Protein AF-0000000074982693 (afdb_homodimer)

Solvent-accessible surface area (backbone atoms only — not comparable to full-atom values): 48640 Å² total; per-residue (Å²): 128,77,87,63,84,70,72,74,53,59,83,41,56,90,91,45,33,59,80,74,63,74,48,28,51,63,66,7,58,42,35,52,50,29,55,51,49,55,40,49,51,50,51,54,48,48,51,45,43,50,48,28,40,65,64,66,60,57,85,53,91,40,66,55,46,39,48,54,47,46,53,46,42,54,64,67,45,74,60,83,79,77,79,76,70,84,76,73,83,80,81,78,86,81,74,74,84,64,78,75,61,77,94,36,75,52,56,52,32,46,53,50,37,63,32,38,49,65,40,39,53,52,48,26,44,50,27,49,28,49,21,46,19,38,43,51,28,42,60,61,36,34,76,32,77,75,31,27,32,47,55,43,50,47,25,49,33,50,26,50,39,26,50,43,44,25,51,56,37,44,59,59,49,47,60,56,44,50,58,47,43,55,40,33,73,74,67,44,71,48,55,49,67,38,52,51,49,51,48,51,52,49,49,51,44,51,53,47,50,52,52,52,35,56,66,53,11,25,47,61,51,88,79,34,39,53,24,36,36,39,52,52,62,75,65,63,48,74,32,67,70,33,31,54,51,28,52,54,50,47,52,52,50,67,48,54,51,54,66,64,48,38,71,72,35,59,71,56,31,52,53,46,49,49,48,47,48,50,51,50,49,55,56,49,42,56,64,57,55,64,70,52,82,84,64,84,87,50,76,55,68,61,56,54,47,47,50,41,48,49,46,49,46,49,49,48,47,44,41,49,67,60,15,66,64,53,51,49,50,52,39,48,52,50,41,55,51,31,53,50,51,42,53,52,52,51,50,49,54,53,38,30,33,67,28,34,63,88,68,25,74,73,41,73,60,44,88,72,52,26,71,50,74,41,35,32,15,39,34,52,43,30,49,52,52,42,53,50,41,47,43,38,43,32,48,14,51,52,47,48,51,51,50,52,50,51,51,49,51,50,50,50,51,50,51,49,50,50,50,49,50,49,46,51,54,47,49,60,59,59,69,56,78,73,68,75,36,75,76,66,73,69,70,73,72,71,75,68,75,80,66,87,116,128,79,86,62,84,70,70,71,61,49,87,43,46,83,77,72,36,64,79,72,66,74,49,28,51,62,66,8,58,42,35,52,50,31,54,51,48,54,42,50,51,49,50,53,48,48,51,44,45,49,50,27,39,65,62,65,61,57,85,53,92,39,66,55,48,40,48,53,44,47,52,47,44,54,65,68,47,72,60,83,79,75,80,75,74,82,75,72,84,78,81,78,86,82,75,77,85,63,80,80,60,75,92,38,74,53,56,53,32,46,53,50,36,62,30,38,50,63,40,38,52,51,49,27,44,50,27,50,28,49,22,46,20,39,42,51,27,42,59,60,36,35,75,33,76,74,31,28,32,46,55,43,48,46,25,48,33,50,25,50,40,26,50,44,44,25,51,57,36,43,60,58,49,48,60,56,43,48,57,48,43,54,41,32,73,72,67,45,73,46,54,51,69,38,51,51,51,52,47,51,52,52,50,50,44,51,53,50,52,51,52,52,35,56,66,54,10,24,48,60,50,88,79,34,38,54,24,36,35,41,53,52,62,76,65,66,48,75,32,67,70,35,31,56,51,28,52,53,50,48,53,50,49,67,48,53,51,52,67,62,49,39,71,72,36,58,72,56,31,52,51,45,49,51,48,46,49,50,50,51,48,56,56,49,42,58,65,56,55,64,69,51,82,84,64,82,86,51,76,58,65,59,57,53,46,47,47,40,48,49,45,50,46,50,49,48,47,45,42,49,68,60,15,64,65,51,51,48,50,53,41,47,53,50,42,54,49,32,53,51,52,42,53,51,51,51,50,50,52,51,38,30,32,67,28,34,62,88,68,24,74,72,41,73,60,44,86,72,51,25,73,50,76,41,36,32,14,39,34,53,43,33,50,51,52,43,54,50,42,48,43,38,44,31,48,13,50,51,48,48,52,51,50,52,49,51,50,50,51,50,51,50,49,49,49,50,50,50,49,49,50,50,46,51,54,46,51,61,59,59,70,57,75,74,65,75,43,77,77,67,71,70,72,73,74,74,77,70,76,78,71,83,122

Secondary structure (DSSP, 8-state):
---------TT-TTT-S------HHHH-HHHHHHHHHHHHHHHHHHHHHHHHHHHHT---SSHHHHHHHHHHHHHH--S------SSSTTSS---------SS-HHHHHHHHHHHHHHHHHHHHHHHHHHHHHHHHHHHHHTTSTT-BHHHHHHHHHHHHHHHHHHHHHHHHHHHHHHHHHHHHHTT--SSHHHHHHHHHHHHHHHHHHHHHHHHTTBTTGGG-TTSBHHHHHHS--B-SHHHHHHHHHHHHHHHHHHHHHGGG-HHHHHHHHHHHHHHHHHHHHHHHHTTS---SS---HHHHHHHHHHHHHHHHHHHHHT-HHHHHHHHHHHHHHHHHHHHHHHHHHHHHHHT-HHHHTTPPPP--GGG---HHHHHHHHHHHHHHHHHHHHHHHHHHHHHHHHHHHHHHHHHHHHHHHHHHHHHHHHTS---------------------/---------GGGTTT--------HHHH-HHHHHHHHHHHHHHHHHHHHHHHHHHHHT---SSHHHHHHHHHHHHHH--S------SSSTTSS---------SS-HHHHHHHHHHHHHHHHHHHHHHHHHHHHHHHHHHHHHTTSTT-BHHHHHHHHHHHHHHHHHHHHHHHHHHHHHHHHHHHHHTT--SSHHHHHHHHHHHHHHHHHHHHHHHHTTBTTTTT-TTSBHHHHHHS--B-SHHHHHHHHHHHHHHHHHHHHHGGG-HHHHHHHHHHHHHHHHHHHHHHHHTTS---SSS--HHHHHHHHHHHHHHHHHHHHHT-HHHHHHHHHHHHHHHHHHHHHHHHHHHHHHHT-HHHHTTPPPP--GGG---HHHHHHHHHHHHHHHHHHHHHHHHHHHHHHHHHHHHHHHHHHHHHHHHHHHHHHHHTS---------------------

Organism: Psilocybe cubensis (NCBI:txid181762)

pLDDT: mean 70.87, std 22.45, range [18.38, 97.69]

Foldseek 3Di:
DPPPPPPQPLPPLLVRQDFQDFDQLQLAPLLVCLLVVLLVVLVVLLVLVVVLCLLVVDDDPFPVSVVVSVVSCVVVCPPDPPCPDPDPPPDDDPDDPPPPPDCDPNVVSVLSNLLSLVLLVVSLVVLLVSLVVLLVVLVVCLQPFNAFLLSLLLSLLSSLSSLLSSLSSLLVVLVVVVVVVVVVVVVDPPCLVVLVVSLVSLVVSLVSNLVSLVLQQAPCSVVGRSHRSNSCVVDGDGDDPSNVVSVVSNVVSVLRSCLSNQSSPVVSVVVVVVVVVVLVVLLCVVVVVVPDDPPPVPPPPVVNVVVSVVSVVVVVVVSCSNPSVNSNVVSVVSSVVSVVSSVVSSVLVVCCLCQPCVRVVRDDRDPNCSHPDDPSSVVSVVVVVVSVVSSVVSVVVSVVVVVVVVVVVVVVVVVVVVVVVVVVVVVVVVPPCPPPPPPPPPPPPPPPPPPPD/DPPPPPPQPLVVLPPCFDFQDFDQLQLAPLLVCLLVVLLVVLVVLLVLVVVLCLLVVDDDPFPVSVVVSVVSCVVVCPPDPPCPDPDPVPDDDPDDPPDPPDCDPNVVSVLSNLLSLVLLVVSLVVLLVSLVVLLVVLVVCLQPFNAFLLSLLLSLLSSLSSLLSSLSSLLVVLVVVVVVVVVVVVVDPPCLVVLVVSLVSLVVSLVSNLVSLVLQQAPCSVVRRSHRSNSCVVDGDGDDPSNVVSVVSNVVSVLRSCLSNQSSPVVSVVVVVVVVVVLVVLLCVVVVVVPDDPPPVPPPPVVNVVVSVVSVVVVVVVSCSNPSVNSNVVSVVSSVVSVVSSVVSSVLVVCCLCQPCVRVVRPDRDPNCSHPDDPSSVVSVVVVVVSVVSSVVSVVVSVVVVVVVVVVVVVVVVVVVVVVVVVVVVVVVVVPPPPPPDPPPPPPPPPPPPPPD

Radius of gyration: 38.02 Å; Cα contacts (8 Å, |Δi|>4): 866; chains: 2; bounding box: 119×140×105 Å

Sequence (906 aa):
MPFNDSTVDCNSCGGACGYLTPDPDVAGLGVVIAFLTTSSITWVCAVIRILDWFLNYTSSPNKVDALLQQYHYRKASSCPPSRISPLLTHELYPFSPIVRPKKSLAARVARLSSIVCPVLLSLHDTQLASGLAISVTALIRSRRPVFSVYHFSIAADLTWIASGTQMVSFIFIRSDIKDDQALLARGINTHRIVQILRAACMFTQMVVLLWLSYIQGERRWAESYACPVLCLQENPTLGGVPLNWMIANYVLVLWSYPVMLLPLCTPLWSRWKDFKVILDKAIDFPNATHSKGRNPSAPSTLCIMYTVVVRKTVIMLWAFLGSMTLEILVQLGWFGYGVWNLVADRQWGDAYFRGDSIVGNGCDPIYNTEDDWGFGQIFPVMILIVLLMTLFQAHGDAKVAEIMQKDASSSAKERRSDTLLLLEAGAWASTIDLRPLVQVPAPSPALHGLRSRMPFNDSTVDCNSCGGACGYLTPDPDVAGLGVVIAFLTTSSITWVCAVIRILDWFLNYTSSPNKVDALLQQYHYRKASSCPPSRISPLLTHELYPFSPIVRPKKSLAARVARLSSIVCPVLLSLHDTQLASGLAISVTALIRSRRPVFSVYHFSIAADLTWIASGTQMVSFIFIRSDIKDDQALLARGINTHRIVQILRAACMFTQMVVLLWLSYIQGERRWAESYACPVLCLQENPTLGGVPLNWMIANYVLVLWSYPVMLLPLCTPLWSRWKDFKVILDKAIDFPNATHSKGRNPSAPSTLCIMYTVVVRKTVIMLWAFLGSMTLEILVQLGWFGYGVWNLVADRQWGDAYFRGDSIVGNGCDPIYNTEDDWGFGQIFPVMILIVLLMTLFQAHGDAKVAEIMQKDASSSAKERRSDTLLLLEAGAWASTIDLRPLVQVPAPSPALHGLRSR

Nearest PDB structures (foldseek):
  8omv-assembly1_B  TM=1.485E-01  e=1.837E+00  Homo sapiens
  5i6r-assembly1_A-2  TM=1.557E-01  e=4.737E+00  Homo sapiens
  8omv-assembly1_B  TM=1.484E-01  e=2.067E+00  Homo sapiens
  5i6r-assembly1_A-2  TM=1.556E-01  e=5.350E+00  Homo sapiens
  3ja6-assembly1_I  TM=1.295E-01  e=7.685E+00  Escherichia coli

InterPro domains:
  IPR053018 Elsinochrome Biosynthesis-Associated [PTHR37577] (7-405)

Structure (mmCIF, N/CA/C/O backbone):
data_AF-0000000074982693-model_v1
#
loop_
_entity.id
_entity.type
_entity.pdbx_description
1 polymer 'Uncharacterized protein'
#
loop_
_atom_site.group_PDB
_atom_site.id
_atom_site.type_symbol
_atom_site.label_atom_id
_atom_site.label_alt_id
_atom_site.label_comp_id
_atom_site.label_asym_id
_atom_site.label_entity_id
_atom_site.label_seq_id
_atom_site.pdbx_PDB_ins_code
_atom_site.Cartn_x
_atom_site.Cartn_y
_atom_site.Cartn_z
_atom_site.occupancy
_atom_site.B_iso_or_equiv
_atom_site.auth_seq_id
_atom_site.auth_comp_id
_atom_site.auth_asym_id
_atom_site.auth_atom_id
_atom_site.pdbx_PDB_model_num
ATOM 1 N N . MET A 1 1 ? 3.994 31.469 21.047 1 21.55 1 MET A N 1
ATOM 2 C CA . MET A 1 1 ? 2.648 31.688 21.562 1 21.55 1 MET A CA 1
ATOM 3 C C . MET A 1 1 ? 2.174 30.453 22.344 1 21.55 1 MET A C 1
ATOM 5 O O . MET A 1 1 ? 2.418 29.328 21.938 1 21.55 1 MET A O 1
ATOM 9 N N . PRO A 1 2 ? 1.993 30.391 23.672 1 25.22 2 PRO A N 1
ATOM 10 C CA . PRO A 1 2 ? 1.556 29.266 24.484 1 25.22 2 PRO A CA 1
ATOM 11 C C . PRO A 1 2 ? 0.412 28.484 23.844 1 25.22 2 PRO A C 1
ATOM 13 O O . PRO A 1 2 ? -0.352 29.031 23.062 1 25.22 2 PRO A O 1
ATOM 16 N N . PHE A 1 3 ? 0.567 27.266 23.422 1 31.53 3 PHE A N 1
ATOM 17 C CA . PHE A 1 3 ? -0.583 26.391 23.266 1 31.53 3 PHE A CA 1
ATOM 18 C C . PHE A 1 3 ? -1.58 26.594 24.406 1 31.53 3 PHE A C 1
ATOM 20 O O . PHE A 1 3 ? -1.407 26.047 25.5 1 31.53 3 PHE A O 1
ATOM 27 N N . ASN A 1 4 ? -1.896 27.797 24.844 1 29.12 4 ASN A N 1
ATOM 28 C CA . ASN A 1 4 ? -2.924 28.062 25.844 1 29.12 4 ASN A CA 1
ATOM 29 C C . ASN A 1 4 ? -4.078 27.062 25.734 1 29.12 4 ASN A C 1
ATOM 31 O O . ASN A 1 4 ? -4.398 26.609 24.641 1 29.12 4 ASN A O 1
ATOM 35 N N . ASP A 1 5 ? -4.445 26.297 26.828 1 34.66 5 ASP A N 1
ATOM 36 C CA . ASP A 1 5 ? -5.648 25.578 27.203 1 34.66 5 ASP A CA 1
ATOM 37 C C . ASP A 1 5 ? -6.887 26.172 26.547 1 34.66 5 ASP A C 1
ATOM 39 O O . ASP A 1 5 ? -7.598 26.969 27.141 1 34.66 5 ASP A O 1
ATOM 43 N N . SER A 1 6 ? -6.84 26.891 25.516 1 36.75 6 SER A N 1
ATOM 44 C CA . SER A 1 6 ? -8.023 27.578 25.031 1 36.75 6 SER A CA 1
ATOM 45 C C . SER A 1 6 ? -9.25 26.672 25.047 1 36.75 6 SER A C 1
ATOM 47 O O . SER A 1 6 ? -9.266 25.641 24.375 1 36.75 6 SER A O 1
ATOM 49 N N . THR A 1 7 ? -9.875 26.5 26.203 1 40.94 7 THR A N 1
ATOM 50 C CA . THR A 1 7 ? -11.234 26.047 26.5 1 40.94 7 THR A CA 1
ATOM 51 C C . THR A 1 7 ? -12.156 26.312 25.312 1 40.94 7 THR A C 1
ATOM 53 O O . THR A 1 7 ? -12.398 27.469 24.953 1 40.94 7 THR A O 1
ATOM 56 N N . VAL A 1 8 ? -12.102 25.562 24.375 1 46.44 8 VAL A N 1
ATOM 57 C CA . VAL A 1 8 ? -13.117 25.625 23.312 1 46.44 8 VAL A CA 1
ATOM 58 C C . VAL A 1 8 ? -14.492 25.844 23.938 1 46.44 8 VAL A C 1
ATOM 60 O O . VAL A 1 8 ? -14.93 25.062 24.781 1 46.44 8 VAL A O 1
ATOM 63 N N . ASP A 1 9 ? -14.859 26.984 24.375 1 45.38 9 ASP A N 1
ATOM 64 C CA . ASP A 1 9 ? -16.219 27.25 24.812 1 45.38 9 ASP A CA 1
ATOM 65 C C . ASP A 1 9 ? -17.234 26.656 23.844 1 45.38 9 ASP A C 1
ATOM 67 O O . ASP A 1 9 ? -17.516 27.234 22.797 1 45.38 9 ASP A O 1
ATOM 71 N N . CYS A 1 10 ? -17.406 25.422 23.875 1 49.03 10 CYS A N 1
ATOM 72 C CA . CYS A 1 10 ? -18.375 24.672 23.094 1 49.03 10 CYS A CA 1
ATOM 73 C C . CYS A 1 10 ? -19.734 25.359 23.094 1 49.03 10 CYS A C 1
ATOM 75 O O . CYS A 1 10 ? -20.625 25.016 22.328 1 49.03 10 CYS A O 1
ATOM 77 N N . ASN A 1 11 ? -20.156 26.031 24.062 1 42.75 11 ASN A N 1
ATOM 78 C CA . ASN A 1 11 ? -21.438 26.719 24.125 1 42.75 11 ASN A CA 1
ATOM 79 C C . ASN A 1 11 ? -21.562 27.781 23.031 1 42.75 11 ASN A C 1
ATOM 81 O O . ASN A 1 11 ? -22.656 28.25 22.734 1 42.75 11 ASN A O 1
ATOM 85 N N . SER A 1 12 ? -20.734 28.75 22.672 1 39.06 12 SER A N 1
ATOM 86 C CA . SER A 1 12 ? -20.938 29.828 21.719 1 39.06 12 SER A CA 1
ATOM 87 C C . SER A 1 12 ? -20.594 29.391 20.297 1 39.06 12 SER A C 1
ATOM 89 O O . SER A 1 12 ? -19.453 29.547 19.859 1 39.06 12 SER A O 1
ATOM 91 N N . CYS A 1 13 ? -20.859 28.438 19.672 1 39.94 13 CYS A N 1
ATOM 92 C CA . CYS A 1 13 ? -20.781 28 18.281 1 39.94 13 CYS A CA 1
ATOM 93 C C . CYS A 1 13 ? -20.984 29.188 17.328 1 39.94 13 CYS A C 1
ATOM 95 O O . CYS A 1 13 ? -20.594 29.109 16.156 1 39.94 13 CYS A O 1
ATOM 97 N N . GLY A 1 14 ? -22.188 29.875 17.297 1 40.25 14 GLY A N 1
ATOM 98 C CA . GLY A 1 14 ? -22.438 31.078 16.516 1 40.25 14 GLY A CA 1
ATOM 99 C C . GLY A 1 14 ? -21.219 31.969 16.375 1 40.25 14 GLY A C 1
ATOM 100 O O . GLY A 1 14 ? -20.844 32.344 15.258 1 40.25 14 GLY A O 1
ATOM 101 N N . GLY A 1 15 ? -20.766 32.906 17.266 1 42 15 GLY A N 1
ATOM 102 C CA . GLY A 1 15 ? -19.609 33.75 17.5 1 42 15 GLY A CA 1
ATOM 103 C C . GLY A 1 15 ? -18.344 32.969 17.828 1 42 15 GLY A C 1
ATOM 104 O O . GLY A 1 15 ? -17.234 33.5 17.734 1 42 15 GLY A O 1
ATOM 105 N N . ALA A 1 16 ? -18.203 31.812 18.719 1 44.75 16 ALA A N 1
ATOM 106 C CA . ALA A 1 16 ? -17.203 31.141 19.531 1 44.75 16 ALA A CA 1
ATOM 107 C C . ALA A 1 16 ? -16.609 29.953 18.797 1 44.75 16 ALA A C 1
ATOM 109 O O . ALA A 1 16 ? -15.688 29.297 19.297 1 44.75 16 ALA A O 1
ATOM 110 N N . CYS A 1 17 ? -17.328 29.109 18.094 1 57.81 17 CYS A N 1
ATOM 111 C CA . CYS A 1 17 ? -16.578 28.031 17.438 1 57.81 17 CYS A CA 1
ATOM 112 C C . CYS A 1 17 ? -15.359 28.578 16.719 1 57.81 17 CYS A C 1
ATOM 114 O O . CYS A 1 17 ? -15.352 29.719 16.266 1 57.81 17 CYS A O 1
ATOM 116 N N . GLY A 1 18 ? -14.391 28.422 17.203 1 61.47 18 GLY A N 1
ATOM 117 C CA . GLY A 1 18 ? -13.125 28.828 16.625 1 61.47 18 GLY A CA 1
ATOM 118 C C . GLY A 1 18 ? -13.078 28.672 15.117 1 61.47 18 GLY A C 1
ATOM 119 O O . GLY A 1 18 ? -14.086 28.359 14.484 1 61.47 18 GLY A O 1
ATOM 120 N N . TYR A 1 19 ? -12.25 29.25 14.398 1 70.06 19 TYR A N 1
ATOM 121 C CA . TYR A 1 19 ? -11.977 29.25 12.961 1 70.06 19 TYR A CA 1
ATOM 122 C C . TYR A 1 19 ? -11.578 27.844 12.492 1 70.06 19 TYR A C 1
ATOM 124 O O . TYR A 1 19 ? -10.891 27.125 13.219 1 70.06 19 TYR A O 1
ATOM 132 N N . LEU A 1 20 ? -12.32 27.469 11.383 1 78.88 20 LEU A N 1
ATOM 133 C CA . LEU A 1 20 ? -11.961 26.203 10.742 1 78.88 20 LEU A CA 1
ATOM 134 C C . LEU A 1 20 ? -10.539 26.25 10.203 1 78.88 20 LEU A C 1
ATOM 136 O O . LEU A 1 20 ? -10.203 27.125 9.398 1 78.88 20 LEU A O 1
ATOM 140 N N . THR A 1 21 ? -9.75 25.391 10.828 1 80 21 THR A N 1
ATOM 141 C CA . THR A 1 21 ? -8.383 25.281 10.336 1 80 21 THR A CA 1
ATOM 142 C C . THR A 1 21 ? -8.25 24.156 9.32 1 80 21 THR A C 1
ATOM 144 O O . THR A 1 21 ? -8.805 23.078 9.516 1 80 21 THR A O 1
ATOM 147 N N . PRO A 1 22 ? -7.641 24.438 8.211 1 85.81 22 PRO A N 1
ATOM 148 C CA . PRO A 1 22 ? -7.48 23.406 7.188 1 85.81 22 PRO A CA 1
ATOM 149 C C . PRO A 1 22 ? -6.641 22.219 7.664 1 85.81 22 PRO A C 1
ATOM 151 O O . PRO A 1 22 ? -5.73 22.406 8.484 1 85.81 22 PRO A O 1
ATOM 154 N N . ASP A 1 23 ? -7.051 21.047 7.266 1 88.19 23 ASP A N 1
ATOM 155 C CA . ASP A 1 23 ? -6.336 19.797 7.512 1 88.19 23 ASP A CA 1
ATOM 156 C C . ASP A 1 23 ? -6.141 19 6.219 1 88.19 23 ASP A C 1
ATOM 158 O O . ASP A 1 23 ? -6.965 18.156 5.879 1 88.19 23 ASP A O 1
ATOM 162 N N . PRO A 1 24 ? -4.984 19.188 5.617 1 88.62 24 PRO A N 1
ATOM 163 C CA . PRO A 1 24 ? -4.75 18.547 4.32 1 88.62 24 PRO A CA 1
ATOM 164 C C . PRO A 1 24 ? -4.566 17.031 4.438 1 88.62 24 PRO A C 1
ATOM 166 O O . PRO A 1 24 ? -4.668 16.328 3.439 1 88.62 24 PRO A O 1
ATOM 169 N N . ASP A 1 25 ? -4.387 16.516 5.531 1 88.38 25 ASP A N 1
ATOM 170 C CA . ASP A 1 25 ? -4.18 15.078 5.719 1 88.38 25 ASP A CA 1
ATOM 171 C C . ASP A 1 25 ? -5.492 14.312 5.594 1 88.38 25 ASP A C 1
ATOM 173 O O . ASP A 1 25 ? -5.492 13.117 5.297 1 88.38 25 ASP A O 1
ATOM 177 N N . VAL A 1 26 ? -6.57 15 5.832 1 90.56 26 VAL A N 1
ATOM 178 C CA . VAL A 1 26 ? -7.852 14.305 5.816 1 90.56 26 VAL A CA 1
ATOM 179 C C . VAL A 1 26 ? -8.664 14.75 4.605 1 90.56 26 VAL A C 1
ATOM 181 O O . VAL A 1 26 ? -9.102 13.922 3.801 1 90.56 26 VAL A O 1
ATOM 184 N N . ALA A 1 27 ? -8.719 16.078 4.441 1 92.12 27 ALA A N 1
ATOM 185 C CA . ALA A 1 27 ? -9.594 16.609 3.406 1 92.12 27 ALA A CA 1
ATOM 186 C C . ALA A 1 27 ? -8.797 17.078 2.193 1 92.12 27 ALA A C 1
ATOM 188 O O . ALA A 1 27 ? -9.32 17.781 1.331 1 92.12 27 ALA A O 1
ATOM 189 N N . GLY A 1 28 ? -7.586 16.656 2.1 1 92.56 28 GLY A N 1
ATOM 190 C CA . GLY A 1 28 ? -6.77 17.062 0.97 1 92.56 28 GLY A CA 1
ATOM 191 C C . GLY A 1 28 ? -7.195 16.422 -0.338 1 92.56 28 GLY A C 1
ATOM 192 O O . GLY A 1 28 ? -7.719 15.312 -0.348 1 92.56 28 GLY A O 1
ATOM 193 N N . LEU A 1 29 ? -6.887 17.062 -1.368 1 92.31 29 LEU A N 1
ATOM 194 C CA . LEU A 1 29 ? -7.27 16.594 -2.697 1 92.31 29 LEU A CA 1
ATOM 195 C C . LEU A 1 29 ? -6.59 15.273 -3.023 1 92.31 29 LEU A C 1
ATOM 197 O O . LEU A 1 29 ? -7.199 14.391 -3.643 1 92.31 29 LEU A O 1
ATOM 201 N N . GLY A 1 30 ? -5.398 15.164 -2.67 1 92.81 30 GLY A N 1
ATOM 202 C CA . GLY A 1 30 ? -4.676 13.93 -2.93 1 92.81 30 GLY A CA 1
ATOM 203 C C . GLY A 1 30 ? -5.301 12.719 -2.258 1 92.81 30 GLY A C 1
ATOM 204 O O . GLY A 1 30 ? -5.387 11.641 -2.855 1 92.81 30 GLY A O 1
ATOM 205 N N . VAL A 1 31 ? -5.734 12.859 -1.067 1 94.88 31 VAL A N 1
ATOM 206 C CA . VAL A 1 31 ? -6.363 11.773 -0.322 1 94.88 31 VAL A CA 1
ATOM 207 C C . VAL A 1 31 ? -7.691 11.398 -0.976 1 94.88 31 VAL A C 1
ATOM 209 O O . VAL A 1 31 ? -7.965 10.219 -1.21 1 94.88 31 VAL A O 1
ATOM 212 N N . VAL A 1 32 ? -8.492 12.383 -1.355 1 95.38 32 VAL A N 1
ATOM 213 C CA . VAL A 1 32 ? -9.805 12.156 -1.959 1 95.38 32 VAL A CA 1
ATOM 214 C C . VAL A 1 32 ? -9.641 11.461 -3.305 1 95.38 32 VAL A C 1
ATOM 216 O O . VAL A 1 32 ? -10.344 10.492 -3.598 1 95.38 32 VAL A O 1
ATOM 219 N N . ILE A 1 33 ? -8.672 11.891 -4.031 1 94.31 33 ILE A N 1
ATOM 220 C CA . ILE A 1 33 ? -8.43 11.297 -5.34 1 94.31 33 ILE A CA 1
ATOM 221 C C . ILE A 1 33 ? -7.984 9.844 -5.176 1 94.31 33 ILE A C 1
ATOM 223 O O . ILE A 1 33 ? -8.414 8.969 -5.93 1 94.31 33 ILE A O 1
ATOM 227 N N . ALA A 1 34 ? -7.16 9.641 -4.266 1 96.19 34 ALA A N 1
ATOM 228 C CA . ALA A 1 34 ? -6.66 8.281 -4.051 1 96.19 34 ALA A CA 1
ATOM 229 C C . ALA A 1 34 ? -7.789 7.332 -3.666 1 96.19 34 ALA A C 1
ATOM 231 O O . ALA A 1 34 ? -7.898 6.234 -4.219 1 96.19 34 ALA A O 1
ATOM 232 N N . PHE A 1 35 ? -8.633 7.723 -2.756 1 97.06 35 PHE A N 1
ATOM 233 C CA . PHE A 1 35 ? -9.734 6.883 -2.301 1 97.06 35 PHE A CA 1
ATOM 234 C C . PHE A 1 35 ? -10.742 6.652 -3.422 1 97.06 35 PHE A C 1
ATOM 236 O O . PHE A 1 35 ? -11.195 5.527 -3.637 1 97.06 35 PHE A O 1
ATOM 243 N N . LEU A 1 36 ? -11.039 7.699 -4.148 1 96.5 36 LEU A N 1
ATOM 244 C CA . LEU A 1 36 ? -12.031 7.594 -5.207 1 96.5 36 LEU A CA 1
ATOM 245 C C . LEU A 1 36 ? -11.5 6.762 -6.371 1 96.5 36 LEU A C 1
ATOM 247 O O . LEU A 1 36 ? -12.234 5.973 -6.965 1 96.5 36 LEU A O 1
ATOM 251 N N . THR A 1 37 ? -10.273 6.898 -6.688 1 96.06 37 THR A N 1
ATOM 252 C CA . THR A 1 37 ? -9.703 6.145 -7.797 1 96.06 37 THR A CA 1
ATOM 253 C C . THR A 1 37 ? -9.609 4.66 -7.449 1 96.06 37 THR A C 1
ATOM 255 O O . THR A 1 37 ? -9.969 3.805 -8.266 1 96.06 37 THR A O 1
ATOM 258 N N . THR A 1 38 ? -9.164 4.371 -6.281 1 96.19 38 THR A N 1
ATOM 259 C CA . THR A 1 38 ? -9.078 2.979 -5.859 1 96.19 38 THR A CA 1
ATOM 260 C C . THR A 1 38 ? -10.453 2.326 -5.848 1 96.19 38 THR A C 1
ATOM 262 O O . THR A 1 38 ? -10.617 1.188 -6.289 1 96.19 38 THR A O 1
ATOM 265 N N . SER A 1 39 ? -11.406 3.084 -5.348 1 96.25 39 SER A N 1
ATOM 266 C CA . SER A 1 39 ? -12.773 2.564 -5.309 1 96.25 39 SER A CA 1
ATOM 267 C C . SER A 1 39 ? -13.336 2.375 -6.711 1 96.25 39 SER A C 1
ATOM 269 O O . SER A 1 39 ? -14.016 1.382 -6.984 1 96.25 39 SER A O 1
ATOM 271 N N . SER A 1 40 ? -13.047 3.293 -7.559 1 95 40 SER A N 1
ATOM 272 C CA . SER A 1 40 ? -13.523 3.178 -8.93 1 95 40 SER A CA 1
ATOM 273 C C . SER A 1 40 ? -12.906 1.977 -9.641 1 95 40 SER A C 1
ATOM 275 O O . SER A 1 40 ? -13.594 1.251 -10.359 1 95 40 SER A O 1
ATOM 277 N N . ILE A 1 41 ? -11.664 1.731 -9.438 1 94.62 41 ILE A N 1
ATOM 278 C CA . ILE A 1 41 ? -11 0.578 -10.023 1 94.62 41 ILE A CA 1
ATOM 279 C C . ILE A 1 41 ? -11.617 -0.709 -9.484 1 94.62 41 ILE A C 1
ATOM 281 O O . ILE A 1 41 ? -11.812 -1.672 -10.227 1 94.62 41 ILE A O 1
ATOM 285 N N . THR A 1 42 ? -11.922 -0.729 -8.25 1 94.25 42 THR A N 1
ATOM 286 C CA . THR A 1 42 ? -12.547 -1.897 -7.641 1 94.25 42 THR A CA 1
ATOM 287 C C . THR A 1 42 ? -13.898 -2.186 -8.289 1 94.25 42 THR A C 1
ATOM 289 O O . THR A 1 42 ? -14.211 -3.34 -8.586 1 94.25 42 THR A O 1
ATOM 292 N N . TRP A 1 43 ? -14.594 -1.155 -8.516 1 93.94 43 TRP A N 1
ATOM 293 C CA . TRP A 1 43 ? -15.898 -1.331 -9.141 1 93.94 43 TRP A CA 1
ATOM 294 C C . TRP A 1 43 ? -15.758 -1.823 -10.578 1 93.94 43 TRP A C 1
ATOM 296 O O . TRP A 1 43 ? -16.531 -2.666 -11.031 1 93.94 43 TRP A O 1
ATOM 306 N N . VAL A 1 44 ? -14.805 -1.363 -11.273 1 92.31 44 VAL A N 1
ATOM 307 C CA . VAL A 1 44 ? -14.562 -1.832 -12.633 1 92.31 44 VAL A CA 1
ATOM 308 C C . VAL A 1 44 ? -14.203 -3.316 -12.609 1 92.31 44 VAL A C 1
ATOM 310 O O . VAL A 1 44 ? -14.742 -4.102 -13.398 1 92.31 44 VAL A O 1
ATOM 313 N N . CYS A 1 45 ? -13.367 -3.688 -11.68 1 90.75 45 CYS A N 1
ATOM 314 C CA . CYS A 1 45 ? -12.984 -5.086 -11.547 1 90.75 45 CYS A CA 1
ATOM 315 C C . CYS A 1 45 ? -14.172 -5.945 -11.141 1 90.75 45 CYS A C 1
ATOM 317 O O . CYS A 1 45 ? -14.336 -7.066 -11.633 1 90.75 45 CYS A O 1
ATOM 319 N N . ALA A 1 46 ? -14.969 -5.434 -10.305 1 87.81 46 ALA A N 1
ATOM 320 C CA . ALA A 1 46 ? -16.156 -6.164 -9.852 1 87.81 46 ALA A CA 1
ATOM 321 C C . ALA A 1 46 ? -17.125 -6.387 -11 1 87.81 46 ALA A C 1
ATOM 323 O O . ALA A 1 46 ? -17.703 -7.469 -11.133 1 87.81 46 ALA A O 1
ATOM 324 N N . VAL A 1 47 ? -17.266 -5.406 -11.812 1 86.31 47 VAL A N 1
ATOM 325 C CA . VAL A 1 47 ? -18.172 -5.516 -12.961 1 86.31 47 VAL A CA 1
ATOM 326 C C . VAL A 1 47 ? -17.656 -6.598 -13.906 1 86.31 47 VAL A C 1
ATOM 328 O O . VAL A 1 47 ? -18.453 -7.383 -14.438 1 86.31 47 VAL A O 1
ATOM 331 N N . ILE A 1 48 ? -16.406 -6.676 -14.078 1 87.56 48 ILE A N 1
ATOM 332 C CA . ILE A 1 48 ? -15.828 -7.695 -14.945 1 87.56 48 ILE A CA 1
ATOM 333 C C . ILE A 1 48 ? -16.109 -9.086 -14.367 1 87.56 48 ILE A C 1
ATOM 335 O O . ILE A 1 48 ? -16.453 -10.008 -15.102 1 87.56 48 ILE A O 1
ATOM 339 N N . ARG A 1 49 ? -16.016 -9.172 -13.133 1 84.62 49 ARG A N 1
ATOM 340 C CA . ARG A 1 49 ? -16.25 -10.461 -12.492 1 84.62 49 ARG A CA 1
ATOM 341 C C . ARG A 1 49 ? -17.719 -10.836 -12.547 1 84.62 49 ARG A C 1
ATOM 343 O O . ARG A 1 49 ? -18.062 -12.016 -12.688 1 84.62 49 ARG A O 1
ATOM 350 N N . ILE A 1 50 ? -18.562 -9.891 -12.438 1 81.19 50 ILE A N 1
ATOM 351 C CA . ILE A 1 50 ? -20 -10.133 -12.531 1 81.19 50 ILE A CA 1
ATOM 352 C C . ILE A 1 50 ? -20.359 -10.57 -13.953 1 81.19 50 ILE A C 1
ATOM 354 O O . ILE A 1 50 ? -21.156 -11.492 -14.141 1 81.19 50 ILE A O 1
ATOM 358 N N . LEU A 1 51 ? -19.719 -9.938 -14.867 1 81.5 51 LEU A N 1
ATOM 359 C CA . LEU A 1 51 ? -19.953 -10.312 -16.25 1 81.5 51 LEU A CA 1
ATOM 360 C C . LEU A 1 51 ? -19.469 -11.734 -16.531 1 81.5 51 LEU A C 1
ATOM 362 O O . LEU A 1 51 ? -20.109 -12.484 -17.266 1 81.5 51 LEU A O 1
ATOM 366 N N . ASP A 1 52 ? -18.406 -12.039 -15.938 1 80.94 52 ASP A N 1
ATOM 367 C CA . ASP A 1 52 ? -17.906 -13.406 -16.078 1 80.94 52 ASP A CA 1
ATOM 368 C C . ASP A 1 52 ? -18.875 -14.406 -15.445 1 80.94 52 ASP A C 1
ATOM 370 O O . ASP A 1 52 ? -19.125 -15.469 -16.016 1 80.94 52 ASP A O 1
ATOM 374 N N . TRP A 1 53 ? -19.312 -14.055 -14.305 1 74.94 53 TRP A N 1
ATOM 375 C CA . TRP A 1 53 ? -20.266 -14.906 -13.617 1 74.94 53 TRP A CA 1
ATOM 376 C C . TRP A 1 53 ? -21.547 -15.078 -14.445 1 74.94 53 TRP A C 1
ATOM 378 O O . TRP A 1 53 ? -22.094 -16.172 -14.531 1 74.94 53 TRP A O 1
ATOM 388 N N . PHE A 1 54 ? -21.859 -14.086 -15.094 1 71.88 54 PHE A N 1
ATOM 389 C CA . PHE A 1 54 ? -23.078 -14.094 -15.891 1 71.88 54 PHE A CA 1
ATOM 390 C C . PHE A 1 54 ? -22.875 -14.875 -17.188 1 71.88 54 PHE A C 1
ATOM 392 O O . PHE A 1 54 ? -23.75 -15.633 -17.609 1 71.88 54 PHE A O 1
ATOM 399 N N . LEU A 1 55 ? -21.766 -14.75 -17.75 1 71.5 55 LEU A N 1
ATOM 400 C CA . LEU A 1 55 ? -21.531 -15.305 -19.078 1 71.5 55 LEU A CA 1
ATOM 401 C C . LEU A 1 55 ? -21.047 -16.75 -18.969 1 71.5 55 LEU A C 1
ATOM 403 O O . LEU A 1 55 ? -21.391 -17.578 -19.812 1 71.5 55 LEU A O 1
ATOM 407 N N . ASN A 1 56 ? -20.203 -17.062 -17.953 1 66.06 56 ASN A N 1
ATOM 408 C CA . ASN A 1 56 ? -19.578 -18.375 -17.906 1 66.06 56 ASN A CA 1
ATOM 409 C C . ASN A 1 56 ? -20.203 -19.266 -16.828 1 66.06 56 ASN A C 1
ATOM 411 O O . ASN A 1 56 ? -19.766 -20.391 -16.625 1 66.06 56 ASN A O 1
ATOM 415 N N . TYR A 1 57 ? -21.375 -18.953 -16.312 1 58.56 57 TYR A N 1
ATOM 416 C CA . TYR A 1 57 ? -22.25 -19.734 -15.445 1 58.56 57 TYR A CA 1
ATOM 417 C C . TYR A 1 57 ? -21.453 -20.375 -14.312 1 58.56 57 TYR A C 1
ATOM 419 O O . TYR A 1 57 ? -21.484 -21.594 -14.148 1 58.56 57 TYR A O 1
ATOM 427 N N . THR A 1 58 ? -20.625 -19.641 -13.797 1 55.41 58 THR A N 1
ATOM 428 C CA . THR A 1 58 ? -19.953 -20.234 -12.648 1 55.41 58 THR A CA 1
ATOM 429 C C . THR A 1 58 ? -20.906 -20.391 -11.469 1 55.41 58 THR A C 1
ATOM 431 O O . THR A 1 58 ? -21.75 -19.531 -11.242 1 55.41 58 THR A O 1
ATOM 434 N N . SER A 1 59 ? -21.219 -21.625 -11.086 1 50.62 59 SER A N 1
ATOM 435 C CA . SER A 1 59 ? -22.219 -22.078 -10.117 1 50.62 59 SER A CA 1
ATOM 436 C C . SER A 1 59 ? -22.156 -21.234 -8.844 1 50.62 59 SER A C 1
ATOM 438 O O . SER A 1 59 ? -21.078 -20.984 -8.312 1 50.62 59 SER A O 1
ATOM 440 N N . SER A 1 60 ? -23.188 -20.344 -8.719 1 56 60 SER A N 1
ATOM 441 C CA . SER A 1 60 ? -23.297 -19.656 -7.434 1 56 60 SER A CA 1
ATOM 442 C C . SER A 1 60 ? -24.141 -20.453 -6.449 1 56 60 SER A C 1
ATOM 444 O O . SER A 1 60 ? -25.141 -21.078 -6.84 1 56 60 SER A O 1
ATOM 446 N N . PRO A 1 61 ? -23.625 -20.688 -5.289 1 50.47 61 PRO A N 1
ATOM 447 C CA . PRO A 1 61 ? -24.375 -21.469 -4.309 1 50.47 61 PRO A CA 1
ATOM 448 C C . PRO A 1 61 ? -25.688 -20.797 -3.9 1 50.47 61 PRO A C 1
ATOM 450 O O . PRO A 1 61 ? -26.531 -21.438 -3.275 1 50.47 61 PRO A O 1
ATOM 453 N N . ASN A 1 62 ? -25.922 -19.562 -4.195 1 57.12 62 ASN A N 1
ATOM 454 C CA . ASN A 1 62 ? -27.141 -18.906 -3.729 1 57.12 62 ASN A CA 1
ATOM 455 C C . ASN A 1 62 ? -28.281 -19.062 -4.73 1 57.12 62 ASN A C 1
ATOM 457 O O . ASN A 1 62 ? -28.094 -18.891 -5.934 1 57.12 62 ASN A O 1
ATOM 461 N N . LYS A 1 63 ? -29.359 -19.578 -4.273 1 52.72 63 LYS A N 1
ATOM 462 C CA . LYS A 1 63 ? -30.531 -19.891 -5.09 1 52.72 63 LYS A CA 1
ATOM 463 C C . LYS A 1 63 ? -30.984 -18.672 -5.898 1 52.72 63 LYS A C 1
ATOM 465 O O . LYS A 1 63 ? -31.406 -18.797 -7.051 1 52.72 63 LYS A O 1
ATOM 470 N N . VAL A 1 64 ? -30.906 -17.531 -5.266 1 55.09 64 VAL A N 1
ATOM 471 C CA . VAL A 1 64 ? -31.344 -16.328 -5.961 1 55.09 64 VAL A CA 1
ATOM 472 C C . VAL A 1 64 ? -30.406 -16.031 -7.133 1 55.09 64 VAL A C 1
ATOM 474 O O . VAL A 1 64 ? -30.859 -15.656 -8.219 1 55.09 64 VAL A O 1
ATOM 477 N N . ASP A 1 65 ? -29.25 -16.297 -6.902 1 63.59 65 ASP A N 1
ATOM 478 C CA . ASP A 1 65 ? -28.266 -16.078 -7.961 1 63.59 65 ASP A CA 1
ATOM 479 C C . ASP A 1 65 ? -28.422 -17.094 -9.086 1 63.59 65 ASP A C 1
ATOM 481 O O . ASP A 1 65 ? -28.266 -16.766 -10.258 1 63.59 65 ASP A O 1
ATOM 485 N N . ALA A 1 66 ? -28.781 -18.219 -8.602 1 61.56 66 ALA A N 1
ATOM 486 C CA . ALA A 1 66 ? -29.031 -19.266 -9.586 1 61.56 66 ALA A CA 1
ATOM 487 C C . ALA A 1 66 ? -30.234 -18.922 -10.453 1 61.56 66 ALA A C 1
ATOM 489 O O . ALA A 1 66 ? -30.219 -19.172 -11.664 1 61.56 66 ALA A O 1
ATOM 490 N N . LEU A 1 67 ? -31.203 -18.375 -9.789 1 54.5 67 LEU A N 1
ATOM 491 C CA . LEU A 1 67 ? -32.406 -18 -10.516 1 54.5 67 LEU A CA 1
ATOM 492 C C . LEU A 1 67 ? -32.094 -16.891 -11.516 1 54.5 67 LEU A C 1
ATOM 494 O O . LEU A 1 67 ? -32.625 -16.891 -12.633 1 54.5 67 LEU A O 1
ATOM 498 N N . LEU A 1 68 ? -31.266 -16.047 -11.062 1 59.94 68 LEU A N 1
ATOM 499 C CA . LEU A 1 68 ? -30.922 -14.945 -11.945 1 59.94 68 LEU A CA 1
ATOM 500 C C . LEU A 1 68 ? -30.109 -15.438 -13.141 1 59.94 68 LEU A C 1
ATOM 502 O O . LEU A 1 68 ? -30.297 -14.945 -14.258 1 59.94 68 LEU A O 1
ATOM 506 N N . GLN A 1 69 ? -29.328 -16.375 -12.875 1 62.53 69 GLN A N 1
ATOM 507 C CA . GLN A 1 69 ? -28.547 -16.969 -13.953 1 62.53 69 GLN A CA 1
ATOM 508 C C . GLN A 1 69 ? -29.422 -17.75 -14.914 1 62.53 69 GLN A C 1
ATOM 510 O O . GLN A 1 69 ? -29.203 -17.719 -16.125 1 62.53 69 GLN A O 1
ATOM 515 N N . GLN A 1 70 ? -30.281 -18.469 -14.242 1 55.75 70 GLN A N 1
ATOM 516 C CA . GLN A 1 70 ? -31.188 -19.25 -15.062 1 55.75 70 GLN A CA 1
ATOM 517 C C . GLN A 1 70 ? -32.062 -18.344 -15.93 1 55.75 70 GLN A C 1
ATOM 519 O O . GLN A 1 70 ? -32.312 -18.672 -17.094 1 55.75 70 GLN A O 1
ATOM 524 N N . TYR A 1 71 ? -32.438 -17.375 -15.25 1 52.31 71 TYR A N 1
ATOM 525 C CA . TYR A 1 71 ? -33.281 -16.438 -16 1 52.31 71 TYR A CA 1
ATOM 526 C C . TYR A 1 71 ? -32.5 -15.883 -17.203 1 52.31 71 TYR A C 1
ATOM 528 O O . TYR A 1 71 ? -33.062 -15.766 -18.297 1 52.31 71 TYR A O 1
ATOM 536 N N . HIS A 1 72 ? -31.312 -15.633 -17.031 1 53.81 72 HIS A N 1
ATOM 537 C CA . HIS A 1 72 ? -30.516 -15.086 -18.125 1 53.81 72 HIS A CA 1
ATOM 538 C C . HIS A 1 72 ? -30.219 -16.156 -19.172 1 53.81 72 HIS A C 1
ATOM 540 O O . HIS A 1 72 ? -30.188 -15.852 -20.375 1 53.81 72 HIS A O 1
ATOM 546 N N . TYR A 1 73 ? -29.828 -17.344 -18.672 1 51.78 73 TYR A N 1
ATOM 547 C CA . TYR A 1 73 ? -29.609 -18.438 -19.609 1 51.78 73 TYR A CA 1
ATOM 548 C C . TYR A 1 73 ? -30.844 -18.688 -20.469 1 51.78 73 TYR A C 1
ATOM 550 O O . TYR A 1 73 ? -30.719 -18.922 -21.672 1 51.78 73 TYR A O 1
ATOM 558 N N . ARG A 1 74 ? -31.938 -18.812 -19.797 1 46.5 74 ARG A N 1
ATOM 559 C CA . ARG A 1 74 ? -33.156 -19.031 -20.562 1 46.5 74 ARG A CA 1
ATOM 560 C C . ARG A 1 74 ? -33.375 -17.922 -21.578 1 46.5 74 ARG A C 1
ATOM 562 O O . ARG A 1 74 ? -33.812 -18.188 -22.703 1 46.5 74 ARG A O 1
ATOM 569 N N . LYS A 1 75 ? -33.094 -16.812 -21.125 1 45.81 75 LYS A N 1
ATOM 570 C CA . LYS A 1 75 ? -33.281 -15.734 -22.078 1 45.81 75 LYS A CA 1
ATOM 571 C C . LYS A 1 75 ? -32.219 -15.758 -23.172 1 45.81 75 LYS A C 1
ATOM 573 O O . LYS A 1 75 ? -32.531 -15.438 -24.328 1 45.81 75 LYS A O 1
ATOM 578 N N . ALA A 1 76 ? -31.016 -16.109 -22.734 1 46.16 76 ALA A N 1
ATOM 579 C CA . ALA A 1 76 ? -29.953 -16.219 -23.734 1 46.16 76 ALA A CA 1
ATOM 580 C C . ALA A 1 76 ? -30.109 -17.484 -24.562 1 46.16 76 ALA A C 1
ATOM 582 O O . ALA A 1 76 ? -29.766 -17.5 -25.75 1 46.16 76 ALA A O 1
ATOM 583 N N . SER A 1 77 ? -30.406 -18.656 -23.891 1 40.22 77 SER A N 1
ATOM 584 C CA . SER A 1 77 ? -30.578 -19.906 -24.625 1 40.22 77 SER A CA 1
ATOM 585 C C . SER A 1 77 ? -31.922 -19.953 -25.344 1 40.22 77 SER A C 1
ATOM 587 O O . SER A 1 77 ? -32.625 -20.969 -25.328 1 40.22 77 SER A O 1
ATOM 589 N N . SER A 1 78 ? -32.688 -19.047 -25.688 1 35.31 78 SER A N 1
ATOM 590 C CA . SER A 1 78 ? -33.75 -19.406 -26.625 1 35.31 78 SER A CA 1
ATOM 591 C C . SER A 1 78 ? -33.219 -20.359 -27.703 1 35.31 78 SER A C 1
ATOM 593 O O . SER A 1 78 ? -33.875 -20.562 -28.719 1 35.31 78 SER A O 1
ATOM 595 N N . CYS A 1 79 ? -31.922 -20.812 -27.828 1 32.94 79 CYS A N 1
ATOM 596 C CA . CYS A 1 79 ? -31.719 -21.969 -28.688 1 32.94 79 CYS A CA 1
ATOM 597 C C . CYS A 1 79 ? -32.094 -23.25 -27.969 1 32.94 79 CYS A C 1
ATOM 599 O O . CYS A 1 79 ? -31.984 -23.344 -26.75 1 32.94 79 CYS A O 1
ATOM 601 N N . PRO A 1 80 ? -32.906 -24.344 -28.547 1 31.12 80 PRO A N 1
ATOM 602 C CA . PRO A 1 80 ? -33.469 -25.578 -28 1 31.12 80 PRO A CA 1
ATOM 603 C C . PRO A 1 80 ? -32.469 -26.359 -27.141 1 31.12 80 PRO A C 1
ATOM 605 O O . PRO A 1 80 ? -31.266 -26.359 -27.438 1 31.12 80 PRO A O 1
ATOM 608 N N . PRO A 1 81 ? -32.688 -26.656 -25.891 1 33.06 81 PRO A N 1
ATOM 609 C CA . PRO A 1 81 ? -31.859 -27.391 -24.922 1 33.06 81 PRO A CA 1
ATOM 610 C C . PRO A 1 81 ? -31.422 -28.75 -25.438 1 33.06 81 PRO A C 1
ATOM 612 O O . PRO A 1 81 ? -32.25 -29.594 -25.766 1 33.06 81 PRO A O 1
ATOM 615 N N . SER A 1 82 ? -30.531 -29.016 -26.453 1 30.11 82 SER A N 1
ATOM 616 C CA . SER A 1 82 ? -30.203 -30.406 -26.75 1 30.11 82 SER A CA 1
ATOM 617 C C . SER A 1 82 ? -29.953 -31.203 -25.469 1 30.11 82 SER A C 1
ATOM 619 O O . SER A 1 82 ? -29.281 -30.719 -24.547 1 30.11 82 SER A O 1
ATOM 621 N N . ARG A 1 83 ? -30.812 -32.156 -25.141 1 29.81 83 ARG A N 1
ATOM 622 C CA . ARG A 1 83 ? -30.844 -33.219 -24.125 1 29.81 83 ARG A CA 1
ATOM 623 C C . ARG A 1 83 ? -29.516 -33.969 -24.047 1 29.81 83 ARG A C 1
ATOM 625 O O . ARG A 1 83 ? -29.297 -34.938 -24.75 1 29.81 83 ARG A O 1
ATOM 632 N N . ILE A 1 84 ? -28.359 -33.469 -24.141 1 29.55 84 ILE A N 1
ATOM 633 C CA . ILE A 1 84 ? -27.234 -34.375 -24 1 29.55 84 ILE A CA 1
ATOM 634 C C . ILE A 1 84 ? -27.312 -35.094 -22.656 1 29.55 84 ILE A C 1
ATOM 636 O O . ILE A 1 84 ? -27.297 -34.469 -21.609 1 29.55 84 ILE A O 1
ATOM 640 N N . SER A 1 85 ? -27.875 -36.312 -22.609 1 25.14 85 SER A N 1
ATOM 641 C CA . SER A 1 85 ? -27.938 -37.344 -21.594 1 25.14 85 SER A CA 1
ATOM 642 C C . SER A 1 85 ? -26.609 -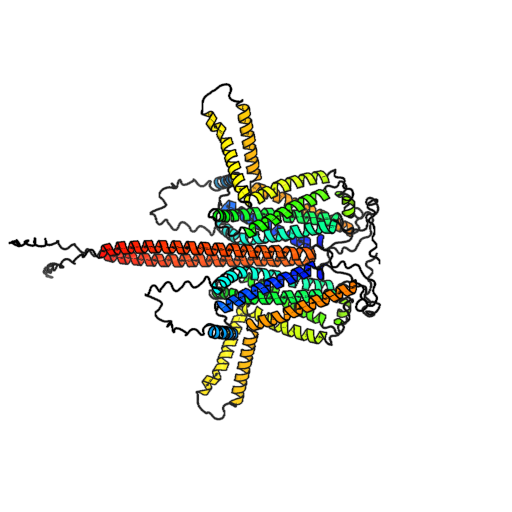37.469 -20.844 1 25.14 85 SER A C 1
ATOM 644 O O . SER A 1 85 ? -25.547 -37.531 -21.469 1 25.14 85 SER A O 1
ATOM 646 N N . PRO A 1 86 ? -26.531 -37.281 -19.594 1 27.58 86 PRO A N 1
ATOM 647 C CA . PRO A 1 86 ? -25.328 -37.25 -18.75 1 27.58 86 PRO A CA 1
ATOM 648 C C . PRO A 1 86 ? -24.609 -38.594 -18.734 1 27.58 86 PRO A C 1
ATOM 650 O O . PRO A 1 86 ? -23.531 -38.719 -18.141 1 27.58 86 PRO A O 1
ATOM 653 N N . LEU A 1 87 ? -25.312 -39.75 -18.969 1 25.84 87 LEU A N 1
ATOM 654 C CA . LEU A 1 87 ? -24.75 -41.031 -18.562 1 25.84 87 LEU A CA 1
ATOM 655 C C . LEU A 1 87 ? -23.406 -41.281 -19.266 1 25.84 87 LEU A C 1
ATOM 657 O O . LEU A 1 87 ? -22.438 -41.656 -18.625 1 25.84 87 LEU A O 1
ATOM 661 N N . LEU A 1 88 ? -23.516 -41.969 -20.531 1 25.31 88 LEU A N 1
ATOM 662 C CA . LEU A 1 88 ? -22.609 -42.781 -21.344 1 25.31 88 LEU A CA 1
ATOM 663 C C . LEU A 1 88 ? -21.5 -41.906 -21.922 1 25.31 88 LEU A C 1
ATOM 665 O O . LEU A 1 88 ? -20.625 -42.406 -22.641 1 25.31 88 LEU A O 1
ATOM 669 N N . THR A 1 89 ? -21.641 -40.656 -22.125 1 25.47 89 THR A N 1
ATOM 670 C CA . THR A 1 89 ? -20.641 -39.938 -22.891 1 25.47 89 THR A CA 1
ATOM 671 C C . THR A 1 89 ? -19.328 -39.844 -22.109 1 25.47 89 THR A C 1
ATOM 673 O O . THR A 1 89 ? -18.469 -39.031 -22.438 1 25.47 89 THR A O 1
ATOM 676 N N . HIS A 1 90 ? -18.969 -40.625 -21.078 1 27.69 90 HIS A N 1
ATOM 677 C CA . HIS A 1 90 ? -17.672 -41 -20.5 1 27.69 90 HIS A CA 1
ATOM 678 C C . HIS A 1 90 ? -16.703 -41.5 -21.562 1 27.69 90 HIS A C 1
ATOM 680 O O . HIS A 1 90 ? -15.5 -41.25 -21.469 1 27.69 90 HIS A O 1
ATOM 686 N N . GLU A 1 91 ? -16.875 -42.812 -22.188 1 27.52 91 GLU A N 1
ATOM 687 C CA . GLU A 1 91 ? -16.016 -43.844 -22.797 1 27.52 91 GLU A CA 1
ATOM 688 C C . GLU A 1 91 ? -15.492 -43.375 -24.156 1 27.52 91 GLU A C 1
ATOM 690 O O . GLU A 1 91 ? -14.297 -43.5 -24.438 1 27.52 91 GLU A O 1
ATOM 695 N N . LEU A 1 92 ? -16.172 -43.844 -25.375 1 24.88 92 LEU A N 1
ATOM 696 C CA . LEU A 1 92 ? -15.789 -44.125 -26.75 1 24.88 92 LEU A CA 1
ATOM 697 C C . LEU A 1 92 ? -15.539 -42.844 -27.531 1 24.88 92 LEU A C 1
ATOM 699 O O . LEU A 1 92 ? -14.648 -42.812 -28.391 1 24.88 92 LEU A O 1
ATOM 703 N N . TYR A 1 93 ? -16.688 -42.156 -28.141 1 23.17 93 TYR A N 1
ATOM 704 C CA . TYR A 1 93 ? -16.547 -41.344 -29.328 1 23.17 93 TYR A CA 1
ATOM 705 C C . TYR A 1 93 ? -15.75 -40.062 -29.016 1 23.17 93 TYR A C 1
ATOM 707 O O . TYR A 1 93 ? -15.969 -39.438 -27.984 1 23.17 93 TYR A O 1
ATOM 715 N N . PRO A 1 94 ? -14.539 -39.875 -29.75 1 27.16 94 PRO A N 1
ATOM 716 C CA . PRO A 1 94 ? -13.516 -38.875 -30.047 1 27.16 94 PRO A CA 1
ATOM 717 C C . PRO A 1 94 ? -14.102 -37.5 -30.375 1 27.16 94 PRO A C 1
ATOM 719 O O . PRO A 1 94 ? -14.539 -37.25 -31.5 1 27.16 94 PRO A O 1
ATOM 722 N N . PHE A 1 95 ? -15.102 -37.094 -29.844 1 27.52 95 PHE A N 1
ATOM 723 C CA . PHE A 1 95 ? -16.078 -36.094 -30.234 1 27.52 95 PHE A CA 1
ATOM 724 C C . PHE A 1 95 ? -15.414 -34.938 -30.969 1 27.52 95 PHE A C 1
ATOM 726 O O . PHE A 1 95 ? -14.258 -34.594 -30.672 1 27.52 95 PHE A O 1
ATOM 733 N N . SER A 1 96 ? -16.094 -34.438 -32.156 1 26.98 96 SER A N 1
ATOM 734 C CA . SER A 1 96 ? -15.992 -33.469 -33.25 1 26.98 96 SER A CA 1
ATOM 735 C C . SER A 1 96 ? -15.523 -32.094 -32.75 1 26.98 96 SER A C 1
ATOM 737 O O . SER A 1 96 ? -15.75 -31.766 -31.578 1 26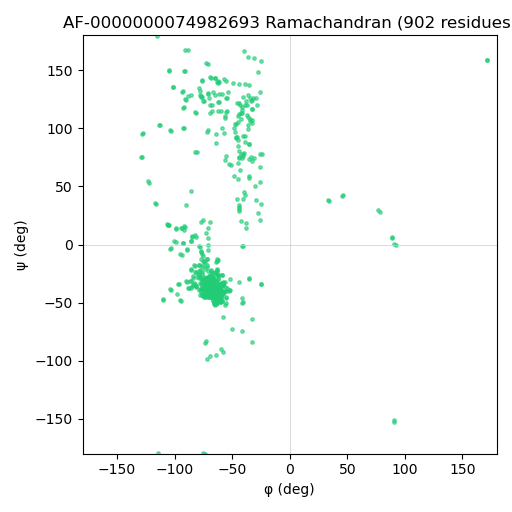.98 96 SER A O 1
ATOM 739 N N . PRO A 1 97 ? -14.586 -31.484 -33.594 1 28.3 97 PRO A N 1
ATOM 740 C CA . PRO A 1 97 ? -14.008 -30.141 -33.5 1 28.3 97 PRO A CA 1
ATOM 741 C C . PRO A 1 97 ? -15.039 -29.062 -33.188 1 28.3 97 PRO A C 1
ATOM 743 O O . PRO A 1 97 ? -15.719 -28.562 -34.094 1 28.3 97 PRO A O 1
ATOM 746 N N . ILE A 1 98 ? -16.031 -29.391 -32.531 1 29.8 98 ILE A N 1
ATOM 747 C CA . ILE A 1 98 ? -17.062 -28.375 -32.375 1 29.8 98 ILE A CA 1
ATOM 748 C C . ILE A 1 98 ? -16.422 -26.984 -32.5 1 29.8 98 ILE A C 1
ATOM 750 O O . ILE A 1 98 ? -15.312 -26.766 -32 1 29.8 98 ILE A O 1
ATOM 754 N N . VAL A 1 99 ? -17.156 -26.156 -33.406 1 30.34 99 VAL A N 1
ATOM 755 C CA . VAL A 1 99 ? -16.859 -24.812 -33.875 1 30.34 99 VAL A CA 1
ATOM 756 C C . VAL A 1 99 ? -16.203 -23.984 -32.781 1 30.34 99 VAL A C 1
ATOM 758 O O . VAL A 1 99 ? -16.75 -23.875 -31.672 1 30.34 99 VAL A O 1
ATOM 761 N N . ARG A 1 100 ? -14.945 -24.078 -32.688 1 33.84 100 ARG A N 1
ATOM 762 C CA . ARG A 1 100 ? -14.156 -23.062 -31.984 1 33.84 100 ARG A CA 1
ATOM 763 C C . ARG A 1 100 ? -14.828 -21.703 -32.062 1 33.84 100 ARG A C 1
ATOM 765 O O . ARG A 1 100 ? -14.695 -20.984 -33.031 1 33.84 100 ARG A O 1
ATOM 772 N N . PRO A 1 101 ? -16.172 -21.578 -31.969 1 35.19 101 PRO A N 1
ATOM 773 C CA . PRO A 1 101 ? -16.781 -20.281 -32.281 1 35.19 101 PRO A CA 1
ATOM 774 C C . PRO A 1 101 ? -15.82 -19.109 -32.094 1 35.19 101 PRO A C 1
ATOM 776 O O . PRO A 1 101 ? -14.797 -19.25 -31.422 1 35.19 101 PRO A O 1
ATOM 779 N N . LYS A 1 102 ? -16.141 -17.953 -32.812 1 39.28 102 LYS A N 1
ATOM 780 C CA . LYS A 1 102 ? -15.562 -16.609 -32.75 1 39.28 102 LYS A CA 1
ATOM 781 C C . LYS A 1 102 ? -14.992 -16.312 -31.375 1 39.28 102 LYS A C 1
ATOM 783 O O . LYS A 1 102 ? -15.57 -16.719 -30.359 1 39.28 102 LYS A O 1
ATOM 788 N N . LYS A 1 103 ? -13.766 -16.031 -31.125 1 49 103 LYS A N 1
ATOM 789 C CA . LYS A 1 103 ? -12.805 -15.719 -30.062 1 49 103 LYS A CA 1
ATOM 790 C C . LYS A 1 103 ? -13.477 -15 -28.906 1 49 103 LYS A C 1
ATOM 792 O O . LYS A 1 103 ? -13.648 -13.781 -28.938 1 49 103 LYS A O 1
ATOM 797 N N . SER A 1 104 ? -14.805 -15.461 -28.141 1 64.75 104 SER A N 1
ATOM 798 C CA . SER A 1 104 ? -16.062 -15.141 -27.469 1 64.75 104 SER A CA 1
ATOM 799 C C . SER A 1 104 ? -15.828 -14.227 -26.266 1 64.75 104 SER A C 1
ATOM 801 O O . SER A 1 104 ? -14.719 -14.148 -25.75 1 64.75 104 SER A O 1
ATOM 803 N N . LEU A 1 105 ? -16.75 -13.125 -26.406 1 75.94 105 LEU A N 1
ATOM 804 C CA . LEU A 1 105 ? -16.859 -12.203 -25.281 1 75.94 105 LEU A CA 1
ATOM 805 C C . LEU A 1 105 ? -16.719 -12.938 -23.953 1 75.94 105 LEU A C 1
ATOM 807 O O . LEU A 1 105 ? -16.078 -12.438 -23.031 1 75.94 105 LEU A O 1
ATOM 811 N N . ALA A 1 106 ? -17.172 -14.234 -24.078 1 74.88 106 ALA A N 1
ATOM 812 C CA . ALA A 1 106 ? -17.109 -15.016 -22.859 1 74.88 106 ALA A CA 1
ATOM 813 C C . ALA A 1 106 ? -15.664 -15.43 -22.547 1 74.88 106 ALA A C 1
ATOM 815 O O . ALA A 1 106 ? -15.234 -15.391 -21.391 1 74.88 106 ALA A O 1
ATOM 816 N N . ALA A 1 107 ? -15.008 -15.82 -23.594 1 78.5 107 ALA A N 1
ATOM 817 C CA . ALA A 1 107 ? -13.625 -16.234 -23.406 1 78.5 107 ALA A CA 1
ATOM 818 C C . ALA A 1 107 ? -12.75 -15.055 -23 1 78.5 107 ALA A C 1
ATOM 820 O O . ALA A 1 107 ? -11.859 -15.188 -22.156 1 78.5 107 ALA A O 1
ATOM 821 N N . ARG A 1 108 ? -13.055 -13.914 -23.672 1 84 108 ARG A N 1
ATOM 822 C CA . ARG A 1 108 ? -12.305 -12.711 -23.328 1 84 108 ARG A CA 1
ATOM 823 C C . ARG A 1 108 ? -12.578 -12.273 -21.891 1 84 108 ARG A C 1
ATOM 825 O O . ARG A 1 108 ? -11.656 -11.859 -21.188 1 84 108 ARG A O 1
ATOM 832 N N . VAL A 1 109 ? -13.781 -12.453 -21.5 1 85.62 109 VAL A N 1
ATOM 833 C CA . VAL A 1 109 ? -14.164 -12.055 -20.141 1 85.62 109 VAL A CA 1
ATOM 834 C C . VAL A 1 109 ? -13.555 -13.016 -19.125 1 85.62 109 VAL A C 1
ATOM 836 O O . VAL A 1 109 ? -13.141 -12.594 -18.047 1 85.62 109 VAL A O 1
ATOM 839 N N . ALA A 1 110 ? -13.492 -14.156 -19.531 1 81.75 110 ALA A N 1
ATOM 840 C CA . ALA A 1 110 ? -12.883 -15.141 -18.656 1 81.75 110 ALA A CA 1
ATOM 841 C C . ALA A 1 110 ? -11.398 -14.859 -18.453 1 81.75 110 ALA A C 1
ATOM 843 O O . ALA A 1 110 ? -10.867 -15 -17.344 1 81.75 110 ALA A O 1
ATOM 844 N N . ARG A 1 111 ? -10.82 -14.516 -19.547 1 83.56 111 ARG A N 1
ATOM 845 C CA . ARG A 1 111 ? -9.406 -14.148 -19.469 1 83.56 111 ARG A CA 1
ATOM 846 C C . ARG A 1 111 ? -9.203 -12.93 -18.578 1 83.56 111 ARG A C 1
ATOM 848 O O . ARG A 1 111 ? -8.305 -12.906 -17.734 1 83.56 111 ARG A O 1
ATOM 855 N N . LEU A 1 112 ? -10.039 -12 -18.781 1 88.38 112 LEU A N 1
ATOM 856 C CA . LEU A 1 112 ? -9.961 -10.781 -17.984 1 88.38 112 LEU A CA 1
ATOM 857 C C . LEU A 1 112 ? -10.234 -11.078 -16.516 1 88.38 112 LEU A C 1
ATOM 859 O O . LEU A 1 112 ? -9.617 -10.477 -15.625 1 88.38 112 LEU A O 1
ATOM 863 N N . SER A 1 113 ? -11.086 -11.977 -16.344 1 84.69 113 SER A N 1
ATOM 864 C CA . SER A 1 113 ? -11.43 -12.344 -14.969 1 84.69 113 SER A CA 1
ATOM 865 C C . SER A 1 113 ? -10.25 -12.992 -14.258 1 84.69 113 SER A C 1
ATOM 867 O O . SER A 1 113 ? -10.055 -12.789 -13.055 1 84.69 113 SER A O 1
ATOM 869 N N . SER A 1 114 ? -9.484 -13.664 -14.984 1 83 114 SER A N 1
ATOM 870 C CA . SER A 1 114 ? -8.312 -14.297 -14.383 1 83 114 SER A CA 1
ATOM 871 C C . SER A 1 114 ? -7.246 -13.266 -14.031 1 83 114 SER A C 1
ATOM 873 O O . SER A 1 114 ? -6.492 -13.453 -13.078 1 83 114 SER A O 1
ATOM 875 N N . ILE A 1 115 ? -7.238 -12.227 -14.766 1 87.75 115 ILE A N 1
ATOM 876 C CA . ILE A 1 115 ? -6.297 -11.141 -14.516 1 87.75 115 ILE A CA 1
ATOM 877 C C . ILE A 1 115 ? -6.773 -10.312 -13.328 1 87.75 115 ILE A C 1
ATOM 879 O O . ILE A 1 115 ? -5.965 -9.875 -12.5 1 87.75 115 ILE A O 1
ATOM 883 N N . VAL A 1 116 ? -8.016 -10.195 -13.195 1 89.12 116 VAL A N 1
ATOM 884 C CA . VAL A 1 116 ? -8.602 -9.266 -12.234 1 89.12 116 VAL A CA 1
ATOM 885 C C . VAL A 1 116 ? -8.625 -9.906 -10.844 1 89.12 116 VAL A C 1
ATOM 887 O O . VAL A 1 116 ? -8.633 -9.203 -9.836 1 89.12 116 VAL A O 1
ATOM 890 N N . CYS A 1 117 ? -8.516 -11.164 -10.711 1 85.75 117 CYS A N 1
ATOM 891 C CA . CYS A 1 117 ? -8.656 -11.859 -9.43 1 85.75 117 CYS A CA 1
ATOM 892 C C . CYS A 1 117 ? -7.547 -11.453 -8.469 1 85.75 117 CYS A C 1
ATOM 894 O O . CYS A 1 117 ? -7.816 -10.984 -7.363 1 85.75 117 CYS A O 1
ATOM 896 N N . PRO A 1 118 ? -6.336 -11.539 -8.906 1 85.12 118 PRO A N 1
ATOM 897 C CA . PRO A 1 118 ? -5.285 -11.109 -7.98 1 85.12 118 PRO A CA 1
ATOM 898 C C . PRO A 1 118 ? -5.324 -9.609 -7.699 1 85.12 118 PRO A C 1
ATOM 900 O O . PRO A 1 118 ? -4.953 -9.172 -6.605 1 85.12 118 PRO A O 1
ATOM 903 N N . VAL A 1 119 ? -5.789 -8.867 -8.633 1 90.38 119 VAL A N 1
ATOM 904 C CA . VAL A 1 119 ? -5.887 -7.418 -8.461 1 90.38 119 VAL A CA 1
ATOM 905 C C . VAL A 1 119 ? -6.965 -7.094 -7.434 1 90.38 119 VAL A C 1
ATOM 907 O O . VAL A 1 119 ? -6.773 -6.219 -6.582 1 90.38 119 VAL A O 1
ATOM 910 N N . LEU A 1 120 ? -8.023 -7.812 -7.504 1 91.69 120 LEU A N 1
ATOM 911 C CA . LEU A 1 120 ? -9.117 -7.609 -6.559 1 91.69 120 LEU A CA 1
ATOM 912 C C . LEU A 1 120 ? -8.68 -7.938 -5.137 1 91.69 120 LEU A C 1
ATOM 914 O O . LEU A 1 120 ? -9.086 -7.266 -4.188 1 91.69 120 LEU A O 1
ATOM 918 N N . LEU A 1 121 ? -7.906 -8.891 -5.035 1 89.69 121 LEU A N 1
ATOM 919 C CA . LEU A 1 121 ? -7.379 -9.242 -3.721 1 89.69 121 LEU A CA 1
ATOM 920 C C . LEU A 1 121 ? -6.496 -8.125 -3.17 1 89.69 121 LEU A C 1
ATOM 922 O O . LEU A 1 121 ? -6.598 -7.773 -1.994 1 89.69 121 LEU A O 1
ATOM 926 N N . SER A 1 122 ? -5.684 -7.594 -4.012 1 91.25 122 SER A N 1
ATOM 927 C CA . SER A 1 122 ? -4.816 -6.492 -3.605 1 91.25 122 SER A CA 1
ATOM 928 C C . SER A 1 122 ? -5.625 -5.25 -3.258 1 91.25 122 SER A C 1
ATOM 930 O O . SER A 1 122 ? -5.309 -4.543 -2.299 1 91.25 122 SER A O 1
ATOM 932 N N . LEU A 1 123 ? -6.617 -5.023 -4.059 1 94.31 123 LEU A N 1
ATOM 933 C CA . LEU A 1 123 ? -7.496 -3.887 -3.807 1 94.31 123 LEU A CA 1
ATOM 934 C C . LEU A 1 123 ? -8.242 -4.055 -2.488 1 94.31 123 LEU A C 1
ATOM 936 O O . LEU A 1 123 ? -8.398 -3.096 -1.731 1 94.31 123 LEU A O 1
ATOM 940 N N . HIS A 1 124 ? -8.68 -5.246 -2.193 1 93.75 124 HIS A N 1
ATOM 941 C CA . HIS A 1 124 ? -9.359 -5.531 -0.936 1 93.75 124 HIS A CA 1
ATOM 942 C C . HIS A 1 124 ? -8.469 -5.203 0.259 1 93.75 124 HIS A C 1
ATOM 944 O O . HIS A 1 124 ? -8.891 -4.48 1.168 1 93.75 124 HIS A O 1
ATOM 950 N N . ASP A 1 125 ? -7.297 -5.656 0.228 1 93.62 125 ASP A N 1
ATOM 951 C CA . ASP A 1 125 ? -6.387 -5.457 1.351 1 93.62 125 ASP A CA 1
ATOM 952 C C . ASP A 1 125 ? -5.996 -3.988 1.491 1 93.62 125 ASP A C 1
ATOM 954 O O . ASP A 1 125 ? -5.898 -3.471 2.605 1 93.62 125 ASP A O 1
ATOM 958 N N . THR A 1 126 ? -5.793 -3.326 0.371 1 94.81 126 THR A N 1
ATOM 959 C CA . THR A 1 126 ? -5.395 -1.923 0.405 1 94.81 126 THR A CA 1
ATOM 960 C C . THR A 1 126 ? -6.547 -1.046 0.889 1 94.81 126 THR A C 1
ATOM 962 O O . THR A 1 126 ? -6.336 -0.094 1.644 1 94.81 126 THR A O 1
ATOM 965 N N . GLN A 1 127 ? -7.723 -1.348 0.484 1 95.81 127 GLN A N 1
ATOM 966 C CA . GLN A 1 127 ? -8.883 -0.567 0.907 1 95.81 127 GLN A CA 1
ATOM 967 C C . GLN A 1 127 ? -9.203 -0.814 2.377 1 95.81 127 GLN A C 1
ATOM 969 O O . GLN A 1 127 ? -9.664 0.091 3.078 1 95.81 127 GLN A O 1
ATOM 974 N N . LEU A 1 128 ? -9.016 -2.008 2.773 1 95.56 128 LEU A N 1
ATOM 975 C CA . LEU A 1 128 ? -9.18 -2.303 4.191 1 95.56 128 LEU A CA 1
ATOM 976 C C . LEU A 1 128 ? -8.188 -1.5 5.031 1 95.56 128 LEU A C 1
ATOM 978 O O . LEU A 1 128 ? -8.57 -0.892 6.035 1 95.56 128 LEU A O 1
ATOM 982 N N . ALA A 1 129 ? -7.008 -1.455 4.562 1 95.62 129 ALA A N 1
ATOM 983 C CA . ALA A 1 129 ? -5.961 -0.721 5.266 1 95.62 129 ALA A CA 1
ATOM 984 C C . ALA A 1 129 ? -6.223 0.782 5.23 1 95.62 129 ALA A C 1
ATOM 986 O O . ALA A 1 129 ? -6.102 1.463 6.254 1 95.62 129 ALA A O 1
ATOM 987 N N . SER A 1 130 ? -6.586 1.291 4.059 1 96.38 130 SER A N 1
ATOM 988 C CA . SER A 1 130 ? -6.844 2.721 3.928 1 96.38 130 SER A CA 1
ATOM 989 C C . SER A 1 130 ? -8.078 3.135 4.719 1 96.38 130 SER A C 1
ATOM 991 O O . SER A 1 130 ? -8.094 4.188 5.359 1 96.38 130 SER A O 1
ATOM 993 N N . GLY A 1 131 ? -9.125 2.266 4.66 1 96.5 131 GLY A N 1
ATOM 994 C CA . GLY A 1 131 ? -10.32 2.559 5.434 1 96.5 131 GLY A CA 1
ATOM 995 C C . GLY A 1 131 ? -10.07 2.59 6.93 1 96.5 131 GLY A C 1
ATOM 996 O O . GLY A 1 131 ? -10.531 3.5 7.621 1 96.5 131 GLY A O 1
ATOM 997 N N . LEU A 1 132 ? -9.344 1.674 7.391 1 97.12 132 LEU A N 1
ATOM 998 C CA . LEU A 1 132 ? -9.008 1.632 8.805 1 97.12 132 LEU A CA 1
ATOM 999 C C . LEU A 1 132 ? -8.109 2.803 9.188 1 97.12 132 LEU A C 1
ATOM 1001 O O . LEU A 1 132 ? -8.258 3.383 10.266 1 97.12 132 LEU A O 1
ATOM 1005 N N . ALA A 1 133 ? -7.23 3.137 8.312 1 97 133 ALA A N 1
ATOM 1006 C CA . ALA A 1 133 ? -6.293 4.223 8.594 1 97 133 ALA A CA 1
ATOM 1007 C C . ALA A 1 133 ? -7.027 5.547 8.766 1 97 133 ALA A C 1
ATOM 1009 O O . ALA A 1 133 ? -6.793 6.273 9.734 1 97 133 ALA A O 1
ATOM 1010 N N . ILE A 1 134 ? -7.902 5.852 7.852 1 97.44 134 ILE A N 1
ATOM 1011 C CA . ILE A 1 134 ? -8.578 7.141 7.891 1 97.44 134 ILE A CA 1
ATOM 1012 C C . ILE A 1 134 ? -9.562 7.172 9.055 1 97.44 134 ILE A C 1
ATOM 1014 O O . ILE A 1 134 ? -9.742 8.211 9.695 1 97.44 134 ILE A O 1
ATOM 1018 N N . SER A 1 135 ? -10.211 6.078 9.375 1 97.12 135 SER A N 1
ATOM 1019 C CA . SER A 1 135 ? -11.164 6.039 10.484 1 97.12 135 SER A CA 1
ATOM 1020 C C . SER A 1 135 ? -10.453 6.145 11.828 1 97.12 135 SER A C 1
ATOM 1022 O O . SER A 1 135 ? -10.906 6.863 12.719 1 97.12 135 SER A O 1
ATOM 1024 N N . VAL A 1 136 ? -9.359 5.504 11.953 1 95.38 136 VAL A N 1
ATOM 1025 C CA . VAL A 1 136 ? -8.594 5.586 13.195 1 95.38 136 VAL A CA 1
ATOM 1026 C C . VAL A 1 136 ? -8.039 6.996 13.375 1 95.38 136 VAL A C 1
ATOM 1028 O O . VAL A 1 136 ? -8.008 7.52 14.484 1 95.38 136 VAL A O 1
ATOM 1031 N N . THR A 1 137 ? -7.668 7.586 12.289 1 95.19 137 THR A N 1
ATOM 1032 C CA . THR A 1 137 ? -7.219 8.969 12.344 1 95.19 137 THR A CA 1
ATOM 1033 C C . THR A 1 137 ? -8.328 9.883 12.859 1 95.19 137 THR A C 1
ATOM 1035 O O . THR A 1 137 ? -8.094 10.734 13.719 1 95.19 137 THR A O 1
ATOM 1038 N N . ALA A 1 138 ? -9.5 9.664 12.32 1 96.12 138 ALA A N 1
ATOM 1039 C CA . ALA A 1 138 ? -10.633 10.477 12.734 1 96.12 138 ALA A CA 1
ATOM 1040 C C . ALA A 1 138 ? -10.938 10.289 14.219 1 96.12 138 ALA A C 1
ATOM 1042 O O . ALA A 1 138 ? -11.219 11.258 14.93 1 96.12 138 ALA A O 1
ATOM 1043 N N . LEU A 1 139 ? -10.797 9.125 14.711 1 95 139 LEU A N 1
ATOM 1044 C CA . LEU A 1 139 ? -11.109 8.828 16.109 1 95 139 LEU A CA 1
ATOM 1045 C C . LEU A 1 139 ? -10.047 9.406 17.031 1 95 139 LEU A C 1
ATOM 1047 O O . LEU A 1 139 ? -10.367 9.945 18.094 1 95 139 LEU A O 1
ATOM 1051 N N . ILE A 1 140 ? -8.859 9.32 16.641 1 92.31 140 ILE A N 1
ATOM 1052 C CA . ILE A 1 140 ? -7.777 9.844 17.453 1 92.31 140 ILE A CA 1
ATOM 1053 C C . ILE A 1 140 ? -7.832 11.375 17.469 1 92.31 140 ILE A C 1
ATOM 1055 O O . ILE A 1 140 ? -7.715 11.992 18.531 1 92.31 140 ILE A O 1
ATOM 1059 N N . ARG A 1 141 ? -8.086 11.945 16.344 1 91.88 141 ARG A N 1
ATOM 1060 C CA . ARG A 1 141 ? -8.062 13.398 16.219 1 91.88 141 ARG A CA 1
ATOM 1061 C C . ARG A 1 141 ? -9.336 14.016 16.781 1 91.88 141 ARG A C 1
ATOM 1063 O O . ARG A 1 141 ? -9.367 15.211 17.094 1 91.88 141 ARG A O 1
ATOM 1070 N N . SER A 1 142 ? -10.367 13.25 16.859 1 91.44 142 SER A N 1
ATOM 1071 C CA . SER A 1 142 ? -11.617 13.758 17.406 1 91.44 142 SER A CA 1
ATOM 1072 C C . SER A 1 142 ? -11.461 14.133 18.875 1 91.44 142 SER A C 1
ATOM 1074 O O . SER A 1 142 ? -12.266 14.898 19.422 1 91.44 142 SER A O 1
ATOM 1076 N N . ARG A 1 143 ? -10.414 13.695 19.469 1 87.44 143 ARG A N 1
ATOM 1077 C CA . ARG A 1 143 ? -10.188 13.984 20.875 1 87.44 143 ARG A CA 1
ATOM 1078 C C . ARG A 1 143 ? -9.344 15.25 21.047 1 87.44 143 ARG A C 1
ATOM 1080 O O . ARG A 1 143 ? -9.109 15.703 22.172 1 87.44 143 ARG A O 1
ATOM 1087 N N . ARG A 1 144 ? -9.039 15.789 19.938 1 82.75 144 ARG A N 1
ATOM 1088 C CA . ARG A 1 144 ? -8.281 17.031 19.953 1 82.75 144 ARG A CA 1
ATOM 1089 C C . ARG A 1 144 ? -9.172 18.219 19.625 1 82.75 144 ARG A C 1
ATOM 1091 O O . ARG A 1 144 ? -10.086 18.109 18.797 1 82.75 144 ARG A O 1
ATOM 1098 N N . PRO A 1 145 ? -8.883 19.328 20.125 1 78.12 145 PRO A N 1
ATOM 1099 C CA . PRO A 1 145 ? -9.766 20.5 19.953 1 78.12 145 PRO A CA 1
ATOM 1100 C C . PRO A 1 145 ? -9.648 21.125 18.562 1 78.12 145 PRO A C 1
ATOM 1102 O O . PRO A 1 145 ? -10.516 21.891 18.156 1 78.12 145 PRO A O 1
ATOM 1105 N N . VAL A 1 146 ? -8.742 20.719 17.781 1 78.75 146 VAL A N 1
ATOM 1106 C CA . VAL A 1 146 ? -8.523 21.375 16.5 1 78.75 146 VAL A CA 1
ATOM 1107 C C . VAL A 1 146 ? -9.281 20.625 15.406 1 78.75 146 VAL A C 1
ATOM 1109 O O . VAL A 1 146 ? -9.555 21.188 14.344 1 78.75 146 VAL A O 1
ATOM 1112 N N . PHE A 1 147 ? -9.828 19.516 15.688 1 88.88 147 PHE A N 1
ATOM 1113 C CA . PHE A 1 147 ? -10.469 18.688 14.664 1 88.88 147 PHE A CA 1
ATOM 1114 C C . PHE A 1 147 ? -11.953 19 14.57 1 88.88 147 PHE A C 1
ATOM 1116 O O . PHE A 1 147 ? -12.703 18.797 15.531 1 88.88 147 PHE A O 1
ATOM 1123 N N . SER A 1 148 ? -12.352 19.5 13.359 1 90.69 148 SER A N 1
ATOM 1124 C CA . SER A 1 148 ? -13.703 20.016 13.172 1 90.69 148 SER A CA 1
ATOM 1125 C C . SER A 1 148 ? -14.664 18.906 12.742 1 90.69 148 SER A C 1
ATOM 1127 O O . SER A 1 148 ? -14.234 17.828 12.344 1 90.69 148 SER A O 1
ATOM 1129 N N . VAL A 1 149 ? -15.922 19.219 12.805 1 92.12 149 VAL A N 1
ATOM 1130 C CA . VAL A 1 149 ? -16.984 18.312 12.375 1 92.12 149 VAL A CA 1
ATOM 1131 C C . VAL A 1 149 ? -16.891 18.094 10.867 1 92.12 149 VAL A C 1
ATOM 1133 O O . VAL A 1 149 ? -17.141 17 10.375 1 92.12 149 VAL A O 1
ATOM 1136 N N . TYR A 1 150 ? -16.5 19.141 10.172 1 92.06 150 TYR A N 1
ATOM 1137 C CA . TYR A 1 150 ? -16.328 19.062 8.734 1 92.06 150 TYR A CA 1
ATOM 1138 C C . TYR A 1 150 ? -15.289 18 8.375 1 92.06 150 TYR A C 1
ATOM 1140 O O . TYR A 1 150 ? -15.547 17.125 7.539 1 92.06 150 TYR A O 1
ATOM 1148 N N . HIS A 1 151 ? -14.18 18.031 8.984 1 94.81 151 HIS A N 1
ATOM 1149 C CA . HIS A 1 151 ? -13.117 17.078 8.711 1 94.81 151 HIS A CA 1
ATOM 1150 C C . HIS A 1 151 ? -13.516 15.664 9.141 1 94.81 151 HIS A C 1
ATOM 1152 O O . HIS A 1 151 ? -13.164 14.688 8.477 1 94.81 151 HIS A O 1
ATOM 1158 N N . PHE A 1 152 ? -14.211 15.57 10.195 1 95.88 152 PHE A N 1
ATOM 1159 C CA . PHE A 1 152 ? -14.703 14.273 10.641 1 95.88 152 PHE A CA 1
ATOM 1160 C C . PHE A 1 152 ? -15.672 13.688 9.625 1 95.88 152 PHE A C 1
ATOM 1162 O O . PHE A 1 152 ? -15.633 12.484 9.344 1 95.88 152 PHE A O 1
ATOM 1169 N N . SER A 1 153 ? -16.516 14.5 9.141 1 96 153 SER A N 1
ATOM 1170 C CA . SER A 1 153 ? -17.484 14.055 8.148 1 96 153 SER A CA 1
ATOM 1171 C C . SER A 1 153 ? -16.797 13.578 6.871 1 96 153 SER A C 1
ATOM 1173 O O . SER A 1 153 ? -17.203 12.578 6.273 1 96 153 SER A O 1
ATOM 1175 N N . ILE A 1 154 ? -15.773 14.242 6.461 1 96.5 154 ILE A N 1
ATOM 1176 C CA . ILE A 1 154 ? -15.016 13.836 5.281 1 96.5 154 ILE A CA 1
ATOM 1177 C C . ILE A 1 154 ? -14.359 12.477 5.535 1 96.5 154 ILE A C 1
ATOM 1179 O O . ILE A 1 154 ? -14.414 11.586 4.691 1 96.5 154 ILE A O 1
ATOM 1183 N N . ALA A 1 155 ? -13.75 12.398 6.668 1 97.19 155 ALA A N 1
ATOM 1184 C CA . ALA A 1 155 ? -13.102 11.141 7.031 1 97.19 155 ALA A CA 1
ATOM 1185 C C . ALA A 1 155 ? -14.117 9.992 7.074 1 97.19 155 ALA A C 1
ATOM 1187 O O . ALA A 1 155 ? -13.828 8.883 6.629 1 97.19 155 ALA A O 1
ATOM 1188 N N . ALA A 1 156 ? -15.219 10.273 7.613 1 96.94 156 ALA A N 1
ATOM 1189 C CA . ALA A 1 156 ? -16.266 9.266 7.684 1 96.94 156 ALA A CA 1
ATOM 1190 C C . ALA A 1 156 ? -16.75 8.867 6.289 1 96.94 156 ALA A C 1
ATOM 1192 O O . ALA A 1 156 ? -16.969 7.684 6.012 1 96.94 156 ALA A O 1
ATOM 1193 N N . ASP A 1 157 ? -16.922 9.852 5.484 1 97 157 ASP A N 1
ATOM 1194 C CA . ASP A 1 157 ? -17.344 9.57 4.113 1 97 157 ASP A CA 1
ATOM 1195 C C . ASP A 1 157 ? -16.328 8.68 3.404 1 97 157 ASP A C 1
ATOM 1197 O O . ASP A 1 157 ? -16.703 7.715 2.732 1 97 157 ASP A O 1
ATOM 1201 N N . LEU A 1 158 ? -15.125 8.992 3.555 1 97.69 158 LEU A N 1
ATOM 1202 C CA . LEU A 1 158 ? -14.07 8.195 2.934 1 97.69 158 LEU A CA 1
ATOM 1203 C C . LEU A 1 158 ? -14.062 6.773 3.49 1 97.69 158 LEU A C 1
ATOM 1205 O O . LEU A 1 158 ? -13.859 5.812 2.748 1 97.69 158 LEU A O 1
ATOM 1209 N N . THR A 1 159 ? -14.25 6.684 4.754 1 97.38 159 THR A N 1
ATOM 1210 C CA . THR A 1 159 ? -14.305 5.367 5.379 1 97.38 159 THR A CA 1
ATOM 1211 C C . THR A 1 159 ? -15.461 4.547 4.809 1 97.38 159 THR A C 1
ATOM 1213 O O . THR A 1 159 ? -15.297 3.361 4.516 1 97.38 159 THR A O 1
ATOM 1216 N N . TRP A 1 160 ? -16.562 5.156 4.656 1 96.5 160 TRP A N 1
ATOM 1217 C CA . TRP A 1 160 ? -17.734 4.473 4.117 1 96.5 160 TRP A CA 1
ATOM 1218 C C . TRP A 1 160 ? -17.484 4.027 2.68 1 96.5 160 TRP A C 1
ATOM 1220 O O . TRP A 1 160 ? -17.859 2.91 2.299 1 96.5 160 TRP A O 1
ATOM 1230 N N . ILE A 1 161 ? -16.891 4.859 1.912 1 96.12 161 ILE A N 1
ATOM 1231 C CA . ILE A 1 161 ? -16.594 4.531 0.523 1 96.12 161 ILE A CA 1
ATOM 1232 C C . ILE A 1 161 ? -15.602 3.363 0.468 1 96.12 161 ILE A C 1
ATOM 1234 O O . ILE A 1 161 ? -15.812 2.406 -0.282 1 96.12 161 ILE A O 1
ATOM 1238 N N . ALA A 1 162 ? -14.602 3.434 1.271 1 96.38 162 ALA A N 1
ATOM 1239 C CA . ALA A 1 162 ? -13.594 2.377 1.299 1 96.38 162 ALA A CA 1
ATOM 1240 C C . ALA A 1 162 ? -14.195 1.062 1.797 1 96.38 162 ALA A C 1
ATOM 1242 O O . ALA A 1 162 ? -13.922 -0.002 1.237 1 96.38 162 ALA A O 1
ATOM 1243 N N . SER A 1 163 ? -14.992 1.12 2.812 1 95.12 163 SER A N 1
ATOM 1244 C CA . SER A 1 163 ? -15.594 -0.082 3.381 1 95.12 163 SER A CA 1
ATOM 1245 C C . SER A 1 163 ? -16.578 -0.716 2.412 1 95.12 163 SER A C 1
ATOM 1247 O O . SER A 1 163 ? -16.625 -1.94 2.273 1 95.12 163 SER A O 1
ATOM 1249 N N . GLY A 1 164 ? -17.359 0.112 1.792 1 92.62 164 GLY A N 1
ATOM 1250 C CA . GLY A 1 164 ? -18.297 -0.408 0.813 1 92.62 164 GLY A CA 1
ATOM 1251 C C . GLY A 1 164 ? -17.625 -1.134 -0.336 1 92.62 164 GLY A C 1
ATOM 1252 O O . GLY A 1 164 ? -18.047 -2.221 -0.728 1 92.62 164 GLY A O 1
ATOM 1253 N N . THR A 1 165 ? -16.641 -0.58 -0.854 1 93.12 165 THR A N 1
ATOM 1254 C CA . THR A 1 165 ? -15.953 -1.185 -1.986 1 93.12 165 THR A CA 1
ATOM 1255 C C . THR A 1 165 ? -15.148 -2.404 -1.541 1 93.12 165 THR A C 1
ATOM 1257 O O . THR A 1 165 ? -15.016 -3.373 -2.291 1 93.12 165 THR A O 1
ATOM 1260 N N . GLN A 1 166 ? -14.633 -2.303 -0.361 1 92.56 166 GLN A N 1
ATOM 1261 C CA . GLN A 1 166 ? -13.945 -3.465 0.198 1 92.56 166 GLN A CA 1
ATOM 1262 C C . GLN A 1 166 ? -14.891 -4.664 0.294 1 92.56 166 GLN A C 1
ATOM 1264 O O . GLN A 1 166 ? -14.492 -5.797 0.011 1 92.56 166 GLN A O 1
ATOM 1269 N N . MET A 1 167 ? -16.062 -4.457 0.661 1 90.25 167 MET A N 1
ATOM 1270 C CA . MET A 1 167 ? -17.047 -5.523 0.768 1 90.25 167 MET A CA 1
ATOM 1271 C C . MET A 1 167 ? -17.375 -6.113 -0.603 1 90.25 167 MET A C 1
ATOM 1273 O O . MET A 1 167 ? -17.531 -7.328 -0.739 1 90.25 167 MET A O 1
ATOM 1277 N N . VAL A 1 168 ? -17.406 -5.297 -1.554 1 88.94 168 VAL A N 1
ATOM 1278 C CA . VAL A 1 168 ? -17.672 -5.758 -2.912 1 88.94 168 VAL A CA 1
ATOM 1279 C C . VAL A 1 168 ? -16.531 -6.66 -3.385 1 88.94 168 VAL A C 1
ATOM 1281 O O . VAL A 1 168 ? -16.766 -7.711 -3.984 1 88.94 168 VAL A O 1
ATOM 1284 N N . SER A 1 169 ? -15.352 -6.246 -3.105 1 88.75 169 SER A N 1
ATOM 1285 C CA . SER A 1 169 ? -14.203 -7.066 -3.486 1 88.75 169 SER A CA 1
ATOM 1286 C C . SER A 1 169 ? -14.203 -8.391 -2.732 1 88.75 169 SER A C 1
ATOM 1288 O O . SER A 1 169 ? -13.836 -9.43 -3.289 1 88.75 169 SER A O 1
ATOM 1290 N N . PHE A 1 170 ? -14.656 -8.398 -1.602 1 85.75 170 PHE A N 1
ATOM 1291 C CA . PHE A 1 170 ? -14.633 -9.586 -0.762 1 85.75 170 PHE A CA 1
ATOM 1292 C C . PHE A 1 170 ? -15.656 -10.609 -1.243 1 85.75 170 PHE A C 1
ATOM 1294 O O . PHE A 1 170 ? -15.445 -11.812 -1.104 1 85.75 170 PHE A O 1
ATOM 1301 N N . ILE A 1 171 ? -16.719 -10.211 -1.808 1 80.06 171 ILE A N 1
ATOM 1302 C CA . ILE A 1 171 ? -17.734 -11.109 -2.346 1 80.06 171 ILE A CA 1
ATOM 1303 C C . ILE A 1 171 ? -17.094 -12.031 -3.385 1 80.06 171 ILE A C 1
ATOM 1305 O O . ILE A 1 171 ? -17.391 -13.234 -3.414 1 80.06 171 ILE A O 1
ATOM 1309 N N . PHE A 1 172 ? -16.172 -11.57 -4.066 1 77.31 172 PHE A N 1
ATOM 1310 C CA . PHE A 1 172 ? -15.594 -12.352 -5.148 1 77.31 172 PHE A CA 1
ATOM 1311 C C . PHE A 1 172 ? -14.43 -13.195 -4.637 1 77.31 172 PHE A C 1
ATOM 1313 O O . PHE A 1 172 ? -14.164 -14.281 -5.16 1 77.31 172 PHE A O 1
ATOM 1320 N N . ILE A 1 173 ? -13.75 -12.695 -3.654 1 74.38 173 ILE A N 1
ATOM 1321 C CA . ILE A 1 173 ? -12.648 -13.453 -3.078 1 74.38 173 ILE A CA 1
ATOM 1322 C C . ILE A 1 173 ? -13.188 -14.641 -2.291 1 74.38 173 ILE A C 1
ATOM 1324 O O . ILE A 1 173 ? -12.578 -15.711 -2.283 1 74.38 173 ILE A O 1
ATOM 1328 N N . ARG A 1 174 ? -14.305 -14.406 -1.715 1 67.06 174 ARG A N 1
ATOM 1329 C CA . ARG A 1 174 ? -14.969 -15.445 -0.936 1 67.06 174 ARG A CA 1
ATOM 1330 C C . ARG A 1 174 ? -15.305 -16.656 -1.807 1 67.06 174 ARG A C 1
ATOM 1332 O O . ARG A 1 174 ? -15.156 -17.797 -1.373 1 67.06 174 ARG A O 1
ATOM 1339 N N . SER A 1 175 ? -15.648 -16.391 -2.926 1 60.94 175 SER A N 1
ATOM 1340 C CA . SER A 1 175 ? -16 -17.469 -3.846 1 60.94 175 SER A CA 1
ATOM 1341 C C . SER A 1 175 ? -14.789 -18.297 -4.238 1 60.94 175 SER A C 1
ATOM 1343 O O . SER A 1 175 ? -14.883 -19.5 -4.422 1 60.94 175 SER A O 1
ATOM 1345 N N . ASP A 1 176 ? -13.727 -17.609 -4.18 1 59 176 ASP A N 1
ATOM 1346 C CA . ASP A 1 176 ? -12.5 -18.328 -4.512 1 59 176 ASP A CA 1
ATOM 1347 C C . ASP A 1 176 ? -11.961 -19.078 -3.299 1 59 176 ASP A C 1
ATOM 1349 O O . ASP A 1 176 ? -11.328 -20.125 -3.447 1 59 176 ASP A O 1
ATOM 1353 N N . ILE A 1 177 ? -12.312 -18.516 -2.166 1 56.16 177 ILE A N 1
ATOM 1354 C CA . ILE A 1 177 ? -11.922 -19.141 -0.911 1 56.16 177 ILE A CA 1
ATOM 1355 C C . ILE A 1 177 ? -12.711 -20.438 -0.718 1 56.16 177 ILE A C 1
ATOM 1357 O O . ILE A 1 177 ? -12.195 -21.406 -0.156 1 56.16 177 ILE A O 1
ATOM 1361 N N . LYS A 1 178 ? -13.875 -20.469 -1.216 1 53.22 178 LYS A N 1
ATOM 1362 C CA . LYS A 1 178 ? -14.68 -21.672 -1.121 1 53.22 178 LYS A CA 1
ATOM 1363 C C . LYS A 1 178 ? -13.984 -22.859 -1.798 1 53.22 178 LYS A C 1
ATOM 1365 O O . LYS A 1 178 ? -14.039 -23.984 -1.304 1 53.22 178 LYS A O 1
ATOM 1370 N N . ASP A 1 179 ? -13.312 -22.469 -2.797 1 53.19 179 ASP A N 1
ATOM 1371 C CA . ASP A 1 179 ? -12.547 -23.531 -3.432 1 53.19 179 ASP A CA 1
ATOM 1372 C C . ASP A 1 179 ? -11.406 -24 -2.531 1 53.19 179 ASP A C 1
ATOM 1374 O O . ASP A 1 179 ? -11.102 -25.203 -2.48 1 53.19 179 ASP A O 1
ATOM 1378 N N . ASP A 1 180 ? -10.953 -23.094 -1.752 1 52.59 180 ASP A N 1
ATOM 1379 C CA . ASP A 1 180 ? -9.938 -23.438 -0.765 1 52.59 180 ASP A CA 1
ATOM 1380 C C . ASP A 1 180 ? -10.539 -24.234 0.393 1 52.59 180 ASP A C 1
ATOM 1382 O O . ASP A 1 180 ? -9.883 -25.094 0.97 1 52.59 180 ASP A O 1
ATOM 1386 N N . GLN A 1 181 ? -11.781 -23.875 0.637 1 51.25 181 GLN A N 1
ATOM 1387 C CA . GLN A 1 181 ? -12.492 -24.594 1.688 1 51.25 181 GLN A CA 1
ATOM 1388 C C . GLN A 1 181 ? -12.688 -26.062 1.312 1 51.25 181 GLN A C 1
ATOM 1390 O O . GLN A 1 181 ? -12.641 -26.938 2.174 1 51.25 181 GLN A O 1
ATOM 1395 N N . ALA A 1 182 ? -12.82 -26.188 0.016 1 51.69 182 ALA A N 1
ATOM 1396 C CA . ALA A 1 182 ? -12.867 -27.578 -0.415 1 51.69 182 ALA A CA 1
ATOM 1397 C C . ALA A 1 182 ? -11.562 -28.297 -0.093 1 51.69 182 ALA A C 1
ATOM 1399 O O . ALA A 1 182 ? -11.562 -29.469 0.293 1 51.69 182 ALA A O 1
ATOM 1400 N N . LEU A 1 183 ? -10.578 -27.484 -0.216 1 55.12 183 LEU A N 1
ATOM 1401 C CA . LEU A 1 183 ? -9.312 -28.078 0.182 1 55.12 183 LEU A CA 1
ATOM 1402 C C . LEU A 1 183 ? -9.227 -28.203 1.698 1 55.12 183 LEU A C 1
ATOM 1404 O O . LEU A 1 183 ? -8.648 -29.172 2.207 1 55.12 183 LEU A O 1
ATOM 1408 N N . LEU A 1 184 ? -9.828 -27.266 2.367 1 53.56 184 LEU A N 1
ATOM 1409 C CA . LEU A 1 184 ? -9.906 -27.312 3.822 1 53.56 184 LEU A CA 1
ATOM 1410 C C . LEU A 1 184 ? -10.68 -28.547 4.277 1 53.56 184 LEU A C 1
ATOM 1412 O O . LEU A 1 184 ? -10.328 -29.172 5.273 1 53.56 184 LEU A O 1
ATOM 1416 N N . ALA A 1 185 ? -11.742 -28.797 3.514 1 50.59 185 ALA A N 1
ATOM 1417 C CA . ALA A 1 185 ? -12.523 -30 3.795 1 50.59 185 ALA A CA 1
ATOM 1418 C C . ALA A 1 185 ? -11.664 -31.25 3.68 1 50.59 185 ALA A C 1
ATOM 1420 O O . ALA A 1 185 ? -11.922 -32.25 4.348 1 50.59 185 ALA A O 1
ATOM 1421 N N . ARG A 1 186 ? -10.664 -31.125 2.887 1 53.78 186 ARG A N 1
ATOM 1422 C CA . ARG A 1 186 ? -9.742 -32.25 2.783 1 53.78 186 ARG A CA 1
ATOM 1423 C C . ARG A 1 186 ? -8.688 -32.219 3.883 1 53.78 186 ARG A C 1
ATOM 1425 O O . ARG A 1 186 ? -7.82 -33.094 3.953 1 53.78 186 ARG A O 1
ATOM 1432 N N . GLY A 1 187 ? -8.922 -31.203 4.852 1 51.94 187 GLY A N 1
ATOM 1433 C CA . GLY A 1 187 ? -8.055 -31.125 6.016 1 51.94 187 GLY A CA 1
ATOM 1434 C C . GLY A 1 187 ? -6.852 -30.219 5.809 1 51.94 187 GLY A C 1
ATOM 1435 O O . GLY A 1 187 ? -5.953 -30.172 6.652 1 51.94 187 GLY A O 1
ATOM 1436 N N . ILE A 1 188 ? -6.762 -29.656 4.668 1 59.66 188 ILE A N 1
ATOM 1437 C CA . ILE A 1 188 ? -5.531 -28.922 4.426 1 59.66 188 ILE A CA 1
ATOM 1438 C C . ILE A 1 188 ? -5.805 -27.422 4.559 1 59.66 188 ILE A C 1
ATOM 1440 O O . ILE A 1 188 ? -6.613 -26.859 3.816 1 59.66 188 ILE A O 1
ATOM 1444 N N . ASN A 1 189 ? -5.496 -26.875 5.668 1 64.19 189 ASN A N 1
ATOM 1445 C CA . ASN A 1 189 ? -5.684 -25.453 5.945 1 64.19 189 ASN A CA 1
ATOM 1446 C C . ASN A 1 189 ? -4.535 -24.625 5.391 1 64.19 189 ASN A C 1
ATOM 1448 O O . ASN A 1 189 ? -3.629 -24.234 6.133 1 64.19 189 ASN A O 1
ATOM 1452 N N . THR A 1 190 ? -4.562 -24.359 4.09 1 72.62 190 THR A N 1
ATOM 1453 C CA . THR A 1 190 ? -3.4 -23.719 3.49 1 72.62 190 THR A CA 1
ATOM 1454 C C . THR A 1 190 ? -3.473 -22.203 3.664 1 72.62 190 THR A C 1
ATOM 1456 O O . THR A 1 190 ? -2.467 -21.562 3.971 1 72.62 190 THR A O 1
ATOM 1459 N N . HIS A 1 191 ? -4.664 -21.578 3.607 1 80.94 191 HIS A N 1
ATOM 1460 C CA . HIS A 1 191 ? -4.777 -20.125 3.666 1 80.94 191 HIS A CA 1
ATOM 1461 C C . HIS A 1 191 ? -5.539 -19.688 4.91 1 80.94 191 HIS A C 1
ATOM 1463 O O . HIS A 1 191 ? -6.141 -18.609 4.926 1 80.94 191 HIS A O 1
ATOM 1469 N N . ARG A 1 192 ? -5.426 -20.359 6.039 1 79.31 192 ARG A N 1
ATOM 1470 C CA . ARG A 1 192 ? -6.223 -20.078 7.23 1 79.31 192 ARG A CA 1
ATOM 1471 C C . ARG A 1 192 ? -5.734 -18.828 7.938 1 79.31 192 ARG A C 1
ATOM 1473 O O . ARG A 1 192 ? -6.539 -18 8.375 1 79.31 192 ARG A O 1
ATOM 1480 N N . ILE A 1 193 ? -4.496 -18.703 7.988 1 84.12 193 ILE A N 1
ATOM 1481 C CA . ILE A 1 193 ? -3.934 -17.609 8.75 1 84.12 193 ILE A CA 1
ATOM 1482 C C . ILE A 1 193 ? -4.301 -16.281 8.094 1 84.12 193 ILE A C 1
ATOM 1484 O O . ILE A 1 193 ? -4.699 -15.328 8.773 1 84.12 193 ILE A O 1
ATOM 1488 N N . VAL A 1 194 ? -4.172 -16.203 6.789 1 87.25 194 VAL A N 1
ATOM 1489 C CA . VAL A 1 194 ? -4.465 -14.953 6.094 1 87.25 194 VAL A CA 1
ATOM 1490 C C . VAL A 1 194 ? -5.965 -14.672 6.156 1 87.25 194 VAL A C 1
ATOM 1492 O O . VAL A 1 194 ? -6.383 -13.516 6.258 1 87.25 194 VAL A O 1
ATOM 1495 N N . GLN A 1 195 ? -6.781 -15.633 6.203 1 84.25 195 GLN A N 1
ATOM 1496 C CA . GLN A 1 195 ? -8.227 -15.453 6.289 1 84.25 195 GLN A CA 1
ATOM 1497 C C . GLN A 1 195 ? -8.633 -14.938 7.664 1 84.25 195 GLN A C 1
ATOM 1499 O O . GLN A 1 195 ? -9.523 -14.086 7.773 1 84.25 195 GLN A O 1
ATOM 1504 N N . ILE A 1 196 ? -7.996 -15.414 8.672 1 85.94 196 ILE A N 1
ATOM 1505 C CA . ILE A 1 196 ? -8.281 -14.953 10.023 1 85.94 196 ILE A CA 1
ATOM 1506 C C . ILE A 1 196 ? -7.832 -13.5 10.172 1 85.94 196 ILE A C 1
ATOM 1508 O O . ILE A 1 196 ? -8.508 -12.703 10.836 1 85.94 196 ILE A O 1
ATOM 1512 N N . LEU A 1 197 ? -6.785 -13.18 9.57 1 89.06 197 LEU A N 1
ATOM 1513 C CA . LEU A 1 197 ? -6.289 -11.812 9.648 1 89.06 197 LEU A CA 1
ATOM 1514 C C . LEU A 1 197 ? -7.223 -10.852 8.922 1 89.06 197 LEU A C 1
ATOM 1516 O O . LEU A 1 197 ? -7.539 -9.773 9.438 1 89.06 197 LEU A O 1
ATOM 1520 N N . ARG A 1 198 ? -7.645 -11.203 7.801 1 88.06 198 ARG A N 1
ATOM 1521 C CA . ARG A 1 198 ? -8.594 -10.383 7.059 1 88.06 198 ARG A CA 1
ATOM 1522 C C . ARG A 1 198 ? -9.914 -10.25 7.809 1 88.06 198 ARG A C 1
ATOM 1524 O O . ARG A 1 198 ? -10.492 -9.164 7.875 1 88.06 198 ARG A O 1
ATOM 1531 N N . ALA A 1 199 ? -10.32 -11.367 8.422 1 88.12 199 ALA A N 1
ATOM 1532 C CA . ALA A 1 199 ? -11.555 -11.352 9.203 1 88.12 199 ALA A CA 1
ATOM 1533 C C . ALA A 1 199 ? -11.422 -10.438 10.414 1 88.12 199 ALA A C 1
ATOM 1535 O O . ALA A 1 199 ? -12.352 -9.695 10.75 1 88.12 199 ALA A O 1
ATOM 1536 N N . ALA A 1 200 ? -10.32 -10.516 11.023 1 91.94 200 ALA A N 1
ATOM 1537 C CA . ALA A 1 200 ? -10.078 -9.656 12.18 1 91.94 200 ALA A CA 1
ATOM 1538 C C . ALA A 1 200 ? -10.078 -8.188 11.789 1 91.94 200 ALA A C 1
ATOM 1540 O O . ALA A 1 200 ? -10.648 -7.348 12.492 1 91.94 200 ALA A O 1
ATOM 1541 N N . CYS A 1 201 ? -9.461 -7.887 10.664 1 93.38 201 CYS A N 1
ATOM 1542 C CA . CYS A 1 201 ? -9.438 -6.508 10.195 1 93.38 201 CYS A CA 1
ATOM 1543 C C . CYS A 1 201 ? -10.828 -6.043 9.781 1 93.38 201 CYS A C 1
ATOM 1545 O O . CYS A 1 201 ? -11.211 -4.902 10.047 1 93.38 201 CYS A O 1
ATOM 1547 N N . MET A 1 202 ? -11.57 -6.895 9.195 1 92.81 202 MET A N 1
ATOM 1548 C CA . MET A 1 202 ? -12.93 -6.555 8.805 1 92.81 202 MET A CA 1
ATOM 1549 C C . MET A 1 202 ? -13.812 -6.348 10.031 1 92.81 202 MET A C 1
ATOM 1551 O O . MET A 1 202 ? -14.672 -5.461 10.039 1 92.81 202 MET A O 1
ATOM 1555 N N . PHE A 1 203 ? -13.594 -7.145 11.023 1 93.38 203 PHE A N 1
ATOM 1556 C CA . PHE A 1 203 ? -14.344 -6.992 12.266 1 93.38 203 PHE A CA 1
ATOM 1557 C C . PHE A 1 203 ? -14.008 -5.664 12.938 1 93.38 203 PHE A C 1
ATOM 1559 O O . PHE A 1 203 ? -14.906 -4.969 13.43 1 93.38 203 PHE A O 1
ATOM 1566 N N . THR A 1 204 ? -12.773 -5.375 12.922 1 95.75 204 THR A N 1
ATOM 1567 C CA . THR A 1 204 ? -12.359 -4.094 13.477 1 95.75 204 THR A CA 1
ATOM 1568 C C . THR A 1 204 ? -12.992 -2.939 12.703 1 95.75 204 THR A C 1
ATOM 1570 O O . THR A 1 204 ? -13.453 -1.964 13.305 1 95.75 204 THR A O 1
ATOM 1573 N N . GLN A 1 205 ? -13.031 -3.078 11.438 1 95.94 205 GLN A N 1
ATOM 1574 C CA . GLN A 1 205 ? -13.648 -2.047 10.602 1 95.94 205 GLN A CA 1
ATOM 1575 C C . GLN A 1 205 ? -15.141 -1.912 10.906 1 95.94 205 GLN A C 1
ATOM 1577 O O . GLN A 1 205 ? -15.672 -0.803 10.914 1 95.94 205 GLN A O 1
ATOM 1582 N N . MET A 1 206 ? -15.766 -2.996 11.156 1 95.5 206 MET A N 1
ATOM 1583 C CA . MET A 1 206 ? -17.188 -2.986 11.523 1 95.5 206 MET A CA 1
ATOM 1584 C C . MET A 1 206 ? -17.406 -2.199 12.805 1 95.5 206 MET A C 1
ATOM 1586 O O . MET A 1 206 ? -18.281 -1.332 12.859 1 95.5 206 MET A O 1
ATOM 1590 N N . VAL A 1 207 ? -16.609 -2.443 13.742 1 96.12 207 VAL A N 1
ATOM 1591 C CA . VAL A 1 207 ? -16.75 -1.789 15.039 1 96.12 207 VAL A CA 1
ATOM 1592 C C . VAL A 1 207 ? -16.469 -0.293 14.898 1 96.12 207 VAL A C 1
ATOM 1594 O O . VAL A 1 207 ? -17.203 0.532 15.461 1 96.12 207 VAL A O 1
ATOM 1597 N N . VAL A 1 208 ? -15.516 0.01 14.141 1 96.81 208 VAL A N 1
ATOM 1598 C CA . VAL A 1 208 ? -15.148 1.409 13.953 1 96.81 208 VAL A CA 1
ATOM 1599 C C . VAL A 1 208 ? -16.266 2.143 13.211 1 96.81 208 VAL A C 1
ATOM 1601 O O . VAL A 1 208 ? -16.594 3.287 13.539 1 96.81 208 VAL A O 1
ATOM 1604 N N . LEU A 1 209 ? -16.828 1.492 12.234 1 96.94 209 LEU A N 1
ATOM 1605 C CA . LEU A 1 209 ? -17.922 2.111 11.492 1 96.94 209 LEU A CA 1
ATOM 1606 C C . LEU A 1 209 ? -19.109 2.381 12.406 1 96.94 209 LEU A C 1
ATOM 1608 O O . LEU A 1 209 ? -19.75 3.43 12.297 1 96.94 209 LEU A O 1
ATOM 1612 N N . LEU A 1 210 ? -19.391 1.482 13.297 1 97 210 LEU A N 1
ATOM 1613 C CA . LEU A 1 210 ? -20.469 1.679 14.25 1 97 210 LEU A CA 1
ATOM 1614 C C . LEU A 1 210 ? -20.172 2.84 15.195 1 97 210 LEU A C 1
ATOM 1616 O O . LEU A 1 210 ? -21.047 3.656 15.484 1 97 210 LEU A O 1
ATOM 1620 N N . TRP A 1 211 ? -18.984 2.928 15.555 1 96.12 211 TRP A N 1
ATOM 1621 C CA . TRP A 1 211 ? -18.578 4.004 16.453 1 96.12 211 TRP A CA 1
ATOM 1622 C C . TRP A 1 211 ? -18.625 5.355 15.742 1 96.12 211 TRP A C 1
ATOM 1624 O O . TRP A 1 211 ? -19.047 6.355 16.328 1 96.12 211 TRP A O 1
ATOM 1634 N N . LEU A 1 212 ? -18.203 5.387 14.516 1 96.75 212 LEU A N 1
ATOM 1635 C CA . LEU A 1 212 ? -18.281 6.621 13.734 1 96.75 212 LEU A CA 1
ATOM 1636 C C . LEU A 1 212 ? -19.719 7.074 13.57 1 96.75 212 LEU A C 1
ATOM 1638 O O . LEU A 1 212 ? -20.016 8.258 13.719 1 96.75 212 LEU A O 1
ATOM 1642 N N . SER A 1 213 ? -20.578 6.133 13.336 1 95.75 213 SER A N 1
ATOM 1643 C CA . SER A 1 213 ? -21.984 6.453 13.156 1 95.75 213 SER A CA 1
ATOM 1644 C C . SER A 1 213 ? -22.609 6.941 14.461 1 95.75 213 SER A C 1
ATOM 1646 O O . SER A 1 213 ? -23.484 7.797 14.453 1 95.75 213 SER A O 1
ATOM 1648 N N . TYR A 1 214 ? -22.156 6.449 15.516 1 95.25 214 TYR A N 1
ATOM 1649 C CA . TYR A 1 214 ? -22.641 6.895 16.812 1 95.25 214 TYR A CA 1
ATOM 1650 C C . TYR A 1 214 ? -22.281 8.352 17.062 1 95.25 214 TYR A C 1
ATOM 1652 O O . TYR A 1 214 ? -23.125 9.141 17.5 1 95.25 214 TYR A O 1
ATOM 1660 N N . ILE A 1 215 ? -21.078 8.68 16.75 1 94.06 215 ILE A N 1
ATOM 1661 C CA . ILE A 1 215 ? -20.609 10.047 16.953 1 94.06 215 ILE A CA 1
ATOM 1662 C C . ILE A 1 215 ? -21.375 11 16.016 1 94.06 215 ILE A C 1
ATOM 1664 O O . ILE A 1 215 ? -21.734 12.102 16.422 1 94.06 215 ILE A O 1
ATOM 1668 N N . GLN A 1 216 ? -21.672 10.57 14.828 1 94.62 216 GLN A N 1
ATOM 1669 C CA . GLN A 1 216 ? -22.344 11.414 13.844 1 94.62 216 GLN A CA 1
ATOM 1670 C C . GLN A 1 216 ? -23.844 11.508 14.117 1 94.62 216 GLN A C 1
ATOM 1672 O O . GLN A 1 216 ? -24.562 12.25 13.445 1 94.62 216 GLN A O 1
ATOM 1677 N N . GLY A 1 217 ? -24.328 10.828 15.148 1 93.06 217 GLY A N 1
ATOM 1678 C CA . GLY A 1 217 ? -25.75 10.805 15.461 1 93.06 217 GLY A CA 1
ATOM 1679 C C . GLY A 1 217 ? -26.188 11.969 16.328 1 93.06 217 GLY A C 1
ATOM 1680 O O . GLY A 1 217 ? -27.375 12.125 16.609 1 93.06 217 GLY A O 1
ATOM 1681 N N . GLU A 1 218 ? -25.281 12.852 16.625 1 92.19 218 GLU A N 1
ATOM 1682 C CA . GLU A 1 218 ? -25.609 14.016 17.438 1 92.19 218 GLU A CA 1
ATOM 1683 C C . GLU A 1 218 ? -26.531 14.977 16.688 1 92.19 218 GLU A C 1
ATOM 1685 O O . GLU A 1 218 ? -26.312 15.258 15.516 1 92.19 218 GLU A O 1
ATOM 1690 N N . ARG A 1 219 ? -27.484 15.609 17.391 1 88.75 219 ARG A N 1
ATOM 1691 C CA . ARG A 1 219 ? -28.547 16.406 16.812 1 88.75 219 ARG A CA 1
ATOM 1692 C C . ARG A 1 219 ? -27.984 17.656 16.125 1 88.75 219 ARG A C 1
ATOM 1694 O O . ARG A 1 219 ? -28.5 18.062 15.078 1 88.75 219 ARG A O 1
ATOM 1701 N N . ARG A 1 220 ? -27 18.25 16.594 1 86.56 220 ARG A N 1
ATOM 1702 C CA . ARG A 1 220 ? -26.453 19.516 16.078 1 86.56 220 ARG A CA 1
ATOM 1703 C C . ARG A 1 220 ? -25.359 19.266 15.055 1 86.56 220 ARG A C 1
ATOM 1705 O O . ARG A 1 220 ? -24.672 20.188 14.641 1 86.56 220 ARG A O 1
ATOM 1712 N N . TRP A 1 221 ? -25.234 18 14.477 1 89.56 221 TRP A N 1
ATOM 1713 C CA . TRP A 1 221 ? -24.109 17.641 13.609 1 89.56 221 TRP A CA 1
ATOM 1714 C C . TRP A 1 221 ? -24.141 18.438 12.312 1 89.56 221 TRP A C 1
ATOM 1716 O O . TRP A 1 221 ? -23.125 19.016 11.922 1 89.56 221 TRP A O 1
ATOM 1726 N N . ALA A 1 222 ? -25.266 18.656 11.75 1 83.06 222 ALA A N 1
ATOM 1727 C CA . ALA A 1 222 ? -25.391 19.281 10.43 1 83.06 222 ALA A CA 1
ATOM 1728 C C . ALA A 1 222 ? -25.219 20.797 10.523 1 83.06 222 ALA A C 1
ATOM 1730 O O . ALA A 1 222 ? -24.812 21.438 9.555 1 83.06 222 ALA A O 1
ATOM 1731 N N . GLU A 1 223 ? -25.359 21.281 11.719 1 80.81 223 GLU A N 1
ATOM 1732 C CA . GLU A 1 223 ? -25.312 22.734 11.875 1 80.81 223 GLU A CA 1
ATOM 1733 C C . GLU A 1 223 ? -23.969 23.188 12.461 1 80.81 223 GLU A C 1
ATOM 1735 O O . GLU A 1 223 ? -23.672 24.375 12.5 1 80.81 223 GLU A O 1
ATOM 1740 N N . SER A 1 224 ? -23.172 22.203 12.781 1 83.5 224 SER A N 1
ATOM 1741 C CA . SER A 1 224 ? -21.938 22.547 13.484 1 83.5 224 SER A CA 1
ATOM 1742 C C . SER A 1 224 ? -20.703 22.062 12.727 1 83.5 224 SER A C 1
ATOM 1744 O O . SER A 1 224 ? -19.781 21.516 13.32 1 83.5 224 SER A O 1
ATOM 1746 N N . TYR A 1 225 ? -20.594 22.406 11.508 1 86.12 225 TYR A N 1
ATOM 1747 C CA . TYR A 1 225 ? -19.5 21.891 10.688 1 86.12 225 TYR A CA 1
ATOM 1748 C C . TYR A 1 225 ? -18.188 22.562 11.062 1 86.12 225 TYR A C 1
ATOM 1750 O O . TYR A 1 225 ? -17.125 21.922 11.023 1 86.12 225 TYR A O 1
ATOM 1758 N N . ALA A 1 226 ? -18.25 23.766 11.492 1 82.88 226 ALA A N 1
ATOM 1759 C CA . ALA A 1 226 ? -17.031 24.516 11.781 1 82.88 226 ALA A CA 1
ATOM 1760 C C . ALA A 1 226 ? -16.578 24.312 13.227 1 82.88 226 ALA A C 1
ATOM 1762 O O . ALA A 1 226 ? -15.453 24.656 13.586 1 82.88 226 ALA A O 1
ATOM 1763 N N . CYS A 1 227 ? -17.406 23.578 13.953 1 83 227 CYS A N 1
ATOM 1764 C CA . CYS A 1 227 ? -17.125 23.391 15.375 1 83 227 CYS A CA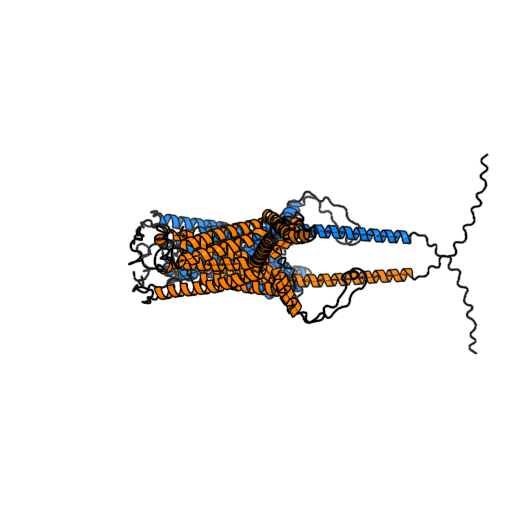 1
ATOM 1765 C C . CYS A 1 227 ? -16.281 22.141 15.594 1 83 227 CYS A C 1
ATOM 1767 O O . CYS A 1 227 ? -16.359 21.188 14.812 1 83 227 CYS A O 1
ATOM 1769 N N . PRO A 1 228 ? -15.484 22.219 16.625 1 87.62 228 PRO A N 1
ATOM 1770 C CA . PRO A 1 228 ? -14.734 21.016 16.969 1 87.62 228 PRO A CA 1
ATOM 1771 C C . PRO A 1 228 ? -15.633 19.859 17.406 1 87.62 228 PRO A C 1
ATOM 1773 O O . PRO A 1 228 ? -16.656 20.078 18.062 1 87.62 228 PRO A O 1
ATOM 1776 N N . VAL A 1 229 ? -15.273 18.656 17.047 1 89.94 229 VAL A N 1
ATOM 1777 C CA . VAL A 1 229 ? -16.047 17.453 17.344 1 89.94 229 VAL A CA 1
ATOM 1778 C C . VAL A 1 229 ? -16.094 17.234 18.844 1 89.94 229 VAL A C 1
ATOM 1780 O O . VAL A 1 229 ? -17.094 16.734 19.375 1 89.94 229 VAL A O 1
ATOM 1783 N N . LEU A 1 230 ? -15.039 17.625 19.562 1 85.94 230 LEU A N 1
ATOM 1784 C CA . LEU A 1 230 ? -14.945 17.438 21 1 85.94 230 LEU A CA 1
ATOM 1785 C C . LEU A 1 230 ? -16.109 18.109 21.719 1 85.94 230 LEU A C 1
ATOM 1787 O O . LEU A 1 230 ? -16.609 17.594 22.734 1 85.94 230 LEU A O 1
ATOM 1791 N N . CYS A 1 231 ? -16.547 19.219 21.188 1 80.44 231 CYS A N 1
ATOM 1792 C CA . CYS A 1 231 ? -17.672 19.953 21.781 1 80.44 231 CYS A CA 1
ATOM 1793 C C . CYS A 1 231 ? -18.953 19.141 21.688 1 80.44 231 CYS A C 1
ATOM 1795 O O . CYS A 1 231 ? -19.812 19.219 22.578 1 80.44 231 CYS A O 1
ATOM 1797 N N . LEU A 1 232 ? -19.141 18.453 20.688 1 84.12 232 LEU A N 1
ATOM 1798 C CA . LEU A 1 232 ? -20.359 17.672 20.484 1 84.12 232 LEU A CA 1
ATOM 1799 C C . LEU A 1 232 ? -20.297 16.344 21.234 1 84.12 232 LEU A C 1
ATOM 1801 O O . LEU A 1 232 ? -21.328 15.789 21.609 1 84.12 232 LEU A O 1
ATOM 1805 N N . GLN A 1 233 ? -19.094 15.867 21.516 1 85.88 233 GLN A N 1
ATOM 1806 C CA . GLN A 1 233 ? -18.922 14.57 22.156 1 85.88 233 GLN A CA 1
ATOM 1807 C C . GLN A 1 233 ? -19.078 14.688 23.672 1 85.88 233 GLN A C 1
ATOM 1809 O O . GLN A 1 233 ? -19.438 13.719 24.344 1 85.88 233 GLN A O 1
ATOM 1814 N N . GLU A 1 234 ? -18.703 15.734 24.266 1 80.06 234 GLU A N 1
ATOM 1815 C CA . GLU A 1 234 ? -18.781 15.914 25.703 1 80.06 234 GLU A CA 1
ATOM 1816 C C . GLU A 1 234 ? -20.234 15.867 26.188 1 80.06 234 GLU A C 1
ATOM 1818 O O . GLU A 1 234 ? -20.516 15.273 27.234 1 80.06 234 GLU A O 1
ATOM 1823 N N . ASN A 1 235 ? -21.156 16.422 25.484 1 78.44 235 ASN A N 1
ATOM 1824 C CA . ASN A 1 235 ? -22.578 16.375 25.828 1 78.44 235 ASN A CA 1
ATOM 1825 C C . ASN A 1 235 ? -23.422 15.914 24.641 1 78.44 235 ASN A C 1
ATOM 1827 O O . ASN A 1 235 ? -24.125 16.719 24.031 1 78.44 235 ASN A O 1
ATOM 1831 N N . PRO A 1 236 ? -23.312 14.641 24.453 1 83.06 236 PRO A N 1
ATOM 1832 C CA . PRO A 1 236 ? -24 14.18 23.25 1 83.06 236 PRO A CA 1
ATOM 1833 C C . PRO A 1 236 ? -25.516 14.117 23.422 1 83.06 236 PRO A C 1
ATOM 1835 O O . PRO A 1 236 ? -26 13.641 24.453 1 83.06 236 PRO A O 1
ATOM 1838 N N . THR A 1 237 ? -26.203 14.766 22.609 1 87.38 237 THR A N 1
ATOM 1839 C CA . THR A 1 237 ? -27.656 14.664 22.516 1 87.38 237 THR A CA 1
ATOM 1840 C C . THR A 1 237 ? -28.078 14.039 21.188 1 87.38 237 THR A C 1
ATOM 1842 O O . THR A 1 237 ? -28 14.688 20.141 1 87.38 237 THR A O 1
ATOM 1845 N N . LEU A 1 238 ? -28.406 12.844 21.328 1 90.81 238 LEU A N 1
ATOM 1846 C CA . LEU A 1 238 ? -28.797 12.125 20.125 1 90.81 238 LEU A CA 1
ATOM 1847 C C . LEU A 1 238 ? -30.203 12.516 19.688 1 90.81 238 LEU A C 1
ATOM 1849 O O . LEU A 1 238 ? -31.094 12.688 20.531 1 90.81 238 LEU A O 1
ATOM 1853 N N . GLY A 1 239 ? -30.391 12.914 18.453 1 88.12 239 GLY A N 1
ATOM 1854 C CA . GLY A 1 239 ? -31.719 13.25 17.984 1 88.12 239 GLY A CA 1
ATOM 1855 C C . GLY A 1 239 ? -31.734 13.891 16.609 1 88.12 239 GLY A C 1
ATOM 1856 O O . GLY A 1 239 ? -30.688 14.164 16.047 1 88.12 239 GLY A O 1
ATOM 1857 N N . GLY A 1 240 ? -32.938 13.797 15.945 1 90.75 240 GLY A N 1
ATOM 1858 C CA . GLY A 1 240 ? -33.156 14.492 14.688 1 90.75 240 GLY A CA 1
ATOM 1859 C C . GLY A 1 240 ? -32.781 13.648 13.477 1 90.75 240 GLY A C 1
ATOM 1860 O O . GLY A 1 240 ? -32.938 12.422 13.5 1 90.75 240 GLY A O 1
ATOM 1861 N N . VAL A 1 241 ? -32.406 14.32 12.406 1 90.75 241 VAL A N 1
ATOM 1862 C CA . VAL A 1 241 ? -32.094 13.688 11.133 1 90.75 241 VAL A CA 1
ATOM 1863 C C . VAL A 1 241 ? -30.812 12.859 11.273 1 90.75 241 VAL A C 1
ATOM 1865 O O . VAL A 1 241 ? -30.75 11.719 10.805 1 90.75 241 VAL A O 1
ATOM 1868 N N . PRO A 1 242 ? -29.875 13.312 12.031 1 93.44 242 PRO A N 1
ATOM 1869 C CA . PRO A 1 242 ? -28.656 12.508 12.203 1 93.44 242 PRO A CA 1
ATOM 1870 C C . PRO A 1 242 ? -28.922 11.188 12.922 1 93.44 242 PRO A C 1
ATOM 1872 O O . PRO A 1 242 ? -28.266 10.188 12.641 1 93.44 242 PRO A O 1
ATOM 1875 N N . LEU A 1 243 ? -29.859 11.141 13.789 1 93.62 243 LEU A N 1
ATOM 1876 C CA . LEU A 1 243 ? -30.203 9.898 14.469 1 93.62 243 LEU A CA 1
ATOM 1877 C C . LEU A 1 243 ? -30.766 8.883 13.484 1 93.62 243 LEU A C 1
ATOM 1879 O O . LEU A 1 243 ? -30.453 7.691 13.562 1 93.62 243 LEU A O 1
ATOM 1883 N N . ASN A 1 244 ? -31.641 9.359 12.609 1 93.12 244 ASN A N 1
ATOM 1884 C CA . ASN A 1 244 ? -32.188 8.469 11.602 1 93.12 244 ASN A CA 1
ATOM 1885 C C . ASN A 1 244 ? -31.094 7.863 10.727 1 93.12 244 ASN A C 1
ATOM 1887 O O . ASN A 1 244 ? -31.141 6.68 10.391 1 93.12 244 ASN A O 1
ATOM 1891 N N . TRP A 1 245 ? -30.188 8.656 10.398 1 92.5 245 TRP A N 1
ATOM 1892 C CA . TRP A 1 245 ? -29.078 8.164 9.594 1 92.5 245 TRP A CA 1
ATOM 1893 C C . TRP A 1 245 ? -28.219 7.188 10.391 1 92.5 245 TRP A C 1
ATOM 1895 O O . TRP A 1 245 ? -27.688 6.223 9.836 1 92.5 245 TRP A O 1
ATOM 1905 N N . MET A 1 246 ? -28.078 7.457 11.648 1 94.75 246 MET A N 1
ATOM 1906 C CA . MET A 1 246 ? -27.328 6.539 12.508 1 94.75 246 MET A CA 1
ATOM 1907 C C . MET A 1 246 ? -27.984 5.16 12.523 1 94.75 246 MET A C 1
ATOM 1909 O O . MET A 1 246 ? -27.297 4.145 12.422 1 94.75 246 MET A O 1
ATOM 1913 N N . ILE A 1 247 ? -29.25 5.129 12.617 1 94.56 247 ILE A N 1
ATOM 1914 C CA . ILE A 1 247 ? -29.984 3.867 12.656 1 94.56 247 ILE A CA 1
ATOM 1915 C C . ILE A 1 247 ? -29.844 3.152 11.312 1 94.56 247 ILE A C 1
ATOM 1917 O O . ILE A 1 247 ? -29.609 1.94 11.273 1 94.56 247 ILE A O 1
ATOM 1921 N N . ALA A 1 248 ? -29.984 3.904 10.242 1 91.81 248 ALA A N 1
ATOM 1922 C CA . ALA A 1 248 ? -29.828 3.32 8.914 1 91.81 248 ALA A CA 1
ATOM 1923 C C . ALA A 1 248 ? -28.438 2.709 8.758 1 91.81 248 ALA A C 1
ATOM 1925 O O . ALA A 1 248 ? -28.297 1.604 8.227 1 91.81 248 ALA A O 1
ATOM 1926 N N . ASN A 1 249 ? -27.422 3.389 9.219 1 93.88 249 ASN A N 1
ATOM 1927 C CA . ASN A 1 249 ? -26.062 2.893 9.141 1 93.88 249 ASN A CA 1
ATOM 1928 C C . ASN A 1 249 ? -25.859 1.651 10.008 1 93.88 249 ASN A C 1
ATOM 1930 O O . ASN A 1 249 ? -25.172 0.715 9.609 1 93.88 249 ASN A O 1
ATOM 1934 N N . TYR A 1 250 ? -26.484 1.679 11.164 1 95 250 TYR A N 1
ATOM 1935 C CA . TYR A 1 250 ? -26.375 0.517 12.039 1 95 250 TYR A CA 1
ATOM 1936 C C . TYR A 1 250 ? -26.984 -0.716 11.383 1 95 250 TYR A C 1
ATOM 1938 O O . TYR A 1 250 ? -26.406 -1.802 11.422 1 95 250 TYR A O 1
ATOM 1946 N N . VAL A 1 251 ? -28.078 -0.554 10.734 1 90.56 251 VAL A N 1
ATOM 1947 C CA . VAL A 1 251 ? -28.75 -1.67 10.078 1 90.56 251 VAL A CA 1
ATOM 1948 C C . VAL A 1 251 ? -27.906 -2.18 8.914 1 90.56 251 VAL A C 1
ATOM 1950 O O . VAL A 1 251 ? -27.719 -3.389 8.75 1 90.56 251 VAL A O 1
ATOM 1953 N N . LEU A 1 252 ? -27.375 -1.269 8.211 1 88.56 252 LEU A N 1
ATOM 1954 C CA . LEU A 1 252 ? -26.578 -1.643 7.055 1 88.56 252 LEU A CA 1
ATOM 1955 C C . LEU A 1 252 ? -25.328 -2.414 7.488 1 88.56 252 LEU A C 1
ATOM 1957 O O . LEU A 1 252 ? -25.016 -3.457 6.914 1 88.56 252 LEU A O 1
ATOM 1961 N N . VAL A 1 253 ? -24.656 -1.957 8.516 1 92.31 253 VAL A N 1
ATOM 1962 C CA . VAL A 1 253 ? -23.391 -2.549 8.961 1 92.31 253 VAL A CA 1
ATOM 1963 C C . VAL A 1 253 ? -23.656 -3.893 9.633 1 92.31 253 VAL A C 1
ATOM 1965 O O . VAL A 1 253 ? -22.953 -4.871 9.391 1 92.31 253 VAL A O 1
ATOM 1968 N N . LEU A 1 254 ? -24.703 -3.965 10.391 1 90.31 254 LEU A N 1
ATOM 1969 C CA . LEU A 1 254 ? -25 -5.18 11.141 1 90.31 254 LEU A CA 1
ATOM 1970 C C . LEU A 1 254 ? -25.594 -6.254 10.227 1 90.31 254 LEU A C 1
ATOM 1972 O O . LEU A 1 254 ? -25.578 -7.438 10.57 1 90.31 254 LEU A O 1
ATOM 1976 N N . TRP A 1 255 ? -25.938 -5.844 9.109 1 83.94 255 TRP A N 1
ATOM 1977 C CA . TRP A 1 255 ? -26.422 -6.797 8.117 1 83.94 255 TRP A CA 1
ATOM 1978 C C . TRP A 1 255 ? -25.297 -7.23 7.184 1 83.94 255 TRP A C 1
ATOM 1980 O O . TRP A 1 255 ? -25.062 -8.43 6.988 1 83.94 255 TRP A O 1
ATOM 1990 N N . SER A 1 256 ? -24.547 -6.367 6.676 1 85.5 256 SER A N 1
ATOM 1991 C CA . SER A 1 256 ? -23.594 -6.648 5.605 1 85.5 256 SER A CA 1
ATOM 1992 C C . SER A 1 256 ? -22.359 -7.371 6.141 1 85.5 256 SER A C 1
ATOM 1994 O O . SER A 1 256 ? -21.906 -8.352 5.551 1 85.5 256 SER A O 1
ATOM 1996 N N . TYR A 1 257 ? -21.781 -6.996 7.262 1 88.38 257 TYR A N 1
ATOM 1997 C CA . TYR A 1 257 ? -20.5 -7.535 7.73 1 88.38 257 TYR A CA 1
ATOM 1998 C C . TYR A 1 257 ? -20.672 -8.953 8.25 1 88.38 257 TYR A C 1
ATOM 2000 O O . TYR A 1 257 ? -19.891 -9.844 7.906 1 88.38 257 TYR A O 1
ATOM 2008 N N . PRO A 1 258 ? -21.719 -9.258 8.984 1 82.75 258 PRO A N 1
ATOM 2009 C CA . PRO A 1 258 ? -21.844 -10.641 9.43 1 82.75 258 PRO A CA 1
ATOM 2010 C C . PRO A 1 258 ? -22.109 -11.609 8.281 1 82.75 258 PRO A C 1
ATOM 2012 O O . PRO A 1 258 ? -21.641 -12.75 8.305 1 82.75 258 PRO A O 1
ATOM 2015 N N . VAL A 1 259 ? -22.797 -11.203 7.32 1 76.94 259 VAL A N 1
ATOM 2016 C CA . VAL A 1 259 ? -23.078 -12.055 6.164 1 76.94 259 VAL A CA 1
ATOM 2017 C C . VAL A 1 259 ? -21.781 -12.367 5.43 1 76.94 259 VAL A C 1
ATOM 2019 O O . VAL A 1 259 ? -21.594 -13.469 4.914 1 76.94 259 VAL A O 1
ATOM 2022 N N . MET A 1 260 ? -20.859 -11.5 5.465 1 79.88 260 MET A N 1
ATOM 2023 C CA . MET A 1 260 ? -19.594 -11.688 4.77 1 79.88 260 MET A CA 1
ATOM 2024 C C . MET A 1 260 ? -18.609 -12.461 5.641 1 79.88 260 MET A C 1
ATOM 2026 O O . MET A 1 260 ? -17.781 -13.227 5.129 1 79.88 260 MET A O 1
ATOM 2030 N N . LEU A 1 261 ? -18.719 -12.289 6.926 1 80 261 LEU A N 1
ATOM 2031 C CA . LEU A 1 261 ? -17.75 -12.875 7.84 1 80 261 LEU A CA 1
ATOM 2032 C C . LEU A 1 261 ? -18.125 -14.312 8.195 1 80 261 LEU A C 1
ATOM 2034 O O . LEU A 1 261 ? -17.266 -15.133 8.492 1 80 261 LEU A O 1
ATOM 2038 N N . LEU A 1 262 ? -19.297 -14.656 8.062 1 74.06 262 LEU A N 1
ATOM 2039 C CA . LEU A 1 262 ? -19.797 -15.961 8.516 1 74.06 262 LEU A CA 1
ATOM 2040 C C . LEU A 1 262 ? -19.156 -17.094 7.707 1 74.06 262 LEU A C 1
ATOM 2042 O O . LEU A 1 262 ? -18.719 -18.094 8.273 1 74.06 262 LEU A O 1
ATOM 2046 N N . PRO A 1 263 ? -19.016 -16.891 6.41 1 68.88 263 PRO A N 1
ATOM 2047 C CA . PRO A 1 263 ? -18.422 -18 5.656 1 68.88 263 PRO A CA 1
ATOM 2048 C C . PRO A 1 263 ? -16.922 -18.156 5.938 1 68.88 263 PRO A C 1
ATOM 2050 O O . PRO A 1 263 ? -16.359 -19.219 5.645 1 68.88 263 PRO A O 1
ATOM 2053 N N . LEU A 1 264 ? -16.312 -17.203 6.461 1 69.81 264 LEU A N 1
ATOM 2054 C CA . LEU A 1 264 ? -14.883 -17.281 6.754 1 69.81 264 LEU A CA 1
ATOM 2055 C C . LEU A 1 264 ? -14.625 -18.062 8.031 1 69.81 264 LEU A C 1
ATOM 2057 O O . LEU A 1 264 ? -13.539 -18.609 8.227 1 69.81 264 LEU A O 1
ATOM 2061 N N . CYS A 1 265 ? -15.68 -18.047 8.875 1 65.94 265 CYS A N 1
ATOM 2062 C CA . CYS A 1 265 ? -15.57 -18.844 10.094 1 65.94 265 CYS A CA 1
ATOM 2063 C C . CYS A 1 265 ? -16.141 -20.234 9.898 1 65.94 265 CYS A C 1
ATOM 2065 O O . CYS A 1 265 ? -17.359 -20.406 9.828 1 65.94 265 CYS A O 1
ATOM 2067 N N . THR A 1 266 ? -15.258 -21.188 9.688 1 63.31 266 THR A N 1
ATOM 2068 C CA . THR A 1 266 ? -15.633 -22.547 9.328 1 63.31 266 THR A CA 1
ATOM 2069 C C . THR A 1 266 ? -16.594 -23.141 10.352 1 63.31 266 THR A C 1
ATOM 2071 O O . THR A 1 266 ? -17.625 -23.719 9.992 1 63.31 266 THR A O 1
ATOM 2074 N N . PRO A 1 267 ? -16.219 -22.922 11.633 1 62.94 267 PRO A N 1
ATOM 2075 C CA . PRO A 1 267 ? -17.141 -23.594 12.562 1 62.94 267 PRO A CA 1
ATOM 2076 C C . PRO A 1 267 ? -18.531 -22.969 12.555 1 62.94 267 PRO A C 1
ATOM 2078 O O . PRO A 1 267 ? -19.531 -23.688 12.664 1 62.94 267 PRO A O 1
ATOM 2081 N N . LEU A 1 268 ? -18.531 -21.719 12.32 1 63.59 268 LEU A N 1
ATOM 2082 C CA . LEU A 1 268 ? -19.828 -21.047 12.328 1 63.59 268 LEU A CA 1
ATOM 2083 C C . LEU A 1 268 ? -20.594 -21.297 11.039 1 63.59 268 LEU A C 1
ATOM 2085 O O . LEU A 1 268 ? -21.812 -21.422 11.047 1 63.59 268 LEU A O 1
ATOM 2089 N N . TRP A 1 269 ? -19.844 -21.5 10.109 1 66.88 269 TRP A N 1
ATOM 2090 C CA . TRP A 1 269 ? -20.453 -21.766 8.812 1 66.88 269 TRP A CA 1
ATOM 2091 C C . TRP A 1 269 ? -21.078 -23.156 8.781 1 66.88 269 TRP A C 1
ATOM 2093 O O . TRP A 1 269 ? -22.172 -23.328 8.266 1 66.88 269 TRP A O 1
ATOM 2103 N N . SER A 1 270 ? -20.328 -24.062 9.344 1 61.62 270 SER A N 1
ATOM 2104 C CA . SER A 1 270 ? -20.844 -25.422 9.391 1 61.62 270 SER A CA 1
ATOM 2105 C C . SER A 1 270 ? -22.125 -25.484 10.227 1 61.62 270 SER A C 1
ATOM 2107 O O . SER A 1 270 ? -23.078 -26.172 9.844 1 61.62 270 SER A O 1
ATOM 2109 N N . ARG A 1 271 ? -22.078 -24.797 11.305 1 60.84 271 ARG A N 1
ATOM 2110 C CA . ARG A 1 271 ? -23.25 -24.812 12.156 1 60.84 271 ARG A CA 1
ATOM 2111 C C . ARG A 1 271 ? -24.438 -24.125 11.477 1 60.84 271 ARG A C 1
ATOM 2113 O O . ARG A 1 271 ? -25.578 -24.547 11.609 1 60.84 271 ARG A O 1
ATOM 2120 N N . TRP A 1 272 ? -24.047 -23.109 10.742 1 64.5 272 TRP A N 1
ATOM 2121 C CA . TRP A 1 272 ? -25.078 -22.391 10.016 1 64.5 272 TRP A CA 1
ATOM 2122 C C . TRP A 1 272 ? -25.656 -23.25 8.898 1 64.5 272 TRP A C 1
ATOM 2124 O O . TRP A 1 272 ? -26.875 -23.25 8.68 1 64.5 272 TRP A O 1
ATOM 2134 N N . LYS A 1 273 ? -24.859 -23.922 8.289 1 64.12 273 LYS A N 1
ATOM 2135 C CA . LYS A 1 273 ? -25.328 -24.828 7.238 1 64.12 273 LYS A CA 1
ATOM 2136 C C . LYS A 1 273 ? -26.234 -25.906 7.812 1 64.12 273 LYS A C 1
ATOM 2138 O O . LYS A 1 273 ? -27.266 -26.25 7.215 1 64.12 273 LYS A O 1
ATOM 2143 N N . ASP A 1 274 ? -25.75 -26.375 8.906 1 61.25 274 ASP A N 1
ATOM 2144 C CA . ASP A 1 274 ? -26.578 -27.391 9.578 1 61.25 274 ASP A CA 1
ATOM 2145 C C . ASP A 1 274 ? -27.938 -26.812 9.977 1 61.25 274 ASP A C 1
ATOM 2147 O O . ASP A 1 274 ? -28.969 -27.453 9.812 1 61.25 274 ASP A O 1
ATOM 2151 N N . PHE A 1 275 ? -27.797 -25.594 10.453 1 60.34 275 PHE A N 1
ATOM 2152 C CA . PHE A 1 275 ? -29.016 -24.922 10.875 1 60.34 275 PHE A CA 1
ATOM 2153 C C . PHE A 1 275 ? -29.938 -24.688 9.68 1 60.34 275 PHE A C 1
ATOM 2155 O O . PHE A 1 275 ? -31.156 -24.859 9.789 1 60.34 275 PHE A O 1
ATOM 2162 N N . LYS A 1 276 ? -29.359 -24.375 8.648 1 63.47 276 LYS A N 1
ATOM 2163 C CA . LYS A 1 276 ? -30.109 -24.125 7.422 1 63.47 276 LYS A CA 1
ATOM 2164 C C . LYS A 1 276 ? -30.766 -25.406 6.926 1 63.47 276 LYS A C 1
ATOM 2166 O O . LYS A 1 276 ? -31.922 -25.391 6.469 1 63.47 276 LYS A O 1
ATOM 2171 N N . VAL A 1 277 ? -30.016 -26.438 6.988 1 59.97 277 VAL A N 1
ATOM 2172 C CA . VAL A 1 277 ? -30.562 -27.734 6.578 1 59.97 277 VAL A CA 1
ATOM 2173 C C . VAL A 1 277 ? -31.734 -28.109 7.48 1 59.97 277 VAL A C 1
ATOM 2175 O O . VAL A 1 277 ? -32.75 -28.625 7.004 1 59.97 277 VAL A O 1
ATOM 2178 N N . ILE A 1 278 ? -31.484 -27.797 8.664 1 57.31 278 ILE A N 1
ATOM 2179 C CA . ILE A 1 278 ? -32.562 -28.125 9.602 1 57.31 278 ILE A CA 1
ATOM 2180 C C . ILE A 1 278 ? -33.781 -27.266 9.297 1 57.31 278 ILE A C 1
ATOM 2182 O O . ILE A 1 278 ? -34.906 -27.75 9.336 1 57.31 278 ILE A O 1
ATOM 2186 N N . LEU A 1 279 ? -33.469 -26.047 8.93 1 59.28 279 LEU A N 1
ATOM 2187 C CA . LEU A 1 279 ? -34.562 -25.141 8.609 1 59.28 279 LEU A CA 1
ATOM 2188 C C . LEU A 1 279 ? -35.219 -25.547 7.305 1 59.28 279 LEU A C 1
ATOM 2190 O O . LEU A 1 279 ? -36.469 -25.469 7.188 1 59.28 279 LEU A O 1
ATOM 2194 N N . ASP A 1 280 ? -34.438 -25.984 6.418 1 59.53 280 ASP A N 1
ATOM 2195 C CA . ASP A 1 280 ? -34.938 -26.469 5.137 1 59.53 280 ASP A CA 1
ATOM 2196 C C . ASP A 1 280 ? -35.781 -27.719 5.32 1 59.53 280 ASP A C 1
ATOM 2198 O O . ASP A 1 280 ? -36.844 -27.875 4.684 1 59.53 280 ASP A O 1
ATOM 2202 N N . LYS A 1 281 ? -35.25 -28.562 6.129 1 57.03 281 LYS A N 1
ATOM 2203 C CA . LYS A 1 281 ? -35.969 -29.797 6.41 1 57.03 281 LYS A CA 1
ATOM 2204 C C . LYS A 1 281 ? -37.281 -29.5 7.156 1 57.03 281 LYS A C 1
ATOM 2206 O O . LYS A 1 281 ? -38.281 -30.188 6.953 1 57.03 281 LYS A O 1
ATOM 2211 N N . ALA A 1 282 ? -37.125 -28.531 7.918 1 54.41 282 ALA A N 1
ATOM 2212 C CA . ALA A 1 282 ? -38.312 -28.156 8.672 1 54.41 282 ALA A CA 1
ATOM 2213 C C . ALA A 1 282 ? -39.406 -27.594 7.758 1 54.41 282 ALA A C 1
ATOM 2215 O O . ALA A 1 282 ? -40.594 -27.703 8.047 1 54.41 282 ALA A O 1
ATOM 2216 N N . ILE A 1 283 ? -38.969 -27.016 6.711 1 55.31 283 ILE A N 1
ATOM 2217 C CA . ILE A 1 283 ? -39.906 -26.5 5.719 1 55.31 283 ILE A CA 1
ATOM 2218 C C . ILE A 1 283 ? -40.531 -27.672 4.961 1 55.31 283 ILE A C 1
ATOM 2220 O O . ILE A 1 283 ? -41.719 -27.625 4.637 1 55.31 283 ILE A O 1
ATOM 2224 N N . ASP A 1 284 ? -39.688 -28.641 4.68 1 51.5 284 ASP A N 1
ATOM 2225 C CA . ASP A 1 284 ? -40.188 -29.797 3.934 1 51.5 284 ASP A CA 1
ATOM 2226 C C . ASP A 1 284 ? -41.062 -30.672 4.82 1 51.5 284 ASP A C 1
ATOM 2228 O O . ASP A 1 284 ? -41.812 -31.516 4.32 1 51.5 284 ASP A O 1
ATOM 2232 N N . PHE A 1 285 ? -41 -30.469 6.062 1 47.47 285 PHE A N 1
ATOM 2233 C CA . PHE A 1 285 ? -41.75 -31.359 6.965 1 47.47 285 PHE A CA 1
ATOM 2234 C C . PHE A 1 285 ? -43.25 -31.266 6.715 1 47.47 285 PHE A C 1
ATOM 2236 O O . PHE A 1 285 ? -43.969 -32.281 6.801 1 47.47 285 PHE A O 1
ATOM 2243 N N . PRO A 1 286 ? -43.719 -30.062 6.484 1 47.62 286 PRO A N 1
ATOM 2244 C CA . PRO A 1 286 ? -45.156 -30.188 6.316 1 47.62 286 PRO A CA 1
ATOM 2245 C C . PRO A 1 286 ? -45.562 -30.953 5.062 1 47.62 286 PRO A C 1
ATOM 2247 O O . PRO A 1 286 ? -46.656 -31.469 4.969 1 47.62 286 PRO A O 1
ATOM 2250 N N . ASN A 1 287 ? -44.688 -30.859 4.074 1 44.91 287 ASN A N 1
ATOM 2251 C CA . ASN A 1 287 ? -45.125 -31.625 2.914 1 44.91 287 ASN A CA 1
ATOM 2252 C C . ASN A 1 287 ? -45.125 -33.125 3.203 1 44.91 287 ASN A C 1
ATOM 2254 O O . ASN A 1 287 ? -45.875 -33.875 2.578 1 44.91 287 ASN A O 1
ATOM 2258 N N . ALA A 1 288 ? -44.25 -33.562 4.098 1 43.28 288 ALA A N 1
ATOM 2259 C CA . ALA A 1 288 ? -44.281 -35 4.422 1 43.28 288 ALA A CA 1
ATOM 2260 C C . ALA A 1 288 ? -45.5 -35.312 5.277 1 43.28 288 ALA A C 1
ATOM 2262 O O . ALA A 1 288 ? -46.062 -36.438 5.199 1 43.28 288 ALA A O 1
ATOM 2263 N N . THR A 1 289 ? -45.75 -34.406 6.18 1 42.75 289 THR A N 1
ATOM 2264 C CA . THR A 1 289 ? -46.875 -34.75 7.047 1 42.75 289 THR A CA 1
ATOM 2265 C C . THR A 1 289 ? -48.188 -34.656 6.289 1 42.75 289 THR A C 1
ATOM 2267 O O . THR A 1 289 ? -49.25 -35.031 6.82 1 42.75 289 THR A O 1
ATOM 2270 N N . HIS A 1 290 ? -48.125 -33.812 5.164 1 41 290 HIS A N 1
ATOM 2271 C CA . HIS A 1 290 ? -49.438 -33.875 4.473 1 41 290 HIS A CA 1
ATOM 2272 C C . HIS A 1 290 ? -49.75 -35.281 3.982 1 41 290 HIS A C 1
ATOM 2274 O O . HIS A 1 290 ? -50.844 -35.531 3.525 1 41 290 HIS A O 1
ATOM 2280 N N . SER A 1 291 ? -48.688 -36.094 3.713 1 38.81 291 SER A N 1
ATOM 2281 C CA . SER A 1 291 ? -49.188 -37.344 3.217 1 38.81 291 SER A CA 1
ATOM 2282 C C . SER A 1 291 ? -49.875 -38.156 4.328 1 38.81 291 SER A C 1
ATOM 2284 O O . SER A 1 291 ? -50.438 -39.219 4.078 1 38.81 291 SER A O 1
ATOM 2286 N N . LYS A 1 292 ? -49.312 -38.125 5.605 1 39.78 292 LYS A N 1
ATOM 2287 C CA . LYS A 1 292 ? -50.031 -39.125 6.41 1 39.78 292 LYS A CA 1
ATOM 2288 C C . LYS A 1 292 ? -51.438 -38.625 6.762 1 39.78 292 LYS A C 1
ATOM 2290 O O . LYS A 1 292 ? -51.719 -37.406 6.684 1 39.78 292 LYS A O 1
ATOM 2295 N N . GLY A 1 293 ? -52.281 -39.438 7.527 1 41.19 293 GLY A N 1
ATOM 2296 C CA . GLY A 1 293 ? -53.688 -39.562 7.891 1 41.19 293 GLY A CA 1
ATOM 2297 C C . GLY A 1 293 ? -54.219 -38.312 8.539 1 41.19 293 GLY A C 1
ATOM 2298 O O . GLY A 1 293 ? -53.469 -37.469 9.047 1 41.19 293 GLY A O 1
ATOM 2299 N N . ARG A 1 294 ? -55.562 -37.844 8.289 1 40.28 294 ARG A N 1
ATOM 2300 C CA . ARG A 1 294 ? -56.656 -36.969 8.664 1 40.28 294 ARG A CA 1
ATOM 2301 C C . ARG A 1 294 ? -56.781 -36.844 10.18 1 40.28 294 ARG A C 1
ATOM 2303 O O . ARG A 1 294 ? -57.75 -37.344 10.766 1 40.28 294 ARG A O 1
ATOM 2310 N N . ASN A 1 295 ? -55.719 -37.188 11.023 1 39.41 295 ASN A N 1
ATOM 2311 C CA . ASN A 1 295 ? -56.312 -37.062 12.359 1 39.41 295 ASN A CA 1
ATOM 2312 C C . ASN A 1 295 ? -56.75 -35.625 12.625 1 39.41 295 ASN A C 1
ATOM 2314 O O . ASN A 1 295 ? -56.094 -34.656 12.219 1 39.41 295 ASN A O 1
ATOM 2318 N N . PRO A 1 296 ? -58.062 -35.281 12.953 1 43.16 296 PRO A N 1
ATOM 2319 C CA . PRO A 1 296 ? -58.844 -34.062 13.188 1 43.16 296 PRO A CA 1
ATOM 2320 C C . PRO A 1 296 ? -58.062 -33 14.008 1 43.16 296 PRO A C 1
ATOM 2322 O O . PRO A 1 296 ? -58.375 -31.812 13.922 1 43.16 296 PRO A O 1
ATOM 2325 N N . SER A 1 297 ? -57.469 -33.406 15.133 1 42.12 297 SER A N 1
ATOM 2326 C CA . SER A 1 297 ? -56.969 -32.406 16.078 1 42.12 297 SER A CA 1
ATOM 2327 C C . SER A 1 297 ? -55.719 -31.734 15.539 1 42.12 297 SER A C 1
ATOM 2329 O O . SER A 1 297 ? -54.625 -31.828 16.141 1 42.12 297 SER A O 1
ATOM 2331 N N . ALA A 1 298 ? -55.344 -31.953 14.266 1 45.06 298 ALA A N 1
ATOM 2332 C CA . ALA A 1 298 ? -54.094 -31.531 13.648 1 45.06 298 ALA A CA 1
ATOM 2333 C C . ALA A 1 298 ? -53.906 -30.016 13.766 1 45.06 298 ALA A C 1
ATOM 2335 O O . ALA A 1 298 ? -54.844 -29.266 13.562 1 45.06 298 ALA A O 1
ATOM 2336 N N . PRO A 1 299 ? -52.938 -29.547 14.617 1 51.75 299 PRO A N 1
ATOM 2337 C CA . PRO A 1 299 ? -52.781 -28.109 14.727 1 51.75 299 PRO A CA 1
ATOM 2338 C C . PRO A 1 299 ? -53.094 -27.359 13.43 1 51.75 299 PRO A C 1
ATOM 2340 O O . PRO A 1 299 ? -53.031 -27.953 12.344 1 51.75 299 PRO A O 1
ATOM 2343 N N . SER A 1 300 ? -54.031 -26.312 13.445 1 52.16 300 SER A N 1
ATOM 2344 C CA . SER A 1 300 ? -54.625 -25.547 12.367 1 52.16 300 SER A CA 1
ATOM 2345 C C . SER A 1 300 ? -53.656 -25.375 11.195 1 52.16 300 SER A C 1
ATOM 2347 O O . SER A 1 300 ? -52.469 -25.109 11.398 1 52.16 300 SER A O 1
ATOM 2349 N N . THR A 1 301 ? -53.906 -26.156 10.078 1 54.88 301 THR A N 1
ATOM 2350 C CA . THR A 1 301 ? -53.312 -26.062 8.75 1 54.88 301 THR A CA 1
ATOM 2351 C C . THR A 1 301 ? -52.812 -24.641 8.484 1 54.88 301 THR A C 1
ATOM 2353 O O . THR A 1 301 ? -51.75 -24.453 7.859 1 54.88 301 THR A O 1
ATOM 2356 N N . LEU A 1 302 ? -53.625 -23.781 9.086 1 56.41 302 LEU A N 1
ATOM 2357 C CA . LEU A 1 302 ? -53.281 -22.375 8.867 1 56.41 302 LEU A CA 1
ATOM 2358 C C . LEU A 1 302 ? -51.969 -22.016 9.562 1 56.41 302 LEU A C 1
ATOM 2360 O O . LEU A 1 302 ? -51.156 -21.281 9.016 1 56.41 302 LEU A O 1
ATOM 2364 N N . CYS A 1 303 ? -51.906 -22.547 10.828 1 56.69 303 CYS A N 1
ATOM 2365 C CA . CYS A 1 303 ? -50.688 -22.219 11.586 1 56.69 303 CYS A CA 1
ATOM 2366 C C . CYS A 1 303 ? -49.438 -22.828 10.93 1 56.69 303 CYS A C 1
ATOM 2368 O O . CYS A 1 303 ? -48.406 -22.172 10.859 1 56.69 303 CYS A O 1
ATOM 2370 N N . ILE A 1 304 ? -49.656 -23.984 10.469 1 58.16 304 ILE A N 1
ATOM 2371 C CA . ILE A 1 304 ? -48.531 -24.641 9.789 1 58.16 304 ILE A CA 1
ATOM 2372 C C . ILE A 1 304 ? -48.219 -23.891 8.5 1 58.16 304 ILE A C 1
ATOM 2374 O O . ILE A 1 304 ? -47.031 -23.688 8.172 1 58.16 304 ILE A O 1
ATOM 2378 N N . MET A 1 305 ? -49.344 -23.5 7.844 1 57.81 305 MET A N 1
ATOM 2379 C CA . MET A 1 305 ? -49.125 -22.75 6.613 1 57.81 305 MET A CA 1
ATOM 2380 C C . MET A 1 305 ? -48.406 -21.422 6.898 1 57.81 305 MET A C 1
ATOM 2382 O O . MET A 1 305 ? -47.5 -21.031 6.148 1 57.81 305 MET A O 1
ATOM 2386 N N . TYR A 1 306 ? -48.875 -20.844 7.984 1 61.5 306 TYR A N 1
ATOM 2387 C CA . TYR A 1 306 ? -48.25 -19.578 8.336 1 61.5 306 TYR A CA 1
ATOM 2388 C C . TYR A 1 306 ? -46.781 -19.766 8.695 1 61.5 306 TYR A C 1
ATOM 2390 O O . TYR A 1 306 ? -45.938 -18.969 8.305 1 61.5 306 TYR A O 1
ATOM 2398 N N . THR A 1 307 ? -46.594 -20.812 9.422 1 62.06 307 THR A N 1
ATOM 2399 C CA . THR A 1 307 ? -45.188 -21.047 9.805 1 62.06 307 THR A CA 1
ATOM 2400 C C . THR A 1 307 ? -44.344 -21.375 8.586 1 62.06 307 THR A C 1
ATOM 2402 O O . THR A 1 307 ? -43.188 -20.969 8.508 1 62.06 307 THR A O 1
ATOM 2405 N N . VAL A 1 308 ? -44.969 -22.094 7.695 1 60.44 308 VAL A N 1
ATOM 2406 C CA . VAL A 1 308 ? -44.25 -22.422 6.477 1 60.44 308 VAL A CA 1
ATOM 2407 C C . VAL A 1 308 ? -43.969 -21.156 5.664 1 60.44 308 VAL A C 1
ATOM 2409 O O . VAL A 1 308 ? -42.875 -20.984 5.121 1 60.44 308 VAL A O 1
ATOM 2412 N N . VAL A 1 309 ? -45.031 -20.344 5.586 1 61.25 309 VAL A N 1
ATOM 2413 C CA . VAL A 1 309 ? -44.875 -19.125 4.816 1 61.25 309 VAL A CA 1
ATOM 2414 C C . VAL A 1 309 ? -43.812 -18.219 5.484 1 61.25 309 VAL A C 1
ATOM 2416 O O . VAL A 1 309 ? -43 -17.625 4.805 1 61.25 309 VAL A O 1
ATOM 2419 N N . VAL A 1 310 ? -43.938 -18.125 6.773 1 62.56 310 VAL A N 1
ATOM 2420 C CA . VAL A 1 310 ? -43 -17.297 7.488 1 62.56 310 VAL A CA 1
ATOM 2421 C C . VAL A 1 310 ? -41.562 -17.844 7.312 1 62.56 310 VAL A C 1
ATOM 2423 O O . VAL A 1 310 ? -40.625 -17.094 7.09 1 62.56 310 VAL A O 1
ATOM 2426 N N . ARG A 1 311 ? -41.594 -19.047 7.418 1 62.12 311 ARG A N 1
ATOM 2427 C CA . ARG A 1 311 ? -40.281 -19.672 7.266 1 62.12 311 ARG A CA 1
ATOM 2428 C C . ARG A 1 311 ? -39.75 -19.484 5.848 1 62.12 311 ARG A C 1
ATOM 2430 O O . ARG A 1 311 ? -38.562 -19.188 5.656 1 62.12 311 ARG A O 1
ATOM 2437 N N . LYS A 1 312 ? -40.562 -19.797 4.879 1 61.12 312 LYS A N 1
ATOM 2438 C CA . LYS A 1 312 ? -40.188 -19.547 3.494 1 61.12 312 LYS A CA 1
ATOM 2439 C C . LYS A 1 312 ? -39.75 -18.094 3.281 1 61.12 312 LYS A C 1
ATOM 2441 O O . LYS A 1 312 ? -38.812 -17.812 2.555 1 61.12 312 LYS A O 1
ATOM 2446 N N . THR A 1 313 ? -40.5 -17.297 3.941 1 61.75 313 THR A N 1
ATOM 2447 C CA . THR A 1 313 ? -40.188 -15.875 3.793 1 61.75 313 THR A CA 1
ATOM 2448 C C . THR A 1 313 ? -38.844 -15.539 4.441 1 61.75 313 THR A C 1
ATOM 2450 O O . THR A 1 313 ? -38.062 -14.75 3.902 1 61.75 313 THR A O 1
ATOM 2453 N N . VAL A 1 314 ? -38.656 -16.125 5.543 1 61.62 314 VAL A N 1
ATOM 2454 C CA . VAL A 1 314 ? -37.406 -15.859 6.246 1 61.62 314 VAL A CA 1
ATOM 2455 C C . VAL A 1 314 ? -36.25 -16.422 5.441 1 61.62 314 VAL A C 1
ATOM 2457 O O . VAL A 1 314 ? -35.188 -15.773 5.32 1 61.62 314 VAL A O 1
ATOM 2460 N N . ILE A 1 315 ? -36.469 -17.516 4.867 1 61.56 315 ILE A N 1
ATOM 2461 C CA . ILE A 1 315 ? -35.406 -18.141 4.062 1 61.56 315 ILE A CA 1
ATOM 2462 C C . ILE A 1 315 ? -35.188 -17.312 2.799 1 61.56 315 ILE A C 1
ATOM 2464 O O . ILE A 1 315 ? -34.031 -17.109 2.381 1 61.56 315 ILE A O 1
ATOM 2468 N N . MET A 1 316 ? -36.344 -16.984 2.266 1 59.59 316 MET A N 1
ATOM 2469 C CA . MET A 1 316 ? -36.219 -16.172 1.062 1 59.59 316 MET A CA 1
ATOM 2470 C C . MET A 1 316 ? -35.562 -14.836 1.383 1 59.59 316 MET A C 1
ATOM 2472 O O . MET A 1 316 ? -34.75 -14.336 0.603 1 59.59 316 MET A O 1
ATOM 2476 N N . LEU A 1 317 ? -35.906 -14.336 2.498 1 61 317 LEU A N 1
ATOM 2477 C CA . LEU A 1 317 ? -35.281 -13.078 2.916 1 61 317 LEU A CA 1
ATOM 2478 C C . LEU A 1 317 ? -33.781 -13.266 3.172 1 61 317 LEU A C 1
ATOM 2480 O O . LEU A 1 317 ? -32.969 -12.406 2.807 1 61 317 LEU A O 1
ATOM 2484 N N . TRP A 1 318 ? -33.625 -14.359 3.676 1 62 318 TRP A N 1
ATOM 2485 C CA . TRP A 1 318 ? -32.219 -14.656 3.943 1 62 318 TRP A CA 1
ATOM 2486 C C . TRP A 1 318 ? -31.453 -14.891 2.645 1 62 318 TRP A C 1
ATOM 2488 O O . TRP A 1 318 ? -30.328 -14.438 2.492 1 62 318 TRP A O 1
ATOM 2498 N N . ALA A 1 319 ? -32.125 -15.672 1.797 1 61.03 319 ALA A N 1
ATOM 2499 C CA . ALA A 1 319 ? -31.5 -15.898 0.49 1 61.03 319 ALA A CA 1
ATOM 2500 C C . ALA A 1 319 ? -31.328 -14.586 -0.271 1 61.03 319 ALA A C 1
ATOM 2502 O O . ALA A 1 319 ? -30.328 -14.383 -0.956 1 61.03 319 ALA A O 1
ATOM 2503 N N . PHE A 1 320 ? -32.312 -13.875 -0.008 1 61 320 PHE A N 1
ATOM 2504 C CA . PHE A 1 320 ? -32.281 -12.57 -0.654 1 61 320 PHE A CA 1
ATOM 2505 C C . PHE A 1 320 ? -31.172 -11.703 -0.053 1 61 320 PHE A C 1
ATOM 2507 O O . PHE A 1 320 ? -30.422 -11.062 -0.781 1 61 320 PHE A O 1
ATOM 2514 N N . LEU A 1 321 ? -31.078 -11.812 1.249 1 61.94 321 LEU A N 1
ATOM 2515 C CA . LEU A 1 321 ? -30.078 -11.008 1.934 1 61.94 321 LEU A CA 1
ATOM 2516 C C . LEU A 1 321 ? -28.688 -11.578 1.717 1 61.94 321 LEU A C 1
ATOM 2518 O O . LEU A 1 321 ? -27.688 -10.852 1.803 1 61.94 321 LEU A O 1
ATOM 2522 N N . GLY A 1 322 ? -28.734 -12.766 1.328 1 63.72 322 GLY A N 1
ATOM 2523 C CA . GLY A 1 322 ? -27.453 -13.406 1.091 1 63.72 322 GLY A CA 1
ATOM 2524 C C . GLY A 1 322 ? -27.078 -13.461 -0.378 1 63.72 322 GLY A C 1
ATOM 2525 O O . GLY A 1 322 ? -26.062 -14.07 -0.742 1 63.72 322 GLY A O 1
ATOM 2526 N N . SER A 1 323 ? -27.969 -12.852 -1.166 1 71.25 323 SER A N 1
ATOM 2527 C CA . SER A 1 323 ? -27.719 -12.859 -2.604 1 71.25 323 SER A CA 1
ATOM 2528 C C . SER A 1 323 ? -26.547 -11.945 -2.969 1 71.25 323 SER A C 1
ATOM 2530 O O . SER A 1 323 ? -26.438 -10.836 -2.453 1 71.25 323 SER A O 1
ATOM 2532 N N . MET A 1 324 ? -25.672 -12.453 -3.684 1 73.38 324 MET A N 1
ATOM 2533 C CA . MET A 1 324 ? -24.516 -11.695 -4.145 1 73.38 324 MET A CA 1
ATOM 2534 C C . MET A 1 324 ? -24.953 -10.508 -4.996 1 73.38 324 MET A C 1
ATOM 2536 O O . MET A 1 324 ? -24.375 -9.422 -4.887 1 73.38 324 MET A O 1
ATOM 2540 N N . THR A 1 325 ? -25.938 -10.727 -5.766 1 74.81 325 THR A N 1
ATOM 2541 C CA . THR A 1 325 ? -26.391 -9.672 -6.668 1 74.81 325 THR A CA 1
ATOM 2542 C C . THR A 1 325 ? -27.016 -8.516 -5.887 1 74.81 325 THR A C 1
ATOM 2544 O O . THR A 1 325 ? -26.75 -7.348 -6.18 1 74.81 325 THR A O 1
ATOM 2547 N N . LEU A 1 326 ? -27.828 -8.852 -4.969 1 76.94 326 LEU A N 1
ATOM 2548 C CA . LEU A 1 326 ? -28.453 -7.797 -4.172 1 76.94 326 LEU A CA 1
ATOM 2549 C C . LEU A 1 326 ? -27.406 -7.027 -3.373 1 76.94 326 LEU A C 1
ATOM 2551 O O . LEU A 1 326 ? -27.484 -5.805 -3.266 1 76.94 326 LEU A O 1
ATOM 2555 N N . GLU A 1 327 ? -26.516 -7.695 -2.83 1 79 327 GLU A N 1
ATOM 2556 C CA . GLU A 1 327 ? -25.469 -7.043 -2.062 1 79 327 GLU A CA 1
ATOM 2557 C C . GLU A 1 327 ? -24.656 -6.082 -2.936 1 79 327 GLU A C 1
ATOM 2559 O O . GLU A 1 327 ? -24.328 -4.977 -2.504 1 79 327 GLU A O 1
ATOM 2564 N N . ILE A 1 328 ? -24.469 -6.488 -4.117 1 82.94 328 ILE A N 1
ATOM 2565 C CA . ILE A 1 328 ? -23.703 -5.656 -5.031 1 82.94 328 ILE A CA 1
ATOM 2566 C C . ILE A 1 328 ? -24.5 -4.414 -5.41 1 82.94 328 ILE A C 1
ATOM 2568 O O . ILE A 1 328 ? -23.969 -3.311 -5.48 1 82.94 328 ILE A O 1
ATOM 2572 N N . LEU A 1 329 ? -25.781 -4.586 -5.562 1 83.19 329 LEU A N 1
ATOM 2573 C CA . LEU A 1 329 ? -26.625 -3.461 -5.938 1 83.19 329 LEU A CA 1
ATOM 2574 C C . LEU A 1 329 ? -26.75 -2.469 -4.785 1 83.19 329 LEU A C 1
ATOM 2576 O O . LEU A 1 329 ? -26.719 -1.255 -5 1 83.19 329 LEU A O 1
ATOM 2580 N N . VAL A 1 330 ? -26.906 -3.008 -3.635 1 85.06 330 VAL A N 1
ATOM 2581 C CA . VAL A 1 330 ? -27 -2.146 -2.461 1 85.06 330 VAL A CA 1
ATOM 2582 C C . VAL A 1 330 ? -25.688 -1.391 -2.264 1 85.06 330 VAL A C 1
ATOM 2584 O O . VAL A 1 330 ? -25.703 -0.189 -1.986 1 85.06 330 VAL A O 1
ATOM 2587 N N . GLN A 1 331 ? -24.641 -2.064 -2.459 1 89.19 331 GLN A N 1
ATOM 2588 C CA . GLN A 1 331 ? -23.344 -1.417 -2.297 1 89.19 331 GLN A CA 1
ATOM 2589 C C . GLN A 1 331 ? -23.109 -0.375 -3.385 1 89.19 331 GLN A C 1
ATOM 2591 O O . GLN A 1 331 ? -22.469 0.649 -3.145 1 89.19 331 GLN A O 1
ATOM 2596 N N . LEU A 1 332 ? -23.656 -0.598 -4.531 1 90.12 332 LEU A N 1
ATOM 2597 C CA . LEU A 1 332 ? -23.547 0.382 -5.609 1 90.12 332 LEU A CA 1
ATOM 2598 C C . LEU A 1 332 ? -24.328 1.649 -5.27 1 90.12 332 LEU A C 1
ATOM 2600 O O . LEU A 1 332 ? -23.844 2.76 -5.516 1 90.12 332 LEU A O 1
ATOM 2604 N N . GLY A 1 333 ? -25.5 1.429 -4.781 1 90.38 333 GLY A N 1
ATOM 2605 C CA . GLY A 1 333 ? -26.281 2.578 -4.352 1 90.38 333 GLY A CA 1
ATOM 2606 C C . GLY A 1 333 ? -25.609 3.375 -3.248 1 90.38 333 GLY A C 1
ATOM 2607 O O . GLY A 1 333 ? -25.562 4.605 -3.307 1 90.38 333 GLY A O 1
ATOM 2608 N N . TRP A 1 334 ? -25.078 2.691 -2.334 1 90.56 334 TRP A N 1
ATOM 2609 C CA . TRP A 1 334 ? -24.406 3.355 -1.222 1 90.56 334 TRP A CA 1
ATOM 2610 C C . TRP A 1 334 ? -23.109 4.027 -1.685 1 90.56 334 TRP A C 1
ATOM 2612 O O . TRP A 1 334 ? -22.719 5.066 -1.146 1 90.56 334 TRP A O 1
ATOM 2622 N N . PHE A 1 335 ? -22.453 3.438 -2.621 1 92.75 335 PHE A N 1
ATOM 2623 C CA . PHE A 1 335 ? -21.266 4.066 -3.193 1 92.75 335 PHE A CA 1
ATOM 2624 C C . PHE A 1 335 ? -21.625 5.387 -3.859 1 92.75 335 PHE A C 1
ATOM 2626 O O . PHE A 1 335 ? -20.953 6.398 -3.646 1 92.75 335 PHE A O 1
ATOM 2633 N N . GLY A 1 336 ? -22.688 5.34 -4.684 1 93.06 336 GLY A N 1
ATOM 2634 C CA . GLY A 1 336 ? -23.141 6.57 -5.316 1 93.06 336 GLY A CA 1
ATOM 2635 C C . GLY A 1 336 ? -23.5 7.656 -4.32 1 93.06 336 GLY A C 1
ATOM 2636 O O . GLY A 1 336 ? -23.109 8.812 -4.492 1 93.06 336 GLY A O 1
ATOM 2637 N N . TYR A 1 337 ? -24.125 7.262 -3.297 1 93.31 337 TYR A N 1
ATOM 2638 C CA . TYR A 1 337 ? -24.5 8.203 -2.254 1 93.31 337 TYR A CA 1
ATOM 2639 C C . TYR A 1 337 ? -23.266 8.719 -1.507 1 93.31 337 TYR A C 1
ATOM 2641 O O . TYR A 1 337 ? -23.188 9.898 -1.164 1 93.31 337 TYR A O 1
ATOM 2649 N N . GLY A 1 338 ? -22.406 7.809 -1.25 1 93.31 338 GLY A N 1
ATOM 2650 C CA . GLY A 1 338 ? -21.188 8.211 -0.579 1 93.31 338 GLY A CA 1
ATOM 2651 C C . GLY A 1 338 ? -20.375 9.227 -1.366 1 93.31 338 GLY A C 1
ATOM 2652 O O . GLY A 1 338 ? -19.859 10.188 -0.799 1 93.31 338 GLY A O 1
ATOM 2653 N N . VAL A 1 339 ? -20.281 9.047 -2.662 1 95.44 339 VAL A N 1
ATOM 2654 C CA . VAL A 1 339 ? -19.547 9.977 -3.518 1 95.44 339 VAL A CA 1
ATOM 2655 C C . VAL A 1 339 ? -20.266 11.328 -3.551 1 95.44 339 VAL A C 1
ATOM 2657 O O . VAL A 1 339 ? -19.625 12.375 -3.469 1 95.44 339 VAL A O 1
ATOM 2660 N N . TRP A 1 340 ? -21.547 11.25 -3.582 1 95.5 340 TRP A N 1
ATOM 2661 C CA . TRP A 1 340 ? -22.328 12.484 -3.584 1 95.5 340 TRP A CA 1
ATOM 2662 C C . TRP A 1 340 ? -22.125 13.258 -2.287 1 95.5 340 TRP A C 1
ATOM 2664 O O . TRP A 1 340 ? -21.891 14.469 -2.312 1 95.5 340 TRP A O 1
ATOM 2674 N N . ASN A 1 341 ? -22.172 12.547 -1.197 1 95.06 341 ASN A N 1
ATOM 2675 C CA . ASN A 1 341 ? -21.984 13.195 0.099 1 95.06 341 ASN A CA 1
ATOM 2676 C C . ASN A 1 341 ? -20.578 13.758 0.247 1 95.06 341 ASN A C 1
ATOM 2678 O O . ASN A 1 341 ? -20.391 14.836 0.816 1 95.06 341 ASN A O 1
ATOM 2682 N N . LEU A 1 342 ? -19.625 13.062 -0.211 1 96.5 342 LEU A N 1
ATOM 2683 C CA . LEU A 1 342 ? -18.25 13.516 -0.135 1 96.5 342 LEU A CA 1
ATOM 2684 C C . LEU A 1 342 ? -18.047 14.789 -0.943 1 96.5 342 LEU A C 1
ATOM 2686 O O . LEU A 1 342 ? -17.406 15.742 -0.467 1 96.5 342 LEU A O 1
ATOM 2690 N N . VAL A 1 343 ? -18.609 14.867 -2.131 1 94.81 343 VAL A N 1
ATOM 2691 C CA . VAL A 1 343 ? -18.469 16.031 -2.99 1 94.81 343 VAL A CA 1
ATOM 2692 C C . VAL A 1 343 ? -19.219 17.219 -2.375 1 94.81 343 VAL A C 1
ATOM 2694 O O . VAL A 1 343 ? -18.734 18.344 -2.395 1 94.81 343 VAL A O 1
ATOM 2697 N N . ALA A 1 344 ? -20.344 16.969 -1.769 1 94 344 ALA A N 1
ATOM 2698 C CA . ALA A 1 344 ? -21.125 18.016 -1.12 1 94 344 ALA A CA 1
ATOM 2699 C C . ALA A 1 344 ? -20.375 18.594 0.076 1 94 344 ALA A C 1
ATOM 2701 O O . ALA A 1 344 ? -20.344 19.812 0.259 1 94 344 ALA A O 1
ATOM 2702 N N . ASP A 1 345 ? -19.812 17.703 0.819 1 93.69 345 ASP A N 1
ATOM 2703 C CA . ASP A 1 345 ? -19.062 18.172 1.983 1 93.69 345 ASP A CA 1
ATOM 2704 C C . ASP A 1 345 ? -17.828 18.953 1.563 1 93.69 345 ASP A C 1
ATOM 2706 O O . ASP A 1 345 ? -17.5 19.984 2.168 1 93.69 345 ASP A O 1
ATOM 2710 N N . ARG A 1 346 ? -17.172 18.531 0.557 1 92.69 346 ARG A N 1
ATOM 2711 C CA . ARG A 1 346 ? -15.984 19.234 0.085 1 92.69 346 ARG A CA 1
ATOM 2712 C C . ARG A 1 346 ? -16.359 20.609 -0.481 1 92.69 346 ARG A C 1
ATOM 2714 O O . ARG A 1 346 ? -15.617 21.578 -0.301 1 92.69 346 ARG A O 1
ATOM 2721 N N . GLN A 1 347 ? -17.438 20.688 -1.107 1 90.38 347 GLN A N 1
ATOM 2722 C CA . GLN A 1 347 ? -17.891 21.969 -1.635 1 90.38 347 GLN A CA 1
ATOM 2723 C C . GLN A 1 347 ? -18.25 22.938 -0.507 1 90.38 347 GLN A C 1
ATOM 2725 O O . GLN A 1 347 ? -18.031 24.141 -0.619 1 90.38 347 GLN A O 1
ATOM 2730 N N . TRP A 1 348 ? -18.781 22.344 0.488 1 89.56 348 TRP A N 1
ATOM 2731 C CA . TRP A 1 348 ? -19.078 23.172 1.655 1 89.56 348 TRP A CA 1
ATOM 2732 C C . TRP A 1 348 ? -17.812 23.766 2.248 1 89.56 348 TRP A C 1
ATOM 2734 O O . TRP A 1 348 ? -17.766 24.938 2.582 1 89.56 348 TRP A O 1
ATOM 2744 N N . GLY A 1 349 ? -16.828 22.891 2.42 1 88.06 349 GLY A N 1
ATOM 2745 C CA . GLY A 1 349 ? -15.555 23.375 2.943 1 88.06 349 GLY A CA 1
ATOM 2746 C C . GLY A 1 349 ? -14.914 24.438 2.076 1 88.06 349 GLY A C 1
ATOM 2747 O O . GLY A 1 349 ? -14.406 25.438 2.586 1 88.06 349 GLY A O 1
ATOM 2748 N N . ASP A 1 350 ? -14.953 24.25 0.775 1 87.38 350 ASP A N 1
ATOM 2749 C CA . ASP A 1 350 ? -14.391 25.219 -0.167 1 87.38 350 ASP A CA 1
ATOM 2750 C C . ASP A 1 350 ? -15.133 26.547 -0.094 1 87.38 350 ASP A C 1
ATOM 2752 O O . ASP A 1 350 ? -14.516 27.609 -0.163 1 87.38 350 ASP A O 1
ATOM 2756 N N . ALA A 1 351 ? -16.406 26.516 0.038 1 85.56 351 ALA A N 1
ATOM 2757 C CA . ALA A 1 351 ? -17.219 27.719 0.151 1 85.56 351 ALA A CA 1
ATOM 2758 C C . ALA A 1 351 ? -16.922 28.469 1.445 1 85.56 351 ALA A C 1
ATOM 2760 O O . ALA A 1 351 ? -16.891 29.703 1.466 1 85.56 351 ALA A O 1
ATOM 2761 N N . TYR A 1 352 ? -16.656 27.688 2.434 1 84.25 352 TYR A N 1
ATOM 2762 C CA . TYR A 1 352 ? -16.312 28.297 3.715 1 84.25 352 TYR A CA 1
ATOM 2763 C C . TYR A 1 352 ? -14.977 29.031 3.633 1 84.25 352 TYR A C 1
ATOM 2765 O O . TYR A 1 352 ? -14.867 30.172 4.086 1 84.25 352 TYR A O 1
ATOM 2773 N N . PHE A 1 353 ? -14 28.406 3.109 1 83.94 353 PHE A N 1
ATOM 2774 C CA . PHE A 1 353 ? -12.664 29 3.039 1 83.94 353 PHE A CA 1
ATOM 2775 C C . PHE A 1 353 ? -12.656 30.203 2.096 1 83.94 353 PHE A C 1
ATOM 2777 O O . PHE A 1 353 ? -11.875 31.141 2.287 1 83.94 353 PHE A O 1
ATOM 2784 N N . ARG A 1 354 ? -13.555 30.172 1.09 1 82.44 354 ARG A N 1
ATOM 2785 C CA . ARG A 1 354 ? -13.641 31.297 0.157 1 82.44 354 ARG A CA 1
ATOM 2786 C C . ARG A 1 354 ? -14.375 32.469 0.789 1 82.44 354 ARG A C 1
ATOM 2788 O O . ARG A 1 354 ? -14.273 33.594 0.301 1 82.44 354 ARG A O 1
ATOM 2795 N N . GLY A 1 355 ? -14.883 32.25 1.93 1 74.25 355 GLY A N 1
ATOM 2796 C CA . GLY A 1 355 ? -15.594 33.312 2.619 1 74.25 355 GLY A CA 1
ATOM 2797 C C . GLY A 1 355 ? -16.984 33.562 2.078 1 74.25 355 GLY A C 1
ATOM 2798 O O . GLY A 1 355 ? -17.484 34.688 2.1 1 74.25 355 GLY A O 1
ATOM 2799 N N . ASP A 1 356 ? -17.5 32.531 1.608 1 74.44 356 ASP A N 1
ATOM 2800 C CA . ASP A 1 356 ? -18.859 32.719 1.101 1 74.44 356 ASP A CA 1
ATOM 2801 C C . ASP A 1 356 ? -19.828 33.031 2.23 1 74.44 356 ASP A C 1
ATOM 2803 O O . ASP A 1 356 ? -19.719 32.5 3.334 1 74.44 356 ASP A O 1
ATOM 2807 N N . SER A 1 357 ? -20.578 34 2.074 1 64.44 357 SER A N 1
ATOM 2808 C CA . SER A 1 357 ? -21.453 34.625 3.074 1 64.44 357 SER A CA 1
ATOM 2809 C C . SER A 1 357 ? -22.438 33.594 3.646 1 64.44 357 SER A C 1
ATOM 2811 O O . SER A 1 357 ? -22.781 33.656 4.828 1 64.44 357 SER A O 1
ATOM 2813 N N . ILE A 1 358 ? -22.828 32.719 2.877 1 65.06 358 ILE A N 1
ATOM 2814 C CA . ILE A 1 358 ? -23.859 31.781 3.307 1 65.06 358 ILE A CA 1
ATOM 2815 C C . ILE A 1 358 ? -23.281 30.797 4.309 1 65.06 358 ILE A C 1
ATOM 2817 O O . ILE A 1 358 ? -23.922 30.469 5.312 1 65.06 358 ILE A O 1
ATOM 2821 N N . VAL A 1 359 ? -22.016 30.438 4.082 1 65.94 359 VAL A N 1
ATOM 2822 C CA . VAL A 1 359 ? -21.422 29.359 4.879 1 65.94 359 VAL A CA 1
ATOM 2823 C C . VAL A 1 359 ? -20.5 29.953 5.938 1 65.94 359 VAL A C 1
ATOM 2825 O O . VAL A 1 359 ? -20.469 29.484 7.078 1 65.94 359 VAL A O 1
ATOM 2828 N N . GLY A 1 360 ? -19.734 31 5.621 1 62.75 360 GLY A N 1
ATOM 2829 C CA . GLY A 1 360 ? -18.672 31.531 6.465 1 62.75 360 GLY A CA 1
ATOM 2830 C C . GLY A 1 360 ? -19.188 32.469 7.551 1 62.75 360 GLY A C 1
ATOM 2831 O O . GLY A 1 360 ? -18.453 32.812 8.469 1 62.75 360 GLY A O 1
ATOM 2832 N N . ASN A 1 361 ? -20.469 32.531 7.668 1 60.72 361 ASN A N 1
ATOM 2833 C CA . ASN A 1 361 ? -21.078 33.406 8.672 1 60.72 361 ASN A CA 1
ATOM 2834 C C . ASN A 1 361 ? -20.25 34.688 8.891 1 60.72 361 ASN A C 1
ATOM 2836 O O . ASN A 1 361 ? -20 35.062 10.039 1 60.72 361 ASN A O 1
ATOM 2840 N N . GLY A 1 362 ? -19.688 35.219 7.746 1 59.25 362 GLY A N 1
ATOM 2841 C CA . GLY A 1 362 ? -18.969 36.469 7.855 1 59.25 362 GLY A CA 1
ATOM 2842 C C . GLY A 1 362 ? -17.5 36.281 8.188 1 59.25 362 GLY A C 1
ATOM 2843 O O . GLY A 1 362 ? -16.812 37.25 8.5 1 59.25 362 GLY A O 1
ATOM 2844 N N . CYS A 1 363 ? -17.062 35.125 8.219 1 63.66 363 CYS A N 1
ATOM 2845 C CA . CYS A 1 363 ? -15.648 34.906 8.539 1 63.66 363 CYS A CA 1
ATOM 2846 C C . CYS A 1 363 ? -14.758 35.25 7.355 1 63.66 363 CYS A C 1
ATOM 2848 O O . CYS A 1 363 ? -15.18 35.156 6.203 1 63.66 363 CYS A O 1
ATOM 2850 N N . ASP A 1 364 ? -13.602 35.875 7.656 1 66.75 364 ASP A N 1
ATOM 2851 C CA . ASP A 1 364 ? -12.641 36.25 6.629 1 66.75 364 ASP A CA 1
ATOM 2852 C C . ASP A 1 364 ? -12.109 35.031 5.891 1 66.75 364 ASP A C 1
ATOM 2854 O O . ASP A 1 364 ? -12.039 33.938 6.461 1 66.75 364 ASP A O 1
ATOM 2858 N N . PRO A 1 365 ? -12 35.281 4.586 1 73.94 365 PRO A N 1
ATOM 2859 C CA . PRO A 1 365 ? -11.422 34.188 3.807 1 73.94 365 PRO A CA 1
ATOM 2860 C C . PRO A 1 365 ? -10.062 33.75 4.344 1 73.94 365 PRO A C 1
ATOM 2862 O O . PRO A 1 365 ? -9.273 34.562 4.797 1 73.94 365 PRO A O 1
ATOM 2865 N N . ILE A 1 366 ? -10 32.5 4.586 1 70.75 366 ILE A N 1
ATOM 2866 C CA . ILE A 1 366 ? -8.75 31.922 5.043 1 70.75 366 ILE A CA 1
ATOM 2867 C C . ILE A 1 366 ? -8.055 31.219 3.881 1 70.75 366 ILE A C 1
ATOM 2869 O O . ILE A 1 366 ? -8.719 30.641 3.014 1 70.75 366 ILE A O 1
ATOM 2873 N N . TYR A 1 367 ? -6.805 31.422 3.762 1 67.25 367 TYR A N 1
ATOM 2874 C CA . TYR A 1 367 ? -6.043 30.719 2.734 1 67.25 367 TYR A CA 1
ATOM 2875 C C . TYR A 1 367 ? -6.215 29.203 2.859 1 67.25 367 TYR A C 1
ATOM 2877 O O . TYR A 1 367 ? -5.941 28.625 3.914 1 67.25 367 TYR A O 1
ATOM 2885 N N . ASN A 1 368 ? -6.848 28.719 1.81 1 67.25 368 ASN A N 1
ATOM 2886 C CA . ASN A 1 368 ? -7.145 27.297 1.78 1 67.25 368 ASN A CA 1
ATOM 2887 C C . ASN A 1 368 ? -5.883 26.469 1.575 1 67.25 368 ASN A C 1
ATOM 2889 O O . ASN A 1 368 ? -5.398 26.328 0.45 1 67.25 368 ASN A O 1
ATOM 2893 N N . THR A 1 369 ? -5.34 25.953 2.664 1 72.5 369 THR A N 1
ATOM 2894 C CA . THR A 1 369 ? -4.133 25.125 2.59 1 72.5 369 THR A CA 1
ATOM 2895 C C . THR A 1 369 ? -4.488 23.656 2.516 1 72.5 369 THR A C 1
ATOM 2897 O O . THR A 1 369 ? -3.629 22.781 2.707 1 72.5 369 THR A O 1
ATOM 2900 N N . GLU A 1 370 ? -5.77 23.453 2.24 1 82.19 370 GLU A N 1
ATOM 2901 C CA . GLU A 1 370 ? -6.156 22.062 2.135 1 82.19 370 GLU A CA 1
ATOM 2902 C C . GLU A 1 370 ? -5.527 21.406 0.909 1 82.19 370 GLU A C 1
ATOM 2904 O O . GLU A 1 370 ? -5.305 20.188 0.892 1 82.19 370 GLU A O 1
ATOM 2909 N N . ASP A 1 371 ? -5.191 22.234 0.01 1 80.06 371 ASP A N 1
ATOM 2910 C CA . ASP A 1 371 ? -4.676 21.656 -1.231 1 80.06 371 ASP A CA 1
ATOM 2911 C C . ASP A 1 371 ? -3.15 21.672 -1.253 1 80.06 371 ASP A C 1
ATOM 2913 O O . ASP A 1 371 ? -2.537 21.438 -2.295 1 80.06 371 ASP A O 1
ATOM 2917 N N . ASP A 1 372 ? -2.596 21.938 -0.061 1 84 372 ASP A N 1
ATOM 2918 C CA . ASP A 1 372 ? -1.144 21.828 0.03 1 84 372 ASP A CA 1
ATOM 2919 C C . ASP A 1 372 ? -0.717 20.359 0.105 1 84 372 ASP A C 1
ATOM 2921 O O . ASP A 1 372 ? -1.21 19.609 0.948 1 84 372 ASP A O 1
ATOM 2925 N N . TRP A 1 373 ? 0.123 20.062 -0.737 1 87.25 373 TRP A N 1
ATOM 2926 C CA . TRP A 1 373 ? 0.512 18.672 -0.884 1 87.25 373 TRP A CA 1
ATOM 2927 C C . TRP A 1 373 ? 1.543 18.281 0.169 1 87.25 373 TRP A C 1
ATOM 2929 O O . TRP A 1 373 ? 2.6 18.906 0.275 1 87.25 373 TRP A O 1
ATOM 2939 N N . GLY A 1 374 ? 1.194 17.438 1.053 1 89.06 374 GLY A N 1
ATOM 2940 C CA . GLY A 1 374 ? 2.07 16.844 2.043 1 89.06 374 GLY A CA 1
ATOM 2941 C C . GLY A 1 374 ? 2.248 15.344 1.846 1 89.06 374 GLY A C 1
ATOM 2942 O O . GLY A 1 374 ? 1.737 14.773 0.878 1 89.06 374 GLY A O 1
ATOM 2943 N N . PHE A 1 375 ? 3 14.719 2.674 1 92.19 375 PHE A N 1
ATOM 2944 C CA . PHE A 1 375 ? 3.266 13.289 2.578 1 92.19 375 PHE A CA 1
ATOM 2945 C C . PHE A 1 375 ? 1.974 12.484 2.691 1 92.19 375 PHE A C 1
ATOM 2947 O O . PHE A 1 375 ? 1.788 11.492 1.985 1 92.19 375 PHE A O 1
ATOM 2954 N N . GLY A 1 376 ? 1.092 12.906 3.508 1 91.88 376 GLY A N 1
ATOM 2955 C CA . GLY A 1 376 ? -0.174 12.219 3.709 1 91.88 376 GLY A CA 1
ATOM 2956 C C . GLY A 1 376 ? -1.043 12.188 2.465 1 91.88 376 GLY A C 1
ATOM 2957 O O . GLY A 1 376 ? -1.916 11.328 2.33 1 91.88 376 GLY A O 1
ATOM 2958 N N . GLN A 1 377 ? -0.823 13.062 1.583 1 94.06 377 GLN A N 1
ATOM 2959 C CA . GLN A 1 377 ? -1.592 13.117 0.344 1 94.06 377 GLN A CA 1
ATOM 2960 C C . GLN A 1 377 ? -0.862 12.406 -0.79 1 94.06 377 GLN A C 1
ATOM 2962 O O . GLN A 1 377 ? -1.488 11.727 -1.61 1 94.06 377 GLN A O 1
ATOM 2967 N N . ILE A 1 378 ? 0.412 12.477 -0.777 1 94.62 378 ILE A N 1
ATOM 2968 C CA . ILE A 1 378 ? 1.188 11.977 -1.905 1 94.62 378 ILE A CA 1
ATOM 2969 C C . ILE A 1 378 ? 1.347 10.461 -1.785 1 94.62 378 ILE A C 1
ATOM 2971 O O . ILE A 1 378 ? 1.302 9.742 -2.787 1 94.62 378 ILE A O 1
ATOM 2975 N N . PHE A 1 379 ? 1.475 10.031 -0.618 1 95.69 379 PHE A N 1
ATOM 2976 C CA . PHE A 1 379 ? 1.729 8.609 -0.413 1 95.69 379 PHE A CA 1
ATOM 2977 C C . PHE A 1 379 ? 0.555 7.773 -0.911 1 95.69 379 PHE A C 1
ATOM 2979 O O . PHE A 1 379 ? 0.743 6.82 -1.665 1 95.69 379 PHE A O 1
ATOM 2986 N N . PRO A 1 380 ? -0.669 8.086 -0.523 1 95.62 380 PRO A N 1
ATOM 2987 C CA . PRO A 1 380 ? -1.791 7.312 -1.06 1 95.62 380 PRO A CA 1
ATOM 2988 C C . PRO A 1 380 ? -1.863 7.359 -2.584 1 95.62 380 PRO A C 1
ATOM 2990 O O . PRO A 1 380 ? -2.26 6.375 -3.215 1 95.62 380 PRO A O 1
ATOM 2993 N N . VAL A 1 381 ? -1.467 8.438 -3.154 1 94.94 381 VAL A N 1
ATOM 2994 C CA . VAL A 1 381 ? -1.476 8.547 -4.609 1 94.94 381 VAL A CA 1
ATOM 2995 C C . VAL A 1 381 ? -0.384 7.656 -5.199 1 94.94 381 VAL A C 1
ATOM 2997 O O . VAL A 1 381 ? -0.589 7.012 -6.234 1 94.94 381 VAL A O 1
ATOM 3000 N N . MET A 1 382 ? 0.706 7.57 -4.543 1 94.94 382 MET A N 1
ATOM 3001 C CA . MET A 1 382 ? 1.801 6.738 -5.035 1 94.94 382 MET A CA 1
ATOM 3002 C C . MET A 1 382 ? 1.458 5.258 -4.91 1 94.94 382 MET A C 1
ATOM 3004 O O . MET A 1 382 ? 1.919 4.441 -5.707 1 94.94 382 MET A O 1
ATOM 3008 N N . ILE A 1 383 ? 0.639 4.918 -3.965 1 95 383 ILE A N 1
ATOM 3009 C CA . ILE A 1 383 ? 0.225 3.529 -3.795 1 95 383 ILE A CA 1
ATOM 3010 C C . ILE A 1 383 ? -0.632 3.098 -4.984 1 95 383 ILE A C 1
ATOM 3012 O O . ILE A 1 383 ? -0.687 1.912 -5.316 1 95 383 ILE A O 1
ATOM 3016 N N . LEU A 1 384 ? -1.26 4.09 -5.633 1 94.75 384 LEU A N 1
ATOM 3017 C CA . LEU A 1 384 ? -2.008 3.775 -6.844 1 94.75 384 LEU A CA 1
ATOM 3018 C C . LEU A 1 384 ? -1.083 3.225 -7.926 1 94.75 384 LEU A C 1
ATOM 3020 O O . LEU A 1 384 ? -1.482 2.359 -8.711 1 94.75 384 LEU A O 1
ATOM 3024 N N . ILE A 1 385 ? 0.159 3.635 -7.922 1 92.75 385 ILE A N 1
ATOM 3025 C CA . ILE A 1 385 ? 1.131 3.137 -8.891 1 92.75 385 ILE A CA 1
ATOM 3026 C C . ILE A 1 385 ? 1.447 1.673 -8.594 1 92.75 385 ILE A C 1
ATOM 3028 O O . ILE A 1 385 ? 1.602 0.868 -9.516 1 92.75 385 ILE A O 1
ATOM 3032 N N . VAL A 1 386 ? 1.482 1.368 -7.34 1 93.25 386 VAL A N 1
ATOM 3033 C CA . VAL A 1 386 ? 1.745 -0.013 -6.949 1 93.25 386 VAL A CA 1
ATOM 3034 C C . VAL A 1 386 ? 0.6 -0.91 -7.414 1 93.25 386 VAL A C 1
ATOM 3036 O O . VAL A 1 386 ? 0.832 -2.016 -7.91 1 93.25 386 VAL A O 1
ATOM 3039 N N . LEU A 1 387 ? -0.563 -0.399 -7.25 1 93.25 387 LEU A N 1
ATOM 3040 C CA . LEU A 1 387 ? -1.728 -1.161 -7.688 1 93.25 387 LEU A CA 1
ATOM 3041 C C . LEU A 1 387 ? -1.726 -1.333 -9.203 1 93.25 387 LEU A C 1
ATOM 3043 O O . LEU A 1 387 ? -2.09 -2.396 -9.711 1 93.25 387 LEU A O 1
ATOM 3047 N N . LEU A 1 388 ? -1.283 -0.344 -9.906 1 92.12 388 LEU A N 1
ATOM 3048 C CA . LEU A 1 388 ? -1.163 -0.433 -11.359 1 92.12 388 LEU A CA 1
ATOM 3049 C C . LEU A 1 388 ? -0.103 -1.455 -11.75 1 92.12 388 LEU A C 1
ATOM 3051 O O . LEU A 1 388 ? -0.299 -2.225 -12.695 1 92.12 388 LEU A O 1
ATOM 3055 N N . MET A 1 389 ? 0.938 -1.509 -11.016 1 91.62 389 MET A N 1
ATOM 3056 C CA . MET A 1 389 ? 1.988 -2.492 -11.266 1 91.62 389 MET A CA 1
ATOM 3057 C C . MET A 1 389 ? 1.478 -3.908 -11.023 1 91.62 389 MET A C 1
ATOM 3059 O O . MET A 1 389 ? 1.824 -4.832 -11.766 1 91.62 389 MET A O 1
ATOM 3063 N N . THR A 1 390 ? 0.67 -4.027 -10.047 1 90.31 390 THR A N 1
ATOM 3064 C CA . THR A 1 390 ? 0.083 -5.332 -9.758 1 90.31 390 THR A CA 1
ATOM 3065 C C . THR A 1 390 ? -0.828 -5.777 -10.898 1 90.31 390 THR A C 1
ATOM 3067 O O . THR A 1 390 ? -0.852 -6.957 -11.258 1 90.31 390 THR A O 1
ATOM 3070 N N . LEU A 1 391 ? -1.505 -4.844 -11.43 1 91.25 391 LEU A N 1
ATOM 3071 C CA . LEU A 1 391 ? -2.389 -5.141 -12.547 1 91.25 391 LEU A CA 1
ATOM 3072 C C . LEU A 1 391 ? -1.592 -5.621 -13.758 1 91.25 391 LEU A C 1
ATOM 3074 O O . LEU A 1 391 ? -1.925 -6.641 -14.359 1 91.25 391 LEU A O 1
ATOM 3078 N N . PHE A 1 392 ? -0.499 -5.016 -14.055 1 90.69 392 PHE A N 1
ATOM 3079 C CA . PHE A 1 392 ? 0.302 -5.375 -15.227 1 90.69 392 PHE A CA 1
ATOM 3080 C C . PHE A 1 392 ? 1.086 -6.656 -14.969 1 90.69 392 PHE A C 1
ATOM 3082 O O . PHE A 1 392 ? 1.331 -7.434 -15.891 1 90.69 392 PHE A O 1
ATOM 3089 N N . GLN A 1 393 ? 1.4 -6.781 -13.773 1 88.44 393 GLN A N 1
ATOM 3090 C CA . GLN A 1 393 ? 2.035 -8.047 -13.422 1 88.44 393 GLN A CA 1
ATOM 3091 C C . GLN A 1 393 ? 1.075 -9.219 -13.617 1 88.44 393 GLN A C 1
ATOM 3093 O O . GLN A 1 393 ? 1.456 -10.258 -14.164 1 88.44 393 GLN A O 1
ATOM 3098 N N . ALA A 1 394 ? -0.13 -9.047 -13.172 1 86.81 394 ALA A N 1
ATOM 3099 C CA . ALA A 1 394 ? -1.14 -10.086 -13.336 1 86.81 394 ALA A CA 1
ATOM 3100 C C . ALA A 1 394 ? -1.409 -10.359 -14.812 1 86.81 394 ALA A C 1
ATOM 3102 O O . ALA A 1 394 ? -1.639 -11.508 -15.203 1 86.81 394 ALA A O 1
ATOM 3103 N N . HIS A 1 395 ? -1.353 -9.32 -15.586 1 88.19 395 HIS A N 1
ATOM 3104 C CA . HIS A 1 395 ? -1.531 -9.477 -17.016 1 88.19 395 HIS A CA 1
ATOM 3105 C C . HIS A 1 395 ? -0.402 -10.297 -17.641 1 88.19 395 HIS A C 1
ATOM 3107 O O . HIS A 1 395 ? -0.644 -11.164 -18.484 1 88.19 395 HIS A O 1
ATOM 3113 N N . GLY A 1 396 ? 0.792 -10.055 -17.219 1 84.19 396 GLY A N 1
ATOM 3114 C CA . GLY A 1 396 ? 1.927 -10.828 -17.688 1 84.19 396 GLY A CA 1
ATOM 3115 C C . GLY A 1 396 ? 1.878 -12.281 -17.266 1 84.19 396 GLY A C 1
ATOM 3116 O O . GLY A 1 396 ? 2.186 -13.18 -18.047 1 84.19 396 GLY A O 1
ATOM 3117 N N . ASP A 1 397 ? 1.47 -12.484 -16.094 1 83.19 397 ASP A N 1
ATOM 3118 C CA . ASP A 1 397 ? 1.372 -13.844 -15.578 1 83.19 397 ASP A CA 1
ATOM 3119 C C . ASP A 1 397 ? 0.315 -14.648 -16.344 1 83.19 397 ASP A C 1
ATOM 3121 O O . ASP A 1 397 ? 0.492 -15.844 -16.594 1 83.19 397 ASP A O 1
ATOM 3125 N N . ALA A 1 398 ? -0.777 -14.023 -16.625 1 82.69 398 ALA A N 1
ATOM 3126 C CA . ALA A 1 398 ? -1.828 -14.695 -17.375 1 82.69 398 ALA A CA 1
ATOM 3127 C C . ALA A 1 398 ? -1.343 -15.078 -18.766 1 82.69 398 ALA A C 1
ATOM 3129 O O . ALA A 1 398 ? -1.685 -16.156 -19.281 1 82.69 398 ALA A O 1
ATOM 3130 N N . LYS A 1 399 ? -0.583 -14.219 -19.297 1 82.88 399 LYS A N 1
ATOM 3131 C CA . LYS A 1 399 ? -0.032 -14.508 -20.609 1 82.88 399 LYS A CA 1
ATOM 3132 C C . LYS A 1 399 ? 0.947 -15.68 -20.547 1 82.88 399 LYS A C 1
ATOM 3134 O O . LYS A 1 399 ? 0.966 -16.531 -21.453 1 82.88 399 LYS A O 1
ATOM 3139 N N . VAL A 1 400 ? 1.733 -15.742 -19.547 1 79.69 400 VAL A N 1
ATOM 3140 C CA . VAL A 1 400 ? 2.674 -16.844 -19.359 1 79.69 400 VAL A CA 1
ATOM 3141 C C . VAL A 1 400 ? 1.911 -18.156 -19.188 1 79.69 400 VAL A C 1
ATOM 3143 O O . VAL A 1 400 ? 2.289 -19.188 -19.75 1 79.69 400 VAL A O 1
ATOM 3146 N N . ALA A 1 401 ? 0.874 -18.109 -18.453 1 75.31 401 ALA A N 1
ATOM 3147 C CA . ALA A 1 401 ? 0.061 -19.297 -18.219 1 75.31 401 ALA A CA 1
ATOM 3148 C C . ALA A 1 401 ? -0.562 -19.797 -19.516 1 75.31 401 ALA A C 1
ATOM 3150 O O . ALA A 1 401 ? -0.667 -21 -19.734 1 75.31 401 ALA A O 1
ATOM 3151 N N . GLU A 1 402 ? -0.923 -18.891 -20.344 1 77.56 402 GLU A N 1
ATOM 3152 C CA . GLU A 1 402 ? -1.502 -19.25 -21.641 1 77.56 402 GLU A CA 1
ATOM 3153 C C . GLU A 1 402 ? -0.467 -19.922 -22.531 1 77.56 402 GLU A C 1
ATOM 3155 O O . GLU A 1 402 ? -0.775 -20.906 -23.219 1 77.56 402 GLU A O 1
ATOM 3160 N N . ILE A 1 403 ? 0.665 -19.406 -22.453 1 76 403 ILE A N 1
ATOM 3161 C CA . ILE A 1 403 ? 1.729 -19.953 -23.297 1 76 403 ILE A CA 1
ATOM 3162 C C . ILE A 1 403 ? 2.129 -21.328 -22.797 1 76 403 ILE A C 1
ATOM 3164 O O . ILE A 1 403 ? 2.348 -22.25 -23.594 1 76 403 ILE A O 1
ATOM 3168 N N . MET A 1 404 ? 2.193 -21.422 -21.5 1 73.69 404 MET A N 1
ATOM 3169 C CA . MET A 1 404 ? 2.551 -22.719 -20.922 1 73.69 404 MET A CA 1
ATOM 3170 C C . MET A 1 404 ? 1.479 -23.766 -21.219 1 73.69 404 MET A C 1
ATOM 3172 O O . MET A 1 404 ? 1.791 -24.938 -21.453 1 73.69 404 MET A O 1
ATOM 3176 N N . GLN A 1 405 ? 0.287 -23.359 -21.203 1 69.81 405 GLN A N 1
ATOM 3177 C CA . GLN A 1 405 ? -0.803 -24.266 -21.516 1 69.81 405 GLN A CA 1
ATOM 3178 C C . GLN A 1 405 ? -0.766 -24.688 -22.984 1 69.81 405 GLN A C 1
ATOM 3180 O O . GLN A 1 405 ? -1.029 -25.844 -23.312 1 69.81 405 GLN A O 1
ATOM 3185 N N . LYS A 1 406 ? -0.43 -23.766 -23.75 1 72.31 406 LYS A N 1
ATOM 3186 C CA . LYS A 1 406 ? -0.329 -24.078 -25.188 1 72.31 406 LYS A CA 1
ATOM 3187 C C . LYS A 1 406 ? 0.838 -25.031 -25.453 1 72.31 406 LYS A C 1
ATOM 3189 O O . LYS A 1 406 ? 0.726 -25.938 -26.281 1 72.31 406 LYS A O 1
ATOM 3194 N N . ASP A 1 407 ? 1.9 -24.828 -24.781 1 70.12 407 ASP A N 1
ATOM 3195 C CA . ASP A 1 407 ? 3.062 -25.703 -24.938 1 70.12 407 ASP A CA 1
ATOM 3196 C C . ASP A 1 407 ? 2.775 -27.094 -24.375 1 70.12 407 ASP A C 1
ATOM 3198 O O . ASP A 1 407 ? 3.189 -28.094 -24.969 1 70.12 407 ASP A O 1
ATOM 3202 N N . ALA A 1 408 ? 2.064 -27.125 -23.312 1 65.62 408 ALA A N 1
ATOM 3203 C CA . ALA A 1 408 ? 1.696 -28.406 -22.734 1 65.62 408 ALA A CA 1
ATOM 3204 C C . ALA A 1 408 ? 0.747 -29.172 -23.641 1 65.62 408 ALA A C 1
ATOM 3206 O O . ALA A 1 408 ? 0.865 -30.391 -23.781 1 65.62 408 ALA A O 1
ATOM 3207 N N . SER A 1 409 ? -0.084 -28.469 -24.219 1 66.94 409 SER A N 1
ATOM 3208 C CA . SER A 1 409 ? -1.019 -29.109 -25.141 1 66.94 409 SER A CA 1
ATOM 3209 C C . SER A 1 409 ? -0.311 -29.594 -26.391 1 66.94 409 SER A C 1
ATOM 3211 O O . SER A 1 409 ? -0.627 -30.656 -26.922 1 66.94 409 SER A O 1
ATOM 3213 N N . SER A 1 410 ? 0.633 -28.844 -26.734 1 69.56 410 SER A N 1
ATOM 3214 C CA . SER A 1 410 ? 1.392 -29.25 -27.906 1 69.56 410 SER A CA 1
ATOM 3215 C C . SER A 1 410 ? 2.252 -30.484 -27.625 1 69.56 410 SER A C 1
ATOM 3217 O O . SER A 1 410 ? 2.359 -31.391 -28.453 1 69.56 410 SER A O 1
ATOM 3219 N N . SER A 1 411 ? 2.787 -30.484 -26.484 1 66.94 411 SER A N 1
ATOM 3220 C CA . SER A 1 411 ? 3.594 -31.641 -26.078 1 66.94 411 SER A CA 1
ATOM 3221 C C . SER A 1 411 ? 2.73 -32.875 -25.891 1 66.94 411 SER A C 1
ATOM 3223 O O . SER A 1 411 ? 3.141 -33.969 -26.25 1 66.94 411 SER A O 1
ATOM 3225 N N . ALA A 1 412 ? 1.578 -32.688 -25.391 1 62.94 412 ALA A N 1
ATOM 3226 C CA . ALA A 1 412 ? 0.646 -33.781 -25.203 1 62.94 412 ALA A CA 1
ATOM 3227 C C . ALA A 1 412 ? 0.182 -34.312 -26.562 1 62.94 412 ALA A C 1
ATOM 3229 O O . ALA A 1 412 ? 0.03 -35.531 -26.734 1 62.94 412 ALA A O 1
ATOM 3230 N N . LYS A 1 413 ? 0.044 -33.562 -27.469 1 65.75 413 LYS A N 1
ATOM 3231 C CA . LYS A 1 413 ? -0.333 -34 -28.812 1 65.75 413 LYS A CA 1
ATOM 3232 C C . LYS A 1 413 ? 0.798 -34.781 -29.484 1 65.75 413 LYS A C 1
ATOM 3234 O O . LYS A 1 413 ? 0.556 -35.781 -30.156 1 65.75 413 LYS A O 1
ATOM 3239 N N . GLU A 1 414 ? 1.869 -34.281 -29.141 1 64.75 414 GLU A N 1
ATOM 3240 C CA . GLU A 1 414 ? 3.025 -34.969 -29.719 1 64.75 414 GLU A CA 1
ATOM 3241 C C . GLU A 1 414 ? 3.213 -36.344 -29.094 1 64.75 414 GLU A C 1
ATOM 3243 O O . GLU A 1 414 ? 3.518 -37.312 -29.797 1 64.75 414 GLU A O 1
ATOM 3248 N N . ARG A 1 415 ? 2.994 -36.5 -27.891 1 63.88 415 ARG A N 1
ATOM 3249 C CA . ARG A 1 415 ? 3.113 -37.781 -27.203 1 63.88 415 ARG A CA 1
ATOM 3250 C C . ARG A 1 415 ? 2.02 -38.75 -27.656 1 63.88 415 ARG A C 1
ATOM 3252 O O . ARG A 1 415 ? 2.266 -39.938 -27.812 1 63.88 415 ARG A O 1
ATOM 325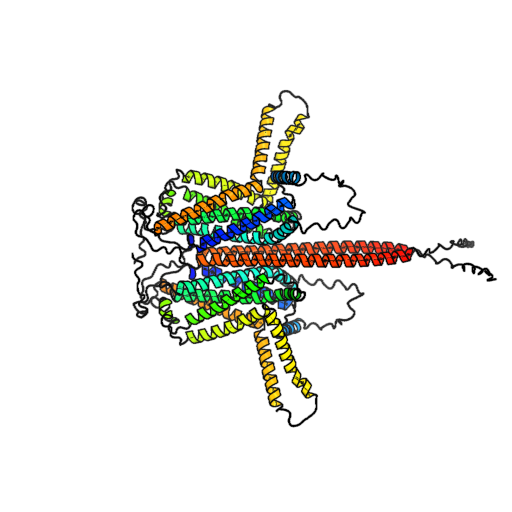9 N N . ARG A 1 416 ? 0.942 -38.219 -27.812 1 60.28 416 ARG A N 1
ATOM 3260 C CA . ARG A 1 416 ? -0.149 -39.031 -28.297 1 60.28 416 ARG A CA 1
ATOM 3261 C C . ARG A 1 416 ? 0.141 -39.531 -29.703 1 60.28 416 ARG A C 1
ATOM 3263 O O . ARG A 1 416 ? -0.157 -40.688 -30.031 1 60.28 416 ARG A O 1
ATOM 3270 N N . SER A 1 417 ? 0.67 -38.656 -30.406 1 62.25 417 SER A N 1
ATOM 3271 C CA . SER A 1 417 ? 1.033 -39.094 -31.75 1 62.25 417 SER A CA 1
ATOM 3272 C C . SER A 1 417 ? 2.117 -40.156 -31.734 1 62.25 417 SER A C 1
ATOM 3274 O O . SER A 1 417 ? 2.074 -41.094 -32.531 1 62.25 417 SER A O 1
ATOM 3276 N N . ASP A 1 418 ? 2.906 -40 -30.844 1 57.88 418 ASP A N 1
ATOM 3277 C CA . ASP A 1 418 ? 3.955 -41 -30.703 1 57.88 418 ASP A CA 1
ATOM 3278 C C . ASP A 1 418 ? 3.385 -42.344 -30.203 1 57.88 418 ASP A C 1
ATOM 3280 O O . ASP A 1 418 ? 3.781 -43.406 -30.672 1 57.88 418 ASP A O 1
ATOM 3284 N N . THR A 1 419 ? 2.498 -42.25 -29.312 1 57.25 419 THR A N 1
ATOM 3285 C CA . THR A 1 419 ? 1.868 -43.438 -28.797 1 57.25 419 THR A CA 1
ATOM 3286 C C . THR A 1 419 ? 1.025 -44.125 -29.875 1 57.25 419 THR A C 1
ATOM 3288 O O . THR A 1 419 ? 0.999 -45.344 -29.953 1 57.25 419 THR A O 1
ATOM 3291 N N . LEU A 1 420 ? 0.417 -43.375 -30.625 1 57.19 420 LEU A N 1
ATOM 3292 C CA . LEU A 1 420 ? -0.364 -43.906 -31.734 1 57.19 420 LEU A CA 1
ATOM 3293 C C . LEU A 1 420 ? 0.544 -44.562 -32.781 1 57.19 420 LEU A C 1
ATOM 3295 O O . LEU A 1 420 ? 0.213 -45.625 -33.312 1 57.19 420 LEU A O 1
ATOM 3299 N N . LEU A 1 421 ? 1.579 -43.969 -32.906 1 57.66 421 LEU A N 1
ATOM 3300 C CA . LEU A 1 421 ? 2.541 -44.531 -33.844 1 57.66 421 LEU A CA 1
ATOM 3301 C C . LEU A 1 421 ? 3.113 -45.844 -33.312 1 57.66 421 LEU A C 1
ATOM 3303 O O . LEU A 1 421 ? 3.318 -46.812 -34.062 1 57.66 421 LEU A O 1
ATOM 3307 N N . LEU A 1 422 ? 3.18 -45.906 -32.062 1 54.31 422 LEU A N 1
ATOM 3308 C CA . LEU A 1 422 ? 3.67 -47.125 -31.438 1 54.31 422 LEU A CA 1
ATOM 3309 C C . LEU A 1 422 ? 2.604 -48.219 -31.469 1 54.31 422 LEU A C 1
ATOM 3311 O O . LEU A 1 422 ? 2.916 -49.406 -31.672 1 54.31 422 LEU A O 1
ATOM 3315 N N . LEU A 1 423 ? 1.454 -47.812 -31.297 1 52.81 423 LEU A N 1
ATOM 3316 C CA . LEU A 1 423 ? 0.351 -48.75 -31.359 1 52.81 423 LEU A CA 1
ATOM 3317 C C . LEU A 1 423 ? 0.154 -49.25 -32.781 1 52.81 423 LEU A C 1
ATOM 3319 O O . LEU A 1 423 ? -0.116 -50.438 -33 1 52.81 423 LEU A O 1
ATOM 3323 N N . GLU A 1 424 ? 0.259 -48.406 -33.625 1 53.06 424 GLU A N 1
ATOM 3324 C CA . GLU A 1 424 ? 0.163 -48.812 -35.031 1 53.06 424 GLU A CA 1
ATOM 3325 C C . GLU A 1 424 ? 1.333 -49.719 -35.438 1 53.06 424 GLU A C 1
ATOM 3327 O O . GLU A 1 424 ? 1.156 -50.688 -36.156 1 53.06 424 GLU A O 1
ATOM 3332 N N . ALA A 1 425 ? 2.346 -49.469 -34.844 1 52.38 425 ALA A N 1
ATOM 3333 C CA . ALA A 1 425 ? 3.504 -50.312 -35.094 1 52.38 425 ALA A CA 1
ATOM 3334 C C . ALA A 1 425 ? 3.318 -51.688 -34.406 1 52.38 425 ALA A C 1
ATOM 3336 O O . ALA A 1 425 ? 3.705 -52.719 -34.969 1 52.38 425 ALA A O 1
ATOM 3337 N N . GLY A 1 426 ? 2.598 -51.625 -33.406 1 45 426 GLY A N 1
ATOM 3338 C CA . GLY A 1 426 ? 2.256 -52.875 -32.75 1 45 426 GLY A CA 1
ATOM 3339 C C . GLY A 1 426 ? 1.143 -53.656 -33.438 1 45 426 GLY A C 1
ATOM 3340 O O . GLY A 1 426 ? 1.187 -54.875 -33.531 1 45 426 GLY A O 1
ATOM 3341 N N . ALA A 1 427 ? 0.188 -52.969 -33.906 1 47.38 427 ALA A N 1
ATOM 3342 C CA . ALA A 1 427 ? -0.894 -53.594 -34.656 1 47.38 427 ALA A CA 1
ATOM 3343 C C . ALA A 1 427 ? -0.379 -54.188 -35.938 1 47.38 427 ALA A C 1
ATOM 3345 O O . ALA A 1 427 ? -0.815 -55.281 -36.375 1 47.38 427 ALA A O 1
ATOM 3346 N N . TRP A 1 428 ? 0.46 -53.562 -36.562 1 48.84 428 TRP A N 1
ATOM 3347 C CA . TRP A 1 428 ? 1.082 -54.125 -37.75 1 48.84 428 TRP A CA 1
ATOM 3348 C C . TRP A 1 428 ? 1.872 -55.375 -37.438 1 48.84 428 TRP A C 1
ATOM 3350 O O . TRP A 1 428 ? 1.864 -56.344 -38.188 1 48.84 428 TRP A O 1
ATOM 3360 N N . ALA A 1 429 ? 2.27 -55.531 -36.25 1 44.66 429 ALA A N 1
ATOM 3361 C CA . ALA A 1 429 ? 2.941 -56.75 -35.812 1 44.66 429 ALA A CA 1
ATOM 3362 C C . ALA A 1 429 ? 1.934 -57.844 -35.531 1 44.66 429 ALA A C 1
ATOM 3364 O O . ALA A 1 429 ? 2.219 -59.031 -35.75 1 44.66 429 ALA A O 1
ATOM 3365 N N . SER A 1 430 ? 0.728 -57.469 -35.156 1 41.28 430 SER A N 1
ATOM 3366 C CA . SER A 1 430 ? -0.281 -58.5 -34.844 1 41.28 430 SER A CA 1
ATOM 3367 C C . SER A 1 430 ? -0.975 -58.969 -36.125 1 41.28 430 SER A C 1
ATOM 3369 O O . SER A 1 430 ? -1.492 -60.094 -36.156 1 41.28 430 SER A O 1
ATOM 3371 N N . THR A 1 431 ? -1.247 -58.25 -37.125 1 38.72 431 THR A N 1
ATOM 3372 C CA . THR A 1 431 ? -1.902 -58.75 -38.312 1 38.72 431 THR A CA 1
ATOM 3373 C C . THR A 1 431 ? -0.962 -59.656 -39.125 1 38.72 431 THR A C 1
ATOM 3375 O O . THR A 1 431 ? -1.302 -60.094 -40.219 1 38.72 431 THR A O 1
ATOM 3378 N N . ILE A 1 432 ? 0.293 -59.906 -38.75 1 35.78 432 ILE A N 1
ATOM 3379 C CA . ILE A 1 432 ? 0.945 -61.094 -39.281 1 35.78 432 ILE A CA 1
ATOM 3380 C C . ILE A 1 432 ? 0.204 -62.344 -38.781 1 35.78 432 ILE A C 1
ATOM 3382 O O . ILE A 1 432 ? 0.048 -62.531 -37.562 1 35.78 432 ILE A O 1
ATOM 3386 N N . ASP A 1 433 ? -0.75 -62.875 -39.594 1 33.84 433 ASP A N 1
ATOM 3387 C CA . ASP A 1 433 ? -1.565 -64.062 -39.531 1 33.84 433 ASP A CA 1
ATOM 3388 C C . ASP A 1 433 ? -0.787 -65.25 -38.906 1 33.84 433 ASP A C 1
ATOM 3390 O O . ASP A 1 433 ? 0.043 -65.875 -39.594 1 33.84 433 ASP A O 1
ATOM 3394 N N . LEU A 1 434 ? -0.252 -65.25 -37.781 1 33.28 434 LEU A N 1
ATOM 3395 C CA . LEU A 1 434 ? 0.183 -66.5 -37.188 1 33.28 434 LEU A CA 1
ATOM 3396 C C . LEU A 1 434 ? -0.984 -67.5 -37.094 1 33.28 434 LEU A C 1
ATOM 3398 O O . LEU A 1 434 ? -1.89 -67.25 -36.281 1 33.28 434 LEU A O 1
ATOM 3402 N N . ARG A 1 435 ? -1.379 -68.062 -38.312 1 35.53 435 ARG A N 1
ATOM 3403 C CA . ARG A 1 435 ? -2.221 -69.25 -38.25 1 35.53 435 ARG A CA 1
ATOM 3404 C C . ARG A 1 435 ? -1.818 -70.125 -37.094 1 35.53 435 ARG A C 1
ATOM 3406 O O . ARG A 1 435 ? -0.638 -70.438 -36.938 1 35.53 435 ARG A O 1
ATOM 3413 N N . PRO A 1 436 ? -2.529 -70.25 -36.094 1 30.44 436 PRO A N 1
ATOM 3414 C CA . PRO A 1 436 ? -2.293 -71.25 -35.031 1 30.44 436 PRO A CA 1
ATOM 3415 C C . PRO A 1 436 ? -2.025 -72.625 -35.594 1 30.44 436 PRO A C 1
ATOM 3417 O O . PRO A 1 436 ? -2.762 -73.125 -36.438 1 30.44 436 PRO A O 1
ATOM 3420 N N . LEU A 1 437 ? -0.757 -73 -35.844 1 29.06 437 LEU A N 1
ATOM 3421 C CA . LEU A 1 437 ? -0.48 -74.375 -36.188 1 29.06 437 LEU A CA 1
ATOM 3422 C C . LEU A 1 437 ? -1.435 -75.312 -35.438 1 29.06 437 LEU A C 1
ATOM 3424 O O . LEU A 1 437 ? -1.813 -75.062 -34.312 1 29.06 437 LEU A O 1
ATOM 3428 N N . VAL A 1 438 ? -2.143 -76.188 -36.188 1 28.97 438 VAL A N 1
ATOM 3429 C CA . VAL A 1 438 ? -2.947 -77.312 -35.719 1 28.97 438 VAL A CA 1
ATOM 3430 C C . VAL A 1 438 ? -2.248 -78 -34.562 1 28.97 438 VAL A C 1
ATOM 3432 O O . VAL A 1 438 ? -1.085 -78.375 -34.688 1 28.97 438 VAL A O 1
ATOM 3435 N N . GLN A 1 439 ? -2.521 -77.5 -33.375 1 28.11 439 GLN A N 1
ATOM 3436 C CA . GLN A 1 439 ? -2.117 -78.25 -32.188 1 28.11 439 GLN A CA 1
ATOM 3437 C C . GLN A 1 439 ? -2.18 -79.75 -32.438 1 28.11 439 GLN A C 1
ATOM 3439 O O . GLN A 1 439 ? -3.254 -80.312 -32.719 1 28.11 439 GLN A O 1
ATOM 3444 N N . VAL A 1 440 ? -1.144 -80.25 -33.312 1 31.2 440 VAL A N 1
ATOM 3445 C CA . VAL A 1 440 ? -1.063 -81.75 -33.344 1 31.2 440 VAL A CA 1
ATOM 3446 C C . VAL A 1 440 ? -1.223 -82.312 -31.938 1 31.2 440 VAL A C 1
ATOM 3448 O O . VAL A 1 440 ? -0.634 -81.812 -30.984 1 31.2 440 VAL A O 1
ATOM 3451 N N . PRO A 1 441 ? -2.309 -83.062 -31.781 1 29.39 441 PRO A N 1
ATOM 3452 C CA . PRO A 1 441 ? -2.615 -83.625 -30.484 1 29.39 441 PRO A CA 1
ATOM 3453 C C . PRO A 1 441 ? -1.389 -84.25 -29.828 1 29.39 441 PRO A C 1
ATOM 3455 O O . PRO A 1 441 ? -0.571 -84.938 -30.516 1 29.39 441 PRO A O 1
ATOM 3458 N N . ALA A 1 442 ? -0.691 -83.375 -29 1 30.03 442 ALA A N 1
ATOM 3459 C CA . ALA A 1 442 ? 0.394 -84.062 -28.281 1 30.03 442 ALA A CA 1
ATOM 3460 C C . ALA A 1 442 ? 0.045 -85.5 -27.969 1 30.03 442 ALA A C 1
ATOM 3462 O O . ALA A 1 442 ? -1.106 -85.812 -27.672 1 30.03 442 ALA A O 1
ATOM 3463 N N . PRO A 1 443 ? 0.746 -86.375 -28.75 1 28.34 443 PRO A N 1
ATOM 3464 C CA . PRO A 1 443 ? 0.363 -87.75 -28.5 1 28.34 443 PRO A CA 1
ATOM 3465 C C . PRO A 1 443 ? 0.097 -88 -27.031 1 28.34 443 PRO A C 1
ATOM 3467 O O . PRO A 1 443 ? 0.603 -87.312 -26.156 1 28.34 443 PRO A O 1
ATOM 3470 N N . SER A 1 444 ? -1.115 -88.5 -26.688 1 26.67 444 SER A N 1
ATOM 3471 C CA . SER A 1 444 ? -1.617 -89 -25.406 1 26.67 444 SER A CA 1
ATOM 3472 C C . SER A 1 444 ? -0.515 -89.688 -24.609 1 26.67 444 SER A C 1
ATOM 3474 O O . SER A 1 444 ? 0.125 -90.625 -25.094 1 26.67 444 SER A O 1
ATOM 3476 N N . PRO A 1 445 ? 0.412 -88.625 -24.016 1 27.08 445 PRO A N 1
ATOM 3477 C CA . PRO A 1 445 ? 1.398 -89.438 -23.297 1 27.08 445 PRO A CA 1
ATOM 3478 C C . PRO A 1 445 ? 0.788 -90.688 -22.656 1 27.08 445 PRO A C 1
ATOM 3480 O O . PRO A 1 445 ? -0.348 -90.688 -22.172 1 27.08 445 PRO A O 1
ATOM 3483 N N . ALA A 1 446 ? 1.028 -91.812 -23.328 1 25.89 446 ALA A N 1
ATOM 3484 C CA . ALA A 1 446 ? 0.72 -93.125 -22.75 1 25.89 446 ALA A CA 1
ATOM 3485 C C . ALA A 1 446 ? 1.06 -93.188 -21.266 1 25.89 446 ALA A C 1
ATOM 3487 O O . ALA A 1 446 ? 2.174 -92.812 -20.859 1 25.89 446 ALA A O 1
ATOM 3488 N N . LEU A 1 447 ? 0.071 -92.562 -20.422 1 23.47 447 LEU A N 1
ATOM 3489 C CA . LEU A 1 447 ? 0.094 -92.875 -19 1 23.47 447 LEU A CA 1
ATOM 3490 C C . LEU A 1 447 ? 0.715 -94.25 -18.75 1 23.47 447 LEU A C 1
ATOM 3492 O O . LEU A 1 447 ? 0.149 -95.312 -19.141 1 23.47 447 LEU A O 1
ATOM 3496 N N . HIS A 1 448 ? 2.053 -94.312 -19.062 1 24.2 448 HIS A N 1
ATOM 3497 C CA . HIS A 1 448 ? 2.627 -95.562 -18.578 1 24.2 448 HIS A CA 1
ATOM 3498 C C . HIS A 1 448 ? 2.105 -95.938 -17.188 1 24.2 448 HIS A C 1
ATOM 3500 O O . HIS A 1 448 ? 1.763 -95.062 -16.406 1 24.2 448 HIS A O 1
ATOM 3506 N N . GLY A 1 449 ? 1.592 -97.125 -17.047 1 24.11 449 GLY A N 1
ATOM 3507 C CA . GLY A 1 449 ? 1.103 -98 -15.969 1 24.11 449 GLY A CA 1
ATOM 3508 C C . GLY A 1 449 ? 1.975 -97.938 -14.734 1 24.11 449 GLY A C 1
ATOM 3509 O O . GLY A 1 449 ? 3.02 -98.625 -14.68 1 24.11 449 GLY A O 1
ATOM 3510 N N . LEU A 1 450 ? 2.527 -96.75 -14.297 1 23.05 450 LEU A N 1
ATOM 3511 C CA . LEU A 1 450 ? 3.182 -97.125 -13.039 1 23.05 450 LEU A CA 1
ATOM 3512 C C . LEU A 1 450 ? 2.27 -97.938 -12.172 1 23.05 450 LEU A C 1
ATOM 3514 O O . LEU A 1 450 ? 1.142 -97.562 -11.859 1 23.05 450 LEU A O 1
ATOM 3518 N N . ARG A 1 451 ? 2.449 -99.312 -12.266 1 22.97 451 ARG A N 1
ATOM 3519 C CA . ARG A 1 451 ? 2.094 -100.438 -11.438 1 22.97 451 ARG A CA 1
ATOM 3520 C C . ARG A 1 451 ? 2.387 -100.188 -9.969 1 22.97 451 ARG A C 1
ATOM 3522 O O . ARG A 1 451 ? 3.545 -100 -9.578 1 22.97 451 ARG A O 1
ATOM 3529 N N . SER A 1 452 ? 1.632 -99.312 -9.305 1 18.38 452 SER A N 1
ATOM 3530 C CA . SER A 1 452 ? 1.39 -99.688 -7.914 1 18.38 452 SER A CA 1
ATOM 3531 C C . SER A 1 452 ? 1.062 -101.188 -7.777 1 18.38 452 SER A C 1
ATOM 3533 O O . SER A 1 452 ? 0.001 -101.625 -8.219 1 18.38 452 SER A O 1
ATOM 3535 N N . ARG A 1 453 ? 2.102 -102 -8.148 1 20.41 453 ARG A N 1
ATOM 3536 C CA . ARG A 1 453 ? 2.475 -103 -7.145 1 20.41 453 ARG A CA 1
ATOM 3537 C C . ARG A 1 453 ? 3.252 -102.312 -6.004 1 20.41 453 ARG A C 1
ATOM 3539 O O . ARG A 1 453 ? 4.082 -101.438 -6.23 1 20.41 453 ARG A O 1
ATOM 3546 N N . MET B 1 1 ? -4.953 35.375 13.422 1 21.42 1 MET B N 1
ATOM 3547 C CA . MET B 1 1 ? -3.65 36 13.156 1 21.42 1 MET B CA 1
ATOM 3548 C C . MET B 1 1 ? -3.281 35.844 11.68 1 21.42 1 MET B C 1
ATOM 3550 O O . MET B 1 1 ? -3.543 34.812 11.055 1 21.42 1 MET B O 1
ATOM 3554 N N . PRO B 1 2 ? -3.221 36.875 10.812 1 24.81 2 PRO B N 1
ATOM 3555 C CA . PRO B 1 2 ? -2.914 36.812 9.383 1 24.81 2 PRO B CA 1
ATOM 3556 C C . PRO B 1 2 ? -1.762 35.875 9.055 1 24.81 2 PRO B C 1
ATOM 3558 O O . PRO B 1 2 ? -0.89 35.656 9.898 1 24.81 2 PRO B O 1
ATOM 3561 N N . PHE B 1 3 ? -1.94 34.75 8.469 1 31.25 3 PHE B N 1
ATOM 3562 C CA . PHE B 1 3 ? -0.812 34.094 7.805 1 31.25 3 PHE B CA 1
ATOM 3563 C C . PHE B 1 3 ? 0.051 35.125 7.086 1 31.25 3 PHE B C 1
ATOM 3565 O O . PHE B 1 3 ? -0.279 35.562 5.98 1 31.25 3 PHE B O 1
ATOM 3572 N N . ASN B 1 4 ? 0.414 36.281 7.645 1 29.33 4 ASN B N 1
ATOM 3573 C CA . ASN B 1 4 ? 1.34 37.25 7.09 1 29.33 4 ASN B CA 1
ATOM 3574 C C . ASN B 1 4 ? 2.447 36.594 6.281 1 29.33 4 ASN B C 1
ATOM 3576 O O . ASN B 1 4 ? 2.85 35.469 6.586 1 29.33 4 ASN B O 1
ATOM 3580 N N . ASP B 1 5 ? 2.658 36.969 4.965 1 34.94 5 ASP B N 1
ATOM 3581 C CA . ASP B 1 5 ? 3.811 36.812 4.082 1 34.94 5 ASP B CA 1
ATOM 3582 C C . ASP B 1 5 ? 5.109 36.75 4.883 1 34.94 5 ASP B C 1
ATOM 3584 O O . ASP B 1 5 ? 5.754 37.75 5.125 1 34.94 5 ASP B O 1
ATOM 3588 N N . SER B 1 6 ? 5.164 36.344 6.055 1 37.38 6 SER B N 1
ATOM 3589 C CA . SER B 1 6 ? 6.379 36.5 6.852 1 37.38 6 SER B CA 1
ATOM 3590 C C . SER B 1 6 ? 7.617 36.125 6.035 1 37.38 6 SER B C 1
ATOM 3592 O O . SER B 1 6 ? 7.777 34.969 5.621 1 37.38 6 SER B O 1
ATOM 3594 N N . THR B 1 7 ? 8.008 37 5.117 1 41.72 7 THR B N 1
ATOM 3595 C CA . THR B 1 7 ? 9.312 37.125 4.48 1 41.72 7 THR B CA 1
ATOM 3596 C C . THR B 1 7 ? 10.406 36.562 5.387 1 41.72 7 THR B C 1
ATOM 3598 O O . THR B 1 7 ? 10.641 37.062 6.48 1 41.72 7 THR B O 1
ATOM 3601 N N . VAL B 1 8 ? 10.531 35.375 5.43 1 47.03 8 VAL B N 1
ATOM 3602 C CA . VAL B 1 8 ? 11.695 34.781 6.086 1 47.03 8 VAL B CA 1
ATOM 3603 C C . VAL B 1 8 ? 12.938 35.594 5.746 1 47.03 8 VAL B C 1
ATOM 3605 O O . VAL B 1 8 ? 13.25 35.812 4.57 1 47.03 8 VAL B O 1
ATOM 3608 N N . ASP B 1 9 ? 13.18 36.688 6.32 1 46.88 9 ASP B N 1
ATOM 3609 C CA . ASP B 1 9 ? 14.445 37.375 6.125 1 46.88 9 ASP B CA 1
ATOM 3610 C C . ASP B 1 9 ? 15.617 36.406 6.16 1 46.88 9 ASP B C 1
ATOM 3612 O O . ASP B 1 9 ? 16.078 36 7.234 1 46.88 9 ASP B O 1
ATOM 3616 N N . CYS B 1 10 ? 15.797 35.75 5.129 1 50.69 10 CYS B N 1
ATOM 3617 C CA . CYS B 1 10 ? 16.906 34.812 4.941 1 50.69 10 CYS B CA 1
ATOM 3618 C C . CYS B 1 10 ? 18.234 35.469 5.266 1 50.69 10 CYS B C 1
ATOM 3620 O O . CYS B 1 10 ? 19.266 34.781 5.379 1 50.69 10 CYS B O 1
ATOM 3622 N N . ASN B 1 11 ? 18.328 36.719 5.082 1 46.28 11 ASN B N 1
ATOM 3623 C CA . ASN B 1 11 ? 19.562 37.406 5.449 1 46.28 11 ASN B CA 1
ATOM 3624 C C . ASN B 1 11 ? 19.922 37.188 6.91 1 46.28 11 ASN B C 1
ATOM 3626 O O . ASN B 1 11 ? 21.078 37.312 7.297 1 46.28 11 ASN B O 1
ATOM 3630 N N . SER B 1 12 ? 19.062 37.125 7.797 1 42.84 12 SER B N 1
ATOM 3631 C CA . SER B 1 12 ? 19.359 36.844 9.195 1 42.84 12 SER B CA 1
ATOM 3632 C C . SER B 1 12 ? 19.234 35.375 9.531 1 42.84 12 SER B C 1
ATOM 3634 O O . SER B 1 12 ? 18.734 35 10.594 1 42.84 12 SER B O 1
ATOM 3636 N N . CYS B 1 13 ? 19.172 34.5 8.766 1 45.94 13 CYS B N 1
ATOM 3637 C CA . CYS B 1 13 ? 19.203 33.062 9.047 1 45.94 13 CYS B CA 1
ATOM 3638 C C . CYS B 1 13 ? 20.234 32.719 10.117 1 45.94 13 CYS B C 1
ATOM 3640 O O . CYS B 1 13 ? 20.125 31.703 10.789 1 45.94 13 CYS B O 1
ATOM 3642 N N . GLY B 1 14 ? 21.344 33.188 10.055 1 42.91 14 GLY B N 1
ATOM 3643 C CA . GLY B 1 14 ? 22.312 33.094 11.133 1 42.91 14 GLY B CA 1
ATOM 3644 C C . GLY B 1 14 ? 21.703 33.312 12.5 1 42.91 14 GLY B C 1
ATOM 3645 O O . GLY B 1 14 ? 22.031 32.625 13.461 1 42.91 14 GLY B O 1
ATOM 3646 N N . GLY B 1 15 ? 21.344 34.531 12.898 1 45.22 15 GLY B N 1
ATOM 3647 C CA . GLY B 1 15 ? 20.797 34.906 14.195 1 45.22 15 GLY B CA 1
ATOM 3648 C C . GLY B 1 15 ? 19.453 34.281 14.461 1 45.22 15 GLY B C 1
ATOM 3649 O O . GLY B 1 15 ? 19.344 33.344 15.273 1 45.22 15 GLY B O 1
ATOM 3650 N N . ALA B 1 16 ? 18.203 34.875 14.219 1 48.69 16 ALA B N 1
ATOM 3651 C CA . ALA B 1 16 ? 16.859 34.562 14.711 1 48.69 16 ALA B CA 1
ATOM 3652 C C . ALA B 1 16 ? 16.172 33.562 13.773 1 48.69 16 ALA B C 1
ATOM 3654 O O . ALA B 1 16 ? 15.391 33.969 12.898 1 48.69 16 ALA B O 1
ATOM 3655 N N . CYS B 1 17 ? 16.828 32.656 13.172 1 56.72 17 CYS B N 1
ATOM 3656 C CA . CYS B 1 17 ? 16.047 31.641 12.453 1 56.72 17 CYS B CA 1
ATOM 3657 C C . CYS B 1 17 ? 14.727 31.359 13.148 1 56.72 17 CYS B C 1
ATOM 3659 O O . CYS B 1 17 ? 14.594 31.578 14.359 1 56.72 17 CYS B O 1
ATOM 3661 N N . GLY B 1 18 ? 13.688 31.625 12.531 1 61.06 18 GLY B N 1
ATOM 3662 C CA . GLY B 1 18 ? 12.375 31.391 13.094 1 61.06 18 GLY B CA 1
ATOM 3663 C C . GLY B 1 18 ? 12.281 30.094 13.867 1 61.06 18 GLY B C 1
ATOM 3664 O O . GLY B 1 18 ? 13.289 29.422 14.086 1 61.06 18 GLY B O 1
ATOM 3665 N N . TYR B 1 19 ? 11.312 29.828 14.625 1 69.25 19 TYR B N 1
ATOM 3666 C CA . TYR B 1 19 ? 11.016 28.672 15.453 1 69.25 19 TYR B CA 1
ATOM 3667 C C . TYR B 1 19 ? 10.672 27.453 14.594 1 69.25 19 TYR B C 1
ATOM 3669 O O . TYR B 1 19 ? 10.016 27.594 13.562 1 69.25 19 TYR B O 1
ATOM 3677 N N . LEU B 1 20 ? 11.43 26.375 14.891 1 78.75 20 LEU B N 1
ATOM 3678 C CA . LEU B 1 20 ? 11.133 25.094 14.25 1 78.75 20 LEU B CA 1
ATOM 3679 C C . LEU B 1 20 ? 9.711 24.641 14.578 1 78.75 20 LEU B C 1
ATOM 3681 O O . LEU B 1 20 ? 9.352 24.531 15.75 1 78.75 20 LEU B O 1
ATOM 3685 N N . THR B 1 21 ? 8.945 24.609 13.477 1 79.88 21 THR B N 1
ATOM 3686 C CA . THR B 1 21 ? 7.59 24.094 13.664 1 79.88 21 THR B CA 1
ATOM 3687 C C . THR B 1 21 ? 7.531 22.594 13.383 1 79.88 21 THR B C 1
ATOM 3689 O O . THR B 1 21 ? 8.125 22.125 12.414 1 79.88 21 THR B O 1
ATOM 3692 N N . PRO B 1 22 ? 6.93 21.859 14.258 1 85.75 22 PRO B N 1
ATOM 3693 C CA . PRO B 1 22 ? 6.836 20.406 14.055 1 85.75 22 PRO B CA 1
ATOM 3694 C C . PRO B 1 22 ? 6.035 20.031 12.812 1 85.75 22 PRO B C 1
ATOM 3696 O O . PRO B 1 22 ? 5.102 20.75 12.438 1 85.75 22 PRO B O 1
ATOM 3699 N N . ASP B 1 23 ? 6.508 19.031 12.109 1 88.12 23 ASP B N 1
ATOM 3700 C CA . ASP B 1 23 ? 5.836 18.438 10.953 1 88.12 23 ASP B CA 1
ATOM 3701 C C . ASP B 1 23 ? 5.711 16.922 11.109 1 88.12 23 ASP B C 1
ATOM 3703 O O . ASP B 1 23 ? 6.586 16.172 10.664 1 88.12 23 ASP B O 1
ATOM 3707 N N . PRO B 1 24 ? 4.559 16.5 11.594 1 88.5 24 PRO B N 1
ATOM 3708 C CA . PRO B 1 24 ? 4.387 15.07 11.859 1 88.5 24 PRO B CA 1
ATOM 3709 C C . PRO B 1 24 ? 4.27 14.242 10.586 1 88.5 24 PRO B C 1
ATOM 3711 O O . PRO B 1 24 ? 4.426 13.016 10.625 1 88.5 24 PRO B O 1
ATOM 3714 N N . ASP B 1 25 ? 4.094 14.781 9.508 1 88.19 25 ASP B N 1
ATOM 3715 C CA . ASP B 1 25 ? 3.945 14.047 8.25 1 88.19 25 ASP B CA 1
ATOM 3716 C C . ASP B 1 25 ? 5.297 13.539 7.75 1 88.19 25 ASP B C 1
ATOM 3718 O O . ASP B 1 25 ? 5.355 12.562 7 1 88.19 25 ASP B O 1
ATOM 3722 N N . VAL B 1 26 ? 6.324 14.203 8.156 1 90.5 26 VAL B N 1
ATOM 3723 C CA . VAL B 1 26 ? 7.637 13.82 7.641 1 90.5 26 VAL B CA 1
ATOM 3724 C C . VAL B 1 26 ? 8.461 13.172 8.75 1 90.5 26 VAL B C 1
ATOM 3726 O O . VAL B 1 26 ? 8.961 12.055 8.586 1 90.5 26 VAL B O 1
ATOM 3729 N N . ALA B 1 27 ? 8.445 13.844 9.914 1 92.25 27 ALA B N 1
ATOM 3730 C CA . ALA B 1 27 ? 9.32 13.391 10.984 1 92.25 27 ALA B CA 1
ATOM 3731 C C . ALA B 1 27 ? 8.531 12.672 12.078 1 92.25 27 ALA B C 1
ATOM 3733 O O . ALA B 1 27 ? 9.047 12.438 13.172 1 92.25 27 ALA B O 1
ATOM 3734 N N . GLY B 1 28 ? 7.348 12.281 11.766 1 92.44 28 GLY B N 1
ATOM 3735 C CA . GLY B 1 28 ? 6.539 11.602 12.766 1 92.44 28 GLY B CA 1
ATOM 3736 C C . GLY B 1 28 ? 7.02 10.188 13.055 1 92.44 28 GLY B C 1
ATOM 3737 O O . GLY B 1 28 ? 7.598 9.531 12.188 1 92.44 28 GLY B O 1
ATOM 3738 N N . LEU B 1 29 ? 6.699 9.734 14.18 1 92.25 29 LEU B N 1
ATOM 3739 C CA . LEU B 1 29 ? 7.129 8.414 14.617 1 92.25 29 LEU B CA 1
ATOM 3740 C C . LEU B 1 29 ? 6.516 7.324 13.75 1 92.25 29 LEU B C 1
ATOM 3742 O O . LEU B 1 29 ? 7.168 6.324 13.438 1 92.25 29 LEU B O 1
ATOM 3746 N N . GLY B 1 30 ? 5.324 7.496 13.43 1 92.69 30 GLY B N 1
ATOM 3747 C CA . GLY B 1 30 ? 4.66 6.512 12.594 1 92.69 30 GLY B CA 1
ATOM 3748 C C . GLY B 1 30 ? 5.324 6.336 11.234 1 92.69 30 GLY B C 1
ATOM 3749 O O . GLY B 1 30 ? 5.469 5.211 10.75 1 92.69 30 GLY B O 1
ATOM 3750 N N . VAL B 1 31 ? 5.727 7.387 10.633 1 94.69 31 VAL B N 1
ATOM 3751 C CA . VAL B 1 31 ? 6.387 7.344 9.336 1 94.69 31 VAL B CA 1
ATOM 3752 C C . VAL B 1 31 ? 7.746 6.656 9.469 1 94.69 31 VAL B C 1
ATOM 3754 O O . VAL B 1 31 ? 8.078 5.77 8.68 1 94.69 31 VAL B O 1
ATOM 3757 N N . VAL B 1 32 ? 8.508 6.973 10.492 1 95.12 32 VAL B N 1
ATOM 3758 C CA . VAL B 1 32 ? 9.836 6.418 10.711 1 95.12 32 VAL B CA 1
ATOM 3759 C C . VAL B 1 32 ? 9.734 4.914 10.969 1 95.12 32 VAL B C 1
ATOM 3761 O O . VAL B 1 32 ? 10.492 4.125 10.398 1 95.12 32 VAL B O 1
ATOM 3764 N N . ILE B 1 33 ? 8.758 4.562 11.734 1 94.19 33 ILE B N 1
ATOM 3765 C CA . ILE B 1 33 ? 8.57 3.152 12.047 1 94.19 33 ILE B CA 1
ATOM 3766 C C . ILE B 1 33 ? 8.188 2.385 10.789 1 94.19 33 ILE B C 1
ATOM 3768 O O . ILE B 1 33 ? 8.672 1.273 10.555 1 94.19 33 ILE B O 1
ATOM 3772 N N . ALA B 1 34 ? 7.359 2.947 10.047 1 96.12 34 ALA B N 1
ATOM 3773 C CA . ALA B 1 34 ? 6.91 2.273 8.828 1 96.12 34 ALA B CA 1
ATOM 3774 C C . ALA B 1 34 ? 8.07 2.055 7.867 1 96.12 34 ALA B C 1
ATOM 3776 O O . ALA B 1 34 ? 8.242 0.958 7.328 1 96.12 34 ALA B O 1
ATOM 3777 N N . PHE B 1 35 ? 8.875 3.051 7.645 1 97 35 PHE B N 1
ATOM 3778 C CA . PHE B 1 35 ? 10 2.949 6.723 1 97 35 PHE B CA 1
ATOM 3779 C C . PHE B 1 35 ? 11.039 1.967 7.246 1 97 35 PHE B C 1
ATOM 3781 O O . PHE B 1 35 ? 11.547 1.134 6.492 1 97 35 PHE B O 1
ATOM 3788 N N . LEU B 1 36 ? 11.312 2.033 8.516 1 96.31 36 LEU B N 1
ATOM 3789 C CA . LEU B 1 36 ? 12.336 1.168 9.102 1 96.31 36 LEU B CA 1
ATOM 3790 C C . LEU B 1 36 ? 11.867 -0.282 9.133 1 96.31 36 LEU B C 1
ATOM 3792 O O . LEU B 1 36 ? 12.648 -1.199 8.883 1 96.31 36 LEU B O 1
ATOM 3796 N N . THR B 1 37 ? 10.648 -0.494 9.398 1 95.94 37 THR B N 1
ATOM 3797 C CA . THR B 1 37 ? 10.133 -1.857 9.453 1 95.94 37 THR B CA 1
ATOM 3798 C C . THR B 1 37 ? 10.094 -2.484 8.062 1 95.94 37 THR B C 1
ATOM 3800 O O . THR B 1 37 ? 10.508 -3.633 7.887 1 95.94 37 THR B O 1
ATOM 3803 N N . THR B 1 38 ? 9.633 -1.75 7.125 1 96.06 38 THR B N 1
ATOM 3804 C CA . THR B 1 38 ? 9.594 -2.262 5.758 1 96.06 38 THR B CA 1
ATOM 3805 C C . THR B 1 38 ? 11 -2.586 5.262 1 96.06 38 THR B C 1
ATOM 3807 O O . THR B 1 38 ? 11.219 -3.623 4.633 1 96.06 38 THR B O 1
ATOM 3810 N N . SER B 1 39 ? 11.906 -1.684 5.57 1 96.06 39 SER B N 1
ATOM 3811 C CA . SER B 1 39 ? 13.289 -1.902 5.156 1 96.06 39 SER B CA 1
ATOM 3812 C C . SER B 1 39 ? 13.898 -3.107 5.871 1 96.06 39 SER B C 1
ATOM 3814 O O . SER B 1 39 ? 14.625 -3.895 5.258 1 96.06 39 SER B O 1
ATOM 3816 N N . SER B 1 40 ? 13.586 -3.246 7.109 1 94.88 40 SER B N 1
ATOM 3817 C CA . SER B 1 40 ? 14.102 -4.387 7.863 1 94.88 40 SER B CA 1
ATOM 3818 C C . SER B 1 40 ? 13.555 -5.699 7.324 1 94.88 40 SER B C 1
ATOM 3820 O O . SER B 1 40 ? 14.281 -6.684 7.199 1 94.88 40 SER B O 1
ATOM 3822 N N . ILE B 1 41 ? 12.32 -5.734 6.984 1 94.44 41 ILE B N 1
ATOM 3823 C CA . ILE B 1 41 ? 11.711 -6.93 6.41 1 94.44 41 ILE B CA 1
ATOM 3824 C C . ILE B 1 41 ? 12.375 -7.25 5.07 1 94.44 41 ILE B C 1
ATOM 3826 O O . ILE B 1 41 ? 12.633 -8.414 4.762 1 94.44 41 ILE B O 1
ATOM 3830 N N . THR B 1 42 ? 12.648 -6.27 4.305 1 94.06 42 THR B N 1
ATOM 3831 C CA . THR B 1 42 ? 13.312 -6.465 3.02 1 94.06 42 THR B CA 1
ATOM 3832 C C . THR B 1 42 ? 14.688 -7.094 3.213 1 94.06 42 THR B C 1
ATOM 3834 O O . THR B 1 42 ? 15.062 -8.016 2.482 1 94.06 42 THR B O 1
ATOM 3837 N N . TRP B 1 43 ? 15.336 -6.621 4.195 1 93.62 43 TRP B N 1
ATOM 3838 C CA . TRP B 1 43 ? 16.672 -7.164 4.46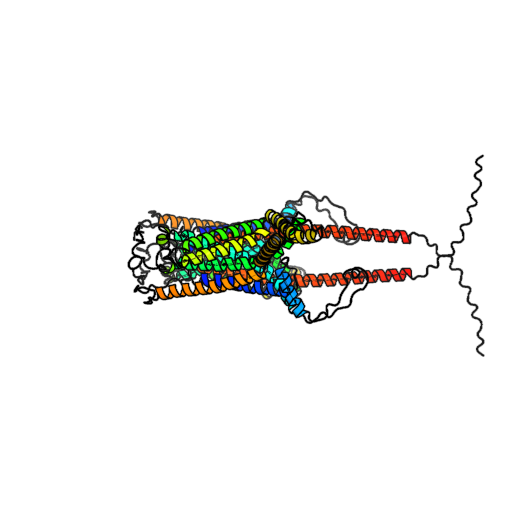1 1 93.62 43 TRP B CA 1
ATOM 3839 C C . TRP B 1 43 ? 16.578 -8.609 4.938 1 93.62 43 TRP B C 1
ATOM 3841 O O . TRP B 1 43 ? 17.406 -9.445 4.555 1 93.62 43 TRP B O 1
ATOM 3851 N N . VAL B 1 44 ? 15.633 -8.93 5.703 1 92.06 44 VAL B N 1
ATOM 3852 C CA . VAL B 1 44 ? 15.445 -10.312 6.152 1 92.06 44 VAL B CA 1
ATOM 3853 C C . VAL B 1 44 ? 15.141 -11.203 4.953 1 92.06 44 VAL B C 1
ATOM 3855 O O . VAL B 1 44 ? 15.727 -12.281 4.816 1 92.06 44 VAL B O 1
ATOM 3858 N N . CYS B 1 45 ? 14.297 -10.727 4.078 1 90.62 45 CYS B N 1
ATOM 3859 C CA . CYS B 1 45 ? 13.961 -11.484 2.875 1 90.62 45 CYS B CA 1
ATOM 3860 C C . CYS B 1 45 ? 15.18 -11.633 1.971 1 90.62 45 CYS B C 1
ATOM 3862 O O . CYS B 1 45 ? 15.391 -12.695 1.379 1 90.62 45 CYS B O 1
ATOM 3864 N N . ALA B 1 46 ? 15.945 -10.625 1.881 1 87.56 46 ALA B N 1
ATOM 3865 C CA . ALA B 1 46 ? 17.141 -10.656 1.05 1 87.56 46 ALA B CA 1
ATOM 3866 C C . ALA B 1 46 ? 18.156 -11.664 1.591 1 87.56 46 ALA B C 1
ATOM 3868 O O . ALA B 1 46 ? 18.781 -12.398 0.823 1 87.56 46 ALA B O 1
ATOM 3869 N N . VAL B 1 47 ? 18.266 -11.703 2.877 1 85.94 47 VAL B N 1
ATOM 3870 C CA . VAL B 1 47 ? 19.203 -12.641 3.502 1 85.94 47 VAL B CA 1
ATOM 3871 C C . VAL B 1 47 ? 18.766 -14.078 3.211 1 85.94 47 VAL B C 1
ATOM 3873 O O . VAL B 1 47 ? 19.609 -14.938 2.922 1 85.94 47 VAL B O 1
ATOM 3876 N N . ILE B 1 48 ? 17.516 -14.312 3.219 1 87.38 48 ILE B N 1
ATOM 3877 C CA . ILE B 1 48 ? 17 -15.641 2.924 1 87.38 48 ILE B CA 1
ATOM 3878 C C . ILE B 1 48 ? 17.312 -16.016 1.476 1 87.38 48 ILE B C 1
ATOM 3880 O O . ILE B 1 48 ? 17.734 -17.141 1.19 1 87.38 48 ILE B O 1
ATOM 3884 N N . ARG B 1 49 ? 17.203 -15.086 0.657 1 84.31 49 ARG B N 1
ATOM 3885 C CA . ARG B 1 49 ? 17.469 -15.344 -0.753 1 84.31 49 ARG B CA 1
ATOM 3886 C C . ARG B 1 49 ? 18.969 -15.555 -0.992 1 84.31 49 ARG B C 1
ATOM 3888 O O . ARG B 1 49 ? 19.359 -16.359 -1.837 1 84.31 49 ARG B O 1
ATOM 3895 N N . ILE B 1 50 ? 19.766 -14.859 -0.281 1 80.88 50 ILE B N 1
ATOM 3896 C CA . ILE B 1 50 ? 21.203 -15.023 -0.39 1 80.88 50 ILE B CA 1
ATOM 3897 C C . ILE B 1 50 ? 21.609 -16.391 0.131 1 80.88 50 ILE B C 1
ATOM 3899 O O . ILE B 1 50 ? 22.453 -17.078 -0.468 1 80.88 50 ILE B O 1
ATOM 3903 N N . LEU B 1 51 ? 20.984 -16.766 1.177 1 81.38 51 LEU B N 1
ATOM 3904 C CA . LEU B 1 51 ? 21.25 -18.094 1.729 1 81.38 51 LEU B CA 1
ATOM 3905 C C . LEU B 1 51 ? 20.844 -19.188 0.752 1 81.38 51 LEU B C 1
ATOM 3907 O O . LEU B 1 51 ? 21.531 -20.203 0.625 1 81.38 51 LEU B O 1
ATOM 3911 N N . ASP B 1 52 ? 19.766 -18.953 0.135 1 80.62 52 ASP B N 1
ATOM 3912 C CA . ASP B 1 52 ? 19.328 -19.906 -0.88 1 80.62 52 ASP B CA 1
ATOM 3913 C C . ASP B 1 52 ? 20.312 -19.984 -2.035 1 80.62 52 ASP B C 1
ATOM 3915 O O . ASP B 1 52 ? 20.625 -21.062 -2.531 1 80.62 52 ASP B O 1
ATOM 3919 N N . TRP B 1 53 ? 20.734 -18.859 -2.439 1 74.69 53 TRP B N 1
ATOM 3920 C CA . TRP B 1 53 ? 21.719 -18.797 -3.516 1 74.69 53 TRP B CA 1
ATOM 3921 C C . TRP B 1 53 ? 23 -19.5 -3.119 1 74.69 53 TRP B C 1
ATOM 3923 O O . TRP B 1 53 ? 23.594 -20.219 -3.928 1 74.69 53 TRP B O 1
ATOM 3933 N N . PHE B 1 54 ? 23.312 -19.422 -1.938 1 71.75 54 PHE B N 1
ATOM 3934 C CA . PHE B 1 54 ? 24.547 -20.016 -1.44 1 71.75 54 PHE B CA 1
ATOM 3935 C C . PHE B 1 54 ? 24.391 -21.516 -1.273 1 71.75 54 PHE B C 1
ATOM 3937 O O . PHE B 1 54 ? 25.297 -22.281 -1.601 1 71.75 54 PHE B O 1
ATOM 3944 N N . LEU B 1 55 ? 23.281 -21.906 -0.852 1 71.38 55 LEU B N 1
ATOM 3945 C CA . LEU B 1 55 ? 23.094 -23.312 -0.492 1 71.38 55 LEU B CA 1
ATOM 3946 C C . LEU B 1 55 ? 22.672 -24.125 -1.704 1 71.38 55 LEU B C 1
ATOM 3948 O O . LEU B 1 55 ? 23.062 -25.281 -1.845 1 71.38 55 LEU B O 1
ATOM 3952 N N . ASN B 1 56 ? 21.828 -23.531 -2.588 1 65.88 56 ASN B N 1
ATOM 3953 C CA . ASN B 1 56 ? 21.266 -24.328 -3.678 1 65.88 56 ASN B CA 1
ATOM 3954 C C . ASN B 1 56 ? 21.906 -23.984 -5.016 1 65.88 56 ASN B C 1
ATOM 3956 O O . ASN B 1 56 ? 21.516 -24.516 -6.055 1 65.88 56 ASN B O 1
ATOM 3960 N N . TYR B 1 57 ? 23.047 -23.344 -5.059 1 58 57 TYR B N 1
ATOM 3961 C CA . TYR B 1 57 ? 23.938 -23.078 -6.176 1 58 57 TYR B CA 1
ATOM 3962 C C . TYR B 1 57 ? 23.172 -22.594 -7.395 1 58 57 TYR B C 1
ATOM 3964 O O . TYR B 1 57 ? 23.25 -23.188 -8.469 1 58 57 TYR B O 1
ATOM 3972 N N . THR B 1 58 ? 22.281 -21.781 -7.141 1 55.31 58 THR B N 1
ATOM 3973 C CA . THR B 1 58 ? 21.609 -21.25 -8.32 1 55.31 58 THR B CA 1
ATOM 3974 C C . THR B 1 58 ? 22.547 -20.375 -9.133 1 55.31 58 THR B C 1
ATOM 3976 O O . THR B 1 58 ? 23.359 -19.641 -8.562 1 55.31 58 THR B O 1
ATOM 3979 N N . SER B 1 59 ? 22.891 -20.781 -10.367 1 49.97 59 SER B N 1
ATOM 3980 C CA . SER B 1 59 ? 23.891 -20.219 -11.289 1 49.97 59 SER B CA 1
ATOM 3981 C C . SER B 1 59 ? 23.766 -18.703 -11.383 1 49.97 59 SER B C 1
ATOM 3983 O O . SER B 1 59 ? 22.656 -18.172 -11.531 1 49.97 59 SER B O 1
ATOM 3985 N N . SER B 1 60 ? 24.703 -18.047 -10.711 1 55.34 60 SER B N 1
ATOM 3986 C CA . SER B 1 60 ? 24.766 -16.609 -10.945 1 55.34 60 SER B CA 1
ATOM 3987 C C . SER B 1 60 ? 25.609 -16.281 -12.164 1 55.34 60 SER B C 1
ATOM 3989 O O . SER B 1 60 ? 26.641 -16.922 -12.406 1 55.34 60 SER B O 1
ATOM 3991 N N . PRO B 1 61 ? 25.078 -15.508 -13.047 1 50.03 61 PRO B N 1
ATOM 3992 C CA . PRO B 1 61 ? 25.859 -15.18 -14.25 1 50.03 61 PRO B CA 1
ATOM 3993 C C . PRO B 1 61 ? 27.125 -14.406 -13.938 1 50.03 61 PRO B C 1
ATOM 3995 O O . PRO B 1 61 ? 28 -14.258 -14.805 1 50.03 61 PRO B O 1
ATOM 3998 N N . ASN B 1 62 ? 27.328 -13.883 -12.766 1 56.94 62 ASN B N 1
ATOM 3999 C CA . ASN B 1 62 ? 28.516 -13.07 -12.508 1 56.94 62 ASN B CA 1
ATOM 4000 C C . ASN B 1 62 ? 29.672 -13.922 -12 1 56.94 62 ASN B C 1
ATOM 4002 O O . ASN B 1 62 ? 29.5 -14.773 -11.133 1 56.94 62 ASN B O 1
ATOM 4006 N N . LYS B 1 63 ? 30.766 -13.828 -12.664 1 52.31 63 LYS B N 1
ATOM 4007 C CA . LYS B 1 63 ? 31.969 -14.609 -12.391 1 52.31 63 LYS B CA 1
ATOM 4008 C C . LYS B 1 63 ? 32.375 -14.508 -10.93 1 52.31 63 LYS B C 1
ATOM 4010 O O . LYS B 1 63 ? 32.844 -15.492 -10.336 1 52.31 63 LYS B O 1
ATOM 4015 N N . VAL B 1 64 ? 32.219 -13.32 -10.398 1 54.56 64 VAL B N 1
ATOM 4016 C CA . VAL B 1 64 ? 32.656 -13.133 -9.016 1 54.56 64 VAL B CA 1
ATOM 4017 C C . VAL B 1 64 ? 31.719 -13.922 -8.086 1 54.56 64 VAL B C 1
ATOM 4019 O O . VAL B 1 64 ? 32.188 -14.539 -7.125 1 54.56 64 VAL B O 1
ATOM 4022 N N . ASP B 1 65 ? 30.562 -13.93 -8.438 1 63 65 ASP B N 1
ATOM 4023 C CA . ASP B 1 65 ? 29.594 -14.68 -7.645 1 63 65 ASP B CA 1
ATOM 4024 C C . ASP B 1 65 ? 29.828 -16.188 -7.77 1 63 65 ASP B C 1
ATOM 4026 O O . ASP B 1 65 ? 29.672 -16.922 -6.797 1 63 65 ASP B O 1
ATOM 4030 N N . ALA B 1 66 ? 30.219 -16.469 -8.953 1 60.81 66 ALA B N 1
ATOM 4031 C CA . ALA B 1 66 ? 30.531 -17.875 -9.188 1 60.81 66 ALA B CA 1
ATOM 4032 C C . ALA B 1 66 ? 31.75 -18.312 -8.367 1 60.81 66 ALA B C 1
ATOM 4034 O O . ALA B 1 66 ? 31.781 -19.422 -7.828 1 60.81 66 ALA B O 1
ATOM 4035 N N . LEU B 1 67 ? 32.656 -17.406 -8.312 1 54.06 67 LEU B N 1
ATOM 4036 C CA . LEU B 1 67 ? 33.875 -17.703 -7.551 1 54.06 67 LEU B CA 1
ATOM 4037 C C . LEU B 1 67 ? 33.531 -17.844 -6.066 1 54.06 67 LEU B C 1
ATOM 4039 O O . LEU B 1 67 ? 34.094 -18.719 -5.387 1 54.06 67 LEU B O 1
ATOM 4043 N N . LEU B 1 68 ? 32.688 -17.016 -5.688 1 59.53 68 LEU B N 1
ATOM 4044 C CA . LEU B 1 68 ? 32.312 -17.062 -4.277 1 59.53 68 LEU B CA 1
ATOM 4045 C C . LEU B 1 68 ? 31.562 -18.344 -3.953 1 59.53 68 LEU B C 1
ATOM 4047 O O . LEU B 1 68 ? 31.734 -18.938 -2.883 1 59.53 68 LEU B O 1
ATOM 4051 N N . GLN B 1 69 ? 30.797 -18.75 -4.871 1 62.19 69 GLN B N 1
ATOM 4052 C CA . GLN B 1 69 ? 30.062 -20 -4.703 1 62.19 69 GLN B CA 1
ATOM 4053 C C . GLN B 1 69 ? 31 -21.188 -4.73 1 62.19 69 GLN B C 1
ATOM 4055 O O . GLN B 1 69 ? 30.828 -22.141 -3.971 1 62.19 69 GLN B O 1
ATOM 4060 N N . GLN B 1 70 ? 31.859 -21.047 -5.699 1 55.12 70 GLN B N 1
ATOM 4061 C CA . GLN B 1 70 ? 32.812 -22.141 -5.805 1 55.12 70 GLN B CA 1
ATOM 4062 C C . GLN B 1 70 ? 33.688 -22.234 -4.547 1 55.12 70 GLN B C 1
ATOM 4064 O O . GLN B 1 70 ? 34 -23.328 -4.086 1 55.12 70 GLN B O 1
ATOM 4069 N N . TYR B 1 71 ? 33.969 -21.094 -4.172 1 51.59 71 TYR B N 1
ATOM 4070 C CA . TYR B 1 71 ? 34.781 -21.078 -2.959 1 51.59 71 TYR B CA 1
ATOM 4071 C C . TYR B 1 71 ? 34.062 -21.734 -1.801 1 51.59 71 TYR B C 1
ATOM 4073 O O . TYR B 1 71 ? 34.625 -22.5 -1.033 1 51.59 71 TYR B O 1
ATOM 4081 N N . HIS B 1 72 ? 32.844 -21.5 -1.721 1 53.56 72 HIS B N 1
ATOM 4082 C CA . HIS B 1 72 ? 32.031 -22.078 -0.64 1 53.56 72 HIS B CA 1
ATOM 4083 C C . HIS B 1 72 ? 31.828 -23.578 -0.852 1 53.56 72 HIS B C 1
ATOM 4085 O O . HIS B 1 72 ? 31.797 -24.344 0.11 1 53.56 72 HIS B O 1
ATOM 4091 N N . TYR B 1 73 ? 31.5 -23.922 -2.121 1 51.41 73 TYR B N 1
ATOM 4092 C CA . TYR B 1 73 ? 31.344 -25.344 -2.426 1 51.41 73 TYR B CA 1
ATOM 4093 C C . TYR B 1 73 ? 32.594 -26.125 -2.064 1 51.41 73 TYR B C 1
ATOM 4095 O O . TYR B 1 73 ? 32.531 -27.219 -1.526 1 51.41 73 TYR B O 1
ATOM 4103 N N . ARG B 1 74 ? 33.688 -25.641 -2.553 1 46.75 74 ARG B N 1
ATOM 4104 C CA . ARG B 1 74 ? 34.938 -26.328 -2.244 1 46.75 74 ARG B CA 1
ATOM 4105 C C . ARG B 1 74 ? 35.125 -26.469 -0.738 1 46.75 74 ARG B C 1
ATOM 4107 O O . ARG B 1 74 ? 35.594 -27.516 -0.264 1 46.75 74 ARG B O 1
ATOM 4114 N N . LYS B 1 75 ? 34.781 -25.469 -0.102 1 46.5 75 LYS B N 1
ATOM 4115 C CA . LYS B 1 75 ? 34.969 -25.562 1.345 1 46.5 75 LYS B CA 1
ATOM 4116 C C . LYS B 1 75 ? 33.906 -26.484 1.969 1 46.5 75 LYS B C 1
ATOM 4118 O O . LYS B 1 75 ? 34.219 -27.203 2.928 1 46.5 75 LYS B O 1
ATOM 4123 N N . ALA B 1 76 ? 32.688 -26.406 1.409 1 46.47 76 ALA B N 1
ATOM 4124 C CA . ALA B 1 76 ? 31.656 -27.297 1.914 1 46.47 76 ALA B CA 1
ATOM 4125 C C . ALA B 1 76 ? 31.875 -28.719 1.424 1 46.47 76 ALA B C 1
ATOM 4127 O O . ALA B 1 76 ? 31.547 -29.688 2.127 1 46.47 76 ALA B O 1
ATOM 4128 N N . SER B 1 77 ? 32.25 -28.891 0.091 1 40.5 77 SER B N 1
ATOM 4129 C CA . SER B 1 77 ? 32.469 -30.234 -0.445 1 40.5 77 SER B CA 1
ATOM 4130 C C . SER B 1 77 ? 33.812 -30.781 -0.001 1 40.5 77 SER B C 1
ATOM 4132 O O . SER B 1 77 ? 34.75 -30.859 -0.794 1 40.5 77 SER B O 1
ATOM 4134 N N . SER B 1 78 ? 34.531 -30.438 0.927 1 35.66 78 SER B N 1
ATOM 4135 C CA . SER B 1 78 ? 35.625 -31.344 1.247 1 35.66 78 SER B CA 1
ATOM 4136 C C . SER B 1 78 ? 35.188 -32.812 1.19 1 35.66 78 SER B C 1
ATOM 4138 O O . SER B 1 78 ? 35.875 -33.688 1.681 1 35.66 78 SER B O 1
ATOM 4140 N N . CYS B 1 79 ? 33.906 -33.25 0.904 1 33.22 79 CYS B N 1
ATOM 4141 C CA . CYS B 1 79 ? 33.75 -34.656 0.58 1 33.22 79 CYS B CA 1
ATOM 4142 C C . CYS B 1 79 ? 34.188 -34.938 -0.854 1 33.22 79 CYS B C 1
ATOM 4144 O O . CYS B 1 79 ? 34.062 -34.062 -1.726 1 33.22 79 CYS B O 1
ATOM 4146 N N . PRO B 1 80 ? 35.094 -36.031 -1.294 1 31.09 80 PRO B N 1
ATOM 4147 C CA . PRO B 1 80 ? 35.688 -36.375 -2.574 1 31.09 80 PRO B CA 1
ATOM 4148 C C . PRO B 1 80 ? 34.719 -36.281 -3.746 1 31.09 80 PRO B C 1
ATOM 4150 O O . PRO B 1 80 ? 33.531 -36.594 -3.596 1 31.09 80 PRO B O 1
ATOM 4153 N N . PRO B 1 81 ? 34.938 -35.5 -4.793 1 32.78 81 PRO B N 1
ATOM 4154 C CA . PRO B 1 81 ? 34.156 -35.312 -6.012 1 32.78 81 PRO B CA 1
ATOM 4155 C C . PRO B 1 81 ? 33.812 -36.656 -6.711 1 32.78 81 PRO B C 1
ATOM 4157 O O . PRO B 1 81 ? 34.719 -37.375 -7.09 1 32.78 81 PRO B O 1
ATOM 4160 N N . SER B 1 82 ? 33 -37.625 -6.305 1 30.27 82 SER B N 1
ATOM 4161 C CA . SER B 1 82 ? 32.781 -38.75 -7.195 1 30.27 82 SER B CA 1
ATOM 4162 C C . SER B 1 82 ? 32.594 -38.312 -8.641 1 30.27 82 SER B C 1
ATOM 4164 O O . SER B 1 82 ? 31.875 -37.344 -8.906 1 30.27 82 SER B O 1
ATOM 4166 N N . ARG B 1 83 ? 33.5 -38.625 -9.57 1 29.67 83 ARG B N 1
ATOM 4167 C CA . ARG B 1 83 ? 33.625 -38.562 -11.023 1 29.67 83 ARG B CA 1
ATOM 4168 C C . ARG B 1 83 ? 32.344 -39.031 -11.711 1 29.67 83 ARG B C 1
ATOM 4170 O O . ARG B 1 83 ? 32.25 -40.188 -12.148 1 29.67 83 ARG B O 1
ATOM 4177 N N . ILE B 1 84 ? 31.172 -38.938 -11.297 1 29.25 84 ILE B N 1
ATOM 4178 C CA . ILE B 1 84 ? 30.125 -39.5 -12.156 1 29.25 84 ILE B CA 1
ATOM 4179 C C . ILE B 1 84 ? 30.172 -38.812 -13.516 1 29.25 84 ILE B C 1
ATOM 4181 O O . ILE B 1 84 ? 30.047 -37.594 -13.602 1 29.25 84 ILE B O 1
ATOM 4185 N N . SER B 1 85 ? 30.766 -39.438 -14.539 1 25.38 85 SER B N 1
ATOM 4186 C CA . SER B 1 85 ? 30.828 -39.219 -15.984 1 25.38 85 SER B CA 1
ATOM 4187 C C . SER B 1 85 ? 29.5 -38.719 -16.531 1 25.38 85 SER B C 1
ATOM 4189 O O . SER B 1 85 ? 28.438 -39.25 -16.188 1 25.38 85 SER B O 1
ATOM 4191 N N . PRO B 1 86 ? 29.438 -37.594 -17.125 1 27.33 86 PRO B N 1
ATOM 4192 C CA . PRO B 1 86 ? 28.234 -36.906 -17.609 1 27.33 86 PRO B CA 1
ATOM 4193 C C . PRO B 1 86 ? 27.516 -37.688 -18.703 1 27.33 86 PRO B C 1
ATOM 4195 O O . PRO B 1 86 ? 26.438 -37.281 -19.172 1 27.33 86 PRO B O 1
ATOM 4198 N N . LEU B 1 87 ? 28.266 -38.562 -19.453 1 25.16 87 LEU B N 1
ATOM 4199 C CA . LEU B 1 87 ? 27.719 -38.969 -20.75 1 25.16 87 LEU B CA 1
ATOM 4200 C C . LEU B 1 87 ? 26.328 -39.625 -20.578 1 25.16 87 LEU B C 1
ATOM 4202 O O . LEU B 1 87 ? 25.406 -39.281 -21.312 1 25.16 87 LEU B O 1
ATOM 4206 N N . LEU B 1 88 ? 26.391 -41.062 -20.438 1 24.92 88 LEU B N 1
ATOM 4207 C CA . LEU B 1 88 ? 25.469 -42.156 -20.656 1 24.92 88 LEU B CA 1
ATOM 4208 C C . LEU B 1 88 ? 24.281 -42.094 -19.688 1 24.92 88 LEU B C 1
ATOM 4210 O O . LEU B 1 88 ? 23.375 -42.906 -19.734 1 24.92 88 LEU B O 1
ATOM 4214 N N . THR B 1 89 ? 24.406 -41.5 -18.578 1 25.12 89 THR B N 1
ATOM 4215 C CA . THR B 1 89 ? 23.359 -41.688 -17.578 1 25.12 89 THR B CA 1
ATOM 4216 C C . THR B 1 89 ? 22.078 -40.969 -18 1 25.12 89 THR B C 1
ATOM 4218 O O . THR B 1 89 ? 21.156 -40.812 -17.203 1 25.12 89 THR B O 1
ATOM 4221 N N . HIS B 1 90 ? 21.812 -40.5 -19.203 1 27.34 90 HIS B N 1
ATOM 4222 C CA . HIS B 1 90 ? 20.5 -40.188 -19.734 1 27.34 90 HIS B CA 1
ATOM 4223 C C . HIS B 1 90 ? 19.594 -41.406 -19.703 1 27.34 90 HIS B C 1
ATOM 4225 O O . HIS B 1 90 ? 18.359 -41.281 -19.703 1 27.34 90 HIS B O 1
ATOM 4231 N N . GLU B 1 91 ? 19.906 -42.594 -20.469 1 27.17 91 GLU B N 1
ATOM 4232 C CA . GLU B 1 91 ? 19.062 -43.625 -21.031 1 27.17 91 GLU B CA 1
ATOM 4233 C C . GLU B 1 91 ? 18.438 -44.469 -19.922 1 27.17 91 GLU B C 1
ATOM 4235 O O . GLU B 1 91 ? 17.234 -44.781 -19.984 1 27.17 91 GLU B O 1
ATOM 4240 N N . LEU B 1 92 ? 19.078 -45.75 -19.531 1 24.7 92 LEU B N 1
ATOM 4241 C CA . LEU B 1 92 ? 18.656 -47.031 -18.969 1 24.7 92 LEU B CA 1
ATOM 4242 C C . LEU B 1 92 ? 18.297 -46.875 -17.484 1 24.7 92 LEU B C 1
ATOM 4244 O O . LEU B 1 92 ? 17.375 -47.531 -17 1 24.7 92 LEU B O 1
ATOM 4248 N N . TYR B 1 93 ? 19.391 -46.906 -16.516 1 22.7 93 TYR B N 1
ATOM 4249 C CA . TYR B 1 93 ? 19.141 -47.344 -15.156 1 22.7 93 TYR B CA 1
ATOM 4250 C C . TYR B 1 93 ? 18.25 -46.375 -14.414 1 22.7 93 TYR B C 1
ATOM 4252 O O . TYR B 1 93 ? 18.453 -45.156 -14.5 1 22.7 93 TYR B O 1
ATOM 4260 N N . PRO B 1 94 ? 17 -46.844 -13.898 1 26.84 94 PRO B N 1
ATOM 4261 C CA . PRO B 1 94 ? 15.883 -46.531 -13.008 1 26.84 94 PRO B CA 1
ATOM 4262 C C . PRO B 1 94 ? 16.344 -45.969 -11.664 1 26.84 94 PRO B C 1
ATOM 4264 O O . PRO B 1 94 ? 16.719 -46.719 -10.773 1 26.84 94 PRO B O 1
ATOM 4267 N N . PHE B 1 95 ? 17.312 -45.312 -11.57 1 27.17 95 PHE B N 1
ATOM 4268 C CA . PHE B 1 95 ? 18.203 -45.031 -10.445 1 27.17 95 PHE B CA 1
ATOM 4269 C C . PHE B 1 95 ? 17.391 -44.875 -9.164 1 27.17 95 PHE B C 1
ATOM 4271 O O . PHE B 1 95 ? 16.25 -44.406 -9.188 1 27.17 95 PHE B O 1
ATOM 4278 N N . SER B 1 96 ? 17.953 -45.5 -7.953 1 26.75 96 SER B N 1
ATOM 4279 C CA . SER B 1 96 ? 17.75 -45.844 -6.547 1 26.75 96 SER B CA 1
ATOM 4280 C C . SER B 1 96 ? 17.25 -44.656 -5.754 1 26.75 96 SER B C 1
ATOM 4282 O O . SER B 1 96 ? 17.5 -43.5 -6.117 1 26.75 96 SER B O 1
ATOM 4284 N N . PRO B 1 97 ? 16.234 -44.969 -4.797 1 28.56 97 PRO B N 1
ATOM 4285 C CA . PRO B 1 97 ? 15.594 -44.188 -3.736 1 28.56 97 PRO B CA 1
ATOM 4286 C C . PRO B 1 97 ? 16.594 -43.344 -2.941 1 28.56 97 PRO B C 1
ATOM 4288 O O . PRO B 1 97 ? 17.125 -43.812 -1.927 1 28.56 97 PRO B O 1
ATOM 4291 N N . ILE B 1 98 ? 17.688 -43.094 -3.459 1 29.66 98 ILE B N 1
ATOM 4292 C CA . ILE B 1 98 ? 18.688 -42.5 -2.572 1 29.66 98 ILE B CA 1
ATOM 4293 C C . ILE B 1 98 ? 17.984 -41.719 -1.464 1 29.66 98 ILE B C 1
ATOM 4295 O O . ILE B 1 98 ? 16.906 -41.156 -1.675 1 29.66 98 ILE B O 1
ATOM 4299 N N . VAL B 1 99 ? 18.781 -41.75 -0.208 1 29.73 99 VAL B N 1
ATOM 4300 C CA . VAL B 1 99 ? 18.422 -41.344 1.142 1 29.73 99 VAL B CA 1
ATOM 4301 C C . VAL B 1 99 ? 17.703 -40 1.084 1 29.73 99 VAL B C 1
ATOM 4303 O O . VAL B 1 99 ? 18.172 -39.031 0.451 1 29.73 99 VAL B O 1
ATOM 4306 N N . ARG B 1 100 ? 16.422 -40.031 0.953 1 33.91 100 ARG B N 1
ATOM 4307 C CA . ARG B 1 100 ? 15.547 -38.906 1.342 1 33.91 100 ARG B CA 1
ATOM 4308 C C . ARG B 1 100 ? 16.203 -38.062 2.406 1 33.91 100 ARG B C 1
ATOM 4310 O O . ARG B 1 100 ? 16.109 -38.344 3.602 1 33.91 100 ARG B O 1
ATOM 4317 N N . PRO B 1 101 ? 17.531 -37.844 2.457 1 35.88 101 PRO B N 1
ATOM 4318 C CA . PRO B 1 101 ? 18.141 -37.281 3.66 1 35.88 101 PRO B CA 1
ATOM 4319 C C . PRO B 1 101 ? 17.203 -36.344 4.406 1 35.88 101 PRO B C 1
ATOM 4321 O O . PRO B 1 101 ? 16.219 -35.844 3.834 1 35.88 101 PRO B O 1
ATOM 4324 N N . LYS B 1 102 ? 17.547 -36.125 5.742 1 39.5 102 LYS B N 1
ATOM 4325 C CA . LYS B 1 102 ? 16.984 -35.219 6.734 1 39.5 102 LYS B CA 1
ATOM 4326 C C . LYS B 1 102 ? 16.484 -33.938 6.074 1 39.5 102 LYS B C 1
ATOM 4328 O O . LYS B 1 102 ? 17.109 -33.406 5.152 1 39.5 102 LYS B O 1
ATOM 4333 N N . LYS B 1 103 ? 15.281 -33.562 6.055 1 49.53 103 LYS B N 1
ATOM 4334 C CA . LYS B 1 103 ? 14.43 -32.469 5.609 1 49.53 103 LYS B CA 1
ATOM 4335 C C . LYS B 1 103 ? 15.219 -31.156 5.527 1 49.53 103 LYS B C 1
ATOM 4337 O O . LYS B 1 103 ? 15.383 -30.453 6.531 1 49.53 103 LYS B O 1
ATOM 4342 N N . SER B 1 104 ? 16.578 -30.906 4.734 1 64.44 104 SER B N 1
ATOM 4343 C CA . SER B 1 104 ? 17.828 -30.141 4.641 1 64.44 104 SER B CA 1
ATOM 4344 C C . SER B 1 104 ? 17.562 -28.641 4.645 1 64.44 104 SER B C 1
ATOM 4346 O O . SER B 1 104 ? 16.453 -28.203 4.355 1 64.44 104 SER B O 1
ATOM 4348 N N . LEU B 1 105 ? 18.438 -28.031 5.602 1 76.12 105 LEU B N 1
ATOM 4349 C CA . LEU B 1 105 ? 18.484 -26.578 5.66 1 76.12 105 LEU B CA 1
ATOM 4350 C C . LEU B 1 105 ? 18.328 -25.969 4.266 1 76.12 105 LEU B C 1
ATOM 4352 O O . LEU B 1 105 ? 17.656 -24.953 4.098 1 76.12 105 LEU B O 1
ATOM 4356 N N . ALA B 1 106 ? 18.812 -26.844 3.316 1 74.38 106 ALA B N 1
ATOM 4357 C CA . ALA B 1 106 ? 18.75 -26.344 1.947 1 74.38 106 ALA B CA 1
ATOM 4358 C C . ALA B 1 106 ? 17.328 -26.406 1.411 1 74.38 106 ALA B C 1
ATOM 4360 O O . ALA B 1 106 ? 16.859 -25.469 0.736 1 74.38 106 ALA B O 1
ATOM 4361 N N . ALA B 1 107 ? 16.703 -27.484 1.709 1 78 107 ALA B N 1
ATOM 4362 C CA . ALA B 1 107 ? 15.336 -27.625 1.233 1 78 107 ALA B CA 1
ATOM 4363 C C . ALA B 1 107 ? 14.406 -26.641 1.921 1 78 107 ALA B C 1
ATOM 4365 O O . ALA B 1 107 ? 13.508 -26.078 1.289 1 78 107 ALA B O 1
ATOM 4366 N N . ARG B 1 108 ? 14.672 -26.453 3.215 1 83.75 108 ARG B N 1
ATOM 4367 C CA . ARG B 1 108 ? 13.875 -25.5 3.965 1 83.75 108 ARG B CA 1
ATOM 4368 C C . ARG B 1 108 ? 14.094 -24.078 3.439 1 83.75 108 ARG B C 1
ATOM 4370 O O . ARG B 1 108 ? 13.141 -23.297 3.328 1 83.75 108 ARG B O 1
ATOM 4377 N N . VAL B 1 109 ? 15.289 -23.828 3.076 1 85.31 109 VAL B N 1
ATOM 4378 C CA . VAL B 1 109 ? 15.625 -22.484 2.586 1 85.31 109 VAL B CA 1
ATOM 4379 C C . VAL B 1 109 ? 15.039 -22.281 1.193 1 85.31 109 VAL B C 1
ATOM 4381 O O . VAL B 1 109 ? 14.57 -21.188 0.861 1 85.31 109 VAL B O 1
ATOM 4384 N N . ALA B 1 110 ? 15.031 -23.312 0.538 1 81.5 110 ALA B N 1
ATOM 4385 C CA . ALA B 1 110 ? 14.445 -23.219 -0.797 1 81.5 110 ALA B CA 1
ATOM 4386 C C . ALA B 1 110 ? 12.938 -22.953 -0.722 1 81.5 110 ALA B C 1
ATOM 4388 O O . ALA B 1 110 ? 12.398 -22.188 -1.517 1 81.5 110 ALA B O 1
ATOM 4389 N N . ARG B 1 111 ? 12.375 -23.641 0.201 1 83.44 111 ARG B N 1
ATOM 4390 C CA . ARG B 1 111 ? 10.945 -23.406 0.415 1 83.44 111 ARG B CA 1
ATOM 4391 C C . ARG B 1 111 ? 10.68 -21.969 0.844 1 83.44 111 ARG B C 1
ATOM 4393 O O . ARG B 1 111 ? 9.766 -21.328 0.33 1 83.44 111 ARG B O 1
ATOM 4400 N N . LEU B 1 112 ? 11.477 -21.547 1.717 1 88.25 112 LEU B N 1
ATOM 4401 C CA . LEU B 1 112 ? 11.336 -20.172 2.199 1 88.25 112 LEU B CA 1
ATOM 4402 C C . LEU B 1 112 ? 11.594 -19.172 1.08 1 88.25 112 LEU B C 1
ATOM 4404 O O . LEU B 1 112 ? 10.938 -18.125 1.009 1 88.25 112 LEU B O 1
ATOM 4408 N N . SER B 1 113 ? 12.469 -19.547 0.283 1 84.56 113 SER B N 1
ATOM 4409 C CA . SER B 1 113 ? 12.797 -18.672 -0.834 1 84.56 113 SER B CA 1
ATOM 4410 C C . SER B 1 113 ? 11.633 -18.547 -1.806 1 84.56 113 SER B C 1
ATOM 4412 O O . SER B 1 113 ? 11.398 -17.469 -2.375 1 84.56 113 SER B O 1
ATOM 4414 N N . SER B 1 114 ? 10.922 -19.562 -1.928 1 83.06 114 SER B N 1
ATOM 4415 C CA . SER B 1 114 ? 9.766 -19.531 -2.816 1 83.06 114 SER B CA 1
ATOM 4416 C C . SER B 1 114 ? 8.648 -18.672 -2.234 1 83.06 114 SER B C 1
ATOM 4418 O O . SER B 1 114 ? 7.883 -18.047 -2.979 1 83.06 114 SER B O 1
ATOM 4420 N N . ILE B 1 115 ? 8.609 -18.609 -0.964 1 87.75 115 ILE B N 1
ATOM 4421 C CA . ILE B 1 115 ? 7.613 -17.797 -0.276 1 87.75 115 ILE B CA 1
ATOM 4422 C C . ILE B 1 115 ? 8.023 -16.328 -0.325 1 87.75 115 ILE B C 1
ATOM 4424 O O . ILE B 1 115 ? 7.184 -15.445 -0.504 1 87.75 115 ILE B O 1
ATOM 4428 N N . VAL B 1 116 ? 9.273 -16.109 -0.292 1 89.06 116 VAL B N 1
ATOM 4429 C CA . VAL B 1 116 ? 9.789 -14.758 -0.124 1 89.06 116 VAL B CA 1
ATOM 4430 C C . VAL B 1 116 ? 9.812 -14.047 -1.475 1 89.06 116 VAL B C 1
ATOM 4432 O O . VAL B 1 116 ? 9.781 -12.812 -1.534 1 89.06 116 VAL B O 1
ATOM 4435 N N . CYS B 1 117 ? 9.742 -14.703 -2.568 1 85.69 117 CYS B N 1
ATOM 4436 C CA . CYS B 1 117 ? 9.891 -14.102 -3.891 1 85.69 117 CYS B CA 1
ATOM 4437 C C . CYS B 1 117 ? 8.742 -13.133 -4.18 1 85.69 117 CYS B C 1
ATOM 4439 O O . CYS B 1 117 ? 8.977 -11.961 -4.473 1 85.69 117 CYS B O 1
ATOM 4441 N N . PRO B 1 118 ? 7.535 -13.586 -3.994 1 85.25 118 PRO B N 1
ATOM 4442 C CA . PRO B 1 118 ? 6.453 -12.625 -4.238 1 85.25 118 PRO B CA 1
ATOM 4443 C C . PRO B 1 118 ? 6.422 -11.492 -3.215 1 85.25 118 PRO B C 1
ATOM 4445 O O . PRO B 1 118 ? 6.012 -10.375 -3.537 1 85.25 118 PRO B O 1
ATOM 4448 N N . VAL B 1 119 ? 6.879 -11.773 -2.041 1 90.44 119 VAL B N 1
ATOM 4449 C CA . VAL B 1 119 ? 6.914 -10.758 -0.993 1 90.44 119 VAL B CA 1
ATOM 4450 C C . VAL B 1 119 ? 7.953 -9.695 -1.336 1 90.44 119 VAL B C 1
ATOM 4452 O O . VAL B 1 119 ? 7.711 -8.492 -1.162 1 90.44 119 VAL B O 1
ATOM 4455 N N . LEU B 1 120 ? 9.047 -10.133 -1.831 1 91.62 120 LEU B N 1
ATOM 4456 C CA . LEU B 1 120 ? 10.109 -9.211 -2.219 1 91.62 120 LEU B CA 1
ATOM 4457 C C . LEU B 1 120 ? 9.656 -8.297 -3.35 1 91.62 120 LEU B C 1
ATOM 4459 O O . LEU B 1 120 ? 10.016 -7.121 -3.383 1 91.62 120 LEU B O 1
ATOM 4463 N N . LEU B 1 121 ? 8.922 -8.836 -4.195 1 89.69 121 LEU B N 1
ATOM 4464 C CA . LEU B 1 121 ? 8.383 -8.031 -5.285 1 89.69 121 LEU B CA 1
ATOM 4465 C C . LEU B 1 121 ? 7.445 -6.953 -4.75 1 89.69 121 LEU B C 1
ATOM 4467 O O . LEU B 1 121 ? 7.508 -5.801 -5.18 1 89.69 121 LEU B O 1
ATOM 4471 N N . SER B 1 122 ? 6.621 -7.344 -3.83 1 91.19 122 SER B N 1
ATOM 4472 C CA . SER B 1 122 ? 5.699 -6.391 -3.221 1 91.19 122 SER B CA 1
ATOM 4473 C C . SER B 1 122 ? 6.449 -5.324 -2.428 1 91.19 122 SER B C 1
ATOM 4475 O O . SER B 1 122 ? 6.082 -4.148 -2.461 1 91.19 122 SER B O 1
ATOM 4477 N N . LEU B 1 123 ? 7.449 -5.773 -1.747 1 94.38 123 LEU B N 1
ATOM 4478 C CA . LEU B 1 123 ? 8.273 -4.848 -0.979 1 94.38 123 LEU B CA 1
ATOM 4479 C C . LEU B 1 123 ? 9 -3.871 -1.9 1 94.38 123 LEU B C 1
ATOM 4481 O O . LEU B 1 123 ? 9.094 -2.682 -1.596 1 94.38 123 LEU B O 1
ATOM 4485 N N . HIS B 1 124 ? 9.477 -4.344 -3.014 1 93.62 124 HIS B N 1
ATOM 4486 C CA . HIS B 1 124 ? 10.141 -3.488 -3.99 1 93.62 124 HIS B CA 1
ATOM 4487 C C . HIS B 1 124 ? 9.219 -2.379 -4.477 1 93.62 124 HIS B C 1
ATOM 4489 O O . HIS B 1 124 ? 9.578 -1.202 -4.445 1 93.62 124 HIS B O 1
ATOM 4495 N N . ASP B 1 125 ? 8.062 -2.732 -4.844 1 93.44 125 ASP B N 1
ATOM 4496 C CA . ASP B 1 125 ? 7.117 -1.764 -5.387 1 93.44 125 ASP B CA 1
ATOM 4497 C C . ASP B 1 125 ? 6.664 -0.776 -4.312 1 93.44 125 ASP B C 1
ATOM 4499 O O . ASP B 1 125 ? 6.523 0.418 -4.582 1 93.44 125 ASP B O 1
ATOM 4503 N N . THR B 1 126 ? 6.461 -1.277 -3.109 1 94.81 126 THR B N 1
ATOM 4504 C CA . THR B 1 126 ? 6.004 -0.417 -2.023 1 94.81 126 THR B CA 1
ATOM 4505 C C . THR B 1 126 ? 7.105 0.548 -1.596 1 94.81 126 THR B C 1
ATOM 4507 O O . THR B 1 126 ? 6.836 1.714 -1.299 1 94.81 126 THR B O 1
ATOM 4510 N N . GLN B 1 127 ? 8.297 0.101 -1.568 1 95.81 127 GLN B N 1
ATOM 4511 C CA . GLN B 1 127 ? 9.414 0.96 -1.181 1 95.81 127 GLN B CA 1
ATOM 4512 C C . GLN B 1 127 ? 9.711 1.995 -2.262 1 95.81 127 GLN B C 1
ATOM 4514 O O . GLN B 1 127 ? 10.109 3.121 -1.956 1 95.81 127 GLN B O 1
ATOM 4519 N N . LEU B 1 128 ? 9.57 1.58 -3.453 1 95.5 128 LEU B N 1
ATOM 4520 C CA . LEU B 1 128 ? 9.711 2.539 -4.543 1 95.5 128 LEU B CA 1
ATOM 4521 C C . LEU B 1 128 ? 8.672 3.645 -4.434 1 95.5 128 LEU B C 1
ATOM 4523 O O . LEU B 1 128 ? 9 4.828 -4.547 1 95.5 128 LEU B O 1
ATOM 4527 N N . ALA B 1 129 ? 7.492 3.248 -4.137 1 95.62 129 ALA B N 1
ATOM 4528 C CA . ALA B 1 129 ? 6.398 4.207 -4.004 1 95.62 129 ALA B CA 1
ATOM 4529 C C . ALA B 1 129 ? 6.598 5.098 -2.781 1 95.62 129 ALA B C 1
ATOM 4531 O O . ALA B 1 129 ? 6.414 6.316 -2.857 1 95.62 129 ALA B O 1
ATOM 4532 N N . SER B 1 130 ? 6.969 4.488 -1.664 1 96.31 130 SER B N 1
ATOM 4533 C CA . SER B 1 130 ? 7.168 5.258 -0.441 1 96.31 130 SER B CA 1
ATOM 4534 C C . SER B 1 130 ? 8.367 6.191 -0.565 1 96.31 130 SER B C 1
ATOM 4536 O O . SER B 1 130 ? 8.32 7.336 -0.112 1 96.31 130 SER B O 1
ATOM 4538 N N . GLY B 1 131 ? 9.438 5.676 -1.2 1 96.44 131 GLY B N 1
ATOM 4539 C CA . GLY B 1 131 ? 10.602 6.52 -1.409 1 96.44 131 GLY B CA 1
ATOM 4540 C C . GLY B 1 131 ? 10.32 7.719 -2.297 1 96.44 131 GLY B C 1
ATOM 4541 O O . GLY B 1 131 ? 10.727 8.836 -1.983 1 96.44 131 GLY B O 1
ATOM 4542 N N . LEU B 1 132 ? 9.633 7.492 -3.316 1 97.06 132 LEU B N 1
ATOM 4543 C CA . LEU B 1 132 ? 9.266 8.578 -4.219 1 97.06 132 LEU B CA 1
ATOM 4544 C C . LEU B 1 132 ? 8.305 9.555 -3.537 1 97.06 132 LEU B C 1
ATOM 4546 O O . LEU B 1 132 ? 8.406 10.766 -3.729 1 97.06 132 LEU B O 1
ATOM 4550 N N . ALA B 1 133 ? 7.438 9.008 -2.758 1 96.94 133 ALA B N 1
ATOM 4551 C CA . ALA B 1 133 ? 6.449 9.844 -2.084 1 96.94 133 ALA B CA 1
ATOM 4552 C C . ALA B 1 133 ? 7.121 10.82 -1.119 1 96.94 133 ALA B C 1
ATOM 4554 O O . ALA B 1 133 ? 6.832 12.016 -1.136 1 96.94 133 ALA B O 1
ATOM 4555 N N . ILE B 1 134 ? 8 10.32 -0.314 1 97.38 134 ILE B N 1
ATOM 4556 C CA . ILE B 1 134 ? 8.617 11.164 0.703 1 97.38 134 ILE B CA 1
ATOM 4557 C C . ILE B 1 134 ? 9.578 12.156 0.043 1 97.38 134 ILE B C 1
ATOM 4559 O O . ILE B 1 134 ? 9.695 13.297 0.481 1 97.38 134 ILE B O 1
ATOM 4563 N N . SER B 1 135 ? 10.266 11.773 -0.999 1 97.06 135 SER B N 1
ATOM 4564 C CA . SER B 1 135 ? 11.188 12.672 -1.679 1 97.06 135 SER B CA 1
ATOM 4565 C C . SER B 1 135 ? 10.445 13.773 -2.422 1 97.06 135 SER B C 1
ATOM 4567 O O . SER B 1 135 ? 10.852 14.938 -2.383 1 97.06 135 SER B O 1
ATOM 4569 N N . VAL B 1 136 ? 9.391 13.438 -3.043 1 95.38 136 VAL B N 1
ATOM 4570 C CA . VAL B 1 136 ? 8.594 14.438 -3.748 1 95.38 136 VAL B CA 1
ATOM 4571 C C . VAL B 1 136 ? 7.977 15.406 -2.744 1 95.38 136 VAL B C 1
ATOM 4573 O O . VAL B 1 136 ? 7.895 16.609 -3.004 1 95.38 136 VAL B O 1
ATOM 4576 N N . THR B 1 137 ? 7.609 14.883 -1.624 1 95.12 137 THR B N 1
ATOM 4577 C CA . THR B 1 137 ? 7.094 15.742 -0.567 1 95.12 137 THR B CA 1
ATOM 4578 C C . THR B 1 137 ? 8.148 16.75 -0.127 1 95.12 137 THR B C 1
ATOM 4580 O O . THR B 1 137 ? 7.859 17.938 0.021 1 95.12 137 THR B O 1
ATOM 4583 N N . ALA B 1 138 ? 9.328 16.234 0.049 1 96.06 138 ALA B N 1
ATOM 4584 C CA . ALA B 1 138 ? 10.422 17.109 0.478 1 96.06 138 ALA B CA 1
ATOM 4585 C C . ALA B 1 138 ? 10.703 18.188 -0.564 1 96.06 138 ALA B C 1
ATOM 4587 O O . ALA B 1 138 ? 10.93 19.359 -0.22 1 96.06 138 ALA B O 1
ATOM 4588 N N . LEU B 1 139 ? 10.602 17.875 -1.79 1 94.94 139 LEU B N 1
ATOM 4589 C CA . LEU B 1 139 ? 10.906 18.812 -2.861 1 94.94 139 LEU B CA 1
ATOM 4590 C C . LEU B 1 139 ? 9.797 19.859 -2.998 1 94.94 139 LEU B C 1
ATOM 4592 O O . LEU B 1 139 ? 10.078 21.047 -3.211 1 94.94 139 LEU B O 1
ATOM 4596 N N . ILE B 1 140 ? 8.633 19.453 -2.854 1 92.19 140 ILE B N 1
ATOM 4597 C CA . ILE B 1 140 ? 7.508 20.375 -2.957 1 92.19 140 ILE B CA 1
ATOM 4598 C C . ILE B 1 140 ? 7.492 21.312 -1.751 1 92.19 140 ILE B C 1
ATOM 4600 O O . ILE B 1 140 ? 7.32 22.531 -1.899 1 92.19 140 ILE B O 1
ATOM 4604 N N . ARG B 1 141 ? 7.754 20.766 -0.602 1 92 141 ARG B N 1
ATOM 4605 C CA . ARG B 1 141 ? 7.664 21.531 0.628 1 92 141 ARG B CA 1
ATOM 4606 C C . ARG B 1 141 ? 8.898 22.422 0.812 1 92 141 ARG B C 1
ATOM 4608 O O . ARG B 1 141 ? 8.867 23.375 1.577 1 92 141 ARG B O 1
ATOM 4615 N N . SER B 1 142 ? 9.961 22.047 0.183 1 91.56 142 SER B N 1
ATOM 4616 C CA . SER B 1 142 ? 11.18 22.844 0.281 1 91.56 142 SER B CA 1
ATOM 4617 C C . SER B 1 142 ? 10.977 24.234 -0.305 1 91.56 142 SER B C 1
ATOM 4619 O O . SER B 1 142 ? 11.734 25.172 -0.001 1 91.56 142 SER B O 1
ATOM 4621 N N . ARG B 1 143 ? 9.93 24.406 -1.033 1 87.62 143 ARG B N 1
ATOM 4622 C CA . ARG B 1 143 ? 9.656 25.703 -1.652 1 87.62 143 ARG B CA 1
ATOM 4623 C C . ARG B 1 143 ? 8.766 26.562 -0.764 1 87.62 143 ARG B C 1
ATOM 4625 O O . ARG B 1 143 ? 8.477 27.719 -1.089 1 87.62 143 ARG B O 1
ATOM 4632 N N . ARG B 1 144 ? 8.469 26 0.333 1 83 144 ARG B N 1
ATOM 4633 C CA . ARG B 1 144 ? 7.648 26.719 1.298 1 83 144 ARG B CA 1
ATOM 4634 C C . ARG B 1 144 ? 8.492 27.219 2.469 1 83 144 ARG B C 1
ATOM 4636 O O . ARG B 1 144 ? 9.43 26.531 2.895 1 83 144 ARG B O 1
ATOM 4643 N N . PRO B 1 145 ? 8.148 28.281 3.041 1 78 145 PRO B N 1
ATOM 4644 C CA . PRO B 1 145 ? 8.969 28.875 4.09 1 78 145 PRO B CA 1
ATOM 4645 C C . PRO B 1 145 ? 8.867 28.141 5.422 1 78 145 PRO B C 1
ATOM 4647 O O . PRO B 1 145 ? 9.727 28.312 6.297 1 78 145 PRO B O 1
ATOM 4650 N N . VAL B 1 146 ? 7.984 27.25 5.555 1 78.88 146 VAL B N 1
ATOM 4651 C CA . VAL B 1 146 ? 7.777 26.609 6.852 1 78.88 146 VAL B CA 1
ATOM 4652 C C . VAL B 1 146 ? 8.594 25.328 6.926 1 78.88 146 VAL B C 1
ATOM 4654 O O . VAL B 1 146 ? 8.875 24.828 8.016 1 78.88 146 VAL B O 1
ATOM 4657 N N . PHE B 1 147 ? 9.172 24.906 5.875 1 89 147 PHE B N 1
ATOM 4658 C CA . PHE B 1 147 ? 9.867 23.625 5.84 1 89 147 PHE B CA 1
ATOM 4659 C C . PHE B 1 147 ? 11.344 23.812 6.18 1 89 147 PHE B C 1
ATOM 4661 O O . PHE B 1 147 ? 12.078 24.469 5.445 1 89 147 PHE B O 1
ATOM 4668 N N . SER B 1 148 ? 11.758 23.141 7.309 1 90.75 148 SER B N 1
ATOM 4669 C CA . SER B 1 148 ? 13.094 23.375 7.859 1 90.75 148 SER B CA 1
ATOM 4670 C C . SER B 1 148 ? 14.102 22.391 7.262 1 90.75 148 SER B C 1
ATOM 4672 O O . SER B 1 148 ? 13.727 21.406 6.633 1 90.75 148 SER B O 1
ATOM 4674 N N . VAL B 1 149 ? 15.344 22.688 7.504 1 92.25 149 VAL B N 1
ATOM 4675 C CA . VAL B 1 149 ? 16.453 21.844 7.066 1 92.25 149 VAL B CA 1
ATOM 4676 C C . VAL B 1 149 ? 16.406 20.5 7.809 1 92.25 149 VAL B C 1
ATOM 4678 O O . VAL B 1 149 ? 16.719 19.453 7.234 1 92.25 149 VAL B O 1
ATOM 4681 N N . TYR B 1 150 ? 15.969 20.578 9.047 1 92.25 150 TYR B N 1
ATOM 4682 C CA . TYR B 1 150 ? 15.828 19.359 9.852 1 92.25 150 TYR B CA 1
ATOM 4683 C C . TYR B 1 150 ? 14.836 18.391 9.203 1 92.25 150 TYR B C 1
ATOM 4685 O O . TYR B 1 150 ? 15.148 17.219 9.023 1 92.25 150 TYR B O 1
ATOM 4693 N N . HIS B 1 151 ? 13.727 18.859 8.828 1 94.88 151 HIS B N 1
ATOM 4694 C CA . HIS B 1 151 ? 12.711 18.016 8.211 1 94.88 151 HIS B CA 1
ATOM 4695 C C . HIS B 1 151 ? 13.164 17.516 6.844 1 94.88 151 HIS B C 1
ATOM 4697 O O . HIS B 1 151 ? 12.867 16.391 6.461 1 94.88 151 HIS B O 1
ATOM 4703 N N . PHE B 1 152 ? 13.836 18.328 6.141 1 96.12 152 PHE B N 1
ATOM 4704 C CA . PHE B 1 152 ? 14.375 17.922 4.852 1 96.12 152 PHE B CA 1
ATOM 4705 C C . PHE B 1 152 ? 15.391 16.797 5.02 1 96.12 152 PHE B C 1
ATOM 4707 O O . PHE B 1 152 ? 15.414 15.852 4.234 1 96.12 152 PHE B O 1
ATOM 4714 N N . SER B 1 153 ? 16.188 16.953 5.992 1 96 153 SER B N 1
ATOM 4715 C CA . SER B 1 153 ? 17.203 15.93 6.258 1 96 153 SER B CA 1
ATOM 4716 C C . SER B 1 153 ? 16.562 14.594 6.637 1 96 153 SER B C 1
ATOM 4718 O O . SER B 1 153 ? 17.016 13.531 6.211 1 96 153 SER B O 1
ATOM 4720 N N . ILE B 1 154 ? 15.531 14.633 7.387 1 96.5 154 ILE B N 1
ATOM 4721 C CA . ILE B 1 154 ? 14.82 13.414 7.758 1 96.5 154 ILE B CA 1
ATOM 4722 C C . ILE B 1 154 ? 14.211 12.773 6.516 1 96.5 154 ILE B C 1
ATOM 4724 O O . ILE B 1 154 ? 14.32 11.562 6.312 1 96.5 154 ILE B O 1
ATOM 4728 N N . ALA B 1 155 ? 13.578 13.594 5.758 1 97.06 155 ALA B N 1
ATOM 4729 C CA . ALA B 1 155 ? 12.984 13.094 4.523 1 97.06 155 ALA B CA 1
ATOM 4730 C C . ALA B 1 155 ? 14.039 12.484 3.605 1 97.06 155 ALA B C 1
ATOM 4732 O O . ALA B 1 155 ? 13.805 11.445 2.986 1 97.06 155 ALA B O 1
ATOM 4733 N N . ALA B 1 156 ? 15.125 13.133 3.521 1 96.88 156 ALA B N 1
ATOM 4734 C CA . ALA B 1 156 ? 16.219 12.625 2.695 1 96.88 156 ALA B CA 1
ATOM 4735 C C . ALA B 1 156 ? 16.75 11.297 3.236 1 96.88 156 ALA B C 1
ATOM 4737 O O . ALA B 1 156 ? 17.016 10.375 2.467 1 96.88 156 ALA B O 1
ATOM 4738 N N . ASP B 1 157 ? 16.891 11.258 4.516 1 97 157 ASP B N 1
ATOM 4739 C CA . ASP B 1 157 ? 17.344 10.008 5.129 1 97 157 ASP B CA 1
ATOM 4740 C C . ASP B 1 157 ? 16.375 8.867 4.82 1 97 157 ASP B C 1
ATOM 4742 O O . ASP B 1 157 ? 16.812 7.766 4.469 1 97 157 ASP B O 1
ATOM 4746 N N . LEU B 1 158 ? 15.164 9.125 4.949 1 97.62 158 LEU B N 1
ATOM 4747 C CA . LEU B 1 158 ? 14.164 8.102 4.668 1 97.62 158 LEU B CA 1
ATOM 4748 C C . LEU B 1 158 ? 14.203 7.684 3.201 1 97.62 158 LEU B C 1
ATOM 4750 O O . LEU B 1 158 ? 14.055 6.504 2.881 1 97.62 158 LEU B O 1
ATOM 4754 N N . THR B 1 159 ? 14.359 8.641 2.365 1 97.31 159 THR B N 1
ATOM 4755 C CA . THR B 1 159 ? 14.461 8.344 0.94 1 97.31 159 THR B CA 1
ATOM 4756 C C . THR B 1 159 ? 15.664 7.445 0.658 1 97.31 159 THR B C 1
ATOM 4758 O O . THR B 1 159 ? 15.555 6.488 -0.11 1 97.31 159 THR B O 1
ATOM 4761 N N . TRP B 1 160 ? 16.75 7.742 1.259 1 96.31 160 TRP B N 1
ATOM 4762 C CA . TRP B 1 160 ? 17.953 6.953 1.066 1 96.31 160 TRP B CA 1
ATOM 4763 C C . TRP B 1 160 ? 17.766 5.527 1.579 1 96.31 160 TRP B C 1
ATOM 4765 O O . TRP B 1 160 ? 18.188 4.566 0.931 1 96.31 160 TRP B O 1
ATOM 4775 N N . ILE B 1 161 ? 17.141 5.395 2.693 1 96 161 ILE B N 1
ATOM 4776 C CA . ILE B 1 161 ? 16.891 4.082 3.271 1 96 161 ILE B CA 1
ATOM 4777 C C . ILE B 1 161 ? 15.953 3.285 2.359 1 96 161 ILE B C 1
ATOM 4779 O O . ILE B 1 161 ? 16.219 2.119 2.059 1 96 161 ILE B O 1
ATOM 4783 N N . ALA B 1 162 ? 14.938 3.92 1.909 1 96.31 162 ALA B N 1
ATOM 4784 C CA . ALA B 1 162 ? 13.977 3.256 1.032 1 96.31 162 ALA B CA 1
ATOM 4785 C C . ALA B 1 162 ? 14.617 2.883 -0.301 1 96.31 162 ALA B C 1
ATOM 4787 O O . ALA B 1 162 ? 14.398 1.781 -0.814 1 96.31 162 ALA B O 1
ATOM 4788 N N . SER B 1 163 ? 15.391 3.766 -0.858 1 95.06 163 SER B N 1
ATOM 4789 C CA . SER B 1 163 ? 16.031 3.52 -2.145 1 95.06 163 SER B CA 1
ATOM 4790 C C . SER B 1 163 ? 17.078 2.41 -2.041 1 95.06 163 SER B C 1
ATOM 4792 O O . SER B 1 163 ? 17.172 1.562 -2.93 1 95.06 163 SER B O 1
ATOM 4794 N N . GLY B 1 164 ? 17.812 2.445 -0.992 1 92.56 164 GLY B N 1
ATOM 4795 C CA . GLY B 1 164 ? 18.812 1.396 -0.793 1 92.56 164 GLY B CA 1
ATOM 4796 C C . GLY B 1 164 ? 18.188 0.013 -0.684 1 92.56 164 GLY B C 1
ATOM 4797 O O . GLY B 1 164 ? 18.672 -0.937 -1.302 1 92.56 164 GLY B O 1
ATOM 4798 N N . THR B 1 165 ? 17.203 -0.101 0.054 1 93.06 165 THR B N 1
ATOM 4799 C CA . THR B 1 165 ? 16.562 -1.398 0.246 1 93.06 165 THR B CA 1
ATOM 4800 C C . THR B 1 165 ? 15.812 -1.821 -1.013 1 93.06 165 THR B C 1
ATOM 4802 O O . THR B 1 165 ? 15.742 -3.01 -1.333 1 93.06 165 THR B O 1
ATOM 4805 N N . GLN B 1 166 ? 15.25 -0.849 -1.66 1 92.62 166 GLN B N 1
ATOM 4806 C CA . GLN B 1 166 ? 14.609 -1.143 -2.936 1 92.62 166 GLN B CA 1
ATOM 4807 C C . GLN B 1 166 ? 15.602 -1.742 -3.928 1 92.62 166 GLN B C 1
ATOM 4809 O O . GLN B 1 166 ? 15.266 -2.668 -4.672 1 92.62 166 GLN B O 1
ATOM 4814 N N . MET B 1 167 ? 16.75 -1.271 -3.957 1 89.94 167 MET B N 1
ATOM 4815 C CA . MET B 1 167 ? 17.781 -1.787 -4.852 1 89.94 167 MET B CA 1
ATOM 4816 C C . MET B 1 167 ? 18.156 -3.221 -4.484 1 89.94 167 MET B C 1
ATOM 4818 O O . MET B 1 167 ? 18.375 -4.051 -5.367 1 89.94 167 MET B O 1
ATOM 4822 N N . VAL B 1 168 ? 18.172 -3.48 -3.262 1 88.88 168 VAL B N 1
ATOM 4823 C CA . VAL B 1 168 ? 18.5 -4.828 -2.803 1 88.88 168 VAL B CA 1
ATOM 4824 C C . VAL B 1 168 ? 17.406 -5.801 -3.26 1 88.88 168 VAL B C 1
ATOM 4826 O O . VAL B 1 168 ? 17.703 -6.902 -3.727 1 88.88 168 VAL B O 1
ATOM 4829 N N . SER B 1 169 ? 16.203 -5.379 -3.117 1 88.56 169 SER B N 1
ATOM 4830 C CA . SER B 1 169 ? 15.109 -6.23 -3.562 1 88.56 169 SER B CA 1
ATOM 4831 C C . SER B 1 169 ? 15.148 -6.434 -5.074 1 88.56 169 SER B C 1
ATOM 4833 O O . SER B 1 169 ? 14.836 -7.52 -5.566 1 88.56 169 SER B O 1
ATOM 4835 N N . PHE B 1 170 ? 15.57 -5.508 -5.742 1 85.44 170 PHE B N 1
ATOM 4836 C CA . PHE B 1 170 ? 15.57 -5.562 -7.199 1 85.44 170 PHE B CA 1
ATOM 4837 C C . PHE B 1 170 ? 16.656 -6.504 -7.707 1 85.44 170 PHE B C 1
ATOM 4839 O O . PHE B 1 170 ? 16.5 -7.121 -8.766 1 85.44 170 PHE B O 1
ATOM 4846 N N . ILE B 1 171 ? 17.703 -6.668 -7.02 1 79.56 171 ILE B N 1
ATOM 4847 C CA . ILE B 1 171 ? 18.766 -7.59 -7.395 1 79.56 171 ILE B CA 1
ATOM 4848 C C . ILE B 1 171 ? 18.203 -9.008 -7.523 1 79.56 171 ILE B C 1
ATOM 4850 O O . ILE B 1 171 ? 18.547 -9.734 -8.461 1 79.56 171 ILE B O 1
ATOM 4854 N N . PHE B 1 172 ? 17.281 -9.32 -6.754 1 77.06 172 PHE B N 1
ATOM 4855 C CA . PHE B 1 172 ? 16.75 -10.672 -6.738 1 77.06 172 PHE B CA 1
ATOM 4856 C C . PHE B 1 172 ? 15.617 -10.82 -7.742 1 77.06 172 PHE B C 1
ATOM 4858 O O . PHE B 1 172 ? 15.43 -11.891 -8.328 1 77.06 172 PHE B O 1
ATOM 4865 N N . ILE B 1 173 ? 14.891 -9.773 -7.938 1 73.94 173 ILE B N 1
ATOM 4866 C CA . ILE B 1 173 ? 13.805 -9.812 -8.906 1 73.94 173 ILE B CA 1
ATOM 4867 C C . ILE B 1 173 ? 14.375 -9.867 -10.32 1 73.94 173 ILE B C 1
ATOM 4869 O O . ILE B 1 173 ? 13.812 -10.531 -11.195 1 73.94 173 ILE B O 1
ATOM 4873 N N . ARG B 1 174 ? 15.461 -9.227 -10.477 1 66.75 174 ARG B N 1
ATOM 4874 C CA . ARG B 1 174 ? 16.156 -9.195 -11.758 1 66.75 174 ARG B CA 1
ATOM 4875 C C . ARG B 1 174 ? 16.562 -10.602 -12.188 1 66.75 174 ARG B C 1
ATOM 4877 O O . ARG B 1 174 ? 16.469 -10.953 -13.367 1 66.75 174 ARG B O 1
ATOM 4884 N N . SER B 1 175 ? 16.906 -11.305 -11.289 1 61.12 175 SER B N 1
ATOM 4885 C CA . SER B 1 175 ? 17.344 -12.672 -11.586 1 61.12 175 SER B CA 1
ATOM 4886 C C . SER B 1 175 ? 16.172 -13.539 -12.023 1 61.12 175 SER B C 1
ATOM 4888 O O . SER B 1 175 ? 16.328 -14.406 -12.891 1 61.12 175 SER B O 1
ATOM 4890 N N . ASP B 1 176 ? 15.078 -13.117 -11.531 1 59.19 176 ASP B N 1
ATOM 4891 C CA . ASP B 1 176 ? 13.891 -13.867 -11.922 1 59.19 176 ASP B CA 1
ATOM 4892 C C . ASP B 1 176 ? 13.359 -13.383 -13.266 1 59.19 176 ASP B C 1
ATOM 4894 O O . ASP B 1 176 ? 12.797 -14.172 -14.031 1 59.19 176 ASP B O 1
ATOM 4898 N N . ILE B 1 177 ? 13.641 -12.117 -13.484 1 55.94 177 ILE B N 1
ATOM 4899 C CA . ILE B 1 177 ? 13.242 -11.516 -14.75 1 55.94 177 ILE B CA 1
ATOM 4900 C C . ILE B 1 177 ? 14.086 -12.086 -15.883 1 55.94 177 ILE B C 1
ATOM 4902 O O . ILE B 1 177 ? 13.594 -12.258 -17 1 55.94 177 ILE B O 1
ATOM 4906 N N . LYS B 1 178 ? 15.273 -12.406 -15.578 1 53.22 178 LYS B N 1
ATOM 4907 C CA . LYS B 1 178 ? 16.141 -13.016 -16.578 1 53.22 178 LYS B CA 1
ATOM 4908 C C . LYS B 1 178 ? 15.531 -14.305 -17.125 1 53.22 178 LYS B C 1
ATOM 4910 O O . LYS B 1 178 ? 15.617 -14.586 -18.328 1 53.22 178 LYS B O 1
ATOM 4915 N N . ASP B 1 179 ? 14.867 -14.891 -16.219 1 53.19 179 ASP B N 1
ATOM 4916 C CA . ASP B 1 179 ? 14.195 -16.094 -16.703 1 53.19 179 ASP B CA 1
ATOM 4917 C C . ASP B 1 179 ? 13.047 -15.727 -17.656 1 53.19 179 ASP B C 1
ATOM 4919 O O . ASP B 1 179 ? 12.805 -16.422 -18.641 1 53.19 179 ASP B O 1
ATOM 4923 N N . ASP B 1 180 ? 12.508 -14.594 -17.391 1 52.66 180 ASP B N 1
ATOM 4924 C CA . ASP B 1 180 ? 11.469 -14.094 -18.281 1 52.66 180 ASP B CA 1
ATOM 4925 C C . ASP B 1 180 ? 12.062 -13.594 -19.594 1 52.66 180 ASP B C 1
ATOM 4927 O O . ASP B 1 180 ? 11.438 -13.719 -20.656 1 52.66 180 ASP B O 1
ATOM 4931 N N . GLN B 1 181 ? 13.25 -13.07 -19.438 1 51.44 181 GLN B N 1
ATOM 4932 C CA . GLN B 1 181 ? 13.945 -12.609 -20.625 1 51.44 181 GLN B CA 1
ATOM 4933 C C . GLN B 1 181 ? 14.266 -13.773 -21.562 1 51.44 181 GLN B C 1
ATOM 4935 O O . GLN B 1 181 ? 14.242 -13.625 -22.781 1 51.44 181 GLN B O 1
ATOM 4940 N N . ALA B 1 182 ? 14.484 -14.859 -20.875 1 51.5 182 ALA B N 1
ATOM 4941 C CA . ALA B 1 182 ? 14.648 -16.047 -21.719 1 51.5 182 ALA B CA 1
ATOM 4942 C C . ALA B 1 182 ? 13.383 -16.344 -22.516 1 51.5 182 ALA B C 1
ATOM 4944 O O . ALA B 1 182 ? 13.445 -16.75 -23.672 1 51.5 182 ALA B O 1
ATOM 4945 N N . LEU B 1 183 ? 12.367 -16.016 -21.812 1 54.03 183 LEU B N 1
ATOM 4946 C CA . LEU B 1 183 ? 11.117 -16.172 -22.547 1 54.03 183 LEU B CA 1
ATOM 4947 C C . LEU B 1 183 ? 10.961 -15.07 -23.578 1 54.03 183 LEU B C 1
ATOM 4949 O O . LEU B 1 183 ? 10.422 -15.305 -24.672 1 54.03 183 LEU B O 1
ATOM 4953 N N . LEU B 1 184 ? 11.453 -13.914 -23.25 1 53.41 184 LEU B N 1
ATOM 4954 C CA . LEU B 1 184 ? 11.461 -12.789 -24.172 1 53.41 184 LEU B CA 1
ATOM 4955 C C . LEU B 1 184 ? 12.297 -13.117 -25.406 1 53.41 184 LEU B C 1
ATOM 4957 O O . LEU B 1 184 ? 11.93 -12.75 -26.531 1 53.41 184 LEU B O 1
ATOM 4961 N N . ALA B 1 185 ? 13.414 -13.766 -25.125 1 50.31 185 ALA B N 1
ATOM 4962 C CA . ALA B 1 185 ? 14.258 -14.211 -26.234 1 50.31 185 ALA B CA 1
ATOM 4963 C C . ALA B 1 185 ? 13.492 -15.141 -27.172 1 50.31 185 ALA B C 1
ATOM 4965 O O . ALA B 1 185 ? 13.781 -15.203 -28.359 1 50.31 185 ALA B O 1
ATOM 4966 N N . ARG B 1 186 ? 12.516 -15.781 -26.594 1 52.88 186 ARG B N 1
ATOM 4967 C CA . ARG B 1 186 ? 11.688 -16.625 -27.438 1 52.88 186 ARG B CA 1
ATOM 4968 C C . ARG B 1 186 ? 10.578 -15.82 -28.109 1 52.88 186 ARG B C 1
ATOM 4970 O O . ARG B 1 186 ? 9.766 -16.375 -28.859 1 52.88 186 ARG B O 1
ATOM 4977 N N . GLY B 1 187 ? 10.695 -14.414 -27.906 1 51.12 187 GLY B N 1
ATOM 4978 C CA . GLY B 1 187 ? 9.773 -13.531 -28.594 1 51.12 187 GLY B CA 1
ATOM 4979 C C . GLY B 1 187 ? 8.531 -13.211 -27.781 1 51.12 187 GLY B C 1
ATOM 4980 O O . GLY B 1 187 ? 7.602 -12.57 -28.266 1 51.12 187 GLY B O 1
ATOM 4981 N N . ILE B 1 188 ? 8.438 -13.75 -26.625 1 59.09 188 ILE B N 1
ATOM 4982 C CA . ILE B 1 188 ? 7.184 -13.562 -25.906 1 59.09 188 ILE B CA 1
ATOM 4983 C C . ILE B 1 188 ? 7.367 -12.516 -24.812 1 59.09 188 ILE B C 1
ATOM 4985 O O . ILE B 1 188 ? 8.18 -12.688 -23.906 1 59.09 188 ILE B O 1
ATOM 4989 N N . ASN B 1 189 ? 6.98 -11.32 -25.109 1 63.72 189 ASN B N 1
ATOM 4990 C CA . ASN B 1 189 ? 7.078 -10.211 -24.172 1 63.72 189 ASN B CA 1
ATOM 4991 C C . ASN B 1 189 ? 5.922 -10.227 -23.172 1 63.72 189 ASN B C 1
ATOM 4993 O O . ASN B 1 189 ? 4.938 -9.508 -23.344 1 63.72 189 ASN B O 1
ATOM 4997 N N . THR B 1 190 ? 6.035 -11.094 -22.141 1 72.25 190 THR B N 1
ATOM 4998 C CA . THR B 1 190 ? 4.879 -11.25 -21.266 1 72.25 190 THR B CA 1
ATOM 4999 C C . THR B 1 190 ? 4.883 -10.18 -20.172 1 72.25 190 THR B C 1
ATOM 5001 O O . THR B 1 190 ? 3.846 -9.594 -19.875 1 72.25 190 THR B O 1
ATOM 5004 N N . HIS B 1 191 ? 6.035 -9.789 -19.625 1 80.56 191 HIS B N 1
ATOM 5005 C CA . HIS B 1 191 ? 6.086 -8.852 -18.5 1 80.56 191 HIS B CA 1
ATOM 5006 C C . HIS B 1 191 ? 6.797 -7.562 -18.891 1 80.56 191 HIS B C 1
ATOM 5008 O O . HIS B 1 191 ? 7.344 -6.867 -18.031 1 80.56 191 HIS B O 1
ATOM 5014 N N . ARG B 1 192 ? 6.672 -7.059 -20.094 1 79.25 192 ARG B N 1
ATOM 5015 C CA . ARG B 1 192 ? 7.43 -5.91 -20.578 1 79.25 192 ARG B CA 1
ATOM 5016 C C . ARG B 1 192 ? 6.871 -4.609 -20.016 1 79.25 192 ARG B C 1
ATOM 5018 O O . ARG B 1 192 ? 7.633 -3.725 -19.609 1 79.25 192 ARG B O 1
ATOM 5025 N N . ILE B 1 193 ? 5.625 -4.555 -19.984 1 84.12 193 ILE B N 1
ATOM 5026 C CA . ILE B 1 193 ? 5 -3.301 -19.578 1 84.12 193 ILE B CA 1
ATOM 5027 C C . ILE B 1 193 ? 5.324 -3.016 -18.109 1 84.12 193 ILE B C 1
ATOM 5029 O O . ILE B 1 193 ? 5.66 -1.884 -17.75 1 84.12 193 ILE B O 1
ATOM 5033 N N . VAL B 1 194 ? 5.227 -4.02 -17.266 1 87.12 194 VAL B N 1
ATOM 5034 C CA . VAL B 1 194 ? 5.484 -3.812 -15.852 1 87.12 194 VAL B CA 1
ATOM 5035 C C . VAL B 1 194 ? 6.965 -3.523 -15.625 1 87.12 194 VAL B C 1
ATOM 5037 O O . VAL B 1 194 ? 7.324 -2.727 -14.758 1 87.12 194 VAL B O 1
ATOM 5040 N N . GLN B 1 195 ? 7.824 -4.02 -16.406 1 84.25 195 GLN B N 1
ATOM 5041 C CA . GLN B 1 195 ? 9.258 -3.779 -16.281 1 84.25 195 GLN B CA 1
ATOM 5042 C C . GLN B 1 195 ? 9.617 -2.354 -16.688 1 84.25 195 GLN B C 1
ATOM 5044 O O . GLN B 1 195 ? 10.461 -1.715 -16.062 1 84.25 195 GLN B O 1
ATOM 5049 N N . ILE B 1 196 ? 8.969 -1.871 -17.688 1 85.81 196 ILE B N 1
ATOM 5050 C CA . ILE B 1 196 ? 9.203 -0.501 -18.125 1 85.81 196 ILE B CA 1
ATOM 5051 C C . ILE B 1 196 ? 8.688 0.478 -17.078 1 85.81 196 ILE B C 1
ATOM 5053 O O . ILE B 1 196 ? 9.312 1.514 -16.828 1 85.81 196 ILE B O 1
ATOM 5057 N N . LEU B 1 197 ? 7.645 0.14 -16.484 1 89 197 LEU B N 1
ATOM 5058 C CA . LEU B 1 197 ? 7.09 1.01 -15.445 1 89 197 LEU B CA 1
ATOM 5059 C C . LEU B 1 197 ? 8 1.049 -14.227 1 89 197 LEU B C 1
ATOM 5061 O O . LEU B 1 197 ? 8.258 2.121 -13.672 1 89 197 LEU B O 1
ATOM 5065 N N . ARG B 1 198 ? 8.469 -0.037 -13.82 1 88 198 ARG B N 1
ATOM 5066 C CA . ARG B 1 198 ? 9.406 -0.096 -12.695 1 88 198 ARG B CA 1
ATOM 5067 C C . ARG B 1 198 ? 10.695 0.641 -13.023 1 88 198 ARG B C 1
ATOM 5069 O O . ARG B 1 198 ? 11.227 1.373 -12.188 1 88 198 ARG B O 1
ATOM 5076 N N . ALA B 1 199 ? 11.133 0.465 -14.281 1 88.19 199 ALA B N 1
ATOM 5077 C CA . ALA B 1 199 ? 12.352 1.151 -14.711 1 88.19 199 ALA B CA 1
ATOM 5078 C C . ALA B 1 199 ? 12.156 2.664 -14.719 1 88.19 199 ALA B C 1
ATOM 5080 O O . ALA B 1 199 ? 13.047 3.414 -14.305 1 88.19 199 ALA B O 1
ATOM 5081 N N . ALA B 1 200 ? 11.039 3.055 -15.18 1 91.88 200 ALA B N 1
ATOM 5082 C CA . ALA B 1 200 ? 10.734 4.484 -15.203 1 91.88 200 ALA B CA 1
ATOM 5083 C C . ALA B 1 200 ? 10.688 5.059 -13.797 1 91.88 200 ALA B C 1
ATOM 5085 O O . ALA B 1 200 ? 11.203 6.152 -13.547 1 91.88 200 ALA B O 1
ATOM 5086 N N . CYS B 1 201 ? 10.094 4.32 -12.883 1 93.25 201 CYS B N 1
ATOM 5087 C CA . CYS B 1 201 ? 10.016 4.773 -11.5 1 93.25 201 CYS B CA 1
ATOM 5088 C C . CYS B 1 201 ? 11.398 4.789 -10.852 1 93.25 201 CYS B C 1
ATOM 5090 O O . CYS B 1 201 ? 11.727 5.707 -10.102 1 93.25 201 CYS B O 1
ATOM 5092 N N . MET B 1 202 ? 12.18 3.836 -11.172 1 92.75 202 MET B N 1
ATOM 5093 C CA . MET B 1 202 ? 13.539 3.791 -10.633 1 92.75 202 MET B CA 1
ATOM 5094 C C . MET B 1 202 ? 14.383 4.93 -11.195 1 92.75 202 MET B C 1
ATOM 5096 O O . MET B 1 202 ? 15.195 5.516 -10.477 1 92.75 202 MET B O 1
ATOM 5100 N N . PHE B 1 203 ? 14.172 5.227 -12.445 1 93.38 203 PHE B N 1
ATOM 5101 C CA . PHE B 1 203 ? 14.883 6.34 -13.055 1 93.38 203 PHE B CA 1
ATOM 5102 C C . PHE B 1 203 ? 14.477 7.66 -12.414 1 93.38 203 PHE B C 1
ATOM 5104 O O . PHE B 1 203 ? 15.328 8.508 -12.141 1 93.38 203 PHE B O 1
ATOM 5111 N N . THR B 1 204 ? 13.227 7.766 -12.195 1 95.69 204 THR B N 1
ATOM 5112 C CA . THR B 1 204 ? 12.742 8.969 -11.523 1 95.69 204 THR B CA 1
ATOM 5113 C C . THR B 1 204 ? 13.336 9.078 -10.125 1 95.69 204 THR B C 1
ATOM 5115 O O . THR B 1 204 ? 13.742 10.164 -9.695 1 95.69 204 THR B O 1
ATOM 5118 N N . GLN B 1 205 ? 13.422 7.996 -9.469 1 95.88 205 GLN B N 1
ATOM 5119 C CA . GLN B 1 205 ? 14 7.98 -8.133 1 95.88 205 GLN B CA 1
ATOM 5120 C C . GLN B 1 205 ? 15.477 8.367 -8.172 1 95.88 205 GLN B C 1
ATOM 5122 O O . GLN B 1 205 ? 15.969 9.07 -7.285 1 95.88 205 GLN B O 1
ATOM 5127 N N . MET B 1 206 ? 16.156 7.938 -9.172 1 95.38 206 MET B N 1
ATOM 5128 C CA . MET B 1 206 ? 17.562 8.289 -9.352 1 95.38 206 MET B CA 1
ATOM 5129 C C . MET B 1 206 ? 17.719 9.797 -9.5 1 95.38 206 MET B C 1
ATOM 5131 O O . MET B 1 206 ? 18.547 10.406 -8.828 1 95.38 206 MET B O 1
ATOM 5135 N N . VAL B 1 207 ? 16.922 10.367 -10.289 1 96.19 207 VAL B N 1
ATOM 5136 C CA . VAL B 1 207 ? 17 11.797 -10.547 1 96.19 207 VAL B CA 1
ATOM 5137 C C . VAL B 1 207 ? 16.672 12.578 -9.281 1 96.19 207 VAL B C 1
ATOM 5139 O O . VAL B 1 207 ? 17.344 13.555 -8.953 1 96.19 207 VAL B O 1
ATOM 5142 N N . VAL B 1 208 ? 15.711 12.117 -8.586 1 96.81 208 VAL B N 1
ATOM 5143 C CA . VAL B 1 208 ? 15.281 12.797 -7.371 1 96.81 208 VAL B CA 1
ATOM 5144 C C . VAL B 1 208 ? 16.391 12.695 -6.312 1 96.81 208 VAL B C 1
ATOM 5146 O O . VAL B 1 208 ? 16.656 13.664 -5.594 1 96.81 208 VAL B O 1
ATOM 5149 N N . LEU B 1 209 ? 17 11.555 -6.234 1 96.94 209 LEU B N 1
ATOM 5150 C CA . LEU B 1 209 ? 18.078 11.383 -5.266 1 96.94 209 LEU B CA 1
ATOM 5151 C C . LEU B 1 209 ? 19.234 12.328 -5.574 1 96.94 209 LEU B C 1
ATOM 5153 O O . LEU B 1 209 ? 19.844 12.906 -4.664 1 96.94 209 LEU B O 1
ATOM 5157 N N . LEU B 1 210 ? 19.531 12.5 -6.828 1 96.94 210 LEU B N 1
ATOM 5158 C CA . LEU B 1 210 ? 20.594 13.422 -7.227 1 96.94 210 LEU B CA 1
ATOM 5159 C C . LEU B 1 210 ? 20.219 14.859 -6.879 1 96.94 210 LEU B C 1
ATOM 5161 O O . LEU B 1 210 ? 21.062 15.625 -6.391 1 96.94 210 LEU B O 1
ATOM 5165 N N . TRP B 1 211 ? 19.016 15.148 -7.066 1 96.12 211 TRP B N 1
ATOM 5166 C CA . TRP B 1 211 ? 18.547 16.5 -6.762 1 96.12 211 TRP B CA 1
ATOM 5167 C C . TRP B 1 211 ? 18.562 16.75 -5.262 1 96.12 211 TRP B C 1
ATOM 5169 O O . TRP B 1 211 ? 18.922 17.844 -4.812 1 96.12 211 TRP B O 1
ATOM 5179 N N . LEU B 1 212 ? 18.172 15.781 -4.492 1 96.69 212 LEU B N 1
ATOM 5180 C CA . LEU B 1 212 ? 18.203 15.914 -3.039 1 96.69 212 LEU B CA 1
ATOM 5181 C C . LEU B 1 212 ? 19.641 16.125 -2.549 1 96.69 212 LEU B C 1
ATOM 5183 O O . LEU B 1 212 ? 19.875 16.969 -1.689 1 96.69 212 LEU B O 1
ATOM 5187 N N . SER B 1 213 ? 20.531 15.406 -3.131 1 95.75 213 SER B N 1
ATOM 5188 C CA . SER B 1 213 ? 21.922 15.516 -2.738 1 95.75 213 SER B CA 1
ATOM 5189 C C . SER B 1 213 ? 22.5 16.875 -3.123 1 95.75 213 SER B C 1
ATOM 5191 O O . SER B 1 213 ? 23.359 17.422 -2.416 1 95.75 213 SER B O 1
ATOM 5193 N N . TYR B 1 214 ? 22.062 17.391 -4.16 1 95.19 214 TYR B N 1
ATOM 5194 C CA . TYR B 1 214 ? 22.5 18.719 -4.578 1 95.19 214 TYR B CA 1
ATOM 5195 C C . TYR B 1 214 ? 22.062 19.781 -3.578 1 95.19 214 TYR B C 1
ATOM 5197 O O . TYR B 1 214 ? 22.859 20.656 -3.205 1 95.19 214 TYR B O 1
ATOM 5205 N N . ILE B 1 215 ? 20.859 19.672 -3.16 1 94.19 215 ILE B N 1
ATOM 5206 C CA . ILE B 1 215 ? 20.328 20.641 -2.209 1 94.19 215 ILE B CA 1
ATOM 5207 C C . ILE B 1 215 ? 21.062 20.516 -0.876 1 94.19 215 ILE B C 1
ATOM 5209 O O . ILE B 1 215 ? 21.375 21.516 -0.23 1 94.19 215 ILE B O 1
ATOM 5213 N N . GLN B 1 216 ? 21.406 19.328 -0.477 1 94.62 216 GLN B N 1
ATOM 5214 C CA . GLN B 1 216 ? 22.062 19.078 0.804 1 94.62 216 GLN B CA 1
ATOM 5215 C C . GLN B 1 216 ? 23.547 19.422 0.742 1 94.62 216 GLN B C 1
ATOM 5217 O O . GLN B 1 216 ? 24.25 19.359 1.756 1 94.62 216 GLN B O 1
ATOM 5222 N N . GLY B 1 217 ? 24.031 19.844 -0.416 1 93.19 217 GLY B N 1
ATOM 5223 C CA . GLY B 1 217 ? 25.453 20.141 -0.598 1 93.19 217 GLY B CA 1
ATOM 5224 C C . GLY B 1 217 ? 25.828 21.547 -0.185 1 93.19 217 GLY B C 1
ATOM 5225 O O . GLY B 1 217 ? 27 21.922 -0.214 1 93.19 217 GLY B O 1
ATOM 5226 N N . GLU B 1 218 ? 24.891 22.281 0.326 1 92.44 218 GLU B N 1
ATOM 5227 C CA . GLU B 1 218 ? 25.156 23.641 0.765 1 92.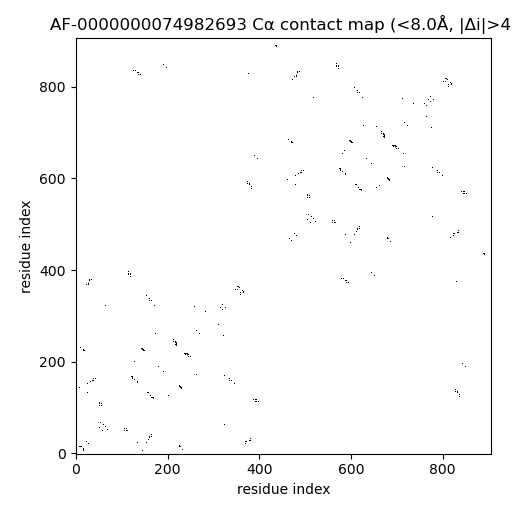44 218 GLU B CA 1
ATOM 5228 C C . GLU B 1 218 ? 26.047 23.672 1.996 1 92.44 218 GLU B C 1
ATOM 5230 O O . GLU B 1 218 ? 25.844 22.891 2.932 1 92.44 218 GLU B O 1
ATOM 5235 N N . ARG B 1 219 ? 26.938 24.656 2.096 1 89.31 219 ARG B N 1
ATOM 5236 C CA . ARG B 1 219 ? 27.984 24.734 3.113 1 89.31 219 ARG B CA 1
ATOM 5237 C C . ARG B 1 219 ? 27.375 24.891 4.504 1 89.31 219 ARG B C 1
ATOM 5239 O O . ARG B 1 219 ? 27.891 24.344 5.477 1 89.31 219 ARG B O 1
ATOM 5246 N N . ARG B 1 220 ? 26.359 25.594 4.691 1 86.38 220 ARG B N 1
ATOM 5247 C CA . ARG B 1 220 ? 25.766 25.922 5.988 1 86.38 220 ARG B CA 1
ATOM 5248 C C . ARG B 1 220 ? 24.703 24.906 6.387 1 86.38 220 ARG B C 1
ATOM 5250 O O . ARG B 1 220 ? 23.984 25.109 7.355 1 86.38 220 ARG B O 1
ATOM 5257 N N . TRP B 1 221 ? 24.641 23.688 5.723 1 89.81 221 TRP B N 1
ATOM 5258 C CA . TRP B 1 221 ? 23.562 22.719 5.918 1 89.81 221 TRP B CA 1
ATOM 5259 C C . TRP B 1 221 ? 23.578 22.188 7.344 1 89.81 221 TRP B C 1
ATOM 5261 O O . TRP B 1 221 ? 22.547 22.172 8.023 1 89.81 221 TRP B O 1
ATOM 5271 N N . ALA B 1 222 ? 24.719 21.906 7.883 1 83.19 222 ALA B N 1
ATOM 5272 C CA . ALA B 1 222 ? 24.828 21.234 9.18 1 83.19 222 ALA B CA 1
ATOM 5273 C C . ALA B 1 222 ? 24.594 22.234 10.32 1 83.19 222 ALA B C 1
ATOM 5275 O O . ALA B 1 222 ? 24.156 21.828 11.406 1 83.19 222 ALA B O 1
ATOM 5276 N N . GLU B 1 223 ? 24.703 23.469 10.008 1 80.81 223 GLU B N 1
ATOM 5277 C CA . GLU B 1 223 ? 24.578 24.469 11.062 1 80.81 223 GLU B CA 1
ATOM 5278 C C . GLU B 1 223 ? 23.219 25.156 11.031 1 80.81 223 GLU B C 1
ATOM 5280 O O . GLU B 1 223 ? 22.859 25.891 11.961 1 80.81 223 GLU B O 1
ATOM 5285 N N . SER B 1 224 ? 22.438 24.797 10.055 1 83.69 224 SER B N 1
ATOM 5286 C CA . SER B 1 224 ? 21.188 25.516 9.891 1 83.69 224 SER B CA 1
ATOM 5287 C C . SER B 1 224 ? 20 24.562 9.938 1 83.69 224 SER B C 1
ATOM 5289 O O . SER B 1 224 ? 19.078 24.672 9.125 1 83.69 224 SER B O 1
ATOM 5291 N N . TYR B 1 225 ? 19.891 23.797 10.945 1 86 225 TYR B N 1
ATOM 5292 C CA . TYR B 1 225 ? 18.844 22.781 11.008 1 86 225 TYR B CA 1
ATOM 5293 C C . TYR B 1 225 ? 17.484 23.422 11.281 1 86 225 TYR B C 1
ATOM 5295 O O . TYR B 1 225 ? 16.469 22.953 10.773 1 86 225 TYR B O 1
ATOM 5303 N N . ALA B 1 226 ? 17.5 24.5 11.977 1 82.94 226 ALA B N 1
ATOM 5304 C CA . ALA B 1 226 ? 16.25 25.141 12.375 1 82.94 226 ALA B CA 1
ATOM 5305 C C . ALA B 1 226 ? 15.781 26.141 11.328 1 82.94 226 ALA B C 1
ATOM 5307 O O . ALA B 1 226 ? 14.633 26.578 11.344 1 82.94 226 ALA B O 1
ATOM 5308 N N . CYS B 1 227 ? 16.625 26.312 10.32 1 83.31 227 CYS B N 1
ATOM 5309 C CA . CYS B 1 227 ? 16.312 27.312 9.305 1 83.31 227 CYS B CA 1
ATOM 5310 C C . CYS B 1 227 ? 15.531 26.703 8.156 1 83.31 227 CYS B C 1
ATOM 5312 O O . CYS B 1 227 ? 15.656 25.516 7.875 1 83.31 227 CYS B O 1
ATOM 5314 N N . PRO B 1 228 ? 14.711 27.531 7.574 1 87.94 228 PRO B N 1
ATOM 5315 C CA . PRO B 1 228 ? 14 27.047 6.391 1 87.94 228 PRO B CA 1
ATOM 5316 C C . PRO B 1 228 ? 14.938 26.734 5.227 1 87.94 228 PRO B C 1
ATOM 5318 O O . PRO B 1 228 ? 15.93 27.422 5.027 1 87.94 228 PRO B O 1
ATOM 5321 N N . VAL B 1 229 ? 14.625 25.688 4.48 1 90.5 229 VAL B N 1
ATOM 5322 C CA . VAL B 1 229 ? 15.438 25.234 3.361 1 90.5 229 VAL B CA 1
ATOM 5323 C C . VAL B 1 229 ? 15.469 26.297 2.27 1 90.5 229 VAL B C 1
ATOM 5325 O O . VAL B 1 229 ? 16.469 26.453 1.564 1 90.5 229 VAL B O 1
ATOM 5328 N N . LEU B 1 230 ? 14.383 27.062 2.129 1 86.62 230 LEU B N 1
ATOM 5329 C CA . LEU B 1 230 ? 14.258 28.094 1.098 1 86.62 230 LEU B CA 1
ATOM 5330 C C . LEU B 1 230 ? 15.375 29.109 1.215 1 86.62 230 LEU B C 1
ATOM 5332 O O . LEU B 1 230 ? 15.875 29.625 0.203 1 86.62 230 LEU B O 1
ATOM 5336 N N . CYS B 1 231 ? 15.773 29.375 2.434 1 81.5 231 CYS B N 1
ATOM 5337 C CA . CYS B 1 231 ? 16.844 30.344 2.68 1 81.5 231 CYS B CA 1
ATOM 5338 C C . CYS B 1 231 ? 18.172 29.844 2.129 1 81.5 231 CYS B C 1
ATOM 5340 O O . CYS B 1 231 ? 18.984 30.625 1.646 1 81.5 231 CYS B O 1
ATOM 5342 N N . LEU B 1 232 ? 18.406 28.625 2.186 1 84.75 232 LEU B N 1
ATOM 5343 C CA . LEU B 1 232 ? 19.656 28.047 1.721 1 84.75 232 LEU B CA 1
ATOM 5344 C C . LEU B 1 232 ? 19.641 27.828 0.21 1 84.75 232 LEU B C 1
ATOM 5346 O O . LEU B 1 232 ? 20.688 27.844 -0.437 1 84.75 232 LEU B O 1
ATOM 5350 N N . GLN B 1 233 ? 18.469 27.703 -0.359 1 86.38 233 GLN B N 1
ATOM 5351 C CA . GLN B 1 233 ? 18.344 27.422 -1.786 1 86.38 233 GLN B CA 1
ATOM 5352 C C . GLN B 1 233 ? 18.469 28.703 -2.607 1 86.38 233 GLN B C 1
ATOM 5354 O O . GLN B 1 233 ? 18.859 28.656 -3.773 1 86.38 233 GLN B O 1
ATOM 5359 N N . GLU B 1 234 ? 18.031 29.781 -2.15 1 80.81 234 GLU B N 1
ATOM 5360 C CA . GLU B 1 234 ? 18.078 31.047 -2.887 1 80.81 234 GLU B CA 1
ATOM 5361 C C . GLU B 1 234 ? 19.516 31.469 -3.178 1 80.81 234 GLU B C 1
ATOM 5363 O O . GLU B 1 234 ? 19.812 31.953 -4.266 1 80.81 234 GLU B O 1
ATOM 5368 N N . ASN B 1 235 ? 20.438 31.297 -2.285 1 78.69 235 ASN B N 1
ATOM 5369 C CA . ASN B 1 235 ? 21.844 31.594 -2.498 1 78.69 235 ASN B CA 1
ATOM 5370 C C . ASN B 1 235 ? 22.734 30.422 -2.123 1 78.69 235 ASN B C 1
ATOM 5372 O O . ASN B 1 235 ? 23.406 30.438 -1.092 1 78.69 235 ASN B O 1
ATOM 5376 N N . PRO B 1 236 ? 22.672 29.484 -3.033 1 83.38 236 PRO B N 1
ATOM 5377 C CA . PRO B 1 236 ? 23.406 28.281 -2.654 1 83.38 236 PRO B CA 1
ATOM 5378 C C . PRO B 1 236 ? 24.922 28.453 -2.773 1 83.38 236 PRO B C 1
ATOM 5380 O O . PRO B 1 236 ? 25.406 29 -3.76 1 83.38 236 PRO B O 1
ATOM 5383 N N . THR B 1 237 ? 25.594 28.234 -1.749 1 87.56 237 THR B N 1
ATOM 5384 C CA . THR B 1 237 ? 27.047 28.156 -1.737 1 87.56 237 THR B CA 1
ATOM 5385 C C . THR B 1 237 ? 27.516 26.75 -1.427 1 87.56 237 THR B C 1
ATOM 5387 O O . THR B 1 237 ? 27.453 26.297 -0.279 1 87.56 237 THR B O 1
ATOM 5390 N N . LEU B 1 238 ? 27.906 26.141 -2.449 1 91.06 238 LEU B N 1
ATOM 5391 C CA . LEU B 1 238 ? 28.359 24.766 -2.279 1 91.06 238 LEU B CA 1
ATOM 5392 C C . LEU B 1 238 ? 29.766 24.719 -1.676 1 91.06 238 LEU B C 1
ATOM 5394 O O . LEU B 1 238 ? 30.625 25.531 -2.031 1 91.06 238 LEU B O 1
ATOM 5398 N N . GLY B 1 239 ? 29.953 23.984 -0.62 1 88.25 239 GLY B N 1
ATOM 5399 C CA . GLY B 1 239 ? 31.297 23.875 -0.046 1 88.25 239 GLY B CA 1
ATOM 5400 C C . GLY B 1 239 ? 31.312 23.156 1.293 1 88.25 239 GLY B C 1
ATOM 5401 O O . GLY B 1 239 ? 30.25 22.828 1.836 1 88.25 239 GLY B O 1
ATOM 5402 N N . GLY B 1 240 ? 32.531 22.625 1.644 1 90.62 240 GLY B N 1
ATOM 5403 C CA . GLY B 1 240 ? 32.75 22.047 2.965 1 90.62 240 GLY B CA 1
ATOM 5404 C C . GLY B 1 240 ? 32.438 20.562 3.018 1 90.62 240 GLY B C 1
ATOM 5405 O O . GLY B 1 240 ? 32.625 19.844 2.033 1 90.62 240 GLY B O 1
ATOM 5406 N N . VAL B 1 241 ? 32.031 20.109 4.191 1 90.62 241 VAL B N 1
ATOM 5407 C CA . VAL B 1 241 ? 31.766 18.688 4.457 1 90.62 241 VAL B CA 1
ATOM 5408 C C . VAL B 1 241 ? 30.531 18.25 3.689 1 90.62 241 VAL B C 1
ATOM 5410 O O . VAL B 1 241 ? 30.516 17.188 3.076 1 90.62 241 VAL B O 1
ATOM 5413 N N . PRO B 1 242 ? 29.547 19.094 3.58 1 93.38 242 PRO B N 1
ATOM 5414 C CA . PRO B 1 242 ? 28.359 18.703 2.816 1 93.38 242 PRO B CA 1
ATOM 5415 C C . PRO B 1 242 ? 28.672 18.484 1.334 1 93.38 242 PRO B C 1
ATOM 5417 O O . PRO B 1 242 ? 28.047 17.625 0.695 1 93.38 242 PRO B O 1
ATOM 5420 N N . LEU B 1 243 ? 29.594 19.188 0.793 1 93.62 243 LEU B N 1
ATOM 5421 C CA . LEU B 1 243 ? 29.969 18.984 -0.6 1 93.62 243 LEU B CA 1
ATOM 5422 C C . LEU B 1 243 ? 30.609 17.609 -0.797 1 93.62 243 LEU B C 1
ATOM 5424 O O . LEU B 1 243 ? 30.344 16.938 -1.802 1 93.62 243 LEU B O 1
ATOM 5428 N N . ASN B 1 244 ? 31.453 17.25 0.123 1 93.06 244 ASN B N 1
ATOM 5429 C CA . ASN B 1 244 ? 32.062 15.922 0.04 1 93.06 244 ASN B CA 1
ATOM 5430 C C . ASN B 1 244 ? 31.016 14.812 0.066 1 93.06 244 ASN B C 1
ATOM 5432 O O . ASN B 1 244 ? 31.109 13.828 -0.669 1 93.06 244 ASN B O 1
ATOM 5436 N N . TRP B 1 245 ? 30.062 15 0.866 1 92.44 245 TRP B N 1
ATOM 5437 C CA . TRP B 1 245 ? 29 14.016 0.937 1 92.44 245 TRP B CA 1
ATOM 5438 C C . TRP B 1 245 ? 28.156 14.023 -0.341 1 92.44 245 TRP B C 1
ATOM 5440 O O . TRP B 1 245 ? 27.688 12.977 -0.786 1 92.44 245 TRP B O 1
ATOM 5450 N N . MET B 1 246 ? 28 15.195 -0.885 1 94.69 246 MET B N 1
ATOM 5451 C CA . MET B 1 246 ? 27.281 15.289 -2.15 1 94.69 246 MET B CA 1
ATOM 5452 C C . MET B 1 246 ? 27.984 14.492 -3.24 1 94.69 246 MET B C 1
ATOM 5454 O O . MET B 1 246 ? 27.344 13.766 -4 1 94.69 246 MET B O 1
ATOM 5458 N N . ILE B 1 247 ? 29.25 14.594 -3.297 1 94.38 247 ILE B N 1
ATOM 5459 C CA . ILE B 1 247 ? 30.047 13.883 -4.301 1 94.38 247 ILE B CA 1
ATOM 5460 C C . ILE B 1 247 ? 29.953 12.383 -4.055 1 94.38 247 ILE B C 1
ATOM 5462 O O . ILE B 1 247 ? 29.766 11.602 -4.996 1 94.38 247 ILE B O 1
ATOM 5466 N N . ALA B 1 248 ? 30.094 11.992 -2.805 1 91.75 248 ALA B N 1
ATOM 5467 C CA . ALA B 1 248 ? 29.969 10.57 -2.467 1 91.75 248 ALA B CA 1
ATOM 5468 C C . ALA B 1 248 ? 28.609 10.023 -2.887 1 91.75 248 ALA B C 1
ATOM 5470 O O . ALA B 1 248 ? 28.531 8.922 -3.445 1 91.75 248 ALA B O 1
ATOM 5471 N N . ASN B 1 249 ? 27.562 10.758 -2.654 1 93.81 249 ASN B N 1
ATOM 5472 C CA . ASN B 1 249 ? 26.219 10.336 -3.029 1 93.81 249 ASN B CA 1
ATOM 5473 C C . ASN B 1 249 ? 26.062 10.266 -4.547 1 93.81 249 ASN B C 1
ATOM 5475 O O . ASN B 1 249 ? 25.406 9.359 -5.062 1 93.81 249 ASN B O 1
ATOM 5479 N N . TYR B 1 250 ? 26.656 11.227 -5.211 1 95.06 250 TYR B N 1
ATOM 5480 C CA . TYR B 1 250 ? 26.578 11.219 -6.668 1 95.06 250 TYR B CA 1
ATOM 5481 C C . TYR B 1 250 ? 27.266 9.977 -7.234 1 95.06 250 TYR B C 1
ATOM 5483 O O . TYR B 1 250 ? 26.734 9.328 -8.141 1 95.06 250 TYR B O 1
ATOM 5491 N N . VAL B 1 251 ? 28.344 9.602 -6.68 1 90.44 251 VAL B N 1
ATOM 5492 C CA . VAL B 1 251 ? 29.094 8.43 -7.156 1 90.44 251 VAL B CA 1
ATOM 5493 C C . VAL B 1 251 ? 28.281 7.164 -6.875 1 90.44 251 VAL B C 1
ATOM 5495 O O . VAL B 1 251 ? 28.156 6.293 -7.742 1 90.44 251 VAL B O 1
ATOM 5498 N N . LEU B 1 252 ? 27.734 7.133 -5.734 1 88.25 252 LEU B N 1
ATOM 5499 C CA . LEU B 1 252 ? 26.953 5.957 -5.352 1 88.25 252 LEU B CA 1
ATOM 5500 C C . LEU B 1 252 ? 25.75 5.789 -6.254 1 88.25 252 LEU B C 1
ATOM 5502 O O . LEU B 1 252 ? 25.484 4.688 -6.742 1 88.25 252 LEU B O 1
ATOM 5506 N N . VAL B 1 253 ? 25.031 6.855 -6.531 1 92.19 253 VAL B N 1
ATOM 5507 C CA . VAL B 1 253 ? 23.797 6.801 -7.297 1 92.19 253 VAL B CA 1
ATOM 5508 C C . VAL B 1 253 ? 24.109 6.535 -8.766 1 92.19 253 VAL B C 1
ATOM 5510 O O . VAL B 1 253 ? 23.453 5.719 -9.414 1 92.19 253 VAL B O 1
ATOM 5513 N N . LEU B 1 254 ? 25.125 7.148 -9.266 1 90.12 254 LEU B N 1
ATOM 5514 C CA . LEU B 1 254 ? 25.469 7.02 -10.68 1 90.12 254 LEU B CA 1
ATOM 5515 C C . LEU B 1 254 ? 26.109 5.668 -10.969 1 90.12 254 LEU B C 1
ATOM 5517 O O . LEU B 1 254 ? 26.141 5.223 -12.117 1 90.12 254 LEU B O 1
ATOM 5521 N N . TRP B 1 255 ? 26.469 5.043 -9.961 1 83.31 255 TRP B N 1
ATOM 5522 C CA . TRP B 1 255 ? 27.016 3.697 -10.109 1 83.31 255 TRP B CA 1
ATOM 5523 C C . TRP B 1 255 ? 25.922 2.645 -9.922 1 83.31 255 TRP B C 1
ATOM 5525 O O . TRP B 1 255 ? 25.75 1.756 -10.758 1 83.31 255 TRP B O 1
ATOM 5535 N N . SER B 1 256 ? 25.156 2.715 -8.938 1 84.94 256 SER B N 1
ATOM 5536 C CA . SER B 1 256 ? 24.234 1.657 -8.539 1 84.94 256 SER B CA 1
ATOM 5537 C C . SER B 1 256 ? 23.031 1.597 -9.469 1 84.94 256 SER B C 1
ATOM 5539 O O . SER B 1 256 ? 22.625 0.515 -9.906 1 84.94 256 SER B O 1
ATOM 5541 N N . TYR B 1 257 ? 22.391 2.693 -9.852 1 88.06 257 TYR B N 1
ATOM 5542 C CA . TYR B 1 257 ? 21.141 2.691 -10.594 1 88.06 257 TYR B CA 1
ATOM 5543 C C . TYR B 1 257 ? 21.359 2.256 -12.039 1 88.06 257 TYR B C 1
ATOM 5545 O O . TYR B 1 257 ? 20.625 1.42 -12.562 1 88.06 257 TYR B O 1
ATOM 5553 N N . PRO B 1 258 ? 22.406 2.701 -12.695 1 82.12 258 PRO B N 1
ATOM 5554 C CA . PRO B 1 258 ? 22.594 2.227 -14.07 1 82.12 258 PRO B CA 1
ATOM 5555 C C . PRO B 1 258 ? 22.922 0.736 -14.133 1 82.12 258 PRO B C 1
ATOM 5557 O O . PRO B 1 258 ? 22.5 0.048 -15.062 1 82.12 258 PRO B O 1
ATOM 5560 N N . VAL B 1 259 ? 23.609 0.244 -13.227 1 76.38 259 VAL B N 1
ATOM 5561 C CA . VAL B 1 259 ? 23.953 -1.176 -13.195 1 76.38 259 VAL B CA 1
ATOM 5562 C C . VAL B 1 259 ? 22.672 -2.004 -13.031 1 76.38 259 VAL B C 1
ATOM 5564 O O . VAL B 1 259 ? 22.562 -3.088 -13.609 1 76.38 259 VAL B O 1
ATOM 5567 N N . MET B 1 260 ? 21.734 -1.489 -12.383 1 79.75 260 MET B N 1
ATOM 5568 C CA . MET B 1 260 ? 20.484 -2.211 -12.141 1 79.75 260 MET B CA 1
ATOM 5569 C C . MET B 1 260 ? 19.516 -2.027 -13.305 1 79.75 260 MET B C 1
ATOM 5571 O O . MET B 1 260 ? 18.734 -2.928 -13.617 1 79.75 260 MET B O 1
ATOM 5575 N N . LEU B 1 261 ? 19.594 -0.884 -13.938 1 80.06 261 LEU B N 1
ATOM 5576 C CA . LEU B 1 261 ? 18.625 -0.556 -14.984 1 80.06 261 LEU B CA 1
ATOM 5577 C C . LEU B 1 261 ? 19.062 -1.13 -16.328 1 80.06 261 LEU B C 1
ATOM 5579 O O . LEU B 1 261 ? 18.234 -1.423 -17.188 1 80.06 261 LEU B O 1
ATOM 5583 N N . LEU B 1 262 ? 20.266 -1.415 -16.484 1 74 262 LEU B N 1
ATOM 558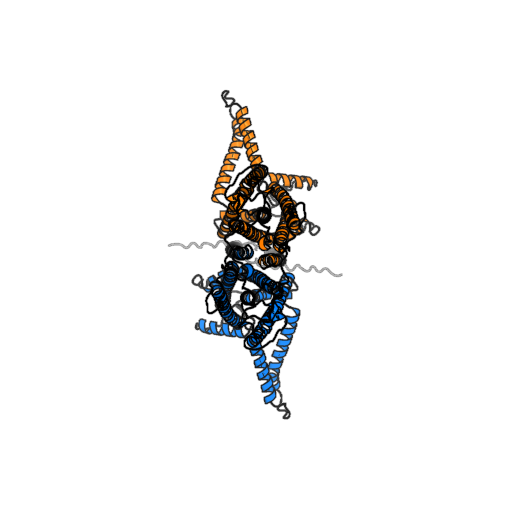4 C CA . LEU B 1 262 ? 20.797 -1.826 -17.781 1 74 262 LEU B CA 1
ATOM 5585 C C . LEU B 1 262 ? 20.234 -3.178 -18.203 1 74 262 LEU B C 1
ATOM 5587 O O . LEU B 1 262 ? 19.812 -3.35 -19.359 1 74 262 LEU B O 1
ATOM 5591 N N . PRO B 1 263 ? 20.094 -4.098 -17.266 1 69.19 263 PRO B N 1
ATOM 5592 C CA . PRO B 1 263 ? 19.547 -5.387 -17.688 1 69.19 263 PRO B CA 1
ATOM 5593 C C . PRO B 1 263 ? 18.062 -5.324 -18.031 1 69.19 263 PRO B C 1
ATOM 5595 O O . PRO B 1 263 ? 17.547 -6.219 -18.703 1 69.19 263 PRO B O 1
ATOM 5598 N N . LEU B 1 264 ? 17.391 -4.352 -17.594 1 70.06 264 LEU B N 1
ATOM 5599 C CA . LEU B 1 264 ? 15.961 -4.223 -17.875 1 70.06 264 LEU B CA 1
ATOM 5600 C C . LEU B 1 264 ? 15.719 -3.695 -19.281 1 70.06 264 LEU B C 1
ATOM 5602 O O . LEU B 1 264 ? 14.648 -3.902 -19.844 1 70.06 264 LEU B O 1
ATOM 5606 N N . CYS B 1 265 ? 16.734 -2.961 -19.75 1 65.69 265 CYS B N 1
ATOM 5607 C CA . CYS B 1 265 ? 16.641 -2.473 -21.125 1 65.69 265 CYS B CA 1
ATOM 5608 C C . CYS B 1 265 ? 17.281 -3.451 -22.094 1 65.69 265 CYS B C 1
ATOM 5610 O O . CYS B 1 265 ? 18.516 -3.562 -22.156 1 65.69 265 CYS B O 1
ATOM 5612 N N . THR B 1 266 ? 16.469 -4.238 -22.75 1 62.78 266 THR B N 1
ATOM 5613 C CA . THR B 1 266 ? 16.906 -5.336 -23.594 1 62.78 266 THR B CA 1
ATOM 5614 C C . THR B 1 266 ? 17.875 -4.836 -24.656 1 62.78 266 THR B C 1
ATOM 5616 O O . THR B 1 266 ? 18.938 -5.426 -24.875 1 62.78 266 THR B O 1
ATOM 5619 N N . PRO B 1 267 ? 17.469 -3.717 -25.281 1 62.62 267 PRO B N 1
ATOM 5620 C CA . PRO B 1 267 ? 18.391 -3.342 -26.359 1 62.62 267 PRO B CA 1
ATOM 5621 C C . PRO B 1 267 ? 19.75 -2.908 -25.828 1 62.62 267 PRO B C 1
ATOM 5623 O O . PRO B 1 267 ? 20.781 -3.207 -26.438 1 62.62 267 PRO B O 1
ATOM 5626 N N . LEU B 1 268 ? 19.703 -2.322 -24.688 1 62.84 268 LEU B N 1
ATOM 5627 C CA . LEU B 1 268 ? 20.953 -1.844 -24.125 1 62.84 268 LEU B CA 1
ATOM 5628 C C . LEU B 1 268 ? 21.766 -2.994 -23.531 1 62.84 268 LEU B C 1
ATOM 5630 O O . LEU B 1 268 ? 23 -2.996 -23.594 1 62.84 268 LEU B O 1
ATOM 5634 N N . TRP B 1 269 ? 21.047 -3.895 -23.141 1 66 269 TRP B N 1
ATOM 5635 C CA . TRP B 1 269 ? 21.688 -5.062 -22.547 1 66 269 TRP B CA 1
ATOM 5636 C C . TRP B 1 269 ? 22.391 -5.898 -23.625 1 66 269 TRP B C 1
ATOM 5638 O O . TRP B 1 269 ? 23.5 -6.375 -23.422 1 66 269 TRP B O 1
ATOM 5648 N N . SER B 1 270 ? 21.656 -6.031 -24.688 1 61.16 270 SER B N 1
ATOM 5649 C CA . SER B 1 270 ? 22.25 -6.797 -25.781 1 61.16 270 SER B CA 1
ATOM 5650 C C . SER B 1 270 ? 23.516 -6.121 -26.312 1 61.16 270 SER B C 1
ATOM 5652 O O . SER B 1 270 ? 24.516 -6.785 -26.594 1 61.16 270 SER B O 1
ATOM 5654 N N . ARG B 1 271 ? 23.406 -4.848 -26.422 1 60.25 271 ARG B N 1
ATOM 5655 C CA . ARG B 1 271 ? 24.578 -4.121 -26.922 1 60.25 271 ARG B CA 1
ATOM 5656 C C . ARG B 1 271 ? 25.719 -4.191 -25.922 1 60.25 271 ARG B C 1
ATOM 5658 O O . ARG B 1 271 ? 26.891 -4.289 -26.312 1 60.25 271 ARG B O 1
ATOM 5665 N N . TRP B 1 272 ? 25.297 -4.176 -24.688 1 64.38 272 TRP B N 1
ATOM 5666 C CA . TRP B 1 272 ? 26.297 -4.27 -23.641 1 64.38 272 TRP B CA 1
ATOM 5667 C C . TRP B 1 272 ? 26.953 -5.648 -23.641 1 64.38 272 TRP B C 1
ATOM 5669 O O . TRP B 1 272 ? 28.172 -5.77 -23.469 1 64.38 272 TRP B O 1
ATOM 5679 N N . LYS B 1 273 ? 26.188 -6.586 -23.828 1 63.78 273 LYS B N 1
ATOM 5680 C CA . LYS B 1 273 ? 26.719 -7.945 -23.906 1 63.78 273 LYS B CA 1
ATOM 5681 C C . LYS B 1 273 ? 27.672 -8.094 -25.094 1 63.78 273 LYS B C 1
ATOM 5683 O O . LYS B 1 273 ? 28.719 -8.734 -24.969 1 63.78 273 LYS B O 1
ATOM 5688 N N . ASP B 1 274 ? 27.203 -7.52 -26.141 1 60.97 274 ASP B N 1
ATOM 5689 C CA . ASP B 1 274 ? 28.062 -7.555 -27.328 1 60.97 274 ASP B CA 1
ATOM 5690 C C . ASP B 1 274 ? 29.375 -6.82 -27.078 1 60.97 274 ASP B C 1
ATOM 5692 O O . ASP B 1 274 ? 30.438 -7.293 -27.469 1 60.97 274 ASP B O 1
ATOM 5696 N N . PHE B 1 275 ? 29.156 -5.719 -26.391 1 59.44 275 PHE B N 1
ATOM 5697 C CA . PHE B 1 275 ? 30.344 -4.922 -26.078 1 59.44 275 PHE B CA 1
ATOM 5698 C C . PHE B 1 275 ? 31.281 -5.68 -25.141 1 59.44 275 PHE B C 1
ATOM 5700 O O . PHE B 1 275 ? 32.5 -5.648 -25.328 1 59.44 275 PHE B O 1
ATOM 5707 N N . LYS B 1 276 ? 30.688 -6.332 -24.297 1 63.28 276 LYS B N 1
ATOM 5708 C CA . LYS B 1 276 ? 31.469 -7.125 -23.344 1 63.28 276 LYS B CA 1
ATOM 5709 C C . LYS B 1 276 ? 32.188 -8.266 -24.047 1 63.28 276 LYS B C 1
ATOM 5711 O O . LYS B 1 276 ? 33.344 -8.555 -23.719 1 63.28 276 LYS B O 1
ATOM 5716 N N . VAL B 1 277 ? 31.484 -8.867 -24.922 1 59.59 277 VAL B N 1
ATOM 5717 C CA . VAL B 1 277 ? 32.094 -9.945 -25.688 1 59.59 277 VAL B CA 1
ATOM 5718 C C . VAL B 1 277 ? 33.281 -9.406 -26.516 1 59.59 277 VAL B C 1
ATOM 5720 O O . VAL B 1 277 ? 34.312 -10.039 -26.609 1 59.59 277 VAL B O 1
ATOM 5723 N N . ILE B 1 278 ? 32.969 -8.281 -27 1 56.81 278 ILE B N 1
ATOM 5724 C CA . ILE B 1 278 ? 34.031 -7.676 -27.797 1 56.81 278 ILE B CA 1
ATOM 5725 C C . ILE B 1 278 ? 35.219 -7.34 -26.906 1 56.81 278 ILE B C 1
ATOM 5727 O O . ILE B 1 278 ? 36.375 -7.555 -27.281 1 56.81 278 ILE B O 1
ATOM 5731 N N . LEU B 1 279 ? 34.844 -6.902 -25.719 1 58.97 279 LEU B N 1
ATOM 5732 C CA . LEU B 1 279 ? 35.906 -6.551 -24.781 1 58.97 279 LEU B CA 1
ATOM 5733 C C . LEU B 1 279 ? 36.625 -7.797 -24.297 1 58.97 279 LEU B C 1
ATOM 5735 O O . LEU B 1 279 ? 37.844 -7.777 -24.125 1 58.97 279 LEU B O 1
ATOM 5739 N N . ASP B 1 280 ? 35.875 -8.82 -24.125 1 59.22 280 ASP B N 1
ATOM 5740 C CA . ASP B 1 280 ? 36.438 -10.094 -23.719 1 59.22 280 ASP B CA 1
ATOM 5741 C C . ASP B 1 280 ? 37.344 -10.672 -24.812 1 59.22 280 ASP B C 1
ATOM 5743 O O . ASP B 1 280 ? 38.406 -11.219 -24.516 1 59.22 280 ASP B O 1
ATOM 5747 N N . LYS B 1 281 ? 36.812 -10.57 -25.984 1 56.84 281 LYS B N 1
ATOM 5748 C CA . LYS B 1 281 ? 37.594 -11.055 -27.109 1 56.84 281 LYS B CA 1
ATOM 5749 C C . LYS B 1 281 ? 38.875 -10.219 -27.297 1 56.84 281 LYS B C 1
ATOM 5751 O O . LYS B 1 281 ? 39.906 -10.75 -27.688 1 56.84 281 LYS B O 1
ATOM 5756 N N . ALA B 1 282 ? 38.656 -9.023 -27 1 54.16 282 ALA B N 1
ATOM 5757 C CA . ALA B 1 282 ? 39.812 -8.141 -27.141 1 54.16 282 ALA B CA 1
ATOM 5758 C C . ALA B 1 282 ? 40.875 -8.461 -26.094 1 54.16 282 ALA B C 1
ATOM 5760 O O . ALA B 1 282 ? 42.062 -8.25 -26.344 1 54.16 282 ALA B O 1
ATOM 5761 N N . ILE B 1 283 ? 40.406 -8.961 -25.016 1 54.94 283 ILE B N 1
ATOM 5762 C CA . ILE B 1 283 ? 41.344 -9.383 -23.984 1 54.94 283 ILE B CA 1
ATOM 5763 C C . ILE B 1 283 ? 42.062 -10.664 -24.422 1 54.94 283 ILE B C 1
ATOM 5765 O O . ILE B 1 283 ? 43.25 -10.836 -24.156 1 54.94 283 ILE B O 1
ATOM 5769 N N . ASP B 1 284 ? 41.25 -11.516 -25.047 1 51.34 284 ASP B N 1
ATOM 5770 C CA . ASP B 1 284 ? 41.844 -12.781 -25.469 1 51.34 284 ASP B CA 1
ATOM 5771 C C . ASP B 1 284 ? 42.75 -12.594 -26.703 1 51.34 284 ASP B C 1
ATOM 5773 O O . ASP B 1 284 ? 43.562 -13.461 -27.016 1 51.34 284 ASP B O 1
ATOM 5777 N N . PHE B 1 285 ? 42.625 -11.508 -27.312 1 47.44 285 PHE B N 1
ATOM 5778 C CA . PHE B 1 285 ? 43.375 -11.312 -28.547 1 47.44 285 PHE B CA 1
ATOM 5779 C C . PHE B 1 285 ? 44.875 -11.367 -28.281 1 47.44 285 PHE B C 1
ATOM 5781 O O . PHE B 1 285 ? 45.656 -11.883 -29.109 1 47.44 285 PHE B O 1
ATOM 5788 N N . PRO B 1 286 ? 45.312 -10.773 -27.188 1 47.25 286 PRO B N 1
ATOM 5789 C CA . PRO B 1 286 ? 46.75 -10.898 -27.156 1 47.25 286 PRO B CA 1
ATOM 5790 C C . PRO B 1 286 ? 47.219 -12.344 -26.984 1 47.25 286 PRO B C 1
ATOM 5792 O O . PRO B 1 286 ? 48.375 -12.664 -27.281 1 47.25 286 PRO B O 1
ATOM 5795 N N . ASN B 1 287 ? 46.375 -13.133 -26.344 1 44.5 287 ASN B N 1
ATOM 5796 C CA . ASN B 1 287 ? 46.875 -14.492 -26.234 1 44.5 287 ASN B CA 1
ATOM 5797 C C . ASN B 1 287 ? 46.969 -15.172 -27.594 1 44.5 287 ASN B C 1
ATOM 5799 O O . ASN B 1 287 ? 47.781 -16.094 -27.781 1 44.5 287 ASN B O 1
ATOM 5803 N N . ALA B 1 288 ? 46.094 -14.812 -28.516 1 43 288 ALA B N 1
ATOM 5804 C CA . ALA B 1 288 ? 46.219 -15.43 -29.844 1 43 288 ALA B CA 1
ATOM 5805 C C . ALA B 1 288 ? 47.406 -14.875 -30.594 1 43 288 ALA B C 1
ATOM 5807 O O . ALA B 1 288 ? 48.031 -15.57 -31.406 1 43 288 ALA B O 1
ATOM 5808 N N . THR B 1 289 ? 47.594 -13.562 -30.391 1 42.31 289 THR B N 1
ATOM 5809 C CA . THR B 1 289 ? 48.688 -13.039 -31.188 1 42.31 289 THR B CA 1
ATOM 5810 C C . THR B 1 289 ? 50.031 -13.5 -30.625 1 42.31 289 THR B C 1
ATOM 5812 O O . THR B 1 289 ? 51.062 -13.25 -31.219 1 42.31 289 THR B O 1
ATOM 5815 N N . HIS B 1 290 ? 49.969 -13.891 -29.266 1 40.78 290 HIS B N 1
ATOM 5816 C CA . HIS B 1 290 ? 51.281 -14.398 -28.875 1 40.78 290 HIS B CA 1
ATOM 5817 C C . HIS B 1 290 ? 51.656 -15.625 -29.688 1 40.78 290 HIS B C 1
ATOM 5819 O O . HIS B 1 290 ? 52.812 -16.094 -29.625 1 40.78 290 HIS B O 1
ATOM 5825 N N . SER B 1 291 ? 50.656 -16.375 -30.172 1 38.47 291 SER B N 1
ATOM 5826 C CA . SER B 1 291 ? 51.219 -17.516 -30.875 1 38.47 291 SER B CA 1
ATOM 5827 C C . SER B 1 291 ? 51.875 -17.078 -32.188 1 38.47 291 SER B C 1
ATOM 5829 O O . SER B 1 291 ? 52.531 -17.875 -32.875 1 38.47 291 SER B O 1
ATOM 5831 N N . LYS B 1 292 ? 51.281 -16.078 -32.906 1 39.16 292 LYS B N 1
ATOM 5832 C CA . LYS B 1 292 ? 52 -15.984 -34.188 1 39.16 292 LYS B CA 1
ATOM 5833 C C . LYS B 1 292 ? 53.344 -15.305 -33.969 1 39.16 292 LYS B C 1
ATOM 5835 O O . LYS B 1 292 ? 53.562 -14.602 -32.969 1 39.16 292 LYS B O 1
ATOM 5840 N N . GLY B 1 293 ? 54.188 -15.109 -35.094 1 40.72 293 GLY B N 1
ATOM 5841 C CA . GLY B 1 293 ? 55.562 -14.805 -35.375 1 40.72 293 GLY B CA 1
ATOM 5842 C C . GLY B 1 293 ? 56.062 -13.523 -34.719 1 40.72 293 GLY B C 1
ATOM 5843 O O . GLY B 1 293 ? 55.25 -12.664 -34.375 1 40.72 293 GLY B O 1
ATOM 5844 N N . ARG B 1 294 ? 57.375 -13.398 -34.156 1 40.03 294 ARG B N 1
ATOM 5845 C CA . ARG B 1 294 ? 58.438 -12.555 -33.625 1 40.03 294 ARG B CA 1
ATOM 5846 C C . ARG B 1 294 ? 58.531 -11.242 -34.406 1 40.03 294 ARG B C 1
ATOM 5848 O O . ARG B 1 294 ? 59.531 -11.008 -35.094 1 40.03 294 ARG B O 1
ATOM 5855 N N . ASN B 1 295 ? 57.531 -10.836 -35.25 1 39.28 295 ASN B N 1
ATOM 5856 C CA . ASN B 1 295 ? 58.094 -9.656 -35.906 1 39.28 295 ASN B CA 1
ATOM 5857 C C . ASN B 1 295 ? 58.406 -8.555 -34.906 1 39.28 295 ASN B C 1
ATOM 5859 O O . ASN B 1 295 ? 57.688 -8.344 -33.938 1 39.28 295 ASN B O 1
ATOM 5863 N N . PRO B 1 296 ? 59.719 -8.023 -34.781 1 42.84 296 PRO B N 1
ATOM 5864 C CA . PRO B 1 296 ? 60.406 -7.07 -33.906 1 42.84 296 PRO B CA 1
ATOM 5865 C C . PRO B 1 296 ? 59.562 -5.832 -33.594 1 42.84 296 PRO B C 1
ATOM 5867 O O . PRO B 1 296 ? 59.781 -5.188 -32.562 1 42.84 296 PRO B O 1
ATOM 5870 N N . SER B 1 297 ? 59 -5.168 -34.594 1 41.94 297 SER B N 1
ATOM 5871 C CA . SER B 1 297 ? 58.438 -3.83 -34.406 1 41.94 297 SER B CA 1
ATOM 5872 C C . SER B 1 297 ? 57.156 -3.873 -33.594 1 41.94 297 SER B C 1
ATOM 5874 O O . SER B 1 297 ? 56.125 -3.336 -34.031 1 41.94 297 SER B O 1
ATOM 5876 N N . ALA B 1 298 ? 56.781 -5.059 -33.062 1 44.56 298 ALA B N 1
ATOM 5877 C CA . ALA B 1 298 ? 55.469 -5.316 -32.406 1 44.56 298 ALA B CA 1
ATOM 5878 C C . ALA B 1 298 ? 55.219 -4.355 -31.266 1 44.56 298 ALA B C 1
ATOM 5880 O O . ALA B 1 298 ? 56.156 -4.047 -30.5 1 44.56 298 ALA B O 1
ATOM 5881 N N . PRO B 1 299 ? 54.25 -3.426 -31.406 1 51.25 299 PRO B N 1
ATOM 5882 C CA . PRO B 1 299 ? 54 -2.48 -30.312 1 51.25 299 PRO B CA 1
ATOM 5883 C C . PRO B 1 299 ? 54.344 -3.068 -28.938 1 51.25 299 PRO B C 1
ATOM 5885 O O . PRO B 1 299 ? 54.312 -4.289 -28.766 1 51.25 299 PRO B O 1
ATOM 5888 N N . SER B 1 300 ? 55.219 -2.387 -28.094 1 51.59 300 SER B N 1
ATOM 5889 C CA . SER B 1 300 ? 55.844 -2.773 -26.828 1 51.59 300 SER B CA 1
ATOM 5890 C C . SER B 1 300 ? 54.906 -3.65 -26 1 51.59 300 SER B C 1
ATOM 5892 O O . SER B 1 300 ? 53.688 -3.408 -25.953 1 51.59 300 SER B O 1
ATOM 5894 N N . THR B 1 301 ? 55.219 -5.012 -25.938 1 54.28 301 THR B N 1
ATOM 5895 C CA . THR B 1 301 ? 54.656 -6.043 -25.078 1 54.28 301 THR B CA 1
ATOM 5896 C C . THR B 1 301 ? 54.094 -5.434 -23.797 1 54.28 301 THR B C 1
ATOM 5898 O O . THR B 1 301 ? 53.062 -5.871 -23.281 1 54.28 301 THR B O 1
ATOM 5901 N N . LEU B 1 302 ? 54.844 -4.375 -23.438 1 55.91 302 LEU B N 1
ATOM 5902 C CA . LEU B 1 302 ? 54.469 -3.729 -22.188 1 55.91 302 LEU B CA 1
ATOM 5903 C C . LEU B 1 302 ? 53.125 -3.021 -22.344 1 55.91 302 LEU B C 1
ATOM 5905 O O . LEU B 1 302 ? 52.281 -3.066 -21.453 1 55.91 302 LEU B O 1
ATO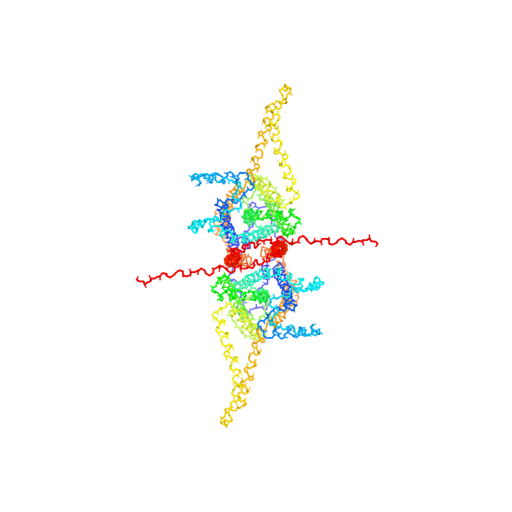M 5909 N N . CYS B 1 303 ? 53.031 -2.334 -23.531 1 55.72 303 CYS B N 1
ATOM 5910 C CA . CYS B 1 303 ? 51.781 -1.596 -23.75 1 55.72 303 CYS B CA 1
ATOM 5911 C C . CYS B 1 303 ? 50.594 -2.545 -23.875 1 55.72 303 CYS B C 1
ATOM 5913 O O . CYS B 1 303 ? 49.531 -2.268 -23.344 1 55.72 303 CYS B O 1
ATOM 5915 N N . ILE B 1 304 ? 50.875 -3.59 -24.531 1 57.53 304 ILE B N 1
ATOM 5916 C CA . ILE B 1 304 ? 49.812 -4.582 -24.672 1 57.53 304 ILE B CA 1
ATOM 5917 C C . ILE B 1 304 ? 49.5 -5.191 -23.312 1 57.53 304 ILE B C 1
ATOM 5919 O O . ILE B 1 304 ? 48.344 -5.395 -22.984 1 57.53 304 ILE B O 1
ATOM 5923 N N . MET B 1 305 ? 50.625 -5.414 -22.578 1 57.12 305 MET B N 1
ATOM 5924 C CA . MET B 1 305 ? 50.406 -5.961 -21.25 1 57.12 305 MET B CA 1
ATOM 5925 C C . MET B 1 305 ? 49.594 -4.984 -20.391 1 57.12 305 MET B C 1
ATOM 5927 O O . MET B 1 305 ? 48.719 -5.391 -19.641 1 57.12 305 MET B O 1
ATOM 5931 N N . TYR B 1 306 ? 50 -3.725 -20.547 1 60.88 306 TYR B N 1
ATOM 5932 C CA . TYR B 1 306 ? 49.312 -2.721 -19.75 1 60.88 306 TYR B CA 1
ATOM 5933 C C . TYR B 1 306 ? 47.844 -2.633 -20.156 1 60.88 306 TYR B C 1
ATOM 5935 O O . TYR B 1 306 ? 46.969 -2.514 -19.297 1 60.88 306 TYR B O 1
ATOM 5943 N N . THR B 1 307 ? 47.688 -2.688 -21.438 1 61.28 307 THR B N 1
ATOM 5944 C CA . THR B 1 307 ? 46.312 -2.59 -21.891 1 61.28 307 THR B CA 1
ATOM 5945 C C . THR B 1 307 ? 45.5 -3.814 -21.453 1 61.28 307 THR B C 1
ATOM 5947 O O . THR B 1 307 ? 44.312 -3.703 -21.109 1 61.28 307 THR B O 1
ATOM 5950 N N . VAL B 1 308 ? 46.188 -4.914 -21.469 1 60.06 308 VAL B N 1
ATOM 5951 C CA . VAL B 1 308 ? 45.531 -6.133 -21.031 1 60.06 308 VAL B CA 1
ATOM 5952 C C . VAL B 1 308 ? 45.219 -6.043 -19.531 1 60.06 308 VAL B C 1
ATOM 5954 O O . VAL B 1 308 ? 44.156 -6.434 -19.078 1 60.06 308 VAL B O 1
ATOM 5957 N N . VAL B 1 309 ? 46.219 -5.574 -18.828 1 60.19 309 VAL B N 1
ATOM 5958 C CA . VAL B 1 309 ? 46.031 -5.465 -17.375 1 60.19 309 VAL B CA 1
ATOM 5959 C C . VAL B 1 309 ? 44.938 -4.453 -17.078 1 60.19 309 VAL B C 1
ATOM 5961 O O . VAL B 1 309 ? 44.094 -4.68 -16.203 1 60.19 309 VAL B O 1
ATOM 5964 N N . VAL B 1 310 ? 45 -3.352 -17.766 1 61.91 310 VAL B N 1
ATOM 5965 C CA . VAL B 1 310 ? 44 -2.332 -17.547 1 61.91 310 VAL B CA 1
ATOM 5966 C C . VAL B 1 310 ? 42.625 -2.885 -17.922 1 61.91 310 VAL B C 1
ATOM 5968 O O . VAL B 1 310 ? 41.625 -2.672 -17.203 1 61.91 310 VAL B O 1
ATOM 5971 N N . ARG B 1 311 ? 42.688 -3.488 -18.938 1 60.78 311 ARG B N 1
ATOM 5972 C CA . ARG B 1 311 ? 41.438 -4.059 -19.375 1 60.78 311 ARG B CA 1
ATOM 5973 C C . ARG B 1 311 ? 40.938 -5.117 -18.391 1 60.78 311 ARG B C 1
ATOM 5975 O O . ARG B 1 311 ? 39.75 -5.164 -18.062 1 60.78 311 ARG B O 1
ATOM 5982 N N . LYS B 1 312 ? 41.812 -6.039 -18.062 1 60.66 312 LYS B N 1
ATOM 5983 C CA . LYS B 1 312 ? 41.438 -7.031 -17.062 1 60.66 312 LYS B CA 1
ATOM 5984 C C . LYS B 1 312 ? 40.969 -6.355 -15.773 1 60.66 312 LYS B C 1
ATOM 5986 O O . LYS B 1 312 ? 40.031 -6.82 -15.125 1 60.66 312 LYS B O 1
ATOM 5991 N N . THR B 1 313 ? 41.625 -5.312 -15.5 1 60.97 313 THR B N 1
ATOM 5992 C CA . THR B 1 313 ? 41.25 -4.605 -14.281 1 60.97 313 THR B CA 1
ATOM 5993 C C . THR B 1 313 ? 39.875 -3.955 -14.422 1 60.97 313 THR B C 1
ATOM 5995 O O . THR B 1 313 ? 39.062 -3.961 -13.484 1 60.97 313 THR B O 1
ATOM 5998 N N . VAL B 1 314 ? 39.688 -3.43 -15.555 1 61 314 VAL B N 1
ATOM 5999 C CA . VAL B 1 314 ? 38.406 -2.779 -15.789 1 61 314 VAL B CA 1
ATOM 6000 C C . VAL B 1 314 ? 37.281 -3.822 -15.781 1 61 314 VAL B C 1
ATOM 6002 O O . VAL B 1 314 ? 36.219 -3.592 -15.211 1 61 314 VAL B O 1
ATOM 6005 N N . ILE B 1 315 ? 37.594 -4.918 -16.344 1 61.03 315 ILE B N 1
ATOM 6006 C CA . ILE B 1 315 ? 36.594 -5.98 -16.375 1 61.03 315 ILE B CA 1
ATOM 6007 C C . ILE B 1 315 ? 36.375 -6.52 -14.969 1 61.03 315 ILE B C 1
ATOM 6009 O O . ILE B 1 315 ? 35.219 -6.797 -14.586 1 61.03 315 ILE B O 1
ATOM 6013 N N . MET B 1 316 ? 37.5 -6.699 -14.352 1 58.97 316 MET B N 1
ATOM 6014 C CA . MET B 1 316 ? 37.375 -7.18 -12.984 1 58.97 316 MET B CA 1
ATOM 6015 C C . MET B 1 316 ? 36.656 -6.156 -12.109 1 58.97 316 MET B C 1
ATOM 6017 O O . MET B 1 316 ? 35.844 -6.52 -11.258 1 58.97 316 MET B O 1
ATOM 6021 N N . LEU B 1 317 ? 36.938 -4.945 -12.375 1 60.16 317 LEU B N 1
ATOM 6022 C CA . LEU B 1 317 ? 36.281 -3.887 -11.633 1 60.16 317 LEU B CA 1
ATOM 6023 C C . LEU B 1 317 ? 34.781 -3.863 -11.961 1 60.16 317 LEU B C 1
ATOM 6025 O O . LEU B 1 317 ? 33.938 -3.686 -11.07 1 60.16 317 LEU B O 1
ATOM 6029 N N . TRP B 1 318 ? 34.656 -4.109 -13.148 1 61.47 318 TRP B N 1
ATOM 6030 C CA . TRP B 1 318 ? 33.25 -4.137 -13.57 1 61.47 318 TRP B CA 1
ATOM 6031 C C . TRP B 1 318 ? 32.531 -5.359 -13.008 1 61.47 318 TRP B C 1
ATOM 6033 O O . TRP B 1 318 ? 31.391 -5.273 -12.57 1 61.47 318 TRP B O 1
ATOM 6043 N N . ALA B 1 319 ? 33.25 -6.484 -13.133 1 60.44 319 ALA B N 1
ATOM 6044 C CA . ALA B 1 319 ? 32.688 -7.699 -12.547 1 60.44 319 ALA B CA 1
ATOM 6045 C C . ALA B 1 319 ? 32.5 -7.539 -11.039 1 60.44 319 ALA B C 1
ATOM 6047 O O . ALA B 1 319 ? 31.5 -8.016 -10.484 1 60.44 319 ALA B O 1
ATOM 6048 N N . PHE B 1 320 ? 33.438 -6.859 -10.594 1 60.22 320 PHE B N 1
ATOM 6049 C CA . PHE B 1 320 ? 33.375 -6.602 -9.164 1 60.22 320 PHE B CA 1
ATOM 6050 C C . PHE B 1 320 ? 32.219 -5.652 -8.844 1 60.22 320 PHE B C 1
ATOM 6052 O O . PHE B 1 320 ? 31.453 -5.887 -7.914 1 60.22 320 PHE B O 1
ATOM 6059 N N . LEU B 1 321 ? 32.094 -4.668 -9.719 1 61.22 321 LEU B N 1
ATOM 6060 C CA . LEU B 1 321 ? 31.047 -3.682 -9.5 1 61.22 321 LEU B CA 1
ATOM 6061 C C . LEU B 1 321 ? 29.688 -4.254 -9.867 1 61.22 321 LEU B C 1
ATOM 6063 O O . LEU B 1 321 ? 28.656 -3.797 -9.359 1 61.22 321 LEU B O 1
ATOM 6067 N N . GLY B 1 322 ? 29.797 -5.242 -10.602 1 63.19 322 GLY B N 1
ATOM 6068 C CA . GLY B 1 322 ? 28.547 -5.875 -11 1 63.19 322 GLY B CA 1
ATOM 6069 C C . GLY B 1 322 ? 28.203 -7.094 -10.172 1 63.19 322 GLY B C 1
ATOM 6070 O O . GLY B 1 322 ? 27.234 -7.789 -10.453 1 63.19 322 GLY B O 1
ATOM 6071 N N . SER B 1 323 ? 29.094 -7.32 -9.195 1 70.25 323 SER B N 1
ATOM 6072 C CA . SER B 1 323 ? 28.875 -8.484 -8.344 1 70.25 323 SER B CA 1
ATOM 6073 C C . SER B 1 323 ? 27.672 -8.266 -7.426 1 70.25 323 SER B C 1
ATOM 6075 O O . SER B 1 323 ? 27.5 -7.184 -6.863 1 70.25 323 SER B O 1
ATOM 6077 N N . MET B 1 324 ? 26.828 -9.172 -7.406 1 72.38 324 MET B N 1
ATOM 6078 C CA . MET B 1 324 ? 25.656 -9.125 -6.555 1 72.38 324 MET B CA 1
ATOM 6079 C C . MET B 1 324 ? 26.047 -9.062 -5.082 1 72.38 324 MET B C 1
ATOM 6081 O O . MET B 1 324 ? 25.422 -8.344 -4.297 1 72.38 324 MET B O 1
ATOM 6085 N N . THR B 1 325 ? 27.062 -9.758 -4.773 1 74.06 325 THR B N 1
ATOM 6086 C CA . THR B 1 325 ? 27.469 -9.82 -3.377 1 74.06 325 THR B CA 1
ATOM 6087 C C . THR B 1 325 ? 28.031 -8.477 -2.916 1 74.06 325 THR B C 1
ATOM 6089 O O . THR B 1 325 ? 27.703 -8.016 -1.817 1 74.06 325 THR B O 1
ATOM 6092 N N . LEU B 1 326 ? 28.844 -7.91 -3.711 1 76.25 326 LEU B N 1
ATOM 6093 C CA . LEU B 1 326 ? 29.406 -6.617 -3.344 1 76.25 326 LEU B CA 1
ATOM 6094 C C . LEU B 1 326 ? 28.312 -5.559 -3.246 1 76.25 326 LEU B C 1
ATOM 6096 O O . LEU B 1 326 ? 28.328 -4.727 -2.336 1 76.25 326 LEU B O 1
ATOM 6100 N N . GLU B 1 327 ? 27.453 -5.57 -4.145 1 78.25 327 GLU B N 1
ATOM 6101 C CA . GLU B 1 327 ? 26.344 -4.609 -4.125 1 78.25 327 GLU B CA 1
ATOM 6102 C C . GLU B 1 327 ? 25.5 -4.758 -2.859 1 78.25 327 GLU B C 1
ATOM 6104 O O . GLU B 1 327 ? 25.109 -3.76 -2.258 1 78.25 327 GLU B O 1
ATOM 6109 N N . ILE B 1 328 ? 25.375 -5.934 -2.465 1 82.56 328 ILE B N 1
ATOM 6110 C CA . ILE B 1 328 ? 24.578 -6.191 -1.272 1 82.56 328 ILE B CA 1
ATOM 6111 C C . ILE B 1 328 ? 25.328 -5.703 -0.033 1 82.56 328 ILE B C 1
ATOM 6113 O O . ILE B 1 328 ? 24.719 -5.117 0.871 1 82.56 328 ILE B O 1
ATOM 6117 N N . LEU B 1 329 ? 26.594 -5.895 -0.034 1 82.75 329 LEU B N 1
ATOM 6118 C CA . LEU B 1 329 ? 27.391 -5.477 1.115 1 82.75 329 LEU B CA 1
ATOM 6119 C C . LEU B 1 329 ? 27.453 -3.953 1.206 1 82.75 329 LEU B C 1
ATOM 6121 O O . LEU B 1 329 ? 27.359 -3.389 2.297 1 82.75 329 LEU B O 1
ATOM 6125 N N . VAL B 1 330 ? 27.625 -3.354 0.088 1 84.38 330 VAL B N 1
ATOM 6126 C CA . VAL B 1 330 ? 27.656 -1.896 0.06 1 84.38 330 VAL B CA 1
ATOM 6127 C C . VAL B 1 330 ? 26.312 -1.334 0.503 1 84.38 330 VAL B C 1
ATOM 6129 O O . VAL B 1 330 ? 26.25 -0.381 1.283 1 84.38 330 VAL B O 1
ATOM 6132 N N . GLN B 1 331 ? 25.297 -1.958 0.061 1 88.69 331 GLN B N 1
ATOM 6133 C CA . GLN B 1 331 ? 23.969 -1.489 0.442 1 88.69 331 GLN B CA 1
ATOM 6134 C C . GLN B 1 331 ? 23.703 -1.734 1.924 1 88.69 331 GLN B C 1
ATOM 6136 O O . GLN B 1 331 ? 23 -0.947 2.574 1 88.69 331 GLN B O 1
ATOM 6141 N N . LEU B 1 332 ? 24.281 -2.75 2.443 1 89.94 332 LEU B N 1
ATOM 6142 C CA . LEU B 1 332 ? 24.141 -3.016 3.871 1 89.94 332 LEU B CA 1
ATOM 6143 C C . LEU B 1 332 ? 24.844 -1.946 4.695 1 89.94 332 LEU B C 1
ATOM 6145 O O . LEU B 1 332 ? 24.328 -1.491 5.715 1 89.94 332 LEU B O 1
ATOM 6149 N N . GLY B 1 333 ? 26.016 -1.635 4.258 1 90.25 333 GLY B N 1
ATOM 6150 C CA . GLY B 1 333 ? 26.734 -0.562 4.926 1 90.25 333 GLY B CA 1
ATOM 6151 C C . GLY B 1 333 ? 26 0.768 4.871 1 90.25 333 GLY B C 1
ATOM 6152 O O . GLY B 1 333 ? 25.891 1.465 5.883 1 90.25 333 GLY B O 1
ATOM 6153 N N . TRP B 1 334 ? 25.484 1.055 3.748 1 90.31 334 TRP B N 1
ATOM 6154 C CA . TRP B 1 334 ? 24.766 2.311 3.578 1 90.31 334 TRP B CA 1
ATOM 6155 C C . TRP B 1 334 ? 23.453 2.299 4.367 1 90.31 334 TRP B C 1
ATOM 6157 O O . TRP B 1 334 ? 23 3.34 4.852 1 90.31 334 TRP B O 1
ATOM 6167 N N . PHE B 1 335 ? 22.859 1.168 4.445 1 92.75 335 PHE B N 1
ATOM 6168 C CA . PHE B 1 335 ? 21.656 1.042 5.266 1 92.75 335 PHE B CA 1
ATOM 6169 C C . PHE B 1 335 ? 21.969 1.329 6.73 1 92.75 335 PHE B C 1
ATOM 6171 O O . PHE B 1 335 ? 21.234 2.082 7.387 1 92.75 335 PHE B O 1
ATOM 6178 N N . GLY B 1 336 ? 23.031 0.689 7.215 1 93 336 GLY B N 1
ATOM 6179 C CA . GLY B 1 336 ? 23.438 0.948 8.586 1 93 336 GLY B CA 1
ATOM 6180 C C . GLY B 1 336 ? 23.734 2.41 8.852 1 93 336 GLY B C 1
ATOM 6181 O O . GLY B 1 336 ? 23.312 2.961 9.867 1 93 336 GLY B O 1
ATOM 6182 N N . TYR B 1 337 ? 24.359 3.016 7.938 1 93.19 337 TYR B N 1
ATOM 6183 C CA . TYR B 1 337 ? 24.688 4.434 8.062 1 93.19 337 TYR B CA 1
ATOM 6184 C C . TYR B 1 337 ? 23.422 5.285 7.992 1 93.19 337 TYR B C 1
ATOM 6186 O O . TYR B 1 337 ? 23.297 6.27 8.719 1 93.19 337 TYR B O 1
ATOM 6194 N N . GLY B 1 338 ? 22.594 4.902 7.098 1 93.19 338 GLY B N 1
ATOM 6195 C CA . GLY B 1 338 ? 21.344 5.629 6.977 1 93.19 338 GLY B CA 1
ATOM 6196 C C . GLY B 1 338 ? 20.516 5.586 8.242 1 93.19 338 GLY B C 1
ATOM 6197 O O . GLY B 1 338 ? 19.938 6.602 8.656 1 93.19 338 GLY B O 1
ATOM 6198 N N . VAL B 1 339 ? 20.453 4.438 8.883 1 95.38 339 VAL B N 1
ATOM 6199 C CA . VAL B 1 339 ? 19.688 4.289 10.117 1 95.38 339 VAL B CA 1
ATOM 6200 C C . VAL B 1 339 ? 20.344 5.109 11.227 1 95.38 339 VAL B C 1
ATOM 6202 O O . VAL B 1 339 ? 19.656 5.781 12 1 95.38 339 VAL B O 1
ATOM 6205 N N . TRP B 1 340 ? 21.625 5.086 11.211 1 95.38 340 TRP B N 1
ATOM 6206 C CA . TRP B 1 340 ? 22.344 5.863 12.211 1 95.38 340 TRP B CA 1
ATOM 6207 C C . TRP B 1 340 ? 22.078 7.355 12.047 1 95.38 340 TRP B C 1
ATOM 6209 O O . TRP B 1 340 ? 21.797 8.055 13.016 1 95.38 340 TRP B O 1
ATOM 6219 N N . ASN B 1 341 ? 22.141 7.801 10.82 1 94.94 341 ASN B N 1
ATOM 6220 C CA . ASN B 1 341 ? 21.906 9.211 10.547 1 94.94 341 ASN B CA 1
ATOM 6221 C C . ASN B 1 341 ? 20.469 9.609 10.875 1 94.94 341 ASN B C 1
ATOM 6223 O O . ASN B 1 341 ? 20.219 10.703 11.383 1 94.94 341 ASN B O 1
ATOM 6227 N N . LEU B 1 342 ? 19.578 8.789 10.57 1 96.44 342 LEU B N 1
ATOM 6228 C CA . LEU B 1 342 ? 18.172 9.062 10.852 1 96.44 342 LEU B CA 1
ATOM 6229 C C . LEU B 1 342 ? 17.922 9.18 12.352 1 96.44 342 LEU B C 1
ATOM 6231 O O . LEU B 1 342 ? 17.25 10.109 12.797 1 96.44 342 LEU B O 1
ATOM 6235 N N . VAL B 1 343 ? 18.5 8.305 13.141 1 94.62 343 VAL B N 1
ATOM 6236 C CA . VAL B 1 343 ? 18.328 8.328 14.594 1 94.62 343 VAL B CA 1
ATOM 6237 C C . VAL B 1 343 ? 19.016 9.562 15.172 1 94.62 343 VAL B C 1
ATOM 6239 O O . VAL B 1 343 ? 18.469 10.211 16.078 1 94.62 343 VAL B O 1
ATOM 6242 N N . ALA B 1 344 ? 20.125 9.938 14.641 1 93.88 344 ALA B N 1
ATOM 6243 C CA . ALA B 1 344 ? 20.844 11.117 15.102 1 93.88 344 ALA B CA 1
ATOM 6244 C C . ALA B 1 344 ? 20.047 12.391 14.82 1 93.88 344 ALA B C 1
ATOM 6246 O O . ALA B 1 344 ? 19.953 13.273 15.68 1 93.88 344 ALA B O 1
ATOM 6247 N N . ASP B 1 345 ? 19.531 12.43 13.641 1 93.69 345 ASP B N 1
ATOM 6248 C CA . ASP B 1 345 ? 18.734 13.602 13.289 1 93.69 345 ASP B CA 1
ATOM 6249 C C . ASP B 1 345 ? 17.469 13.695 14.133 1 93.69 345 ASP B C 1
ATOM 6251 O O . ASP B 1 345 ? 17.094 14.781 14.578 1 93.69 345 ASP B O 1
ATOM 6255 N N . ARG B 1 346 ? 16.859 12.602 14.391 1 92.62 346 ARG B N 1
ATOM 6256 C CA . ARG B 1 346 ? 15.648 12.602 15.203 1 92.62 346 ARG B CA 1
ATOM 6257 C C . ARG B 1 346 ? 15.961 12.984 16.641 1 92.62 346 ARG B C 1
ATOM 6259 O O . ARG B 1 346 ? 15.172 13.688 17.297 1 92.62 346 ARG B O 1
ATOM 6266 N N . GLN B 1 347 ? 17.047 12.586 17.125 1 90.12 347 GLN B N 1
ATOM 6267 C CA . GLN B 1 347 ? 17.453 12.961 18.469 1 90.12 347 GLN B CA 1
ATOM 6268 C C . GLN B 1 347 ? 17.75 14.453 18.562 1 90.12 347 GLN B C 1
ATOM 6270 O O . GLN B 1 347 ? 17.484 15.086 19.578 1 90.12 347 GLN B O 1
ATOM 6275 N N . TRP B 1 348 ? 18.297 14.922 17.516 1 89.44 348 TRP B N 1
ATOM 6276 C CA . TRP B 1 348 ? 18.531 16.359 17.469 1 89.44 348 TRP B CA 1
ATOM 6277 C C . TRP B 1 348 ? 17.219 17.125 17.547 1 89.44 348 TRP B C 1
ATOM 6279 O O . TRP B 1 348 ? 17.109 18.109 18.281 1 89.44 348 TRP B O 1
ATOM 6289 N N . GLY B 1 349 ? 16.266 16.703 16.734 1 87.88 349 GLY B N 1
ATOM 6290 C CA . GLY B 1 349 ? 14.961 17.359 16.766 1 87.88 349 GLY B CA 1
ATOM 6291 C C . GLY B 1 349 ? 14.297 17.281 18.125 1 87.88 349 GLY B C 1
ATOM 6292 O O . GLY B 1 349 ? 13.734 18.266 18.609 1 87.88 349 GLY B O 1
ATOM 6293 N N . ASP B 1 350 ? 14.383 16.141 18.766 1 87 350 ASP B N 1
ATOM 6294 C CA . ASP B 1 350 ? 13.797 15.953 20.094 1 87 350 ASP B CA 1
ATOM 6295 C C . ASP B 1 350 ? 14.484 16.859 21.125 1 87 350 ASP B C 1
ATOM 6297 O O . ASP B 1 350 ? 13.82 17.422 22 1 87 350 ASP B O 1
ATOM 6301 N N . ALA B 1 351 ? 15.75 16.984 21.047 1 85 351 ALA B N 1
ATOM 6302 C CA . ALA B 1 351 ? 16.516 17.844 21.953 1 85 351 ALA B CA 1
ATOM 6303 C C . ALA B 1 351 ? 16.141 19.312 21.75 1 85 351 ALA B C 1
ATOM 6305 O O . ALA B 1 351 ? 16.062 20.078 22.719 1 85 351 ALA B O 1
ATOM 6306 N N . TYR B 1 352 ? 15.898 19.609 20.516 1 83.81 352 TYR B N 1
ATOM 6307 C CA . TYR B 1 352 ? 15.508 20.984 20.219 1 83.81 352 TYR B CA 1
ATOM 6308 C C . TYR B 1 352 ? 14.148 21.312 20.812 1 83.81 352 TYR B C 1
ATOM 6310 O O . TYR B 1 352 ? 13.977 22.359 21.438 1 83.81 352 TYR B O 1
ATOM 6318 N N . PHE B 1 353 ? 13.203 20.469 20.609 1 83.62 353 PHE B N 1
ATOM 6319 C CA . PHE B 1 353 ? 11.852 20.719 21.094 1 83.62 353 PHE B CA 1
ATOM 6320 C C . PHE B 1 353 ? 11.805 20.703 22.609 1 83.62 353 PHE B C 1
ATOM 6322 O O . PHE B 1 353 ? 10.984 21.391 23.219 1 83.62 353 PHE B O 1
ATOM 6329 N N . ARG B 1 354 ? 12.727 19.922 23.219 1 81.75 354 ARG B N 1
ATOM 6330 C CA . ARG B 1 354 ? 12.781 19.875 24.672 1 81.75 354 ARG B CA 1
ATOM 6331 C C . ARG B 1 354 ? 13.453 21.125 25.25 1 81.75 354 ARG B C 1
ATOM 6333 O O . ARG B 1 354 ? 13.312 21.406 26.438 1 81.75 354 ARG B O 1
ATOM 6340 N N . GLY B 1 355 ? 13.938 21.906 24.391 1 73.5 355 GLY B N 1
ATOM 6341 C CA . GLY B 1 355 ? 14.578 23.141 24.844 1 73.5 355 GLY B CA 1
ATOM 6342 C C . GLY B 1 355 ? 15.977 22.906 25.375 1 73.5 355 GLY B C 1
ATOM 6343 O O . GLY B 1 355 ? 16.438 23.641 26.266 1 73.5 355 GLY B O 1
ATOM 6344 N N . ASP B 1 356 ? 16.531 21.938 24.875 1 73.69 356 ASP B N 1
ATOM 6345 C CA . ASP B 1 356 ? 17.891 21.703 25.344 1 73.69 356 ASP B CA 1
ATOM 6346 C C . ASP B 1 356 ? 18.828 22.844 24.938 1 73.69 356 ASP B C 1
ATOM 6348 O O . ASP B 1 356 ? 18.703 23.391 23.844 1 73.69 356 ASP B O 1
ATOM 6352 N N . SER B 1 357 ? 19.516 23.344 25.828 1 63.97 357 SER B N 1
ATOM 6353 C CA . SER B 1 357 ? 20.344 24.547 25.719 1 63.97 357 SER B CA 1
ATOM 6354 C C . SER B 1 357 ? 21.359 24.422 24.594 1 63.97 357 SER B C 1
ATOM 6356 O O . SER B 1 357 ? 21.672 25.406 23.922 1 63.97 357 SER B O 1
ATOM 6358 N N . ILE B 1 358 ? 21.812 23.266 24.359 1 64.75 358 ILE B N 1
ATOM 6359 C CA . ILE B 1 358 ? 22.875 23.094 23.391 1 64.75 358 ILE B CA 1
ATOM 6360 C C . ILE B 1 358 ? 22.328 23.266 21.984 1 64.75 358 ILE B C 1
ATOM 6362 O O . ILE B 1 358 ? 22.969 23.891 21.125 1 64.75 358 ILE B O 1
ATOM 6366 N N . VAL B 1 359 ? 21.078 22.828 21.797 1 65.75 359 VAL B N 1
ATOM 6367 C CA . VAL B 1 359 ? 20.531 22.781 20.453 1 65.75 359 VAL B CA 1
ATOM 6368 C C . VAL B 1 359 ? 19.562 23.953 20.266 1 65.75 359 VAL B C 1
ATOM 6370 O O . VAL B 1 359 ? 19.531 24.562 19.203 1 65.75 359 VAL B O 1
ATOM 6373 N N . GLY B 1 360 ? 18.781 24.297 21.266 1 62.59 360 GLY B N 1
ATOM 6374 C CA . GLY B 1 360 ? 17.672 25.25 21.156 1 62.59 360 GLY B CA 1
ATOM 6375 C C . GLY B 1 360 ? 18.125 26.703 21.234 1 62.59 360 GLY B C 1
ATOM 6376 O O . GLY B 1 360 ? 17.359 27.609 20.922 1 62.59 360 GLY B O 1
ATOM 6377 N N . ASN B 1 361 ? 19.406 26.891 21.25 1 60.28 361 ASN B N 1
ATOM 6378 C CA . ASN B 1 361 ? 19.953 28.25 21.328 1 60.28 361 ASN B CA 1
ATOM 6379 C C . ASN B 1 361 ? 19.062 29.156 22.172 1 60.28 361 ASN B C 1
ATOM 6381 O O . ASN B 1 361 ? 18.781 30.297 21.781 1 60.28 361 ASN B O 1
ATOM 6385 N N . GLY B 1 362 ? 18.484 28.562 23.281 1 58.72 362 GLY B N 1
ATOM 6386 C CA . GLY B 1 362 ? 17.719 29.375 24.188 1 58.72 362 GLY B CA 1
ATOM 6387 C C . GLY B 1 362 ? 16.25 29.469 23.812 1 58.72 362 GLY B C 1
ATOM 6388 O O . GLY B 1 362 ? 15.5 30.266 24.391 1 58.72 362 GLY B O 1
ATOM 6389 N N . CYS B 1 363 ? 15.867 28.766 22.875 1 63.34 363 CYS B N 1
ATOM 6390 C CA . CYS B 1 363 ? 14.461 28.844 22.469 1 63.34 363 CYS B CA 1
ATOM 6391 C C . CYS B 1 363 ? 13.578 28.078 23.453 1 63.34 363 CYS B C 1
ATOM 6393 O O . CYS B 1 363 ? 14.031 27.109 24.078 1 63.34 363 CYS B O 1
ATOM 6395 N N . ASP B 1 364 ? 12.406 28.625 23.734 1 66.44 364 ASP B N 1
ATOM 6396 C CA . ASP B 1 364 ? 11.445 28 24.641 1 66.44 364 ASP B CA 1
ATOM 6397 C C . ASP B 1 364 ? 10.984 26.641 24.109 1 66.44 364 ASP B C 1
ATOM 6399 O O . ASP B 1 364 ? 10.953 26.422 22.891 1 66.44 364 ASP B O 1
ATOM 6403 N N . PRO B 1 365 ? 10.906 25.766 25.094 1 73.06 365 PRO B N 1
ATOM 6404 C CA . PRO B 1 365 ? 10.383 24.469 24.688 1 73.06 365 PRO B CA 1
ATOM 6405 C C . PRO B 1 365 ? 9.031 24.562 23.984 1 73.06 365 PRO B C 1
ATOM 6407 O O . PRO B 1 365 ? 8.203 25.406 24.344 1 73.06 365 PRO B O 1
ATOM 6410 N N . ILE B 1 366 ? 9.016 24 22.875 1 70.62 366 ILE B N 1
ATOM 6411 C CA . ILE B 1 366 ? 7.777 23.953 22.094 1 70.62 366 ILE B CA 1
ATOM 6412 C C . ILE B 1 366 ? 7.137 22.562 22.234 1 70.62 366 ILE B C 1
ATOM 6414 O O . ILE B 1 366 ? 7.836 21.562 22.312 1 70.62 366 ILE B O 1
ATOM 6418 N N . TYR B 1 367 ? 5.883 22.547 22.438 1 66.38 367 TYR B N 1
ATOM 6419 C CA . TYR B 1 367 ? 5.168 21.266 22.469 1 66.38 367 TYR B CA 1
ATOM 6420 C C . TYR B 1 367 ? 5.414 20.469 21.203 1 66.38 367 TYR B C 1
ATOM 6422 O O . TYR B 1 367 ? 5.152 20.938 20.094 1 66.38 367 TYR B O 1
ATOM 6430 N N . ASN B 1 368 ? 6.082 19.359 21.5 1 66.38 368 ASN B N 1
ATOM 6431 C CA . ASN B 1 368 ? 6.449 18.484 20.391 1 66.38 368 ASN B CA 1
ATOM 6432 C C . ASN B 1 368 ? 5.234 17.766 19.812 1 66.38 368 ASN B C 1
ATOM 6434 O O . ASN B 1 368 ? 4.789 16.75 20.359 1 66.38 368 ASN B O 1
ATOM 6438 N N . THR B 1 369 ? 4.684 18.297 18.75 1 72.31 369 THR B N 1
ATOM 6439 C CA . THR B 1 369 ? 3.52 17.703 18.094 1 72.31 369 THR B CA 1
ATOM 6440 C C . THR B 1 369 ? 3.947 16.75 16.984 1 72.31 369 THR B C 1
ATOM 6442 O O . THR B 1 369 ? 3.119 16.312 16.188 1 72.31 369 THR B O 1
ATOM 6445 N N . GLU B 1 370 ? 5.246 16.469 17.031 1 82.19 370 GLU B N 1
ATOM 6446 C CA . GLU B 1 370 ? 5.699 15.547 15.992 1 82.19 370 GLU B CA 1
ATOM 6447 C C . GLU B 1 370 ? 5.129 14.148 16.219 1 82.19 370 GLU B C 1
ATOM 6449 O O . GLU B 1 370 ? 4.957 13.383 15.273 1 82.19 370 GLU B O 1
ATOM 6454 N N . ASP B 1 371 ? 4.777 13.938 17.422 1 79.75 371 ASP B N 1
ATOM 6455 C CA . ASP B 1 371 ? 4.324 12.578 17.719 1 79.75 371 ASP B CA 1
ATOM 6456 C C . ASP B 1 371 ? 2.801 12.492 17.719 1 79.75 371 ASP B C 1
ATOM 6458 O O . ASP B 1 371 ? 2.225 11.5 18.156 1 79.75 371 ASP B O 1
ATOM 6462 N N . ASP B 1 372 ? 2.201 13.555 17.172 1 84 372 ASP B N 1
ATOM 6463 C CA . ASP B 1 372 ? 0.754 13.484 17 1 84 372 ASP B CA 1
ATOM 6464 C C . ASP B 1 372 ? 0.391 12.633 15.789 1 84 372 ASP B C 1
ATOM 6466 O O . ASP B 1 372 ? 0.911 12.852 14.688 1 84 372 ASP B O 1
ATOM 6470 N N . TRP B 1 373 ? -0.443 11.758 16.047 1 87.25 373 TRP B N 1
ATOM 6471 C CA . TRP B 1 373 ? -0.771 10.773 15.023 1 87.25 373 TRP B CA 1
ATOM 6472 C C . TRP B 1 373 ? -1.801 11.336 14.047 1 87.25 373 TRP B C 1
ATOM 6474 O O . TRP B 1 373 ? -2.879 11.773 14.453 1 87.25 373 TRP B O 1
ATOM 6484 N N . GLY B 1 374 ? -1.433 11.523 12.844 1 89.12 374 GLY B N 1
ATOM 6485 C CA . GLY B 1 374 ? -2.297 11.906 11.742 1 89.12 374 GLY B CA 1
ATOM 6486 C C . GLY B 1 374 ? -2.4 10.844 10.664 1 89.12 374 GLY B C 1
ATOM 6487 O O . GLY B 1 374 ? -1.829 9.758 10.805 1 89.12 374 GLY B O 1
ATOM 6488 N N . PHE B 1 375 ? -3.152 11.086 9.664 1 92.12 375 PHE B N 1
ATOM 6489 C CA . PHE B 1 375 ? -3.354 10.133 8.57 1 92.12 375 PHE B CA 1
ATOM 6490 C C . PHE B 1 375 ? -2.031 9.805 7.891 1 92.12 375 PHE B C 1
ATOM 6492 O O . PHE B 1 375 ? -1.785 8.656 7.527 1 92.12 375 PHE B O 1
ATOM 6499 N N . GLY B 1 376 ? -1.188 10.75 7.746 1 92 376 GLY B N 1
ATOM 6500 C CA . GLY B 1 376 ? 0.101 10.555 7.105 1 92 376 GLY B CA 1
ATOM 6501 C C . GLY B 1 376 ? 1.001 9.586 7.852 1 92 376 GLY B C 1
ATOM 6502 O O . GLY B 1 376 ? 1.919 9.008 7.27 1 92 376 GLY B O 1
ATOM 6503 N N . GLN B 1 377 ? 0.759 9.391 9.078 1 94 377 GLN B N 1
ATOM 6504 C CA . GLN B 1 377 ? 1.551 8.469 9.883 1 94 377 GLN B CA 1
ATOM 6505 C C . GLN B 1 377 ? 0.877 7.102 9.984 1 94 377 GLN B C 1
ATOM 6507 O O . GLN B 1 377 ? 1.549 6.07 9.938 1 94 377 GLN B O 1
ATOM 6512 N N . ILE B 1 378 ? -0.404 7.109 10.016 1 94.56 378 ILE B N 1
ATOM 6513 C CA . ILE B 1 378 ? -1.13 5.871 10.281 1 94.56 378 ILE B CA 1
ATOM 6514 C C . ILE B 1 378 ? -1.23 5.047 9 1 94.56 378 ILE B C 1
ATOM 6516 O O . ILE B 1 378 ? -1.142 3.818 9.039 1 94.56 378 ILE B O 1
ATOM 6520 N N . PHE B 1 379 ? -1.36 5.711 7.953 1 95.69 379 PHE B N 1
ATOM 6521 C CA . PHE B 1 379 ? -1.556 5.004 6.695 1 95.69 379 PHE B CA 1
ATOM 6522 C C . PHE B 1 379 ? -0.337 4.152 6.355 1 95.69 379 PHE B C 1
ATOM 6524 O O . PHE B 1 379 ? -0.467 2.965 6.051 1 95.69 379 PHE B O 1
ATOM 6531 N N . PRO B 1 380 ? 0.861 4.695 6.395 1 95.56 380 PRO B N 1
ATOM 6532 C CA . PRO B 1 380 ? 2.027 3.85 6.133 1 95.56 380 PRO B CA 1
ATOM 6533 C C . PRO B 1 380 ? 2.129 2.67 7.098 1 95.56 380 PRO B C 1
ATOM 6535 O O . PRO B 1 380 ? 2.578 1.588 6.711 1 95.56 380 PRO B O 1
ATOM 6538 N N . VAL B 1 381 ? 1.703 2.859 8.281 1 94.81 381 VAL B N 1
ATOM 6539 C CA . VAL B 1 381 ? 1.735 1.771 9.258 1 94.81 381 VAL B CA 1
ATOM 6540 C C . VAL B 1 381 ? 0.699 0.714 8.883 1 94.81 381 VAL B C 1
ATOM 6542 O O . VAL B 1 381 ? 0.955 -0.486 9.008 1 94.81 381 VAL B O 1
ATOM 6545 N N . MET B 1 382 ? -0.402 1.13 8.391 1 94.94 382 MET B N 1
ATOM 6546 C CA . MET B 1 382 ? -1.446 0.185 8 1 94.94 382 MET B CA 1
ATOM 6547 C C . MET B 1 382 ? -1.042 -0.592 6.754 1 94.94 382 MET B C 1
ATOM 6549 O O . MET B 1 382 ? -1.45 -1.741 6.574 1 94.94 382 MET B O 1
ATOM 6553 N N . ILE B 1 383 ? -0.226 -0.002 5.93 1 94.88 383 ILE B N 1
ATOM 6554 C CA . ILE B 1 383 ? 0.248 -0.688 4.73 1 94.88 383 ILE B CA 1
ATOM 6555 C C . ILE B 1 383 ? 1.144 -1.858 5.129 1 94.88 383 ILE B C 1
ATOM 6557 O O . ILE B 1 383 ? 1.25 -2.844 4.395 1 94.88 383 ILE B O 1
ATOM 6561 N N . LEU B 1 384 ? 1.74 -1.755 6.324 1 94.75 384 LEU B N 1
ATOM 6562 C CA . LEU B 1 384 ? 2.525 -2.877 6.828 1 94.75 384 LEU B CA 1
ATOM 6563 C C . LEU B 1 384 ? 1.649 -4.109 7.027 1 94.75 384 LEU B C 1
ATOM 6565 O O . LEU B 1 384 ? 2.104 -5.238 6.828 1 94.75 384 LEU B O 1
ATOM 6569 N N . ILE B 1 385 ? 0.394 -3.906 7.32 1 92.69 385 ILE B N 1
ATOM 6570 C CA . ILE B 1 385 ? -0.535 -5.02 7.492 1 92.69 385 ILE B CA 1
ATOM 6571 C C . ILE B 1 385 ? -0.797 -5.684 6.141 1 92.69 385 ILE B C 1
ATOM 6573 O O . ILE B 1 385 ? -0.903 -6.91 6.055 1 92.69 385 ILE B O 1
ATOM 6577 N N . VAL B 1 386 ? -0.85 -4.883 5.145 1 93.31 386 VAL B N 1
ATOM 6578 C CA . VAL B 1 386 ? -1.062 -5.422 3.803 1 93.31 386 VAL B CA 1
ATOM 6579 C C . VAL B 1 386 ? 0.128 -6.285 3.398 1 93.31 386 VAL B C 1
ATOM 6581 O O . VAL B 1 386 ? -0.047 -7.359 2.816 1 93.31 386 VAL B O 1
ATOM 6584 N N . LEU B 1 387 ? 1.278 -5.797 3.717 1 93.38 387 LEU B N 1
ATOM 6585 C CA . LEU B 1 387 ? 2.482 -6.559 3.404 1 93.38 387 LEU B CA 1
ATOM 6586 C C . LEU B 1 387 ? 2.52 -7.863 4.188 1 93.38 387 LEU B C 1
ATOM 6588 O O . LEU B 1 387 ? 2.932 -8.898 3.66 1 93.38 387 LEU B O 1
ATOM 6592 N N . LEU B 1 388 ? 2.047 -7.84 5.395 1 92.06 388 LEU B N 1
ATOM 6593 C CA . LEU B 1 388 ? 1.959 -9.047 6.203 1 92.06 388 LEU B CA 1
ATOM 6594 C C . LEU B 1 388 ? 0.951 -10.031 5.613 1 92.06 388 LEU B C 1
ATOM 6596 O O . LEU B 1 388 ? 1.198 -11.234 5.574 1 92.06 388 LEU B O 1
ATOM 6600 N N . MET B 1 389 ? -0.106 -9.516 5.109 1 91.81 389 MET B N 1
ATOM 6601 C CA . MET B 1 389 ? -1.108 -10.359 4.461 1 91.81 389 MET B CA 1
ATOM 6602 C C . MET B 1 389 ? -0.548 -11 3.195 1 91.81 389 MET B C 1
ATOM 6604 O O . MET B 1 389 ? -0.842 -12.156 2.898 1 91.81 389 MET B O 1
ATOM 6608 N N . THR B 1 390 ? 0.243 -10.266 2.518 1 90.44 390 THR B N 1
ATOM 6609 C CA . THR B 1 390 ? 0.876 -10.797 1.318 1 90.44 390 THR B CA 1
ATOM 6610 C C . THR B 1 390 ? 1.832 -11.938 1.672 1 90.44 390 THR B C 1
ATOM 6612 O O . THR B 1 390 ? 1.914 -12.93 0.949 1 90.44 390 THR B O 1
ATOM 6615 N N . LEU B 1 391 ? 2.49 -11.758 2.748 1 91.31 391 LEU B N 1
ATOM 6616 C CA . LEU B 1 391 ? 3.41 -12.797 3.207 1 91.31 391 LEU B CA 1
ATOM 6617 C C . LEU B 1 391 ? 2.66 -14.078 3.547 1 91.31 391 LEU B C 1
ATOM 6619 O O . LEU B 1 391 ? 3.047 -15.164 3.107 1 91.31 391 LEU B O 1
ATOM 6623 N N . PHE B 1 392 ? 1.542 -13.992 4.188 1 90.75 392 PHE B N 1
ATOM 6624 C CA . PHE B 1 392 ? 0.781 -15.172 4.59 1 90.75 392 PHE B CA 1
ATOM 6625 C C . PHE B 1 392 ? 0.05 -15.781 3.4 1 90.75 392 PHE B C 1
ATOM 6627 O O . PHE B 1 392 ? -0.141 -17 3.336 1 90.75 392 PHE B O 1
ATOM 6634 N N . GLN B 1 393 ? -0.284 -14.922 2.568 1 88.56 393 GLN B N 1
ATOM 6635 C CA . GLN B 1 393 ? -0.869 -15.438 1.335 1 88.56 393 GLN B CA 1
ATOM 6636 C C . GLN B 1 393 ? 0.148 -16.266 0.547 1 88.56 393 GLN B C 1
ATOM 6638 O O . GLN B 1 393 ? -0.174 -17.344 0.044 1 88.56 393 GLN B O 1
ATOM 6643 N N . ALA B 1 394 ? 1.336 -15.742 0.441 1 87 394 ALA B N 1
ATOM 6644 C CA . ALA B 1 394 ? 2.395 -16.453 -0.266 1 87 394 ALA B CA 1
ATOM 6645 C C . ALA B 1 394 ? 2.709 -17.781 0.417 1 87 394 ALA B C 1
ATOM 6647 O O . ALA B 1 394 ? 2.996 -18.781 -0.251 1 87 394 ALA B O 1
ATOM 6648 N N . HIS B 1 395 ? 2.619 -17.781 1.715 1 88.25 395 HIS B N 1
ATOM 6649 C CA . HIS B 1 395 ? 2.834 -19 2.469 1 88.25 395 HIS B CA 1
ATOM 6650 C C . HIS B 1 395 ? 1.756 -20.047 2.162 1 88.25 395 HIS B C 1
ATOM 6652 O O . HIS B 1 395 ? 2.055 -21.219 1.995 1 88.25 395 HIS B O 1
ATOM 6658 N N . GLY B 1 396 ? 0.545 -19.609 2.061 1 84.25 396 GLY B N 1
ATOM 6659 C CA . GLY B 1 396 ? -0.544 -20.5 1.708 1 84.25 396 GLY B CA 1
ATOM 6660 C C . GLY B 1 396 ? -0.44 -21.047 0.294 1 84.25 396 GLY B C 1
ATOM 6661 O O . GLY B 1 396 ? -0.691 -22.219 0.054 1 84.25 396 GLY B O 1
ATOM 6662 N N . ASP B 1 397 ? -0.05 -20.219 -0.573 1 83.12 397 ASP B N 1
ATOM 6663 C CA . ASP B 1 397 ? 0.098 -20.625 -1.966 1 83.12 397 ASP B CA 1
ATOM 6664 C C . ASP B 1 397 ? 1.205 -21.672 -2.115 1 83.12 397 ASP B C 1
ATOM 6666 O O . ASP B 1 397 ? 1.087 -22.594 -2.916 1 83.12 397 ASP B O 1
ATOM 6670 N N . ALA B 1 398 ? 2.273 -21.453 -1.416 1 82.75 398 ALA B N 1
ATOM 6671 C CA . ALA B 1 398 ? 3.369 -22.422 -1.473 1 82.75 398 ALA B CA 1
ATOM 6672 C C . ALA B 1 398 ? 2.928 -23.781 -0.944 1 82.75 398 ALA B C 1
ATOM 6674 O O . ALA B 1 398 ? 3.322 -24.828 -1.479 1 82.75 398 ALA B O 1
ATOM 6675 N N . LYS B 1 399 ? 2.141 -23.719 0.049 1 83 399 LYS B N 1
ATOM 6676 C CA . LYS B 1 399 ? 1.633 -24.969 0.602 1 83 399 LYS B CA 1
ATOM 6677 C C . LYS B 1 399 ? 0.705 -25.672 -0.387 1 83 399 LYS B C 1
ATOM 6679 O O . LYS B 1 399 ? 0.743 -26.891 -0.521 1 83 399 LYS B O 1
ATOM 6684 N N . VAL B 1 400 ? -0.104 -24.938 -1.069 1 79.94 400 VAL B N 1
ATOM 6685 C CA . VAL B 1 400 ? -0.998 -25.5 -2.076 1 79.94 400 VAL B CA 1
ATOM 6686 C C . VAL B 1 400 ? -0.179 -26.109 -3.209 1 79.94 400 VAL B C 1
ATOM 6688 O O . VAL B 1 400 ? -0.495 -27.203 -3.689 1 79.94 400 VAL B O 1
ATOM 6691 N N . ALA B 1 401 ? 0.837 -25.438 -3.598 1 75.56 401 ALA B N 1
ATOM 6692 C CA . ALA B 1 401 ? 1.698 -25.938 -4.668 1 75.56 401 ALA B CA 1
ATOM 6693 C C . ALA B 1 401 ? 2.371 -27.25 -4.262 1 75.56 401 ALA B C 1
ATOM 6695 O O . ALA B 1 401 ? 2.535 -28.156 -5.086 1 75.56 401 ALA B O 1
ATOM 6696 N N . GLU B 1 402 ? 2.703 -27.359 -3.018 1 77.5 402 GLU B N 1
ATOM 6697 C CA . GLU B 1 402 ? 3.328 -28.578 -2.52 1 77.5 402 GLU B CA 1
ATOM 6698 C C . GLU B 1 402 ? 2.346 -29.75 -2.525 1 77.5 402 GLU B C 1
ATOM 6700 O O . GLU B 1 402 ? 2.711 -30.875 -2.867 1 77.5 402 GLU B O 1
ATOM 6705 N N . ILE B 1 403 ? 1.194 -29.422 -2.182 1 76.06 403 ILE B N 1
ATOM 6706 C CA . ILE B 1 403 ? 0.174 -30.453 -2.125 1 76.06 403 ILE B CA 1
ATOM 6707 C C . ILE B 1 403 ? -0.172 -30.922 -3.537 1 76.06 403 ILE B C 1
ATOM 6709 O O . ILE B 1 403 ? -0.329 -32.125 -3.785 1 76.06 403 ILE B O 1
ATOM 6713 N N . MET B 1 404 ? -0.262 -29.969 -4.387 1 73.88 404 MET B N 1
ATOM 6714 C CA . MET B 1 404 ? -0.571 -30.312 -5.773 1 73.88 404 MET B CA 1
ATOM 6715 C C . MET B 1 404 ? 0.556 -31.125 -6.398 1 73.88 404 MET B C 1
ATOM 6717 O O . MET B 1 404 ? 0.304 -32.031 -7.188 1 73.88 404 MET B O 1
ATOM 6721 N N . GLN B 1 405 ? 1.731 -30.812 -6.051 1 70.56 405 GLN B N 1
ATOM 6722 C CA . GLN B 1 405 ? 2.869 -31.578 -6.555 1 70.56 405 GLN B CA 1
ATOM 6723 C C . GLN B 1 405 ? 2.883 -33 -5.988 1 70.56 405 GLN B C 1
ATOM 6725 O O . GLN B 1 405 ? 3.205 -33.938 -6.699 1 70.56 405 GLN B O 1
ATOM 6730 N N . LYS B 1 406 ? 2.533 -33.031 -4.809 1 72.62 406 LYS B N 1
ATOM 6731 C CA . LYS B 1 406 ? 2.477 -34.375 -4.191 1 72.62 406 LYS B CA 1
ATOM 6732 C C . LYS B 1 406 ? 1.362 -35.219 -4.805 1 72.62 406 LYS B C 1
ATOM 6734 O O . LYS B 1 406 ? 1.535 -36.406 -5.027 1 72.62 406 LYS B O 1
ATOM 6739 N N . ASP B 1 407 ? 0.27 -34.594 -5.07 1 71 407 ASP B N 1
ATOM 6740 C CA . ASP B 1 407 ? -0.847 -35.281 -5.699 1 71 407 ASP B CA 1
ATOM 6741 C C . ASP B 1 407 ? -0.509 -35.688 -7.133 1 71 407 ASP B C 1
ATOM 6743 O O . ASP B 1 407 ? -0.865 -36.781 -7.578 1 71 407 ASP B O 1
ATOM 6747 N N . ALA B 1 408 ? 0.156 -34.812 -7.77 1 66.44 408 ALA B N 1
ATOM 6748 C CA . ALA B 1 408 ? 0.572 -35.125 -9.141 1 66.44 408 ALA B CA 1
ATOM 6749 C C . ALA B 1 408 ? 1.577 -36.25 -9.172 1 66.44 408 ALA B C 1
ATOM 6751 O O . ALA B 1 408 ? 1.521 -37.125 -10.055 1 66.44 408 ALA B O 1
ATOM 6752 N N . SER B 1 409 ? 2.398 -36.25 -8.242 1 67.12 409 SER B N 1
ATOM 6753 C CA . SER B 1 409 ? 3.381 -37.344 -8.164 1 67.12 409 SER B CA 1
ATOM 6754 C C . SER B 1 409 ? 2.723 -38.656 -7.797 1 67.12 409 SER B C 1
ATOM 6756 O O . SER B 1 409 ? 3.102 -39.719 -8.312 1 67.12 409 SER B O 1
ATOM 6758 N N . SER B 1 410 ? 1.761 -38.531 -7.027 1 71.62 410 SER B N 1
ATOM 6759 C CA . SER B 1 410 ? 1.049 -39.719 -6.648 1 71.62 410 SER B CA 1
ATOM 6760 C C . SER B 1 410 ? 0.244 -40.281 -7.816 1 71.62 410 SER B C 1
ATOM 6762 O O . SER B 1 410 ? 0.203 -41.5 -8.023 1 71.62 410 SER B O 1
ATOM 6764 N N . SER B 1 411 ? -0.334 -39.406 -8.516 1 67.75 411 SER B N 1
ATOM 6765 C CA . SER B 1 411 ? -1.097 -39.844 -9.688 1 67.75 411 SER B CA 1
ATOM 6766 C C . SER B 1 411 ? -0.182 -40.406 -10.766 1 67.75 411 SER B C 1
ATOM 6768 O O . SER B 1 411 ? -0.528 -41.375 -11.422 1 67.75 411 SER B O 1
ATOM 6770 N N . ALA B 1 412 ? 0.955 -39.812 -10.898 1 64.38 412 ALA B N 1
ATOM 6771 C CA . ALA B 1 412 ? 1.931 -40.312 -11.867 1 64.38 412 ALA B CA 1
ATOM 6772 C C . ALA B 1 412 ? 2.451 -41.688 -11.469 1 64.38 412 ALA B C 1
ATOM 6774 O O . ALA B 1 412 ? 2.656 -42.562 -12.32 1 64.38 412 ALA B O 1
ATOM 6775 N N . LYS B 1 413 ? 2.59 -41.875 -10.305 1 65.94 413 LYS B N 1
ATOM 6776 C CA . LYS B 1 413 ? 3.018 -43.188 -9.812 1 65.94 413 LYS B CA 1
ATOM 6777 C C . LYS B 1 413 ? 1.938 -44.25 -10.047 1 65.94 413 LYS B C 1
ATOM 6779 O O . LYS B 1 413 ? 2.238 -45.375 -10.414 1 65.94 413 LYS B O 1
ATOM 6784 N N . GLU B 1 414 ? 0.821 -43.781 -9.875 1 65.19 414 GLU B N 1
ATOM 6785 C CA . GLU B 1 414 ? -0.292 -44.688 -10.102 1 65.19 414 GLU B CA 1
ATOM 6786 C C . GLU B 1 414 ? -0.432 -45.062 -11.578 1 65.19 414 GLU B C 1
ATOM 6788 O O . GLU B 1 414 ? -0.67 -46.219 -11.93 1 65.19 414 GLU B O 1
ATOM 6793 N N . ARG B 1 415 ? -0.23 -44.188 -12.422 1 64.5 415 ARG B N 1
ATOM 6794 C CA . ARG B 1 415 ? -0.306 -44.406 -13.859 1 64.5 415 ARG B CA 1
ATOM 6795 C C . ARG B 1 415 ? 0.838 -45.312 -14.328 1 64.5 415 ARG B C 1
ATOM 6797 O O . ARG B 1 415 ? 0.649 -46.188 -15.188 1 64.5 415 ARG B O 1
ATOM 6804 N N . ARG B 1 416 ? 1.899 -45.062 -13.789 1 60.88 416 ARG B N 1
ATOM 6805 C CA . ARG B 1 416 ? 3.037 -45.906 -14.117 1 60.88 416 ARG B CA 1
ATOM 6806 C C . ARG B 1 416 ? 2.797 -47.344 -13.664 1 60.88 416 ARG B C 1
ATOM 6808 O O . ARG B 1 416 ? 3.148 -48.312 -14.367 1 60.88 416 ARG B O 1
ATOM 6815 N N . SER B 1 417 ? 2.229 -47.375 -12.562 1 62.69 417 SER B N 1
ATOM 6816 C CA . SER B 1 417 ? 1.915 -48.719 -12.078 1 62.69 417 SER B CA 1
ATOM 6817 C C . SER B 1 417 ? 0.875 -49.406 -12.961 1 62.69 417 SER B C 1
ATOM 6819 O O . SER B 1 417 ? 0.975 -50.594 -13.234 1 62.69 417 SER B O 1
ATOM 6821 N N . ASP B 1 418 ? 0.06 -48.625 -13.414 1 58.66 418 ASP B N 1
ATOM 6822 C CA . ASP B 1 418 ? -0.951 -49.188 -14.312 1 58.66 418 ASP B CA 1
ATOM 6823 C C . ASP B 1 418 ? -0.338 -49.562 -15.664 1 58.66 418 ASP B C 1
ATOM 6825 O O . ASP B 1 418 ? -0.681 -50.594 -16.234 1 58.66 418 ASP B O 1
ATOM 6829 N N . THR B 1 419 ? 0.53 -48.781 -16.094 1 57.56 419 THR B N 1
ATOM 6830 C CA . THR B 1 419 ? 1.199 -49.094 -17.359 1 57.56 419 THR B CA 1
ATOM 6831 C C . THR B 1 419 ? 2.088 -50.312 -17.219 1 57.56 419 THR B C 1
ATOM 6833 O O . THR B 1 419 ? 2.164 -51.125 -18.141 1 57.56 419 THR B O 1
ATOM 6836 N N . LEU B 1 420 ? 2.652 -50.438 -16.141 1 57.75 420 LEU B N 1
ATOM 6837 C CA . LEU B 1 420 ? 3.477 -51.594 -15.891 1 57.75 420 LEU B CA 1
ATOM 6838 C C . LEU B 1 420 ? 2.615 -52.844 -15.781 1 57.75 420 LEU B C 1
ATOM 6840 O O . LEU B 1 420 ? 3.002 -53.906 -16.266 1 57.75 420 LEU B O 1
ATOM 6844 N N . LEU B 1 421 ? 1.562 -52.656 -15.273 1 58.09 421 LEU B N 1
ATOM 6845 C CA . LEU B 1 421 ? 0.64 -53.781 -15.172 1 58.09 421 LEU B CA 1
ATOM 6846 C C . LEU B 1 421 ? 0.113 -54.156 -16.547 1 58.09 421 LEU B C 1
ATOM 6848 O O . LEU B 1 421 ? -0.038 -55.344 -16.844 1 58.09 421 LEU B O 1
ATOM 6852 N N . LEU B 1 422 ? 0.014 -53.219 -17.359 1 55.31 422 LEU B N 1
ATOM 6853 C CA . LEU B 1 422 ? -0.435 -53.5 -18.719 1 55.31 422 LEU B CA 1
ATOM 6854 C C . LEU B 1 422 ? 0.672 -54.125 -19.531 1 55.31 422 LEU B C 1
ATOM 6856 O O . LEU B 1 422 ? 0.409 -55.031 -20.344 1 55.31 422 LEU B O 1
ATOM 6860 N N . LEU B 1 423 ? 1.813 -53.719 -19.281 1 54.03 423 LEU B N 1
ATOM 6861 C CA . LEU B 1 423 ? 2.951 -54.312 -19.984 1 54.03 423 LEU B CA 1
ATOM 6862 C C . LEU B 1 423 ? 3.191 -55.719 -19.5 1 54.03 423 LEU B C 1
ATOM 6864 O O . LEU B 1 423 ? 3.51 -56.594 -20.312 1 54.03 423 LEU B O 1
ATOM 6868 N N . GLU B 1 424 ? 3.076 -55.906 -18.312 1 53.44 424 GLU B N 1
ATOM 6869 C CA . GLU B 1 424 ? 3.207 -57.25 -17.781 1 53.44 424 GLU B CA 1
ATOM 6870 C C . GLU B 1 424 ? 2.082 -58.156 -18.281 1 53.44 424 GLU B C 1
ATOM 6872 O O . GLU B 1 424 ? 2.311 -59.312 -18.609 1 53.44 424 GLU B O 1
ATOM 6877 N N . ALA B 1 425 ? 1.048 -57.594 -18.469 1 53.09 425 ALA B N 1
ATOM 6878 C CA . ALA B 1 425 ? -0.073 -58.312 -19.031 1 53.09 425 ALA B CA 1
ATOM 6879 C C . ALA B 1 425 ? 0.152 -58.625 -20.516 1 53.09 425 ALA B C 1
ATOM 6881 O O . ALA B 1 425 ? -0.185 -59.688 -21 1 53.09 425 ALA B O 1
ATOM 6882 N N . GLY B 1 426 ? 0.838 -57.781 -21.094 1 46.69 426 GLY B N 1
ATOM 6883 C CA . GLY B 1 426 ? 1.214 -57.969 -22.484 1 46.69 426 GLY B CA 1
ATOM 6884 C C . GLY B 1 426 ? 2.361 -58.969 -22.641 1 46.69 426 GLY B C 1
ATOM 6885 O O . GLY B 1 426 ? 2.354 -59.781 -23.562 1 46.69 426 GLY B O 1
ATOM 6886 N N . ALA B 1 427 ? 3.301 -58.875 -21.844 1 48.75 427 ALA B N 1
ATOM 6887 C CA . ALA B 1 427 ? 4.414 -59.844 -21.875 1 48.75 427 ALA B CA 1
ATOM 6888 C C . ALA B 1 427 ? 3.939 -61.25 -21.562 1 48.75 427 ALA B C 1
ATOM 6890 O O . ALA B 1 427 ? 4.41 -62.219 -22.172 1 48.75 427 ALA B O 1
ATOM 6891 N N . TRP B 1 428 ? 3.082 -61.375 -20.719 1 49.94 428 TRP B N 1
ATOM 6892 C CA . TRP B 1 428 ? 2.494 -62.688 -20.438 1 49.94 428 TRP B CA 1
ATOM 6893 C C . TRP B 1 428 ? 1.729 -63.219 -21.641 1 49.94 428 TRP B C 1
ATOM 6895 O O . TRP B 1 428 ? 1.776 -64.375 -21.953 1 49.94 428 TRP B O 1
ATOM 6905 N N . ALA B 1 429 ? 1.296 -62.375 -22.484 1 45.38 429 ALA B N 1
ATOM 6906 C CA . ALA B 1 429 ? 0.627 -62.781 -23.719 1 45.38 429 ALA B CA 1
ATOM 6907 C C . ALA B 1 429 ? 1.641 -63.219 -24.781 1 45.38 429 ALA B C 1
ATOM 6909 O O . ALA B 1 429 ? 1.372 -64.125 -25.562 1 45.38 429 ALA B O 1
ATOM 6910 N N . SER B 1 430 ? 2.842 -62.688 -24.75 1 43.06 430 SER B N 1
ATOM 6911 C CA . SER B 1 430 ? 3.857 -63.062 -25.734 1 43.06 430 SER B CA 1
ATOM 6912 C C . SER B 1 430 ? 4.555 -64.375 -25.359 1 43.06 430 SER B C 1
ATOM 6914 O O . SER B 1 430 ? 5.062 -65.062 -26.219 1 43.06 430 SER B O 1
ATOM 6916 N N . THR B 1 431 ? 4.805 -64.688 -24.203 1 39.22 431 THR B N 1
ATOM 6917 C CA . THR B 1 431 ? 5.465 -65.938 -23.844 1 39.22 431 THR B CA 1
ATOM 6918 C C . THR B 1 431 ? 4.531 -67.125 -24.062 1 39.22 431 THR B C 1
ATOM 6920 O O . THR B 1 431 ? 4.898 -68.25 -23.781 1 39.22 431 THR B O 1
ATOM 6923 N N . ILE B 1 432 ? 3.264 -67 -24.438 1 36.78 432 ILE B N 1
ATOM 6924 C CA . ILE B 1 432 ? 2.582 -68.125 -25.031 1 36.78 432 ILE B CA 1
ATOM 6925 C C . ILE B 1 432 ? 3.24 -68.5 -26.359 1 36.78 432 ILE B C 1
ATOM 6927 O O . ILE B 1 432 ? 3.281 -67.688 -27.281 1 36.78 432 ILE B O 1
ATOM 6931 N N . ASP B 1 433 ? 4.293 -69.375 -26.344 1 34.16 433 ASP B N 1
ATOM 6932 C CA . ASP B 1 433 ? 5.051 -70.062 -27.375 1 34.16 433 ASP B CA 1
ATOM 6933 C C . ASP B 1 433 ? 4.152 -70.438 -28.531 1 34.16 433 ASP B C 1
ATOM 6935 O O . ASP B 1 433 ? 3.418 -71.438 -28.453 1 34.16 433 ASP B O 1
ATOM 6939 N N . LEU B 1 434 ? 3.463 -69.688 -29.25 1 34.19 434 LEU B N 1
ATOM 6940 C CA . LEU B 1 434 ? 2.93 -70.125 -30.531 1 34.19 434 LEU B CA 1
ATOM 6941 C C . LEU B 1 434 ? 4.047 -70.625 -31.438 1 34.19 434 LEU B C 1
ATOM 6943 O O . LEU B 1 434 ? 4.859 -69.812 -31.922 1 34.19 434 LEU B O 1
ATOM 6947 N N . ARG B 1 435 ? 4.555 -71.875 -31.156 1 35.41 435 ARG B N 1
ATOM 6948 C CA . ARG B 1 435 ? 5.363 -72.562 -32.156 1 35.41 435 ARG B CA 1
ATOM 6949 C C . ARG B 1 435 ? 4.84 -72.312 -33.562 1 35.41 435 ARG B C 1
ATOM 6951 O O . ARG B 1 435 ? 3.635 -72.438 -33.812 1 35.41 435 ARG B O 1
ATOM 6958 N N . PRO B 1 436 ? 5.496 -71.625 -34.375 1 30.8 436 PRO B N 1
ATOM 6959 C CA . PRO B 1 436 ? 5.145 -71.5 -35.781 1 30.8 436 PRO B CA 1
ATOM 6960 C C . PRO B 1 436 ? 4.812 -72.875 -36.438 1 30.8 436 PRO B C 1
ATOM 6962 O O . PRO B 1 436 ? 5.547 -73.812 -36.281 1 30.8 436 PRO B O 1
ATOM 6965 N N . LEU B 1 437 ? 3.555 -73.312 -36.469 1 29.81 437 LEU B N 1
ATOM 6966 C CA . LEU B 1 437 ? 3.291 -74.5 -37.312 1 29.81 437 LEU B CA 1
ATOM 6967 C C . LEU B 1 437 ? 4.152 -74.438 -38.562 1 29.81 437 LEU B C 1
ATOM 6969 O O . LEU B 1 437 ? 4.426 -73.375 -39.094 1 29.81 437 LEU B O 1
ATOM 6973 N N . VAL B 1 438 ? 4.887 -75.562 -38.844 1 29.59 438 VAL B N 1
ATOM 6974 C CA . VAL B 1 438 ? 5.633 -75.875 -40.031 1 29.59 438 VAL B CA 1
ATOM 6975 C C . VAL B 1 438 ? 4.844 -75.438 -41.281 1 29.59 438 VAL B C 1
ATOM 6977 O O . VAL B 1 438 ? 3.674 -75.812 -41.438 1 29.59 438 VAL B O 1
ATOM 6980 N N . GLN B 1 439 ? 5.113 -74.25 -41.75 1 28.78 439 GLN B N 1
ATOM 6981 C CA . GLN B 1 439 ? 4.633 -73.812 -43.062 1 28.78 439 GLN B CA 1
ATOM 6982 C C . GLN B 1 439 ? 4.625 -75 -44.062 1 28.78 439 GLN B C 1
ATOM 6984 O O . GLN B 1 439 ? 5.676 -75.562 -44.375 1 28.78 439 GLN B O 1
ATOM 6989 N N . VAL B 1 440 ? 3.576 -75.938 -43.844 1 31.72 440 VAL B N 1
ATOM 6990 C CA . VAL B 1 440 ? 3.443 -76.938 -44.938 1 31.72 440 VAL B CA 1
ATOM 6991 C C . VAL B 1 440 ? 3.533 -76.25 -46.281 1 31.72 440 VAL B C 1
ATOM 6993 O O . VAL B 1 440 ? 2.914 -75.188 -46.469 1 31.72 440 VAL B O 1
ATOM 6996 N N . PRO B 1 441 ? 4.613 -76.5 -46.969 1 29.94 441 PRO B N 1
ATOM 6997 C CA . PRO B 1 441 ? 4.848 -75.938 -48.281 1 29.94 441 PRO B CA 1
ATOM 6998 C C . PRO B 1 441 ? 3.586 -75.875 -49.156 1 29.94 441 PRO B C 1
ATOM 7000 O O . PRO B 1 441 ? 2.791 -76.812 -49.125 1 29.94 441 PRO B O 1
ATOM 7003 N N . ALA B 1 442 ? 2.891 -74.688 -49.094 1 30.31 442 ALA B N 1
ATOM 7004 C CA . ALA B 1 442 ? 1.749 -74.625 -50 1 30.31 442 ALA B CA 1
ATOM 7005 C C . ALA B 1 442 ? 2.016 -75.375 -51.312 1 30.31 442 ALA B C 1
ATOM 7007 O O . ALA B 1 442 ? 3.137 -75.312 -51.812 1 30.31 442 ALA B O 1
ATOM 7008 N N . PRO B 1 443 ? 1.336 -76.5 -51.406 1 29.58 443 PRO B N 1
ATOM 7009 C CA . PRO B 1 443 ? 1.628 -77.188 -52.656 1 29.58 443 PRO B CA 1
ATOM 7010 C C . PRO B 1 443 ? 1.715 -76.25 -53.844 1 29.58 443 PRO B C 1
ATOM 7012 O O . PRO B 1 443 ? 1.121 -75.188 -53.844 1 29.58 443 PRO B O 1
ATOM 7015 N N . SER B 1 444 ? 2.898 -76.188 -54.5 1 27.5 444 SER B N 1
ATOM 7016 C CA . SER B 1 444 ? 3.191 -75.5 -55.75 1 27.5 444 SER B CA 1
ATOM 7017 C C . SER B 1 444 ? 1.997 -75.562 -56.719 1 27.5 444 SER B C 1
ATOM 7019 O O . SER B 1 444 ? 1.451 -76.625 -56.969 1 27.5 444 SER B O 1
ATOM 7021 N N . PRO B 1 445 ? 1.048 -74.438 -56.438 1 27.73 445 PRO B N 1
ATOM 7022 C CA . PRO B 1 445 ? -0.048 -74.5 -57.406 1 27.73 445 PRO B CA 1
ATOM 7023 C C . PRO B 1 445 ? 0.421 -74.938 -58.781 1 27.73 445 PRO B C 1
ATOM 7025 O O . PRO B 1 445 ? 1.495 -74.5 -59.219 1 27.73 445 PRO B O 1
ATOM 7028 N N . ALA B 1 446 ? 0.252 -76.188 -59.125 1 26.94 446 ALA B N 1
ATOM 7029 C CA . ALA B 1 446 ? 0.433 -76.625 -60.5 1 26.94 446 ALA B CA 1
ATOM 7030 C C . ALA B 1 446 ? -0.163 -75.625 -61.469 1 26.94 446 ALA B C 1
ATOM 7032 O O . ALA B 1 446 ? -1.354 -75.312 -61.406 1 26.94 446 ALA B O 1
ATOM 7033 N N . LEU B 1 447 ? 0.585 -74.438 -61.625 1 23.91 447 LEU B N 1
ATOM 7034 C CA . LEU B 1 447 ? 0.287 -73.562 -62.75 1 23.91 447 LEU B CA 1
ATOM 7035 C C . LEU B 1 447 ? -0.21 -74.438 -63.938 1 23.91 447 LEU B C 1
ATOM 7037 O O . LEU B 1 447 ? 0.534 -75.25 -64.5 1 23.91 447 LEU B O 1
ATOM 7041 N N . HIS B 1 448 ? -1.454 -74.938 -63.844 1 24.53 448 HIS B N 1
ATOM 7042 C CA . HIS B 1 448 ? -2.051 -75.438 -65.062 1 24.53 448 HIS B CA 1
ATOM 7043 C C . HIS B 1 448 ? -1.798 -74.5 -66.25 1 24.53 448 HIS B C 1
ATOM 7045 O O . HIS B 1 448 ? -1.712 -73.312 -66.062 1 24.53 448 HIS B O 1
ATOM 7051 N N . GLY B 1 449 ? -1.129 -75 -67.312 1 25.25 449 GLY B N 1
ATOM 7052 C CA . GLY B 1 449 ? -0.819 -74.562 -68.625 1 25.25 449 GLY B CA 1
ATOM 7053 C C . GLY B 1 449 ? -1.977 -73.938 -69.375 1 25.25 449 GLY B C 1
ATOM 7054 O O . GLY B 1 449 ? -2.969 -74.562 -69.688 1 25.25 449 GLY B O 1
ATOM 7055 N N . LEU B 1 450 ? -2.625 -72.812 -68.75 1 22.91 450 LEU B N 1
ATOM 7056 C CA . LEU B 1 450 ? -3.547 -72.25 -69.75 1 22.91 450 LEU B CA 1
ATOM 7057 C C . LEU B 1 450 ? -2.887 -72.062 -71.062 1 22.91 450 LEU B C 1
ATOM 7059 O O . LEU B 1 450 ? -1.828 -71.438 -71.188 1 22.91 450 LEU B O 1
ATOM 7063 N N . ARG B 1 451 ? -3.119 -73 -72 1 24.09 451 ARG B N 1
ATOM 7064 C CA . ARG B 1 451 ? -2.99 -73.062 -73.438 1 24.09 451 ARG B CA 1
ATOM 7065 C C . ARG B 1 451 ? -3.615 -71.875 -74.125 1 24.09 451 ARG B C 1
ATOM 7067 O O . ARG B 1 451 ? -4.84 -71.688 -74.125 1 24.09 451 ARG B O 1
ATOM 7074 N N . SER B 1 452 ? -3.16 -70.625 -73.812 1 19.22 452 SER B N 1
ATOM 7075 C CA . SER B 1 452 ? -3.479 -69.688 -74.938 1 19.22 452 SER B CA 1
ATOM 7076 C C . SER B 1 452 ? -3.141 -70.312 -76.25 1 19.22 452 SER B C 1
ATOM 7078 O O . SER B 1 452 ? -1.975 -70.562 -76.562 1 19.22 452 SER B O 1
ATOM 7080 N N . ARG B 1 453 ? -4.145 -71.125 -76.75 1 20.41 453 ARG B N 1
ATOM 7081 C CA . ARG B 1 453 ? -4.684 -70.875 -78.125 1 20.41 453 ARG B CA 1
ATOM 7082 C C . ARG B 1 453 ? -5.523 -69.562 -78.125 1 20.41 453 ARG B C 1
ATOM 7084 O O . ARG B 1 453 ? -6.316 -69.312 -77.188 1 20.41 453 ARG B O 1
#